Protein AF-A0A9K3PV62-F1 (afdb_monomer)

Secondary structure (DSSP, 8-state):
-PPP-------EEEEEEEETTTTEEEEEEEETT-BHHHHHHHTT-----SS-BTTB----TT-TTEEEETT-SSSSEETTTPBP---TTSPPEEEEES-HHHHHHHHHHHHHHHTTT-TTHHHHHTTS----SS--TTTHHHHHHH--TT-B--SSSEEE-GGG--S--HHHHIIIIIT----EE-PPPPTT--S-S----PPPPEEGGG--GGGTT-----HHHHH-SSSSEEE---HHHHHHHHH-TT-EEEEEE-GGGGGTGGGGGTPPTT---HHHHHHHHHHHT-SEEEEHHHHHHHHHHHHHHHHHHHHHHHHH--HHHHHHSPSSEEP---HHHHHHHHHH-GGGGGGB-SBPPHHHHHHHHIIIIIHHHHHHHTT-B-S--SSS--B-GGGEEEEEEES-SHHHHHTT-GGGB-TTS-BSS-EEEEHHHHHHHHHHTTS--TT-HHHHHTSPP--PPTTS----HHHHHTTSTTHHHHHHHHHHHHHHHTS--S----GGG-SS-SEEEEEEEESSS--EEEEEEEEESHHHHHHHHTTGGGGTT-SEEEEESSTTSGGG-TTSPP---TTHHHHHHHHHHHHHTT-S--SGGG-HHHHHHIIIII-STT-HHHHHHHB----PPP-PPP--PPPPTTS-----SS-TTEEEEEEE-SSSHHHHHHHHHHHHHHHHHHHHT-SSPPEEEEEEGGGS-TT-HHHHHHH-SEEEEEEE-BTTTBPPHHHHHHHHHHHTSPTTTTTTTT-EEEEEEEE-TTSS-TTTTTHHHHHHHHHHHHTT-EESSPPEEEETTSTTHHHHHHHHHHHHHHHHHHTTSS------TTSPPPPSEEEEEE------SSPPPPTT-EEEEEEEEEE-S-TT-SS-EEEEEEE-TTT-----TT-EEEEE----HHHHHHHHHHH-TTS-TT-EEEEEESSTTS--SS-SSEEHHHHHHHTB-SSSPPPHHHHHHHHHHB-SHHHHHHHHHHH-TT-TTSPTTHHHHHHTT--HHHHHHHHTTTB---HHHHHHHSPBPPPEEEEB-S-TTT-TTEEEEEEE--EEE-TT--EEE-HHHHHHHTPPTT-EEEEEEE--S----SSTTS-EEEEEEGGGGHHHHHHHHHHHHHHHTTPPPPPEEEEEEES-TTTS-TTHHHHHHHHHHTS-SEEEEEESSTTTTTTTT----HHHHHHH-HHHHHHHTT-B-TTSS-B-SS---EEEEEE--SSHHHHHHHHHHHHHHSTTTT---HHHHHHHHHIIIIIS--EEEEE-

Radius of gyration: 38.28 Å; Cα contacts (8 Å, |Δi|>4): 2466; chains: 1; bounding box: 103×99×110 Å

Sequence (1272 aa):
MPGDNETAVDTLVPVVFVNDSDGATTSVEVPDGTKITEAATKAGVYIPTLCHHPRLPPIGKCGLCVISVENGPTPHQLACSTACRLNDDGTPMTIHVNGTVLNSLSNAALRRNMETSTRNLVQKYKQNNQFSPCGSLEIEDLGNWMGNEMVDTSSNCILYDPSLCVGCSRCVRACDQIQGMKVLETPLPPSNIPALGISSLPPCMMTRASRPLKETECIGCGQCTVFCPTGAIREVDHTPRVMRALLDPEKVVVLQTAPSVRVTIAEMFGGKPGDCSDGQLVGAARVCGFQFVFDTNLAADLTIMEEANELLKRMDIAANGTEQEKAESPLPMFTSCCPGWINLVEQSYPELIPHLSTCRSPMSMLSSVIRHHWWPQQAKILGRHGQSNKTGDAADQSKLIVVAVMPCTAKKDEIAREQFRMKNGTQETDAVLTVREFARVMELRGVASRNDYESFRRIPKLVYDNPFGESTGAAVIFGVTGGVMEAALRTAADVLSGKNLSNVKYESVRGLFGIKESTIKLGASDEISLKVAVCHQMRNVREFLTQIEERKEYHFIEVMTCPGGCIGGGGLPQSRDGNILAQRIESVYSLDERMVQRKSHENASVKQLYTDLLSKPLSHTSHRLLHTHYTARPRLPPIILQPSPGESLKLVEDSANTIYVIFGTQSGTAAQAAKEIKTELQQFIGRSRMCPEPTVSLVAGDALPPNSLLKIATSSLASIFVTCTFGEGEFPEQLQKFWESLQDLKSGILKEESFRFAVFGLGSSMYAAADQFNRAAKLLDEKLSDMGADRLIKVGLGDDQSPELYRGELDSWMEALLPKLFSGNGKAGGISLLDPPEPIFRLSMAPGKHRSNFHPLPHNYHFVKLESIESIVSLGYSRPAAIFTFDLKNTGLKYDVGDHLALLPRNPATVVDRVLHLYFPQITGDCLLSVESVDPLGDCPFPAALTARELLTQYLDLCGRPSRSFLRQLFLFATSREARDELRCLFEKDNPNSSDGAFEKYTDTHTFADVLCDFGATCLPPFEYLLSMVPAICPRLYSIASSPLHREDKLDLLVVLNEWKDSKSNNRVGLTTQFLFNAKPEIKVAVQIRRGILQLPDSPESPILMFGLGTGVAPFRGFLQHRQALLRSGVKLGPAALYVGFRHENQDFYLKDEYETWMKEGVLTAVHAAFSHDNILQRGGKLYFISDMIEEKPRDIAEALQLKSDKGSEVIKKPRVHVYYCGPAMGIPETIQNAMKAAISHEEGGGIAEDDAMDFMDRLIRREDRFHTECF

Structure (mmCIF, N/CA/C/O backbone):
data_AF-A0A9K3PV62-F1
#
_entry.id   AF-A0A9K3PV62-F1
#
loop_
_atom_site.group_PDB
_atom_site.id
_atom_site.type_symbol
_atom_site.label_atom_id
_atom_site.label_alt_id
_atom_site.label_comp_id
_atom_site.label_asym_id
_atom_site.label_entity_id
_atom_site.label_seq_id
_atom_site.pdbx_PDB_ins_code
_atom_site.Cartn_x
_atom_site.Cartn_y
_atom_site.Cartn_z
_atom_site.occupancy
_atom_site.B_iso_or_equiv
_atom_site.auth_seq_id
_atom_site.auth_comp_id
_atom_site.auth_asym_id
_atom_site.auth_atom_id
_atom_site.pdbx_PDB_model_num
ATOM 1 N N . MET A 1 1 ? 29.863 -18.566 1.000 1.00 29.64 1 MET A N 1
ATOM 2 C CA . MET A 1 1 ? 30.264 -19.567 2.012 1.00 29.64 1 MET A CA 1
ATOM 3 C C . MET A 1 1 ? 31.629 -19.158 2.542 1.00 29.64 1 MET A C 1
ATOM 5 O O . MET A 1 1 ? 32.346 -18.528 1.768 1.00 29.64 1 MET A O 1
ATOM 9 N N . PRO A 1 2 ? 31.974 -19.439 3.807 1.00 28.52 2 PRO A N 1
ATOM 10 C CA . PRO A 1 2 ? 33.341 -19.263 4.291 1.00 28.52 2 PRO A CA 1
ATOM 11 C C . PRO A 1 2 ? 34.262 -20.231 3.536 1.00 28.52 2 PRO A C 1
ATOM 13 O O . PRO A 1 2 ? 33.850 -21.357 3.265 1.00 28.52 2 PRO A O 1
ATOM 16 N N . GLY A 1 3 ? 35.436 -19.745 3.132 1.00 28.88 3 GLY A N 1
ATOM 17 C CA . GLY A 1 3 ? 36.451 -20.492 2.389 1.00 28.88 3 GLY A CA 1
ATOM 18 C C . GLY A 1 3 ? 37.249 -21.468 3.256 1.00 28.88 3 GLY A C 1
ATOM 19 O O . GLY A 1 3 ? 37.232 -21.391 4.482 1.00 28.88 3 GLY A O 1
ATOM 20 N N . ASP A 1 4 ? 37.913 -22.380 2.557 1.00 35.25 4 ASP A N 1
ATOM 21 C CA . ASP A 1 4 ? 38.458 -23.653 3.019 1.00 35.25 4 ASP A CA 1
ATOM 22 C C . ASP A 1 4 ? 39.662 -23.601 3.986 1.00 35.25 4 ASP A C 1
ATOM 24 O O . ASP A 1 4 ? 40.570 -22.783 3.849 1.00 35.25 4 ASP A O 1
ATOM 28 N N . ASN A 1 5 ? 39.698 -24.645 4.828 1.00 31.02 5 ASN A N 1
ATOM 29 C CA . ASN A 1 5 ? 40.858 -25.385 5.347 1.00 31.02 5 ASN A CA 1
ATOM 30 C C . ASN A 1 5 ? 41.737 -24.770 6.451 1.00 31.02 5 ASN A C 1
ATOM 32 O O . ASN A 1 5 ? 42.905 -24.452 6.239 1.00 31.02 5 ASN A O 1
ATOM 36 N N . GLU A 1 6 ? 41.257 -24.889 7.691 1.00 30.31 6 GLU A N 1
ATOM 37 C CA . GLU A 1 6 ? 41.977 -25.746 8.642 1.00 30.31 6 GLU A CA 1
ATOM 38 C C . GLU A 1 6 ? 41.279 -27.108 8.656 1.00 30.31 6 GLU A C 1
ATOM 40 O O . GLU A 1 6 ? 40.056 -27.190 8.756 1.00 30.31 6 GLU A O 1
ATOM 45 N N . THR A 1 7 ? 42.049 -28.181 8.498 1.00 36.78 7 THR A N 1
ATOM 46 C CA . THR A 1 7 ? 41.596 -29.571 8.584 1.00 36.78 7 THR A CA 1
ATOM 47 C C . THR A 1 7 ? 41.080 -29.868 9.993 1.00 36.78 7 THR A C 1
ATOM 49 O O . THR A 1 7 ? 41.800 -30.428 10.822 1.00 36.78 7 THR A O 1
ATOM 52 N N . ALA A 1 8 ? 39.835 -29.494 10.277 1.00 38.59 8 ALA A N 1
ATOM 53 C CA . ALA A 1 8 ? 39.071 -30.122 11.334 1.00 38.59 8 ALA A CA 1
ATOM 54 C C . ALA A 1 8 ? 38.817 -31.558 10.873 1.00 38.59 8 ALA A C 1
ATOM 56 O O . ALA A 1 8 ? 38.210 -31.800 9.831 1.00 38.59 8 ALA A O 1
ATOM 57 N N . VAL A 1 9 ? 39.353 -32.526 11.607 1.00 43.25 9 VAL A N 1
ATOM 58 C CA . VAL A 1 9 ? 38.901 -33.908 11.484 1.00 43.25 9 VAL A CA 1
ATOM 59 C C . VAL A 1 9 ? 37.427 -33.878 11.881 1.00 43.25 9 VAL A C 1
ATOM 61 O O . VAL A 1 9 ? 37.130 -33.796 13.073 1.00 43.25 9 VAL A O 1
ATOM 64 N N . ASP A 1 10 ? 36.521 -33.848 10.897 1.00 56.91 10 ASP A N 1
ATOM 65 C CA . ASP A 1 10 ? 35.076 -33.917 11.125 1.00 56.91 10 ASP A CA 1
ATOM 66 C C . ASP A 1 10 ? 34.808 -35.199 11.908 1.00 56.91 10 ASP A C 1
ATOM 68 O O . ASP A 1 10 ? 34.810 -36.309 11.372 1.00 56.91 10 ASP A O 1
ATOM 72 N N . THR A 1 11 ? 34.663 -35.049 13.221 1.00 79.38 11 THR A N 1
ATOM 73 C CA . THR A 1 11 ? 34.409 -36.171 14.110 1.00 79.38 11 THR A CA 1
ATOM 74 C C . THR A 1 11 ? 33.001 -36.641 13.783 1.00 79.38 11 THR A C 1
ATOM 76 O O . THR A 1 11 ? 32.029 -35.926 14.020 1.00 79.38 11 THR A O 1
ATOM 79 N N . LEU A 1 12 ? 32.895 -37.802 13.137 1.00 88.50 12 LEU A N 1
ATOM 80 C CA . LEU A 1 12 ? 31.606 -38.386 12.796 1.00 88.50 12 LEU A CA 1
ATOM 81 C C . LEU A 1 12 ? 30.941 -38.878 14.077 1.00 88.50 12 LEU A C 1
ATOM 83 O O . LEU A 1 12 ? 31.526 -39.649 14.838 1.00 88.50 12 LEU A O 1
ATOM 87 N N . VAL A 1 13 ? 29.710 -38.434 14.299 1.00 89.75 13 VAL A N 1
ATOM 88 C CA . VAL A 1 13 ? 28.886 -38.864 15.422 1.00 89.75 13 VAL A CA 1
ATOM 89 C C . VAL A 1 13 ? 27.786 -39.800 14.913 1.00 89.75 13 VAL A C 1
ATOM 91 O O . VAL A 1 13 ? 27.079 -39.462 13.953 1.00 89.75 13 VAL A O 1
ATOM 94 N N . PRO A 1 14 ? 27.627 -40.993 15.512 1.00 90.88 14 PRO A N 1
ATOM 95 C CA . PRO A 1 14 ? 26.497 -41.861 15.227 1.00 90.88 14 PRO A CA 1
ATOM 96 C C . PRO A 1 14 ? 25.218 -41.275 15.834 1.00 90.88 14 PRO A C 1
ATOM 98 O O . PRO A 1 14 ? 25.191 -40.831 16.983 1.00 90.88 14 PRO A O 1
ATOM 101 N N . VAL A 1 15 ? 24.142 -41.301 15.055 1.00 91.81 15 VAL A N 1
ATOM 102 C CA . VAL A 1 15 ? 22.806 -40.851 15.457 1.00 91.81 15 VAL A CA 1
ATOM 103 C C . VAL A 1 15 ? 21.817 -41.964 15.160 1.00 91.81 15 VAL A C 1
ATOM 105 O O . VAL A 1 15 ? 21.848 -42.551 14.077 1.00 91.81 15 VAL A O 1
ATOM 108 N N . VAL A 1 16 ? 20.939 -42.256 16.113 1.00 93.25 16 VAL A N 1
ATOM 109 C CA . VAL A 1 16 ? 19.957 -43.338 16.025 1.00 93.25 16 VAL A CA 1
ATOM 110 C C . VAL A 1 16 ? 18.558 -42.737 15.963 1.00 93.25 16 VAL A C 1
ATOM 112 O O . VAL A 1 16 ? 18.164 -41.989 16.848 1.00 93.25 16 VAL A O 1
ATOM 115 N N . PHE A 1 17 ? 17.791 -43.066 14.928 1.00 91.56 17 PHE A N 1
ATOM 116 C CA . PHE A 1 17 ? 16.384 -42.701 14.792 1.00 91.56 17 PHE A CA 1
ATOM 117 C C . PHE A 1 17 ? 15.499 -43.898 15.125 1.00 91.56 17 PHE A C 1
ATOM 119 O O . PHE A 1 17 ? 15.669 -44.958 14.526 1.00 91.56 17 PHE A O 1
ATOM 126 N N . VAL A 1 18 ? 14.538 -43.717 16.027 1.00 90.75 18 VAL A N 1
ATOM 127 C CA . VAL A 1 18 ? 13.522 -44.715 16.386 1.00 90.75 18 VAL A CA 1
ATOM 128 C C . VAL A 1 18 ? 12.161 -44.223 15.904 1.00 90.75 18 VAL A C 1
ATOM 130 O O . VAL A 1 18 ? 11.718 -43.130 16.261 1.00 90.75 18 VAL A O 1
ATOM 133 N N . ASN A 1 19 ? 11.493 -45.014 15.070 1.00 85.31 19 ASN A N 1
ATOM 134 C CA . ASN A 1 19 ? 10.118 -44.763 14.664 1.00 85.31 19 ASN A CA 1
ATOM 135 C C . ASN A 1 19 ? 9.164 -45.400 15.681 1.00 85.31 19 ASN A C 1
ATOM 137 O O . ASN A 1 19 ? 8.993 -46.613 15.711 1.00 85.31 19 ASN A O 1
ATOM 141 N N . ASP A 1 20 ? 8.503 -44.585 16.500 1.00 82.69 20 ASP A N 1
ATOM 142 C CA . ASP A 1 20 ? 7.642 -45.078 17.585 1.00 82.69 20 ASP A CA 1
ATOM 143 C C . ASP A 1 20 ? 6.378 -45.803 17.084 1.00 82.69 20 ASP A C 1
ATOM 145 O O . ASP A 1 20 ? 5.703 -46.480 17.858 1.00 82.69 20 ASP A O 1
ATOM 149 N N . SER A 1 21 ? 6.018 -45.641 15.805 1.00 75.31 21 SER A N 1
ATOM 150 C CA . SER A 1 21 ? 4.808 -46.252 15.237 1.00 75.31 21 SER A CA 1
ATOM 151 C C . SER A 1 21 ? 4.966 -47.739 14.899 1.00 75.31 21 SER A C 1
ATOM 153 O O . SER A 1 21 ? 3.987 -48.481 14.972 1.00 75.31 21 SER A O 1
ATOM 155 N N . ASP A 1 22 ? 6.178 -48.176 14.556 1.00 80.81 22 ASP A N 1
ATOM 156 C CA . ASP A 1 22 ? 6.503 -49.553 14.159 1.00 80.81 22 ASP A CA 1
ATOM 157 C C . ASP A 1 22 ? 7.726 -50.134 14.898 1.00 80.81 22 ASP A C 1
ATOM 159 O O . ASP A 1 22 ? 8.034 -51.315 14.742 1.00 80.81 22 ASP A O 1
ATOM 163 N N . GLY A 1 23 ? 8.403 -49.332 15.727 1.00 80.38 23 GLY A N 1
ATOM 164 C CA . GLY A 1 23 ? 9.610 -49.706 16.462 1.00 80.38 23 GLY A CA 1
ATOM 165 C C . GLY A 1 23 ? 10.865 -49.811 15.592 1.00 80.38 23 GLY A C 1
ATOM 166 O O . GLY A 1 23 ? 11.879 -50.322 16.066 1.00 80.38 23 GLY A O 1
ATOM 167 N N . ALA A 1 24 ? 10.821 -49.374 14.328 1.00 85.44 24 ALA A N 1
ATOM 168 C CA . ALA A 1 24 ? 11.959 -49.474 13.425 1.00 85.44 24 ALA A CA 1
ATOM 169 C C . ALA A 1 24 ? 13.074 -48.499 13.825 1.00 85.44 24 ALA A C 1
ATOM 171 O O . ALA A 1 24 ? 12.837 -47.304 14.020 1.00 85.44 24 ALA A O 1
ATOM 172 N N . THR A 1 25 ? 14.308 -49.003 13.878 1.00 89.31 25 THR A N 1
ATOM 173 C CA . THR A 1 25 ? 15.492 -48.216 14.233 1.00 89.31 25 THR A CA 1
ATOM 174 C C . THR A 1 25 ? 16.418 -48.069 13.033 1.00 89.31 25 THR A C 1
ATOM 176 O O . THR A 1 25 ? 16.765 -49.057 12.390 1.00 89.31 25 THR A O 1
ATOM 179 N N . THR A 1 26 ? 16.845 -46.842 12.739 1.00 91.38 26 THR A N 1
ATOM 180 C CA . THR A 1 26 ? 17.807 -46.534 11.669 1.00 91.38 26 THR A CA 1
ATOM 181 C C . THR A 1 26 ? 18.951 -45.703 12.229 1.00 91.38 26 THR A C 1
ATOM 183 O O . THR A 1 26 ? 18.707 -44.675 12.853 1.00 91.38 26 THR A O 1
ATOM 186 N N . SER A 1 27 ? 20.198 -46.115 12.007 1.00 91.19 27 SER A N 1
ATOM 187 C CA . SER A 1 27 ? 21.379 -45.347 12.410 1.00 91.19 27 SER A CA 1
ATOM 188 C C . SER A 1 27 ? 22.061 -44.687 11.215 1.00 91.19 27 SER A C 1
ATOM 190 O O . SER A 1 27 ? 22.052 -45.208 10.099 1.00 91.19 27 SER A O 1
ATOM 192 N N . VAL A 1 28 ? 22.658 -43.520 11.447 1.00 93.62 28 VAL A N 1
ATOM 193 C CA . VAL A 1 28 ? 23.434 -42.787 10.445 1.00 93.62 28 VAL A CA 1
ATOM 194 C C . VAL A 1 28 ? 24.616 -42.087 11.104 1.00 93.62 28 VAL A C 1
ATOM 196 O O . VAL A 1 28 ? 24.498 -41.567 12.211 1.00 93.62 28 VAL A O 1
ATOM 199 N N . GLU A 1 29 ? 25.750 -42.046 10.412 1.00 93.12 29 GLU A N 1
ATOM 200 C CA . GLU A 1 29 ? 26.904 -41.243 10.818 1.00 93.12 29 GLU A CA 1
ATOM 201 C C . GLU A 1 29 ? 26.902 -39.905 10.080 1.00 93.12 29 GLU A C 1
ATOM 203 O O . GLU A 1 29 ? 26.761 -39.840 8.848 1.00 93.12 29 GLU A O 1
ATOM 208 N N . VAL A 1 30 ? 27.050 -38.824 10.839 1.00 90.50 30 VAL A N 1
ATOM 209 C CA . VAL A 1 30 ? 27.092 -37.446 10.336 1.00 90.50 30 VAL A CA 1
ATOM 210 C C . VAL A 1 30 ? 28.198 -36.662 11.041 1.00 90.50 30 VAL A C 1
ATOM 212 O O . VAL A 1 30 ? 28.539 -37.015 12.167 1.00 90.50 30 VAL A O 1
ATOM 215 N N . PRO A 1 31 ? 28.765 -35.611 10.424 1.00 91.44 31 PRO A N 1
ATOM 216 C CA . PRO A 1 31 ? 29.686 -34.715 11.122 1.00 91.44 31 PRO A CA 1
ATOM 217 C C . PRO A 1 31 ? 29.065 -34.147 12.405 1.00 91.44 31 PRO A C 1
ATOM 219 O O . PRO A 1 31 ? 27.869 -33.824 12.420 1.00 91.44 31 PRO A O 1
ATOM 222 N N . ASP A 1 32 ? 29.860 -34.016 13.467 1.00 88.69 32 ASP A N 1
ATOM 223 C CA . ASP A 1 32 ? 29.432 -33.354 14.702 1.00 88.69 32 ASP A CA 1
ATOM 224 C C . ASP A 1 32 ? 28.853 -31.959 14.408 1.00 88.69 32 ASP A C 1
ATOM 226 O O . ASP A 1 32 ? 29.343 -31.216 13.557 1.00 88.69 32 ASP A O 1
ATOM 230 N N . GLY A 1 33 ? 27.746 -31.615 15.061 1.00 86.50 33 GLY A N 1
ATOM 231 C CA . GLY A 1 33 ? 27.035 -30.360 14.820 1.00 86.50 33 GLY A CA 1
ATOM 232 C C . GLY A 1 33 ? 26.004 -30.380 13.677 1.00 86.50 33 GLY A C 1
ATOM 233 O O . GLY A 1 33 ? 25.222 -29.426 13.563 1.00 86.50 33 GLY A O 1
ATOM 234 N N . THR A 1 34 ? 25.936 -31.448 12.865 1.00 88.88 34 THR A N 1
ATOM 235 C CA . THR A 1 34 ? 24.938 -31.601 11.779 1.00 88.88 34 THR A CA 1
ATOM 236 C C . THR A 1 34 ? 23.513 -31.443 12.314 1.00 88.88 34 THR A C 1
ATOM 238 O O . THR A 1 34 ? 23.194 -31.921 13.398 1.00 88.88 34 THR A O 1
ATOM 241 N N . LYS A 1 35 ? 22.604 -30.781 11.587 1.00 89.88 35 LYS A N 1
ATOM 242 C CA . LYS A 1 35 ? 21.214 -30.632 12.060 1.00 89.88 35 LYS A CA 1
ATOM 243 C C . LYS A 1 35 ? 20.452 -31.950 11.983 1.00 89.88 35 LYS A C 1
ATOM 245 O O . LYS A 1 35 ? 20.557 -32.676 10.997 1.00 89.88 35 LYS A O 1
ATOM 250 N N . ILE A 1 36 ? 19.588 -32.215 12.967 1.00 91.19 36 ILE A N 1
ATOM 251 C CA . ILE A 1 36 ? 18.812 -33.467 13.006 1.00 91.19 36 ILE A CA 1
ATOM 252 C C . ILE A 1 36 ? 17.961 -33.651 11.741 1.00 91.19 36 ILE A C 1
ATOM 254 O O . ILE A 1 36 ? 17.833 -34.764 11.246 1.00 91.19 36 ILE A O 1
ATOM 258 N N . THR A 1 37 ? 17.418 -32.577 11.161 1.00 87.38 37 THR A N 1
ATOM 259 C CA . THR A 1 37 ? 16.683 -32.655 9.883 1.00 87.38 37 THR A CA 1
ATOM 260 C C . THR A 1 37 ? 17.531 -33.168 8.714 1.00 87.38 37 THR A C 1
ATOM 262 O O . THR A 1 37 ? 17.008 -33.846 7.829 1.00 87.38 37 THR A O 1
ATOM 265 N N . GLU A 1 38 ? 18.826 -32.858 8.692 1.00 86.69 38 GLU A N 1
ATOM 266 C CA . GLU A 1 38 ? 19.761 -33.309 7.654 1.00 86.69 38 GLU A CA 1
ATOM 267 C C . GLU A 1 38 ? 20.173 -34.764 7.894 1.00 86.69 38 GLU A C 1
ATOM 269 O O . GLU A 1 38 ? 20.113 -35.577 6.971 1.00 86.69 38 GLU A O 1
ATOM 274 N N . ALA A 1 39 ? 20.474 -35.117 9.149 1.00 89.81 39 ALA A N 1
ATOM 275 C CA . ALA A 1 39 ? 20.736 -36.498 9.550 1.00 89.81 39 ALA A CA 1
ATOM 276 C C . ALA A 1 39 ? 19.540 -37.417 9.244 1.00 89.81 39 ALA A C 1
ATOM 278 O O . ALA A 1 39 ? 19.718 -38.482 8.658 1.00 89.81 39 ALA A O 1
ATOM 279 N N . ALA A 1 40 ? 18.316 -36.969 9.538 1.00 86.69 40 ALA A N 1
ATOM 280 C CA . ALA A 1 40 ? 17.090 -37.702 9.231 1.00 86.69 40 ALA A CA 1
ATOM 281 C C . ALA A 1 40 ? 16.927 -37.925 7.721 1.00 86.69 40 ALA A C 1
ATOM 283 O O . ALA A 1 40 ? 16.647 -39.039 7.290 1.00 86.69 40 ALA A O 1
ATOM 284 N N . THR A 1 41 ? 17.191 -36.899 6.903 1.00 83.88 41 THR A N 1
ATOM 285 C CA . THR A 1 41 ? 17.140 -37.018 5.435 1.00 83.88 41 THR A CA 1
ATOM 286 C C . THR A 1 41 ? 18.145 -38.056 4.926 1.00 83.88 41 THR A C 1
ATOM 288 O O . THR A 1 41 ? 17.789 -38.894 4.100 1.00 83.88 41 THR A O 1
ATOM 291 N N . LYS A 1 42 ? 19.378 -38.048 5.452 1.00 86.81 42 LYS A N 1
ATOM 292 C CA . LYS A 1 42 ? 20.417 -39.036 5.114 1.00 86.81 42 LYS A CA 1
ATOM 293 C C . LYS A 1 42 ? 20.040 -40.455 5.561 1.00 86.81 42 LYS A C 1
ATOM 295 O O . LYS A 1 42 ? 20.364 -41.410 4.864 1.00 86.81 42 LYS A O 1
ATOM 300 N N . ALA A 1 43 ? 19.326 -40.583 6.679 1.00 86.31 43 ALA A N 1
ATOM 301 C CA . ALA A 1 43 ? 18.799 -41.844 7.198 1.00 86.31 43 ALA A CA 1
ATOM 302 C C . ALA A 1 43 ? 17.513 -42.326 6.491 1.00 86.31 43 ALA A C 1
ATOM 304 O O . ALA A 1 43 ? 17.009 -43.395 6.817 1.00 86.31 43 ALA A O 1
ATOM 305 N N . GLY A 1 44 ? 16.939 -41.557 5.556 1.00 82.38 44 GLY A N 1
ATOM 306 C CA . GLY A 1 44 ? 15.640 -41.881 4.950 1.00 82.38 44 GLY A CA 1
ATOM 307 C C . GLY A 1 44 ? 14.445 -41.703 5.900 1.00 82.38 44 GLY A C 1
ATOM 308 O O . GLY A 1 44 ? 13.356 -42.206 5.630 1.00 82.38 44 GLY A O 1
ATOM 309 N N . VAL A 1 45 ? 14.631 -40.974 7.003 1.00 84.56 45 VAL A N 1
ATOM 310 C CA . VAL A 1 45 ? 13.614 -40.688 8.018 1.00 84.56 45 VAL A CA 1
ATOM 311 C C . VAL A 1 45 ? 12.919 -39.366 7.701 1.00 84.56 45 VAL A C 1
ATOM 313 O O . VAL A 1 45 ? 13.549 -38.314 7.567 1.00 84.56 45 VAL A O 1
ATOM 316 N N . TYR A 1 46 ? 11.591 -39.399 7.603 1.00 80.12 46 TYR A N 1
ATOM 317 C CA . TYR A 1 46 ? 10.795 -38.210 7.314 1.00 80.12 46 TYR A CA 1
ATOM 318 C C . TYR A 1 46 ? 10.477 -37.413 8.584 1.00 80.12 46 TYR A C 1
ATOM 320 O O . TYR A 1 46 ? 9.856 -37.928 9.511 1.00 80.12 46 TYR A O 1
ATOM 328 N N . ILE A 1 47 ? 10.837 -36.125 8.590 1.00 82.00 47 ILE A N 1
ATOM 329 C CA . ILE A 1 47 ? 10.434 -35.160 9.620 1.00 82.00 47 ILE A CA 1
ATOM 330 C C . ILE A 1 47 ? 9.756 -33.962 8.933 1.00 82.00 47 ILE A C 1
ATOM 332 O O . ILE A 1 47 ? 10.381 -33.299 8.094 1.00 82.00 47 ILE A O 1
ATOM 336 N N . PRO A 1 48 ? 8.498 -33.625 9.275 1.00 77.44 48 PRO A N 1
ATOM 337 C CA . PRO A 1 48 ? 7.792 -32.520 8.638 1.00 77.44 48 PRO A CA 1
ATOM 338 C C . PRO A 1 48 ? 8.400 -31.165 9.027 1.00 77.44 48 PRO A C 1
ATOM 340 O O . PRO A 1 48 ? 8.708 -30.899 10.188 1.00 77.44 48 PRO A O 1
ATOM 343 N N . THR A 1 49 ? 8.543 -30.256 8.057 1.00 78.19 49 THR A N 1
ATOM 344 C CA . THR A 1 49 ? 9.079 -28.904 8.293 1.00 78.19 49 THR A CA 1
ATOM 345 C C . THR A 1 49 ? 8.283 -27.828 7.549 1.00 78.19 49 THR A C 1
ATOM 347 O O . THR A 1 49 ? 7.953 -27.988 6.376 1.00 78.19 49 THR A O 1
ATOM 350 N N . LEU A 1 50 ? 8.027 -26.684 8.206 1.00 78.75 50 LEU A N 1
ATOM 351 C CA . LEU A 1 50 ? 7.370 -25.518 7.591 1.00 78.75 50 LEU A CA 1
ATOM 352 C C . LEU A 1 50 ? 8.217 -24.241 7.644 1.00 78.75 50 LEU A C 1
ATOM 354 O O . LEU A 1 50 ? 8.543 -23.713 6.599 1.00 78.75 50 LEU A O 1
ATOM 358 N N . CYS A 1 51 ? 8.637 -23.699 8.787 1.00 79.62 51 CYS A N 1
ATOM 359 C CA . CYS A 1 51 ? 9.466 -22.471 8.780 1.00 79.62 51 CYS A CA 1
ATOM 360 C C . CYS A 1 51 ? 10.942 -22.724 8.410 1.00 79.62 51 CYS A C 1
ATOM 362 O O . CYS A 1 51 ? 11.689 -21.784 8.125 1.00 79.62 51 CYS A O 1
ATOM 364 N N . HIS A 1 52 ? 11.369 -23.988 8.431 1.00 85.81 52 HIS A N 1
ATOM 365 C CA . HIS A 1 52 ? 12.709 -24.401 8.034 1.00 85.81 52 HIS A CA 1
ATOM 366 C C . HIS A 1 52 ? 12.806 -24.574 6.512 1.00 85.81 52 HIS A C 1
ATOM 368 O O . HIS A 1 52 ? 11.894 -25.094 5.860 1.00 85.81 52 HIS A O 1
ATOM 374 N N . HIS A 1 53 ? 13.929 -24.114 5.973 1.00 87.94 53 HIS A N 1
ATOM 375 C CA . HIS A 1 53 ? 14.334 -24.253 4.585 1.00 87.94 53 HIS A CA 1
ATOM 376 C C . HIS A 1 53 ? 15.858 -24.451 4.581 1.00 87.94 53 HIS A C 1
ATOM 378 O O . HIS A 1 53 ? 16.519 -23.655 5.244 1.00 87.94 53 HIS A O 1
ATOM 384 N N . PRO A 1 54 ? 16.432 -25.418 3.840 1.00 85.12 54 PRO A N 1
ATOM 385 C CA . PRO A 1 54 ? 17.870 -25.724 3.923 1.00 85.12 54 PRO A CA 1
ATOM 386 C C . PRO A 1 54 ? 18.783 -24.532 3.611 1.00 85.12 54 PRO A C 1
ATOM 388 O O . PRO A 1 54 ? 19.809 -24.325 4.239 1.00 85.12 54 PRO A O 1
ATOM 391 N N . ARG A 1 55 ? 18.353 -23.669 2.685 1.00 86.62 55 ARG A N 1
ATOM 392 C CA . ARG A 1 55 ? 19.064 -22.430 2.318 1.00 86.62 55 ARG A CA 1
ATOM 393 C C . ARG A 1 55 ? 18.836 -21.228 3.260 1.00 86.62 55 ARG A C 1
ATOM 395 O O . ARG A 1 55 ? 19.181 -20.113 2.883 1.00 86.62 55 ARG A O 1
ATOM 402 N N . LEU A 1 56 ? 18.209 -21.402 4.430 1.00 88.25 56 LEU A N 1
ATOM 403 C CA . LEU A 1 56 ? 18.005 -20.325 5.410 1.00 88.25 56 LEU A CA 1
ATOM 404 C C . LEU A 1 56 ? 18.273 -20.802 6.862 1.00 88.25 56 LEU A C 1
ATOM 406 O O . LEU A 1 56 ? 17.769 -21.856 7.251 1.00 88.25 56 LEU A O 1
ATOM 410 N N . PRO A 1 57 ? 18.910 -19.984 7.725 1.00 85.06 57 PRO A N 1
ATOM 411 C CA . PRO A 1 57 ? 19.221 -20.326 9.123 1.00 85.06 57 PRO A CA 1
ATOM 412 C C . PRO A 1 57 ? 18.003 -20.757 9.961 1.00 85.06 57 PRO A C 1
ATOM 414 O O . PRO A 1 57 ? 17.061 -19.977 10.074 1.00 85.06 57 PRO A O 1
ATOM 417 N N . PRO A 1 58 ? 17.959 -21.953 10.564 1.00 83.44 58 PRO A N 1
ATOM 418 C CA . PRO A 1 58 ? 16.762 -22.459 11.240 1.00 83.44 58 PRO A CA 1
ATOM 419 C C . PRO A 1 58 ? 16.330 -21.599 12.440 1.00 83.44 58 PRO A C 1
ATOM 421 O O . PRO A 1 58 ? 17.164 -21.105 13.186 1.00 83.44 58 PRO A O 1
ATOM 424 N N . ILE A 1 59 ? 15.012 -21.465 12.647 1.00 82.00 59 ILE A N 1
ATOM 425 C CA . ILE A 1 59 ? 14.430 -20.670 13.752 1.00 82.00 59 ILE A CA 1
ATOM 426 C C . ILE A 1 59 ? 13.409 -21.431 14.611 1.00 82.00 59 ILE A C 1
ATOM 428 O O . ILE A 1 59 ? 12.905 -20.880 15.578 1.00 82.00 59 ILE A O 1
ATOM 432 N N . GLY A 1 60 ? 12.995 -22.642 14.223 1.00 79.94 60 GLY A N 1
ATOM 433 C CA . GLY A 1 60 ? 12.021 -23.443 14.986 1.00 79.94 60 GLY A CA 1
ATOM 434 C C . GLY A 1 60 ? 10.588 -22.887 15.124 1.00 79.94 60 GLY A C 1
ATOM 435 O O . GLY A 1 60 ? 9.705 -23.618 15.556 1.00 79.94 60 GLY A O 1
ATOM 436 N N . LYS A 1 61 ? 10.311 -21.647 14.694 1.00 79.50 61 LYS A N 1
ATOM 437 C CA . LYS A 1 61 ? 9.062 -20.896 14.945 1.00 79.50 61 LYS A CA 1
ATOM 438 C C . LYS A 1 61 ? 7.747 -21.658 14.706 1.00 79.50 61 LYS A C 1
ATOM 440 O O . LYS A 1 61 ? 6.786 -21.437 15.429 1.00 79.50 61 LYS A O 1
ATOM 445 N N . CYS A 1 62 ? 7.671 -22.524 13.692 1.00 73.50 62 CYS A N 1
ATOM 446 C CA . CYS A 1 62 ? 6.414 -23.200 13.343 1.00 73.50 62 CYS A CA 1
ATOM 447 C C . CYS A 1 62 ? 6.038 -24.378 14.253 1.00 73.50 62 CYS A C 1
ATOM 449 O O . CYS A 1 62 ? 4.877 -24.766 14.241 1.00 73.50 62 CYS A O 1
ATOM 451 N N . GLY A 1 63 ? 6.992 -24.977 14.976 1.00 78.44 63 GLY A N 1
ATOM 452 C CA . GLY A 1 63 ? 6.755 -26.143 15.839 1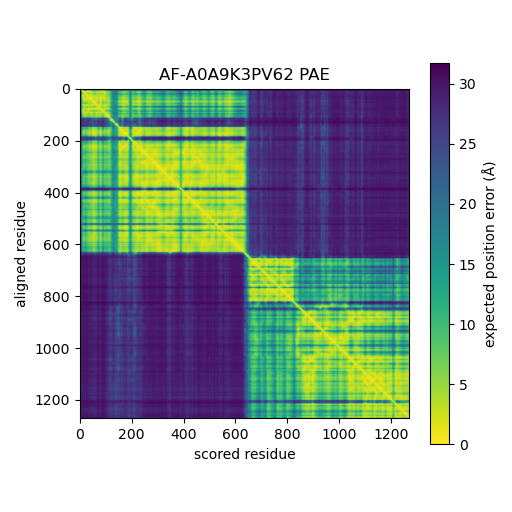.00 78.44 63 GLY A CA 1
ATOM 453 C C . GLY A 1 63 ? 6.489 -27.490 15.141 1.00 78.44 63 GLY A C 1
ATOM 454 O O . GLY A 1 63 ? 6.354 -28.489 15.834 1.00 78.44 63 GLY A O 1
ATOM 455 N N . LEU A 1 64 ? 6.430 -27.564 13.801 1.00 79.62 64 LEU A N 1
ATOM 456 C CA . LEU A 1 64 ? 6.083 -28.815 13.093 1.00 79.62 64 LEU A CA 1
ATOM 457 C C . LEU A 1 64 ? 7.114 -29.938 13.268 1.00 79.62 64 LEU A C 1
ATOM 459 O O . LEU A 1 64 ? 6.735 -31.103 13.341 1.00 79.62 64 LEU A O 1
ATOM 463 N N . CYS A 1 65 ? 8.402 -29.595 13.312 1.00 81.38 65 CYS A N 1
ATOM 464 C CA . CYS A 1 65 ? 9.506 -30.557 13.341 1.00 81.38 65 CYS A CA 1
ATOM 465 C C . CYS A 1 65 ? 9.836 -31.025 14.766 1.00 81.38 65 CYS A C 1
ATOM 467 O O . CYS A 1 65 ? 11.009 -31.121 15.134 1.00 81.38 65 CYS A O 1
ATOM 469 N N . VAL A 1 66 ? 8.808 -31.211 15.590 1.00 86.88 66 VAL A N 1
ATOM 470 C CA . VAL A 1 66 ? 8.958 -31.678 16.965 1.00 86.88 66 VAL A CA 1
ATOM 471 C C . VAL A 1 66 ? 9.419 -33.135 16.978 1.00 86.88 66 VAL A C 1
ATOM 473 O O . VAL A 1 66 ? 8.907 -33.967 16.233 1.00 86.88 66 VAL A O 1
ATOM 476 N N . ILE A 1 67 ? 10.402 -33.420 17.818 1.00 90.06 67 ILE A N 1
ATOM 477 C CA . ILE A 1 67 ? 11.018 -34.733 18.023 1.00 90.06 67 ILE A CA 1
ATOM 478 C C . ILE A 1 67 ? 11.221 -34.955 19.519 1.00 90.06 67 ILE A C 1
ATOM 480 O O . ILE A 1 67 ? 11.222 -33.990 20.290 1.00 90.06 67 ILE A O 1
ATOM 484 N N . SER A 1 68 ? 11.429 -36.200 19.933 1.00 90.44 68 SER A N 1
ATOM 485 C CA . SER A 1 68 ? 11.950 -36.492 21.270 1.00 90.44 68 SER A CA 1
ATOM 486 C C . SER A 1 68 ? 13.382 -36.997 21.156 1.00 90.44 68 SER A C 1
ATOM 488 O O . SER A 1 68 ? 13.727 -37.679 20.197 1.00 90.44 68 SER A O 1
ATOM 490 N N . VAL A 1 69 ? 14.227 -36.598 22.096 1.00 89.00 69 VAL A N 1
ATOM 491 C CA . VAL A 1 69 ? 15.629 -37.013 22.169 1.00 89.00 69 VAL A CA 1
ATOM 492 C C . VAL A 1 69 ? 15.805 -37.660 23.533 1.00 89.00 69 VAL A C 1
ATOM 494 O O . VAL A 1 69 ? 15.528 -37.002 24.541 1.00 89.00 69 VAL A O 1
ATOM 497 N N . GLU A 1 70 ? 16.241 -38.918 23.573 1.00 86.94 70 GLU A N 1
ATOM 498 C CA . GLU A 1 70 ? 16.515 -39.601 24.841 1.00 86.94 70 GLU A CA 1
ATOM 499 C C . GLU A 1 70 ? 17.567 -38.826 25.637 1.00 86.94 70 GLU A C 1
ATOM 501 O O . GLU A 1 70 ? 18.558 -38.358 25.078 1.00 86.94 70 GLU A O 1
ATOM 506 N N . ASN A 1 71 ? 17.330 -38.647 26.940 1.00 78.19 71 ASN A N 1
ATOM 507 C CA . ASN A 1 71 ? 18.196 -37.873 27.840 1.00 78.19 71 ASN A CA 1
ATOM 508 C C . ASN A 1 71 ? 18.473 -36.425 27.379 1.00 78.19 71 ASN A C 1
ATOM 510 O O . ASN A 1 71 ? 19.407 -35.777 27.848 1.00 78.19 71 ASN A O 1
ATOM 514 N N . GLY A 1 72 ? 17.651 -35.886 26.473 1.00 72.31 72 GLY A N 1
ATOM 515 C CA . GLY A 1 72 ? 17.748 -34.500 26.043 1.00 72.31 72 GLY A CA 1
ATOM 516 C C . GLY A 1 72 ? 17.375 -33.513 27.161 1.00 72.31 72 GLY A C 1
ATOM 517 O O . GLY A 1 72 ? 16.608 -33.851 28.061 1.00 72.31 72 GLY A O 1
ATOM 518 N N . PRO A 1 73 ? 17.829 -32.246 27.081 1.00 70.44 73 PRO A N 1
ATOM 519 C CA . PRO A 1 73 ? 17.538 -31.216 28.087 1.00 70.44 73 PRO A CA 1
ATOM 520 C C . PRO A 1 73 ? 16.039 -30.937 28.274 1.00 70.44 73 PRO A C 1
ATOM 522 O O . PRO A 1 73 ? 15.631 -30.369 29.282 1.00 70.44 73 PRO A O 1
ATOM 525 N N . THR A 1 74 ? 15.212 -31.311 27.296 1.00 78.19 74 THR A N 1
ATOM 526 C CA . THR A 1 74 ? 13.751 -31.272 27.387 1.00 78.19 74 THR A CA 1
ATOM 527 C C . THR A 1 74 ? 13.146 -32.505 26.705 1.00 78.19 74 THR A C 1
ATOM 529 O O . THR A 1 74 ? 13.751 -33.020 25.758 1.00 78.19 74 THR A O 1
ATOM 532 N N . PRO A 1 75 ? 11.939 -32.951 27.118 1.00 73.56 75 PRO A N 1
ATOM 533 C CA . PRO A 1 75 ? 11.273 -34.123 26.533 1.00 73.56 75 PRO A CA 1
ATOM 534 C C . PRO A 1 75 ? 10.976 -33.989 25.033 1.00 73.56 75 PRO A C 1
ATOM 536 O O . PRO A 1 75 ? 10.882 -34.988 24.316 1.00 73.56 75 PRO A O 1
ATOM 539 N N . HIS A 1 76 ? 10.813 -32.753 24.552 1.00 84.94 76 HIS A N 1
ATOM 540 C CA . HIS A 1 76 ? 10.486 -32.434 23.168 1.00 84.94 76 HIS A CA 1
ATOM 541 C C . HIS A 1 76 ? 11.379 -31.308 22.658 1.00 84.94 76 HIS A C 1
ATOM 543 O O . HIS A 1 76 ? 11.451 -30.239 23.260 1.00 84.94 76 HIS A O 1
ATOM 549 N N . GLN A 1 77 ? 12.017 -31.533 21.516 1.00 88.69 77 GLN A N 1
ATOM 550 C CA . GLN A 1 77 ? 12.906 -30.581 20.859 1.00 88.69 77 GLN A CA 1
ATOM 551 C C . GLN A 1 77 ? 12.482 -30.355 19.409 1.00 88.69 77 GLN A C 1
ATOM 553 O O . GLN A 1 77 ? 11.618 -31.049 18.878 1.00 88.69 77 GLN A O 1
ATOM 558 N N . LEU A 1 78 ? 13.090 -29.368 18.752 1.00 89.81 78 LEU A N 1
ATOM 559 C CA . LEU A 1 78 ? 12.816 -29.044 17.356 1.00 89.81 78 LEU A CA 1
ATOM 560 C C . LEU A 1 78 ? 13.985 -29.491 16.480 1.00 89.81 78 LEU A C 1
ATOM 562 O O . LEU A 1 78 ? 15.066 -28.902 16.521 1.00 89.81 78 LEU A O 1
ATOM 566 N N . ALA A 1 79 ? 13.735 -30.482 15.624 1.00 88.69 79 ALA A N 1
ATOM 567 C CA . ALA A 1 79 ? 14.748 -31.109 14.778 1.00 88.69 79 ALA A CA 1
ATOM 568 C C . ALA A 1 79 ? 15.545 -30.108 13.929 1.00 88.69 79 ALA A C 1
ATOM 570 O O . ALA A 1 79 ? 16.732 -30.298 13.693 1.00 88.69 79 ALA A O 1
ATOM 571 N N . CYS A 1 80 ? 14.910 -29.027 13.464 1.00 85.81 80 CYS A N 1
ATOM 572 C CA . CYS A 1 80 ? 15.587 -28.064 12.599 1.00 85.81 80 CYS A CA 1
ATOM 573 C C . CYS A 1 80 ? 16.608 -27.183 13.334 1.00 85.81 80 CYS A C 1
ATOM 575 O O . CYS A 1 80 ? 17.486 -26.624 12.687 1.00 85.81 80 CYS A O 1
ATOM 577 N N . SER A 1 81 ? 16.481 -27.002 14.653 1.00 88.19 81 SER A N 1
ATOM 578 C CA . SER A 1 81 ? 17.390 -26.164 15.453 1.00 88.19 81 SER A CA 1
ATOM 579 C C . SER A 1 81 ? 18.401 -26.986 16.250 1.00 88.19 81 SER A C 1
ATOM 581 O O . SER A 1 81 ? 19.499 -26.491 16.510 1.00 88.19 81 SER A O 1
ATOM 583 N N . THR A 1 82 ? 18.070 -28.233 16.583 1.00 89.06 82 THR A N 1
ATOM 584 C CA . THR A 1 82 ? 18.939 -29.137 17.340 1.00 89.06 82 THR A CA 1
ATOM 585 C C . THR A 1 82 ? 20.028 -29.745 16.449 1.00 89.06 82 THR A C 1
ATOM 587 O O . THR A 1 82 ? 19.773 -30.158 15.316 1.00 89.06 82 THR A O 1
ATOM 590 N N . ALA A 1 83 ? 21.254 -29.760 16.968 1.00 90.50 83 ALA A N 1
ATOM 591 C CA . ALA A 1 83 ? 22.414 -30.377 16.338 1.00 90.50 83 ALA A CA 1
ATOM 592 C C . ALA A 1 83 ? 22.653 -31.790 16.893 1.00 90.50 83 ALA A C 1
ATOM 594 O O . ALA A 1 83 ? 22.426 -32.037 18.078 1.00 90.50 83 ALA A O 1
ATOM 595 N N . CYS A 1 84 ? 23.109 -32.685 16.027 1.00 90.12 84 CYS A N 1
ATOM 596 C CA . CYS A 1 84 ? 23.604 -34.013 16.345 1.00 90.12 84 CYS A CA 1
ATOM 597 C C . CYS A 1 84 ? 24.950 -33.897 17.058 1.00 90.12 84 CYS A C 1
ATOM 599 O O . CYS A 1 84 ? 25.803 -33.125 16.628 1.00 90.12 84 CYS A O 1
ATOM 601 N N . ARG A 1 85 ? 25.107 -34.657 18.139 1.00 89.50 85 ARG A N 1
ATOM 602 C CA . ARG A 1 85 ? 26.315 -34.754 18.966 1.00 89.50 85 ARG A CA 1
ATOM 603 C C . ARG A 1 85 ? 26.270 -36.058 19.759 1.00 89.50 85 ARG A C 1
ATOM 605 O O . ARG A 1 85 ? 25.201 -36.661 19.850 1.00 89.50 85 ARG A O 1
ATOM 612 N N . LEU A 1 86 ? 27.386 -36.472 20.349 1.00 85.38 86 LEU A N 1
ATOM 613 C CA . LEU A 1 86 ? 27.373 -37.535 21.359 1.00 85.38 86 LEU A CA 1
ATOM 614 C C . LEU A 1 86 ? 26.696 -37.043 22.646 1.00 85.38 86 LEU A C 1
ATOM 616 O O . LEU A 1 86 ? 26.733 -35.850 22.962 1.00 85.38 86 LEU A O 1
ATOM 620 N N . ASN A 1 87 ? 26.076 -37.965 23.378 1.00 81.31 87 ASN A N 1
ATOM 621 C CA . ASN A 1 87 ? 25.596 -37.703 24.731 1.00 81.31 87 ASN A CA 1
ATOM 622 C C . ASN A 1 87 ? 26.785 -37.489 25.687 1.00 81.31 87 ASN A C 1
ATOM 624 O O . ASN A 1 87 ? 27.914 -37.879 25.384 1.00 81.31 87 ASN A O 1
ATOM 628 N N . ASP A 1 88 ? 26.530 -36.911 26.864 1.00 81.12 88 ASP A N 1
ATOM 629 C CA . ASP A 1 88 ? 27.571 -36.630 27.869 1.00 81.12 88 ASP A CA 1
ATOM 630 C C . ASP A 1 88 ? 28.309 -37.902 28.349 1.00 81.12 88 ASP A C 1
ATOM 632 O O . ASP A 1 88 ? 29.439 -37.828 28.826 1.00 81.12 88 ASP A O 1
ATOM 636 N N . ASP A 1 89 ? 27.689 -39.077 28.197 1.00 79.06 89 ASP A N 1
ATOM 637 C CA . ASP A 1 89 ? 28.249 -40.399 28.505 1.00 79.06 89 ASP A CA 1
ATOM 638 C C . ASP A 1 89 ? 28.982 -41.065 27.316 1.00 79.06 89 ASP A C 1
ATOM 640 O O . ASP A 1 89 ? 29.428 -42.208 27.420 1.00 79.06 89 ASP A O 1
ATOM 644 N N . GLY A 1 90 ? 29.118 -40.361 26.186 1.00 78.25 90 GLY A N 1
ATOM 645 C CA . GLY A 1 90 ? 29.770 -40.844 24.966 1.00 78.25 90 GLY A CA 1
ATOM 646 C C . GLY A 1 90 ? 28.901 -41.748 24.086 1.00 78.25 90 GLY A C 1
ATOM 647 O O . GLY A 1 90 ? 29.397 -42.271 23.086 1.00 78.25 90 GLY A O 1
ATOM 648 N N . THR A 1 91 ? 27.622 -41.946 24.420 1.00 84.44 91 THR A N 1
ATOM 649 C CA . THR A 1 91 ? 26.701 -42.765 23.617 1.00 84.44 91 THR A CA 1
ATOM 650 C C . THR A 1 91 ? 26.101 -41.993 22.427 1.00 84.44 91 THR A C 1
ATOM 652 O O . THR A 1 91 ? 26.048 -40.757 22.448 1.00 84.44 91 THR A O 1
ATOM 655 N N . PRO A 1 92 ? 25.648 -42.696 21.364 1.00 85.25 92 PRO A N 1
ATOM 656 C CA . PRO A 1 92 ? 24.927 -42.082 20.250 1.00 85.25 92 PRO A CA 1
ATOM 657 C C . PRO A 1 92 ? 23.650 -41.376 20.715 1.00 85.25 92 PRO A C 1
ATOM 659 O O . PRO A 1 92 ? 22.924 -41.877 21.572 1.00 85.25 92 PRO A O 1
ATOM 662 N N . MET A 1 93 ? 23.322 -40.248 20.091 1.00 90.12 93 MET A N 1
ATOM 663 C CA . MET A 1 93 ? 22.044 -39.573 20.322 1.00 90.12 93 MET A CA 1
ATOM 664 C C . MET A 1 93 ? 20.895 -40.409 19.740 1.00 90.12 93 MET A C 1
ATOM 666 O O . MET A 1 93 ? 20.866 -40.652 18.529 1.00 90.12 93 MET A O 1
ATOM 670 N N . THR A 1 94 ? 19.933 -40.805 20.578 1.00 91.12 94 THR A N 1
ATOM 671 C CA . THR A 1 94 ? 18.704 -41.492 20.151 1.00 91.12 94 THR A CA 1
ATOM 672 C C . THR A 1 94 ? 17.562 -40.493 19.981 1.00 91.12 94 THR A C 1
ATOM 674 O O . THR A 1 94 ? 17.254 -39.712 20.885 1.00 91.12 94 THR A O 1
ATOM 677 N N . ILE A 1 95 ? 16.921 -40.510 18.816 1.00 91.88 95 ILE A N 1
ATOM 678 C CA . ILE A 1 95 ? 15.889 -39.561 18.406 1.00 91.88 95 ILE A CA 1
ATOM 679 C C . ILE A 1 95 ? 14.623 -40.325 18.036 1.00 91.88 95 ILE A C 1
ATOM 681 O O . ILE A 1 95 ? 14.605 -41.091 17.076 1.00 91.88 95 ILE A O 1
ATOM 685 N N . HIS A 1 96 ? 13.539 -40.055 18.749 1.00 90.25 96 HIS A N 1
ATOM 686 C CA . HIS A 1 96 ? 12.232 -40.639 18.484 1.00 90.25 96 HIS A CA 1
ATOM 687 C C . HIS A 1 96 ? 11.411 -39.755 17.546 1.00 90.25 96 HIS A C 1
ATOM 689 O O . HIS A 1 96 ? 11.313 -38.531 17.724 1.00 90.25 96 HIS A O 1
ATOM 695 N N . VAL A 1 97 ? 10.797 -40.395 16.553 1.00 84.44 97 VAL A N 1
ATOM 696 C CA . VAL A 1 97 ? 9.931 -39.778 15.543 1.00 84.44 97 VAL A CA 1
ATOM 697 C C . VAL A 1 97 ? 8.596 -40.523 15.446 1.00 84.44 97 VAL A C 1
ATOM 699 O O . VAL A 1 97 ? 8.484 -41.683 15.829 1.00 84.44 97 VAL A O 1
ATOM 702 N N . ASN A 1 98 ? 7.568 -39.854 14.913 1.00 74.44 98 ASN A N 1
ATOM 703 C CA . ASN A 1 98 ? 6.236 -40.418 14.634 1.00 74.44 98 ASN A CA 1
ATOM 704 C C . ASN A 1 98 ? 5.456 -41.001 15.835 1.00 74.44 98 ASN A C 1
ATOM 706 O O . ASN A 1 98 ? 4.445 -41.674 15.626 1.00 74.44 98 ASN A O 1
ATOM 710 N N . GLY A 1 99 ? 5.843 -40.710 17.081 1.00 73.69 99 GLY A N 1
ATOM 711 C CA . GLY A 1 99 ? 5.066 -41.085 18.268 1.00 73.69 99 GLY A CA 1
ATOM 712 C C . GLY A 1 99 ? 3.721 -40.359 18.370 1.00 73.69 99 GLY A C 1
ATOM 713 O O . GLY A 1 99 ? 3.564 -39.233 17.897 1.00 73.69 99 GLY A O 1
ATOM 714 N N . THR A 1 100 ? 2.731 -40.968 19.031 1.00 69.50 100 THR A N 1
ATOM 715 C CA . THR A 1 100 ? 1.360 -40.424 19.157 1.00 69.50 100 THR A CA 1
ATOM 716 C C . THR A 1 100 ? 1.333 -38.998 19.718 1.00 69.50 100 THR A C 1
ATOM 718 O O . THR A 1 100 ? 0.590 -38.142 19.228 1.00 69.50 100 THR A O 1
ATOM 721 N N . VAL A 1 101 ? 2.180 -38.712 20.713 1.00 71.31 101 VAL A N 1
ATOM 722 C CA . VAL A 1 101 ? 2.329 -37.373 21.309 1.00 71.31 101 VAL A CA 1
ATOM 723 C C . VAL A 1 101 ? 2.983 -36.402 20.322 1.00 71.31 101 VAL A C 1
ATOM 725 O O . VAL A 1 101 ? 2.474 -35.300 20.125 1.00 71.31 101 VAL A O 1
ATOM 728 N N . LEU A 1 102 ? 4.052 -36.820 19.638 1.00 70.44 102 LEU A N 1
ATOM 729 C CA . LEU A 1 102 ? 4.758 -36.002 18.643 1.00 70.44 102 LEU A CA 1
ATOM 730 C C . LEU A 1 102 ? 3.850 -35.647 17.458 1.00 70.44 102 LEU A C 1
ATOM 732 O O . LEU A 1 102 ? 3.772 -34.485 17.062 1.00 70.44 102 LEU A O 1
ATOM 736 N N . ASN A 1 103 ? 3.084 -36.616 16.957 1.00 72.06 103 ASN A N 1
ATOM 737 C CA . ASN A 1 103 ? 2.096 -36.407 15.900 1.00 72.06 103 ASN A CA 1
ATOM 738 C C . ASN A 1 103 ? 0.983 -35.460 16.355 1.00 72.06 103 ASN A C 1
ATOM 740 O O . ASN A 1 103 ? 0.557 -34.596 15.591 1.00 72.06 103 ASN A O 1
ATOM 744 N N . SER A 1 104 ? 0.526 -35.577 17.604 1.00 64.94 104 SER A N 1
ATOM 745 C CA . SER A 1 104 ? -0.480 -34.671 18.172 1.00 64.94 104 SER A CA 1
ATOM 746 C C . SER A 1 104 ? 0.041 -33.234 18.268 1.00 64.94 104 SER A C 1
ATOM 748 O O . SER A 1 104 ? -0.656 -32.304 17.862 1.00 64.94 104 SER A O 1
ATOM 750 N N . LEU A 1 105 ? 1.285 -33.047 18.720 1.00 64.94 105 LEU A N 1
ATOM 751 C CA . LEU A 1 105 ? 1.947 -31.741 18.797 1.00 64.94 105 LEU A CA 1
ATOM 752 C C . LEU A 1 105 ? 2.191 -31.136 17.407 1.00 64.94 105 LEU A C 1
ATOM 754 O O . LEU A 1 105 ? 1.885 -29.962 17.187 1.00 64.94 105 LEU A O 1
ATOM 758 N N . SER A 1 106 ? 2.665 -31.935 16.446 1.00 60.84 106 SER A N 1
ATOM 759 C CA . SER A 1 106 ? 2.869 -31.502 15.059 1.00 60.84 106 SER A CA 1
ATOM 760 C C . SER A 1 106 ? 1.542 -31.128 14.382 1.00 60.84 106 SER A C 1
ATOM 762 O O . SER A 1 106 ? 1.443 -30.085 13.737 1.00 60.84 106 SER A O 1
ATOM 764 N N . ASN A 1 107 ? 0.475 -31.902 14.610 1.00 64.88 107 ASN A N 1
ATOM 765 C CA . ASN A 1 107 ? -0.870 -31.598 14.115 1.00 64.88 107 ASN A CA 1
ATOM 766 C C . ASN A 1 107 ? -1.469 -30.342 14.759 1.00 64.88 107 ASN A C 1
ATOM 768 O O . ASN A 1 107 ? -2.126 -29.558 14.073 1.00 64.88 107 ASN A O 1
ATOM 772 N N . ALA A 1 108 ? -1.254 -30.128 16.058 1.00 62.75 108 ALA A N 1
ATOM 773 C CA . ALA A 1 108 ? -1.677 -28.907 16.740 1.00 62.75 108 ALA A CA 1
ATOM 774 C C . ALA A 1 108 ? -0.941 -27.680 16.181 1.00 62.75 108 ALA A C 1
ATOM 776 O O . ALA A 1 108 ? -1.565 -26.658 15.890 1.00 62.75 108 ALA A O 1
ATOM 777 N N . ALA A 1 109 ? 0.369 -27.803 15.950 1.00 59.16 109 ALA A N 1
ATOM 778 C CA . ALA A 1 109 ? 1.169 -26.779 15.293 1.00 59.16 109 ALA A CA 1
ATOM 779 C C . ALA A 1 109 ? 0.674 -26.507 13.862 1.00 59.16 109 ALA A C 1
ATOM 781 O O . ALA A 1 109 ? 0.495 -25.353 13.479 1.00 59.16 109 ALA A O 1
ATOM 782 N N . LEU A 1 110 ? 0.386 -27.546 13.076 1.00 63.16 110 LEU A N 1
ATOM 783 C CA . LEU A 1 110 ? -0.159 -27.414 11.725 1.00 63.16 110 LEU A CA 1
ATOM 784 C C . LEU A 1 110 ? -1.511 -26.688 11.723 1.00 63.16 110 LEU A C 1
ATOM 786 O O . LEU A 1 110 ? -1.681 -25.736 10.966 1.00 63.16 110 LEU A O 1
ATOM 790 N N . ARG A 1 111 ? -2.442 -27.082 12.603 1.00 63.59 111 ARG A N 1
ATOM 791 C CA . ARG A 1 111 ? -3.758 -26.434 12.749 1.00 63.59 111 ARG A CA 1
ATOM 792 C C . ARG A 1 111 ? -3.614 -24.957 13.094 1.00 63.59 111 ARG A C 1
ATOM 794 O O . ARG A 1 111 ? -4.201 -24.135 12.403 1.00 63.59 111 ARG A O 1
ATOM 801 N N . ARG A 1 112 ? -2.762 -24.616 14.066 1.00 63.34 112 ARG A N 1
ATOM 802 C CA . ARG A 1 112 ? -2.476 -23.223 14.442 1.00 63.34 112 ARG A CA 1
ATOM 803 C C . ARG A 1 112 ? -1.950 -22.399 13.263 1.00 63.34 112 ARG A C 1
ATOM 805 O O . ARG A 1 112 ? -2.367 -21.264 13.080 1.00 63.34 112 ARG A O 1
ATOM 812 N N . ASN A 1 113 ? -1.050 -22.965 12.457 1.00 58.47 113 ASN A N 1
ATOM 813 C CA . ASN A 1 113 ? -0.494 -22.279 11.285 1.00 58.47 113 ASN A CA 1
ATOM 814 C C . ASN A 1 113 ? -1.489 -22.196 10.104 1.00 58.47 113 ASN A C 1
ATOM 816 O O . ASN A 1 113 ? -1.292 -21.379 9.210 1.00 58.47 113 ASN A O 1
ATOM 820 N N . MET A 1 114 ? -2.535 -23.033 10.077 1.00 57.28 114 MET A N 1
ATOM 821 C CA . MET A 1 114 ? -3.558 -23.070 9.020 1.00 57.28 114 MET A CA 1
ATOM 822 C C . MET A 1 114 ? -4.856 -22.328 9.380 1.00 57.28 114 MET A C 1
ATOM 824 O O . MET A 1 114 ? -5.604 -21.953 8.474 1.00 57.28 114 MET A O 1
ATOM 828 N N . GLU A 1 115 ? -5.155 -22.093 10.660 1.00 53.59 115 GLU A N 1
ATOM 829 C CA . GLU A 1 115 ? -6.374 -21.388 11.091 1.00 53.59 115 GLU A CA 1
ATOM 830 C C . GLU A 1 115 ? -6.446 -19.934 10.592 1.00 53.59 115 GLU A C 1
ATOM 832 O O . GLU A 1 115 ? -7.548 -19.416 10.430 1.00 53.59 115 GLU A O 1
ATOM 837 N N . THR A 1 116 ? -5.309 -19.319 10.246 1.00 47.38 116 THR A N 1
ATOM 838 C CA . THR A 1 116 ? -5.208 -17.952 9.699 1.00 47.38 116 THR A CA 1
ATOM 839 C C . THR A 1 116 ? -5.630 -17.836 8.224 1.00 47.38 116 THR A C 1
ATOM 841 O O . THR A 1 116 ? -6.130 -16.792 7.823 1.00 47.38 116 THR A O 1
ATOM 844 N N . SER A 1 117 ? -5.488 -18.898 7.418 1.00 49.06 117 SER A N 1
ATOM 845 C CA . SER A 1 117 ? -5.646 -18.830 5.947 1.00 49.06 117 SER A CA 1
ATOM 846 C C . SER A 1 117 ? -6.739 -19.743 5.373 1.00 49.06 117 SER A C 1
ATOM 848 O O . SER A 1 117 ? -7.013 -19.705 4.176 1.00 49.06 117 SER A O 1
ATOM 850 N N . THR A 1 118 ? -7.356 -20.618 6.186 1.00 46.00 118 THR A N 1
ATOM 851 C CA . THR A 1 118 ? -7.899 -21.867 5.614 1.00 46.00 118 THR A CA 1
ATOM 852 C C . THR A 1 118 ? -9.191 -22.430 6.208 1.00 46.00 118 THR A C 1
ATOM 854 O O . THR A 1 118 ? -9.533 -23.564 5.873 1.00 46.00 118 THR A O 1
ATOM 857 N N . ARG A 1 119 ? -9.977 -21.692 7.013 1.00 40.38 119 ARG A N 1
ATOM 858 C CA . ARG A 1 119 ? -11.308 -22.214 7.417 1.00 40.38 119 ARG A CA 1
ATOM 859 C C . ARG A 1 119 ? -12.259 -22.405 6.225 1.00 40.38 119 ARG A C 1
ATOM 861 O O . ARG A 1 119 ? -12.972 -23.399 6.200 1.00 40.38 119 ARG A O 1
ATOM 868 N N . ASN A 1 120 ? -12.164 -21.575 5.182 1.00 38.84 120 ASN A N 1
ATOM 869 C CA . ASN A 1 120 ? -12.955 -21.757 3.954 1.00 38.84 120 ASN A CA 1
ATOM 870 C C . ASN A 1 120 ? -12.293 -22.683 2.909 1.00 38.84 120 ASN A C 1
ATOM 872 O O . ASN A 1 120 ? -12.997 -23.369 2.170 1.00 38.84 120 ASN A O 1
ATOM 876 N N . LEU A 1 121 ? -10.956 -22.756 2.858 1.00 42.03 121 LEU A N 1
ATOM 877 C CA . LEU A 1 121 ? -10.220 -23.539 1.850 1.00 42.03 121 LEU A CA 1
ATOM 878 C C . LEU A 1 121 ? -10.069 -25.029 2.229 1.00 42.03 121 LEU A C 1
ATOM 880 O O . LEU A 1 121 ? -10.352 -25.899 1.411 1.00 42.03 121 LEU A O 1
ATOM 884 N N . VAL A 1 122 ? -9.711 -25.373 3.475 1.00 39.84 122 VAL A N 1
ATOM 885 C CA . VAL A 1 122 ? -9.479 -26.781 3.883 1.00 39.84 122 VAL A CA 1
ATOM 886 C C . VAL A 1 122 ? -10.785 -27.573 4.005 1.00 39.84 122 VAL A C 1
ATOM 888 O O . VAL A 1 122 ? -10.797 -28.782 3.773 1.00 39.84 122 VAL A O 1
ATOM 891 N N . GLN A 1 123 ? -11.902 -26.915 4.324 1.00 35.81 123 GLN A N 1
ATOM 892 C CA . GLN A 1 123 ? -13.198 -27.583 4.475 1.00 35.81 123 GLN A CA 1
ATOM 893 C C . GLN A 1 123 ? -13.820 -27.984 3.124 1.00 35.81 123 GLN A C 1
ATOM 895 O O . GLN A 1 123 ? -14.516 -28.994 3.064 1.00 35.81 123 GLN A O 1
ATOM 900 N N . LYS A 1 124 ? -13.495 -27.270 2.033 1.00 36.66 124 LYS A N 1
ATOM 901 C CA . LYS A 1 124 ? -13.875 -27.632 0.653 1.00 36.66 124 LYS A CA 1
ATOM 902 C C . LYS A 1 124 ? -12.949 -28.694 0.038 1.00 36.66 124 LYS A C 1
ATOM 904 O O . LYS A 1 124 ? -13.422 -29.567 -0.678 1.00 36.66 124 LYS A O 1
ATOM 909 N N . TYR A 1 125 ? -11.653 -28.674 0.365 1.00 38.66 125 TYR A N 1
ATOM 910 C CA . TYR A 1 125 ? -10.662 -29.607 -0.199 1.00 38.66 125 TYR A CA 1
ATOM 911 C C . TYR A 1 125 ? -10.639 -30.999 0.450 1.00 38.66 125 TYR A C 1
ATOM 913 O O . TYR A 1 125 ? -10.217 -31.960 -0.184 1.00 38.66 125 TYR A O 1
ATOM 921 N N . LYS A 1 126 ? -11.159 -31.163 1.674 1.00 35.34 126 LYS A N 1
ATOM 922 C CA . LYS A 1 126 ? -11.296 -32.488 2.313 1.00 35.34 126 LYS A CA 1
ATOM 923 C C . LYS A 1 126 ? -12.249 -33.454 1.591 1.00 35.34 126 LYS A C 1
ATOM 925 O O . LYS A 1 126 ? -12.288 -34.622 1.961 1.00 35.34 126 LYS A O 1
ATOM 930 N N . GLN A 1 127 ? -13.000 -32.997 0.587 1.00 33.72 127 GLN A N 1
ATOM 931 C CA . GLN A 1 127 ? -13.841 -33.867 -0.242 1.00 33.72 127 GLN A CA 1
ATOM 932 C C . GLN A 1 127 ? -13.079 -34.548 -1.393 1.00 33.72 127 GLN A C 1
ATOM 934 O O . GLN A 1 127 ? -13.545 -35.580 -1.863 1.00 33.72 127 GLN A O 1
ATOM 939 N N . ASN A 1 128 ? -11.889 -34.065 -1.784 1.00 31.16 128 ASN A N 1
ATOM 940 C CA . ASN A 1 128 ? -11.096 -34.650 -2.871 1.00 31.16 128 ASN A CA 1
ATOM 941 C C . ASN A 1 128 ? -9.722 -35.111 -2.354 1.00 31.16 128 ASN A C 1
ATOM 943 O O . ASN A 1 128 ? -8.789 -34.329 -2.188 1.00 31.16 128 ASN A O 1
ATOM 947 N N . ASN A 1 129 ? -9.615 -36.410 -2.067 1.00 29.98 129 ASN A N 1
ATOM 948 C CA . ASN A 1 129 ? -8.395 -37.081 -1.617 1.00 29.98 129 ASN A CA 1
ATOM 949 C C . ASN A 1 129 ? -7.270 -36.995 -2.665 1.00 29.98 129 ASN A C 1
ATOM 951 O O . ASN A 1 129 ? -7.288 -37.779 -3.609 1.00 29.98 129 ASN A O 1
ATOM 955 N N . GLN A 1 130 ? -6.266 -36.135 -2.458 1.00 30.47 130 GLN A N 1
ATOM 956 C CA . GLN A 1 130 ? -4.840 -36.421 -2.708 1.00 30.47 130 GLN A CA 1
ATOM 957 C C . GLN A 1 130 ? -3.966 -35.231 -2.284 1.00 30.47 130 GLN A C 1
ATOM 959 O O . GLN A 1 130 ? -4.131 -34.103 -2.733 1.00 30.47 130 GLN A O 1
ATOM 964 N N . PHE A 1 131 ? -3.028 -35.496 -1.379 1.00 26.12 131 PHE A N 1
ATOM 965 C CA . PHE A 1 131 ? -2.030 -34.539 -0.910 1.00 26.12 131 PHE A CA 1
ATOM 966 C C . PHE A 1 131 ? -0.866 -34.486 -1.911 1.00 26.12 131 PHE A C 1
ATOM 968 O O . PHE A 1 131 ? -0.344 -35.536 -2.278 1.00 26.12 131 PHE A O 1
ATOM 975 N N . SER A 1 132 ? -0.381 -33.293 -2.267 1.00 26.53 132 SER A N 1
ATOM 976 C CA . SER A 1 132 ? 1.011 -33.125 -2.705 1.00 26.53 132 SER A CA 1
ATOM 977 C C . SER A 1 132 ? 1.579 -31.782 -2.217 1.00 26.53 132 SER A C 1
ATOM 979 O O . SER A 1 132 ? 0.994 -30.732 -2.492 1.00 26.53 132 SER A O 1
ATOM 981 N N . PRO A 1 133 ? 2.692 -31.770 -1.457 1.00 34.47 133 PRO A N 1
ATOM 982 C CA . PRO A 1 133 ? 3.278 -30.565 -0.882 1.00 34.47 133 PRO A CA 1
ATOM 983 C C . PRO A 1 133 ? 4.297 -29.931 -1.841 1.00 34.47 133 PRO A C 1
ATOM 985 O O . PRO A 1 133 ? 5.488 -29.934 -1.559 1.00 34.47 133 PRO A O 1
ATOM 988 N N . CYS A 1 134 ? 3.850 -29.389 -2.974 1.00 31.75 134 CYS A N 1
ATOM 989 C CA . CYS A 1 134 ? 4.592 -28.395 -3.764 1.00 31.75 134 CYS A CA 1
ATOM 990 C C . CYS A 1 134 ? 3.709 -27.887 -4.913 1.00 31.75 134 CYS A C 1
ATOM 992 O O . CYS A 1 134 ? 3.530 -28.583 -5.907 1.00 31.75 134 CYS A O 1
ATOM 994 N N . GLY A 1 135 ? 3.196 -26.661 -4.774 1.00 45.25 135 GLY A N 1
ATOM 995 C CA . GLY A 1 135 ? 2.610 -25.869 -5.856 1.00 45.25 135 GLY A CA 1
ATOM 996 C C . GLY A 1 135 ? 1.308 -26.398 -6.454 1.00 45.25 135 GLY A C 1
ATOM 997 O O . GLY A 1 135 ? 1.331 -27.137 -7.431 1.00 45.25 135 GLY A O 1
ATOM 998 N N . SER A 1 136 ? 0.171 -25.920 -5.957 1.00 32.31 136 SER A N 1
ATOM 999 C CA . SER A 1 136 ? -1.106 -26.068 -6.653 1.00 32.31 136 SER A CA 1
ATOM 1000 C C . SER A 1 136 ? -1.481 -24.765 -7.360 1.00 32.31 136 SER A C 1
ATOM 1002 O O . SER A 1 136 ? -1.624 -23.713 -6.740 1.00 32.31 136 SER A O 1
ATOM 1004 N N . LEU A 1 137 ? -1.657 -24.864 -8.681 1.00 34.19 137 LEU A N 1
ATOM 1005 C CA . LEU A 1 137 ? -2.290 -23.855 -9.536 1.00 34.19 137 LEU A CA 1
ATOM 1006 C C . LEU A 1 137 ? -3.762 -23.586 -9.171 1.00 34.19 137 LEU A C 1
ATOM 1008 O O . LEU A 1 137 ? -4.363 -22.660 -9.692 1.00 34.19 137 LEU A O 1
ATOM 1012 N N . GLU A 1 138 ? -4.351 -24.344 -8.251 1.00 34.50 138 GLU A N 1
ATOM 1013 C CA . GLU A 1 138 ? -5.786 -24.278 -7.955 1.00 34.50 138 GLU A CA 1
ATOM 1014 C C . GLU A 1 138 ? -6.142 -23.303 -6.810 1.00 34.50 138 GLU A C 1
ATOM 1016 O O . GLU A 1 138 ? -7.307 -23.187 -6.429 1.00 34.50 138 GLU A O 1
ATOM 1021 N N . ILE A 1 139 ? -5.161 -22.572 -6.260 1.00 40.00 139 ILE A N 1
ATOM 1022 C CA . ILE A 1 139 ? -5.395 -21.471 -5.300 1.00 40.00 139 ILE A CA 1
ATOM 1023 C C . ILE A 1 139 ? -5.507 -20.112 -6.019 1.00 40.00 139 ILE A C 1
ATOM 1025 O O . ILE A 1 139 ? -6.246 -19.241 -5.561 1.00 40.00 139 ILE A O 1
ATOM 1029 N N . GLU A 1 140 ? -4.855 -19.931 -7.173 1.00 37.09 140 GLU A N 1
ATOM 1030 C CA . GLU A 1 140 ? -4.944 -18.681 -7.951 1.00 37.09 140 GLU A CA 1
ATOM 1031 C C . GLU A 1 140 ? -6.312 -18.497 -8.623 1.00 37.09 140 GLU A C 1
ATOM 1033 O O . GLU A 1 140 ? -6.837 -17.383 -8.620 1.00 37.09 140 GLU A O 1
ATOM 1038 N N . ASP A 1 141 ? -6.948 -19.575 -9.094 1.00 33.84 141 ASP A N 1
ATOM 1039 C CA . ASP A 1 141 ? -8.288 -19.499 -9.701 1.00 33.84 141 ASP A CA 1
ATOM 1040 C C . ASP A 1 141 ? -9.405 -19.249 -8.668 1.00 33.84 141 ASP A C 1
ATOM 1042 O O . ASP A 1 141 ? -10.411 -18.607 -8.977 1.00 33.84 141 ASP A O 1
ATOM 1046 N N . LEU A 1 142 ? -9.211 -19.662 -7.410 1.00 34.44 142 LEU A N 1
ATOM 1047 C CA . LEU A 1 142 ? -10.116 -19.352 -6.292 1.00 34.44 142 LEU A CA 1
ATOM 1048 C C . LEU A 1 142 ? -9.897 -17.933 -5.738 1.00 34.44 142 LEU A C 1
ATOM 1050 O O . LEU A 1 142 ? -10.868 -17.264 -5.382 1.00 34.44 142 LEU A O 1
ATOM 1054 N N . GLY A 1 143 ? -8.650 -17.446 -5.724 1.00 39.03 143 GLY A N 1
ATOM 1055 C CA . GLY A 1 143 ? -8.316 -16.064 -5.356 1.00 39.03 143 GLY A CA 1
ATOM 1056 C C . GLY A 1 143 ? -8.915 -15.032 -6.319 1.00 39.03 143 GLY A C 1
ATOM 1057 O O . GLY A 1 143 ? -9.431 -14.006 -5.878 1.00 39.03 143 GLY A O 1
ATOM 1058 N N . ASN A 1 144 ? -8.959 -15.350 -7.618 1.00 35.41 144 ASN A N 1
ATOM 1059 C CA . ASN A 1 144 ? -9.583 -14.505 -8.643 1.00 35.41 144 ASN A CA 1
ATOM 1060 C C . ASN A 1 144 ? -11.121 -14.433 -8.544 1.00 35.41 144 ASN A C 1
ATOM 1062 O O . ASN A 1 144 ? -11.720 -13.496 -9.070 1.00 35.41 144 ASN A O 1
ATOM 1066 N N . TRP A 1 145 ? -11.771 -15.382 -7.860 1.00 30.52 145 TRP A N 1
ATOM 1067 C CA . TRP A 1 145 ? -13.228 -15.395 -7.647 1.00 30.52 145 TRP A CA 1
ATOM 1068 C C . TRP A 1 145 ? -13.673 -14.754 -6.323 1.00 30.52 145 TRP A C 1
ATOM 1070 O O . TRP A 1 145 ? -14.857 -14.462 -6.164 1.00 30.52 145 TRP A O 1
ATOM 1080 N N . MET A 1 146 ? -12.755 -14.536 -5.374 1.00 30.78 146 MET A N 1
ATOM 1081 C CA . MET A 1 146 ? -13.088 -14.132 -3.999 1.00 30.78 146 MET A CA 1
ATOM 1082 C C . MET A 1 146 ? -12.649 -12.719 -3.590 1.00 30.78 146 MET A C 1
ATOM 1084 O O . MET A 1 146 ? -12.906 -12.357 -2.449 1.00 30.78 146 MET A O 1
ATOM 1088 N N . GLY A 1 147 ? -12.053 -11.927 -4.491 1.00 33.41 147 GLY A N 1
ATOM 1089 C CA . GLY A 1 147 ? -11.876 -10.470 -4.358 1.00 33.41 147 GLY A CA 1
ATOM 1090 C C . GLY A 1 147 ? -11.630 -9.959 -2.932 1.00 33.41 147 GLY A C 1
ATOM 1091 O O . GLY A 1 147 ? -12.532 -9.398 -2.320 1.00 33.41 147 GLY A O 1
ATOM 1092 N N . ASN A 1 148 ? -10.420 -10.158 -2.405 1.00 34.84 148 ASN A N 1
ATOM 1093 C CA . ASN A 1 148 ? -10.002 -9.596 -1.119 1.00 34.84 148 ASN A CA 1
ATOM 1094 C C . ASN A 1 148 ? -9.295 -8.246 -1.343 1.00 34.84 148 ASN A C 1
ATOM 1096 O O . ASN A 1 148 ? -8.278 -8.193 -2.030 1.00 34.84 148 ASN A O 1
ATOM 1100 N N . GLU A 1 149 ? -9.782 -7.176 -0.712 1.00 44.94 149 GLU A N 1
ATOM 1101 C CA . GLU A 1 149 ? -9.247 -5.797 -0.775 1.00 44.94 149 GLU A CA 1
ATOM 1102 C C . GLU A 1 149 ? -7.908 -5.594 -0.016 1.00 44.94 149 GLU A C 1
ATOM 1104 O O . GLU A 1 149 ? -7.490 -4.468 0.224 1.00 44.94 149 GLU A O 1
ATOM 1109 N N . MET A 1 150 ? -7.208 -6.671 0.368 1.00 54.34 150 MET A N 1
ATOM 1110 C CA . MET A 1 150 ? -5.954 -6.627 1.149 1.00 54.34 150 MET A CA 1
ATOM 1111 C C . MET A 1 150 ? -4.698 -7.061 0.367 1.00 54.34 150 MET A C 1
ATOM 1113 O O . MET A 1 150 ? -3.633 -7.209 0.965 1.00 54.34 150 MET A O 1
ATOM 1117 N N . VAL A 1 151 ? -4.797 -7.318 -0.943 1.00 67.38 151 VAL A N 1
ATOM 1118 C CA . VAL A 1 151 ? -3.644 -7.739 -1.761 1.00 67.38 151 VAL A CA 1
ATOM 1119 C C . VAL A 1 151 ? -2.829 -6.516 -2.189 1.00 67.38 151 VAL A C 1
ATOM 1121 O O . VAL A 1 151 ? -3.339 -5.642 -2.884 1.00 67.38 151 VAL A O 1
ATOM 1124 N N . ASP A 1 152 ? -1.547 -6.470 -1.831 1.00 77.25 152 ASP A N 1
ATOM 1125 C CA . ASP A 1 152 ? -0.623 -5.449 -2.328 1.00 77.25 152 ASP A CA 1
ATOM 1126 C C . ASP A 1 152 ? -0.222 -5.772 -3.774 1.00 77.25 152 ASP A C 1
ATOM 1128 O O . ASP A 1 152 ? 0.553 -6.699 -4.034 1.00 77.25 152 ASP A O 1
ATOM 1132 N N . THR A 1 153 ? -0.761 -4.991 -4.711 1.00 81.62 153 THR A N 1
ATOM 1133 C CA . THR A 1 153 ? -0.460 -5.041 -6.149 1.00 81.62 153 THR A CA 1
ATOM 1134 C C . THR A 1 153 ? 0.321 -3.815 -6.631 1.00 81.62 153 THR A C 1
ATOM 1136 O O . THR A 1 153 ? 0.323 -3.517 -7.823 1.00 81.62 153 THR A O 1
ATOM 1139 N N . SER A 1 154 ? 0.952 -3.063 -5.725 1.00 83.19 154 SER A N 1
ATOM 1140 C CA . SER A 1 154 ? 1.618 -1.796 -6.064 1.00 83.19 154 SER A CA 1
ATOM 1141 C C . SER A 1 154 ? 2.866 -1.972 -6.936 1.00 83.19 154 SER A C 1
ATOM 1143 O O . SER A 1 154 ? 3.190 -1.099 -7.740 1.00 83.19 154 SER A O 1
ATOM 1145 N N . SER A 1 155 ? 3.589 -3.085 -6.782 1.00 88.69 155 SER A N 1
ATOM 1146 C CA . SER A 1 155 ? 4.812 -3.378 -7.535 1.00 88.69 155 SER A CA 1
ATOM 1147 C C . SER A 1 155 ? 4.509 -4.057 -8.871 1.00 88.69 155 SER A C 1
ATOM 1149 O O . SER A 1 155 ? 3.710 -4.983 -8.938 1.00 88.69 155 SER A O 1
ATOM 1151 N N . ASN A 1 156 ? 5.254 -3.692 -9.921 1.00 90.69 156 ASN A N 1
ATOM 1152 C CA . ASN A 1 156 ? 5.212 -4.373 -11.223 1.00 90.69 156 ASN A CA 1
ATOM 1153 C C . ASN A 1 156 ? 5.800 -5.801 -11.192 1.00 90.69 156 ASN A C 1
ATOM 1155 O O . ASN A 1 156 ? 5.661 -6.554 -12.153 1.00 90.69 156 ASN A O 1
ATOM 1159 N N . CYS A 1 157 ? 6.527 -6.168 -10.130 1.00 93.69 157 CYS A N 1
ATOM 1160 C CA . CYS A 1 157 ? 7.313 -7.406 -10.080 1.00 93.69 157 CYS A CA 1
ATOM 1161 C C . CYS A 1 157 ? 6.655 -8.510 -9.256 1.00 93.69 157 CYS A C 1
ATOM 1163 O O . CYS A 1 157 ? 6.697 -9.682 -9.632 1.00 93.69 157 CYS A O 1
ATOM 1165 N N . ILE A 1 158 ? 6.160 -8.140 -8.076 1.00 92.38 158 ILE A N 1
ATOM 1166 C CA . ILE A 1 158 ? 5.782 -9.044 -6.990 1.00 92.38 158 ILE A CA 1
ATOM 1167 C C . ILE A 1 158 ? 4.487 -8.515 -6.384 1.00 92.38 158 ILE A C 1
ATOM 1169 O O . ILE A 1 158 ? 4.370 -7.316 -6.161 1.00 92.38 158 ILE A O 1
ATOM 1173 N N . LEU A 1 159 ? 3.560 -9.409 -6.069 1.00 88.44 159 LEU A N 1
ATOM 1174 C CA . LEU A 1 159 ? 2.349 -9.105 -5.318 1.00 88.44 159 LEU A CA 1
ATOM 1175 C C . LEU A 1 159 ? 2.364 -9.847 -3.976 1.00 88.44 159 LEU A C 1
ATOM 1177 O O . LEU A 1 159 ? 2.948 -10.934 -3.865 1.00 88.44 159 LEU A O 1
ATOM 1181 N N . TYR A 1 160 ? 1.710 -9.277 -2.966 1.00 86.56 160 TYR A N 1
ATOM 1182 C CA . TYR A 1 160 ? 1.544 -9.911 -1.660 1.00 86.56 160 TYR A CA 1
ATOM 1183 C C . TYR A 1 160 ? 0.070 -10.045 -1.278 1.00 86.56 160 TYR A C 1
ATOM 1185 O O . TYR A 1 160 ? -0.647 -9.064 -1.145 1.00 86.56 160 TYR A O 1
ATOM 1193 N N . ASP A 1 161 ? -0.357 -11.283 -1.067 1.00 78.88 161 ASP A N 1
ATOM 1194 C CA . ASP A 1 161 ? -1.675 -11.679 -0.604 1.00 78.88 161 ASP A CA 1
ATOM 1195 C C . ASP A 1 161 ? -1.582 -12.187 0.849 1.00 78.88 161 ASP A C 1
ATOM 1197 O O . ASP A 1 161 ? -1.149 -13.327 1.090 1.00 78.88 161 ASP A O 1
ATOM 1201 N N . PRO A 1 162 ? -1.968 -11.363 1.839 1.00 72.62 162 PRO A N 1
ATOM 1202 C CA . PRO A 1 162 ? -1.881 -11.733 3.247 1.00 72.62 162 PRO A CA 1
ATOM 1203 C C . PRO A 1 162 ? -2.818 -12.888 3.611 1.00 72.62 162 PRO A C 1
ATOM 1205 O O . PRO A 1 162 ? -2.532 -13.611 4.565 1.00 72.62 162 PRO A O 1
ATOM 1208 N N . SER A 1 163 ? -3.883 -13.136 2.837 1.00 65.69 163 SER A N 1
ATOM 1209 C CA . SER A 1 163 ? -4.835 -14.217 3.127 1.00 65.69 163 SER A CA 1
ATOM 1210 C C . SER A 1 163 ? -4.207 -15.610 3.003 1.00 65.69 163 SER A C 1
ATOM 1212 O O . SER A 1 163 ? -4.610 -16.542 3.697 1.00 65.69 163 SER A O 1
ATOM 1214 N N . LEU A 1 164 ? -3.154 -15.744 2.193 1.00 71.62 164 LEU A N 1
ATOM 1215 C CA . LEU A 1 164 ? -2.406 -16.990 2.005 1.00 71.62 164 LEU A CA 1
ATOM 1216 C C . LEU A 1 164 ? -1.190 -17.104 2.945 1.00 71.62 164 LEU A C 1
ATOM 1218 O O . LEU A 1 164 ? -0.425 -18.073 2.871 1.00 71.62 164 LEU A O 1
ATOM 1222 N N . CYS A 1 165 ? -0.937 -16.099 3.787 1.00 76.75 165 CYS A N 1
ATOM 1223 C CA . CYS A 1 165 ? 0.270 -16.010 4.600 1.00 76.75 165 CYS A CA 1
ATOM 1224 C C . CYS A 1 165 ? 0.162 -16.843 5.885 1.00 76.75 165 CYS A C 1
ATOM 1226 O O . CYS A 1 165 ? -0.601 -16.532 6.789 1.00 76.75 165 CYS A O 1
ATOM 1228 N N . VAL A 1 166 ? 1.020 -17.859 6.017 1.00 73.12 166 VAL A N 1
ATOM 1229 C CA . VAL A 1 166 ? 1.068 -18.752 7.198 1.00 73.12 166 VAL A CA 1
ATOM 1230 C C . VAL A 1 166 ? 2.067 -18.301 8.277 1.00 73.12 166 VAL A C 1
ATOM 1232 O O . VAL A 1 166 ? 2.553 -19.112 9.061 1.00 73.12 166 VAL A O 1
ATOM 1235 N N . GLY A 1 167 ? 2.504 -17.035 8.261 1.00 75.31 167 GLY A N 1
ATOM 1236 C CA . GLY A 1 167 ? 3.401 -16.475 9.290 1.00 75.31 167 GLY A CA 1
ATOM 1237 C C . GLY A 1 167 ? 4.787 -17.144 9.424 1.00 75.31 167 GLY A C 1
ATOM 1238 O O . GLY A 1 167 ? 5.485 -16.942 10.422 1.00 75.31 167 GLY A O 1
ATOM 1239 N N . CYS A 1 168 ? 5.220 -17.936 8.429 1.00 79.94 168 CYS A N 1
ATOM 1240 C CA . CYS A 1 168 ? 6.438 -18.762 8.508 1.00 79.94 168 CYS A CA 1
ATOM 1241 C C . CYS A 1 168 ? 7.764 -17.980 8.441 1.00 79.94 168 CYS A C 1
ATOM 1243 O O . CYS A 1 168 ? 8.828 -18.553 8.688 1.00 79.94 168 CYS A O 1
ATOM 1245 N N . SER A 1 169 ? 7.708 -16.698 8.061 1.00 87.62 169 SER A N 1
ATOM 1246 C CA . SER A 1 169 ? 8.846 -15.768 7.977 1.00 87.62 169 SER A CA 1
ATOM 1247 C C . SER A 1 169 ? 9.970 -16.161 7.004 1.00 87.62 169 SER A C 1
ATOM 1249 O O . SER A 1 169 ? 11.038 -15.551 7.034 1.00 87.62 169 SER A O 1
ATOM 1251 N N . ARG A 1 170 ? 9.766 -17.142 6.109 1.00 88.94 170 ARG A N 1
ATOM 1252 C CA . ARG A 1 170 ? 10.776 -17.514 5.099 1.00 88.94 170 ARG A CA 1
ATOM 1253 C C . ARG A 1 170 ? 11.067 -16.371 4.120 1.00 88.94 170 ARG A C 1
ATOM 1255 O O . ARG A 1 170 ? 12.227 -16.105 3.835 1.00 88.94 170 ARG A O 1
ATOM 1262 N N . CYS A 1 171 ? 10.032 -15.683 3.634 1.00 92.50 171 CYS A N 1
ATOM 1263 C CA . CYS A 1 171 ? 10.169 -14.539 2.725 1.00 92.50 171 CYS A CA 1
ATOM 1264 C C . CYS A 1 171 ? 10.908 -13.361 3.380 1.00 92.50 171 CYS A C 1
ATOM 1266 O O . CYS A 1 171 ? 11.822 -12.812 2.770 1.00 92.50 171 CYS A O 1
ATOM 1268 N N . VAL A 1 172 ? 10.565 -13.043 4.633 1.00 92.38 172 VAL A N 1
ATOM 1269 C CA . VAL A 1 172 ? 11.235 -12.033 5.471 1.00 92.38 172 VAL A CA 1
ATOM 1270 C C . VAL A 1 172 ? 12.723 -12.345 5.600 1.00 92.38 172 VAL A C 1
ATOM 1272 O O . VAL A 1 172 ? 13.569 -11.533 5.236 1.00 92.38 172 VAL A O 1
ATOM 1275 N N . ARG A 1 173 ? 13.053 -13.575 6.008 1.00 92.81 173 ARG A N 1
ATOM 1276 C CA . ARG A 1 173 ? 14.444 -14.022 6.148 1.00 92.81 173 ARG A CA 1
ATOM 1277 C C . ARG A 1 173 ? 15.186 -14.072 4.819 1.00 92.81 173 ARG A C 1
ATOM 1279 O O . ARG A 1 173 ? 16.358 -13.742 4.786 1.00 92.81 173 ARG A O 1
ATOM 1286 N N . ALA A 1 174 ? 14.544 -14.429 3.712 1.00 93.75 174 ALA A N 1
ATOM 1287 C CA . ALA A 1 174 ? 15.186 -14.342 2.403 1.00 93.75 174 ALA A CA 1
ATOM 1288 C C . ALA A 1 174 ? 15.500 -12.881 2.019 1.00 93.75 174 ALA A C 1
ATOM 1290 O O . ALA A 1 174 ? 16.589 -12.592 1.525 1.00 93.75 174 ALA A O 1
ATOM 1291 N N . CYS A 1 175 ? 14.580 -11.949 2.280 1.00 95.06 175 CYS A N 1
ATOM 1292 C CA . CYS A 1 175 ? 14.769 -10.524 2.003 1.00 95.06 175 CYS A CA 1
ATOM 1293 C C . CYS A 1 175 ? 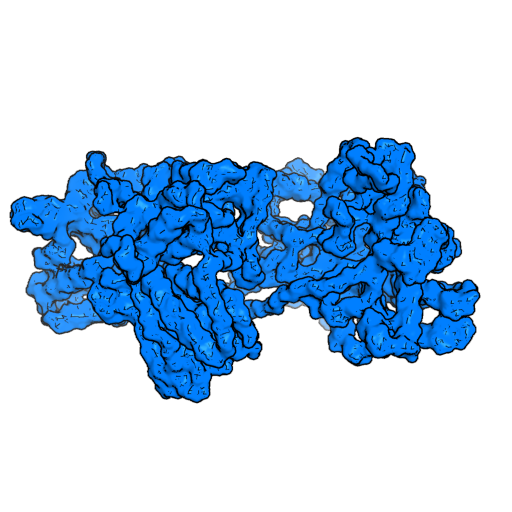15.880 -9.895 2.866 1.00 95.06 175 CYS A C 1
ATOM 1295 O O . CYS A 1 175 ? 16.697 -9.125 2.365 1.00 95.06 175 CYS A O 1
ATOM 1297 N N . ASP A 1 176 ? 15.951 -10.256 4.144 1.00 92.75 176 ASP A N 1
ATOM 1298 C CA . ASP A 1 176 ? 16.970 -9.761 5.072 1.00 92.75 176 ASP A CA 1
ATOM 1299 C C . ASP A 1 176 ? 18.283 -10.561 4.987 1.00 92.75 176 ASP A C 1
ATOM 1301 O O . ASP A 1 176 ? 19.333 -10.042 4.613 1.00 92.75 176 ASP A O 1
ATOM 1305 N N . GLN A 1 177 ? 18.244 -11.860 5.273 1.00 89.50 177 GLN A N 1
ATOM 1306 C CA . GLN A 1 177 ? 19.432 -12.699 5.469 1.00 89.50 177 GLN A CA 1
ATOM 1307 C C . GLN A 1 177 ? 20.149 -13.043 4.159 1.00 89.50 177 GLN A C 1
ATOM 1309 O O . GLN A 1 177 ? 21.374 -13.066 4.132 1.00 89.50 177 GLN A O 1
ATOM 1314 N N . ILE A 1 178 ? 19.419 -13.264 3.058 1.00 89.44 178 ILE A N 1
ATOM 1315 C CA . ILE A 1 178 ? 20.043 -13.515 1.747 1.00 89.44 178 ILE A CA 1
ATOM 1316 C C . ILE A 1 178 ? 20.290 -12.193 1.021 1.00 89.44 178 ILE A C 1
ATOM 1318 O O . ILE A 1 178 ? 21.399 -11.941 0.560 1.00 89.44 178 ILE A O 1
ATOM 1322 N N . GLN A 1 179 ? 19.269 -11.349 0.891 1.00 94.06 179 GLN A N 1
ATOM 1323 C CA . GLN A 1 179 ? 19.357 -10.158 0.042 1.00 94.06 179 GLN A CA 1
ATOM 1324 C C . GLN A 1 179 ? 19.860 -8.904 0.769 1.00 94.06 179 GLN A C 1
ATOM 1326 O O . GLN A 1 179 ? 20.350 -8.005 0.104 1.00 94.06 179 GLN A O 1
ATOM 1331 N N . GLY A 1 180 ? 19.790 -8.822 2.099 1.00 90.88 180 GLY A N 1
ATOM 1332 C CA . GLY A 1 180 ? 20.240 -7.634 2.837 1.00 90.88 180 GLY A CA 1
ATOM 1333 C C . GLY A 1 180 ? 19.372 -6.393 2.615 1.00 90.88 180 GLY A C 1
ATOM 1334 O O . GLY A 1 180 ? 19.838 -5.288 2.866 1.00 90.88 180 GLY A O 1
ATOM 1335 N N . MET A 1 181 ? 18.136 -6.559 2.132 1.00 89.62 181 MET A N 1
ATOM 1336 C CA . MET A 1 181 ? 17.255 -5.442 1.769 1.00 89.62 181 MET A CA 1
ATOM 1337 C C . MET A 1 181 ? 16.325 -5.014 2.902 1.00 89.62 181 MET A C 1
ATOM 1339 O O . MET A 1 181 ? 15.932 -3.859 2.951 1.00 89.62 181 MET A O 1
ATOM 1343 N N . LYS A 1 182 ? 15.959 -5.935 3.809 1.00 89.12 182 LYS A N 1
ATOM 1344 C CA . LYS A 1 182 ? 15.099 -5.651 4.980 1.00 89.12 182 LYS A CA 1
ATOM 1345 C C . LYS A 1 182 ? 13.779 -4.935 4.637 1.00 89.12 182 LYS A C 1
ATOM 1347 O O . LYS A 1 182 ? 13.263 -4.152 5.419 1.00 89.12 182 LYS A O 1
ATOM 1352 N N . VAL A 1 183 ? 13.218 -5.228 3.464 1.00 89.62 183 VAL A N 1
ATOM 1353 C CA . VAL A 1 183 ? 11.955 -4.641 2.979 1.00 89.62 183 VAL A CA 1
ATOM 1354 C C . VAL A 1 183 ? 10.724 -5.327 3.584 1.00 89.62 183 VAL A C 1
ATOM 1356 O O . VAL A 1 183 ? 9.644 -4.748 3.615 1.00 89.62 183 VAL A O 1
ATOM 1359 N N . LEU A 1 184 ? 10.872 -6.567 4.050 1.00 89.62 184 LEU A N 1
ATOM 1360 C CA . LEU A 1 184 ? 9.800 -7.367 4.642 1.00 89.62 184 LEU A CA 1
ATOM 1361 C C . LEU A 1 184 ? 10.104 -7.607 6.121 1.00 89.62 184 LEU A C 1
ATOM 1363 O O . LEU A 1 184 ? 11.252 -7.888 6.464 1.00 89.62 184 LEU A O 1
ATOM 1367 N N . GLU A 1 185 ? 9.081 -7.576 6.971 1.00 82.25 185 GLU A N 1
ATOM 1368 C CA . GLU A 1 185 ? 9.192 -7.679 8.428 1.00 82.25 185 GLU A CA 1
ATOM 1369 C C . GLU A 1 185 ? 8.104 -8.597 9.017 1.00 82.25 185 GLU A C 1
ATOM 1371 O O . GLU A 1 185 ? 7.134 -8.984 8.356 1.00 82.25 185 GLU A O 1
ATOM 1376 N N . THR A 1 186 ? 8.285 -8.997 10.277 1.00 72.56 186 THR A N 1
ATOM 1377 C CA . THR A 1 186 ? 7.240 -9.650 11.079 1.00 72.56 186 THR A CA 1
ATOM 1378 C C . THR A 1 186 ? 6.764 -8.699 12.173 1.00 72.56 186 THR A C 1
ATOM 1380 O O . THR A 1 186 ? 7.627 -8.210 12.901 1.00 72.56 186 THR A O 1
ATOM 1383 N N . PRO A 1 187 ? 5.446 -8.499 12.352 1.00 61.19 187 PRO A N 1
ATOM 1384 C CA . PRO A 1 187 ? 4.894 -7.717 13.452 1.00 61.19 187 PRO A CA 1
ATOM 1385 C C . PRO A 1 187 ? 5.444 -8.176 14.803 1.00 61.19 187 PRO A C 1
ATOM 1387 O O . PRO A 1 187 ? 5.459 -9.380 15.093 1.00 61.19 187 PRO A O 1
ATOM 1390 N N . LEU A 1 188 ? 5.879 -7.223 15.628 1.00 44.25 188 LEU A N 1
ATOM 1391 C CA . LEU A 1 188 ? 6.164 -7.477 17.036 1.00 44.25 188 LEU A CA 1
ATOM 1392 C C . LEU A 1 188 ? 4.833 -7.648 17.788 1.00 44.25 188 LEU A C 1
ATOM 1394 O O . LEU A 1 188 ? 3.888 -6.902 17.521 1.00 44.25 188 LEU A O 1
ATOM 1398 N N . PRO A 1 189 ? 4.725 -8.600 18.731 1.00 40.00 189 PRO A N 1
ATOM 1399 C CA . PRO A 1 189 ? 3.635 -8.575 19.695 1.00 40.00 189 PRO A CA 1
ATOM 1400 C C . PRO A 1 189 ? 3.727 -7.273 20.510 1.00 40.00 189 PRO A C 1
ATOM 1402 O O . PRO A 1 189 ? 4.841 -6.872 20.859 1.00 40.00 189 PRO A O 1
ATOM 1405 N N . PRO A 1 190 ? 2.605 -6.612 20.844 1.00 36.59 190 PRO A N 1
ATOM 1406 C CA . PRO A 1 190 ? 2.632 -5.463 21.741 1.00 36.59 190 PRO A CA 1
ATOM 1407 C C . PRO A 1 190 ? 3.271 -5.857 23.082 1.00 36.59 190 PRO A C 1
ATOM 1409 O O . PRO A 1 190 ? 2.965 -6.903 23.655 1.00 36.59 190 PRO A O 1
ATOM 1412 N N . SER A 1 191 ? 4.168 -5.008 23.579 1.00 31.20 191 SER A N 1
ATOM 1413 C CA . SER A 1 191 ? 5.087 -5.244 24.704 1.00 31.20 191 SER A CA 1
ATOM 1414 C C . SER A 1 191 ? 4.435 -5.388 26.092 1.00 31.20 191 SER A C 1
ATOM 1416 O O . SER A 1 191 ? 5.150 -5.534 27.078 1.00 31.20 191 SER A O 1
ATOM 1418 N N . ASN A 1 192 ? 3.101 -5.426 26.181 1.00 31.25 192 ASN A N 1
ATOM 1419 C CA . ASN A 1 192 ? 2.340 -5.541 27.435 1.00 31.25 192 ASN A CA 1
ATOM 1420 C C . ASN A 1 192 ? 1.629 -6.895 27.627 1.00 31.25 192 ASN A C 1
ATOM 1422 O O . ASN A 1 192 ? 0.725 -6.999 28.452 1.00 31.25 192 ASN A O 1
ATOM 1426 N N . ILE A 1 193 ? 2.017 -7.947 26.898 1.00 30.55 193 ILE A N 1
ATOM 1427 C CA . ILE A 1 193 ? 1.472 -9.299 27.106 1.00 30.55 193 ILE A CA 1
ATOM 1428 C C . ILE A 1 193 ? 2.538 -10.154 27.811 1.00 30.55 193 ILE A C 1
ATOM 1430 O O . ILE A 1 193 ? 3.543 -10.500 27.184 1.00 30.55 193 ILE A O 1
ATOM 1434 N N . PRO A 1 194 ? 2.359 -10.513 29.100 1.00 26.19 194 PRO A N 1
ATOM 1435 C CA . PRO A 1 194 ? 3.234 -11.461 29.780 1.00 26.19 194 PRO A CA 1
ATOM 1436 C C . PRO A 1 194 ? 3.272 -12.789 29.022 1.00 26.19 194 PRO A C 1
ATOM 1438 O O . PRO A 1 194 ? 2.290 -13.181 28.394 1.00 26.19 194 PRO A O 1
ATOM 1441 N N . ALA A 1 195 ? 4.401 -13.491 29.112 1.00 28.92 195 ALA A N 1
ATOM 1442 C CA . ALA A 1 195 ? 4.705 -14.763 28.458 1.00 28.92 195 ALA A CA 1
ATOM 1443 C C . ALA A 1 195 ? 3.821 -15.952 28.916 1.00 28.92 195 ALA A C 1
ATOM 1445 O O . ALA A 1 195 ? 4.318 -16.982 29.362 1.00 28.92 195 ALA A O 1
ATOM 1446 N N . LEU A 1 196 ? 2.501 -15.830 28.766 1.00 27.25 196 LEU A N 1
ATOM 1447 C CA . LEU A 1 196 ? 1.490 -16.867 28.949 1.00 27.25 196 LEU A CA 1
ATOM 1448 C C . LEU A 1 196 ? 0.570 -16.907 27.716 1.00 27.25 196 LEU A C 1
ATOM 1450 O O . LEU A 1 196 ? -0.578 -16.485 27.722 1.00 27.25 196 LEU A O 1
ATOM 1454 N N . GLY A 1 197 ? 1.114 -17.437 26.621 1.00 35.25 197 GLY A N 1
ATOM 1455 C CA . GLY A 1 197 ? 0.483 -18.532 25.876 1.00 35.25 197 GLY A CA 1
ATOM 1456 C C . GLY A 1 197 ? -0.871 -18.371 25.170 1.00 35.25 197 GLY A C 1
ATOM 1457 O O . GLY A 1 197 ? -1.309 -19.379 24.622 1.00 35.25 197 GLY A O 1
ATOM 1458 N N . ILE A 1 198 ? -1.542 -17.211 25.122 1.00 29.39 198 ILE A N 1
ATOM 1459 C CA . ILE A 1 198 ? -2.830 -17.080 24.400 1.00 29.39 198 ILE A CA 1
ATOM 1460 C C . ILE A 1 198 ? -2.960 -15.718 23.686 1.00 29.39 198 ILE A C 1
ATOM 1462 O O . ILE A 1 198 ? -3.749 -14.860 24.057 1.00 29.39 198 ILE A O 1
ATOM 1466 N N . SER A 1 199 ? -2.197 -15.534 22.607 1.00 28.47 199 SER A N 1
ATOM 1467 C CA . SER A 1 199 ? -2.583 -14.671 21.480 1.00 28.47 199 SER A CA 1
ATOM 1468 C C . SER A 1 199 ? -2.567 -15.561 20.239 1.00 28.47 199 SER A C 1
ATOM 1470 O O . SER A 1 199 ? -1.536 -16.116 19.858 1.00 28.47 199 SER A O 1
ATOM 1472 N N . SER A 1 200 ? -3.750 -15.839 19.705 1.00 36.59 200 SER A N 1
ATOM 1473 C CA . SER A 1 200 ? -4.058 -17.000 18.865 1.00 36.59 200 SER A CA 1
ATOM 1474 C C . SER A 1 200 ? -3.735 -16.835 17.374 1.00 36.59 200 SER A C 1
ATOM 1476 O O . SER A 1 200 ? -4.302 -17.561 16.561 1.00 36.59 200 SER A O 1
ATOM 1478 N N . LEU A 1 201 ? -2.821 -15.942 16.975 1.00 39.56 201 LEU A N 1
ATOM 1479 C CA . LEU A 1 201 ? -2.470 -15.762 15.558 1.00 39.56 201 LEU A CA 1
ATOM 1480 C C . LEU A 1 201 ? -0.957 -15.547 15.360 1.00 39.56 201 LEU A C 1
ATOM 1482 O O . LEU A 1 201 ? -0.396 -14.621 15.949 1.00 39.56 201 LEU A O 1
ATOM 1486 N N . PRO A 1 202 ? -0.258 -16.353 14.530 1.00 46.59 202 PRO A N 1
ATOM 1487 C CA . PRO A 1 202 ? 1.089 -16.003 14.100 1.00 46.59 202 PRO A CA 1
ATOM 1488 C C . PRO A 1 202 ? 1.010 -14.741 13.222 1.00 46.59 202 PRO A C 1
ATOM 1490 O O . PRO A 1 202 ? 0.246 -14.721 12.255 1.00 46.59 202 PRO A O 1
ATOM 1493 N N . PRO A 1 203 ? 1.781 -13.686 13.527 1.00 59.00 203 PRO A N 1
ATOM 1494 C CA . PRO A 1 203 ? 1.678 -12.428 12.804 1.00 59.00 203 PRO A CA 1
ATOM 1495 C C . PRO A 1 203 ? 2.048 -12.628 11.325 1.00 59.00 203 PRO A C 1
ATOM 1497 O O . PRO A 1 203 ? 3.113 -13.179 11.010 1.00 59.00 203 PRO A O 1
ATOM 1500 N N . CYS A 1 204 ? 1.148 -12.220 10.421 1.00 69.25 204 CYS A N 1
ATOM 1501 C CA . CYS A 1 204 ? 1.391 -12.224 8.978 1.00 69.25 204 CYS A CA 1
ATOM 1502 C C . CYS A 1 204 ? 2.603 -11.346 8.646 1.00 69.25 204 CYS A C 1
ATOM 1504 O O . CYS A 1 204 ? 2.924 -10.414 9.376 1.00 69.25 204 CYS A O 1
ATOM 1506 N N . MET A 1 205 ? 3.295 -11.647 7.546 1.00 79.50 205 MET A N 1
ATOM 1507 C CA . MET A 1 205 ? 4.353 -10.765 7.045 1.00 79.50 205 MET A CA 1
ATOM 1508 C C . MET A 1 205 ? 3.773 -9.373 6.751 1.00 79.50 205 MET A C 1
ATOM 1510 O O . MET A 1 205 ? 2.645 -9.264 6.270 1.00 79.50 205 MET A O 1
ATOM 1514 N N . MET A 1 206 ? 4.545 -8.330 7.036 1.00 76.69 206 MET A N 1
ATOM 1515 C CA . MET A 1 206 ? 4.249 -6.966 6.608 1.00 76.69 206 MET A CA 1
ATOM 1516 C C . MET A 1 206 ? 5.416 -6.436 5.785 1.00 76.69 206 MET A C 1
ATOM 1518 O O . MET A 1 206 ? 6.567 -6.844 5.963 1.00 76.69 206 MET A O 1
ATOM 1522 N N . THR A 1 207 ? 5.129 -5.523 4.873 1.00 76.19 207 THR A N 1
ATOM 1523 C CA . THR A 1 207 ? 6.150 -4.656 4.295 1.00 76.19 207 THR A CA 1
ATOM 1524 C C . THR A 1 207 ? 6.660 -3.694 5.365 1.00 76.19 207 THR A C 1
ATOM 1526 O O . THR A 1 207 ? 5.964 -3.376 6.333 1.00 76.19 207 THR A O 1
ATOM 1529 N N . ARG A 1 208 ? 7.905 -3.246 5.224 1.00 70.88 208 ARG A N 1
ATOM 1530 C CA . ARG A 1 208 ? 8.524 -2.303 6.154 1.00 70.88 208 ARG A CA 1
ATOM 1531 C C . ARG A 1 208 ? 7.669 -1.040 6.272 1.00 70.88 208 ARG A C 1
ATOM 1533 O O . ARG A 1 208 ? 7.273 -0.461 5.261 1.00 70.88 208 ARG A O 1
ATOM 1540 N N . ALA A 1 209 ? 7.385 -0.638 7.512 1.00 61.44 209 ALA A N 1
ATOM 1541 C CA . ALA A 1 209 ? 6.474 0.464 7.839 1.00 61.44 209 ALA A CA 1
ATOM 1542 C C . ALA A 1 209 ? 5.047 0.322 7.257 1.00 61.44 209 ALA A C 1
ATOM 1544 O O . ALA A 1 209 ? 4.341 1.314 7.121 1.00 61.44 209 ALA A O 1
ATOM 1545 N N . SER A 1 210 ? 4.615 -0.900 6.920 1.00 66.00 210 SER A N 1
ATOM 1546 C CA . SER A 1 210 ? 3.300 -1.203 6.329 1.00 66.00 210 SER A CA 1
ATOM 1547 C C . SER A 1 210 ? 3.003 -0.474 5.012 1.00 66.00 210 SER A C 1
ATOM 1549 O O . SER A 1 210 ? 1.841 -0.323 4.643 1.00 66.00 210 SER A O 1
ATOM 1551 N N . ARG A 1 211 ? 4.040 -0.020 4.296 1.00 70.44 211 ARG A N 1
ATOM 1552 C CA . ARG A 1 211 ? 3.896 0.668 3.005 1.00 70.44 211 ARG A CA 1
ATOM 1553 C C . ARG A 1 211 ? 3.719 -0.325 1.856 1.00 70.44 211 ARG A C 1
ATOM 1555 O O . ARG A 1 211 ? 4.319 -1.398 1.911 1.00 70.44 211 ARG A O 1
ATOM 1562 N N . PRO A 1 212 ? 2.988 0.005 0.785 1.00 78.06 212 PRO A N 1
ATOM 1563 C CA . PRO A 1 212 ? 2.982 -0.814 -0.424 1.00 78.06 212 PRO A CA 1
ATOM 1564 C C . PRO A 1 212 ? 4.407 -1.086 -0.941 1.00 78.06 212 PRO A C 1
ATOM 1566 O O . PRO A 1 212 ? 5.281 -0.224 -0.854 1.00 78.06 212 PRO A O 1
ATOM 1569 N N . LEU A 1 213 ? 4.671 -2.269 -1.506 1.00 83.50 213 LEU A N 1
ATOM 1570 C CA . LEU A 1 213 ? 5.997 -2.689 -1.987 1.00 83.50 213 LEU A CA 1
ATOM 1571 C C . LEU A 1 213 ? 6.678 -1.667 -2.913 1.00 83.50 213 LEU A C 1
ATOM 1573 O O . LEU A 1 213 ? 7.902 -1.529 -2.852 1.00 83.50 213 LEU A O 1
ATOM 1577 N N . LYS A 1 214 ? 5.919 -0.953 -3.755 1.00 82.31 214 LYS A N 1
ATOM 1578 C CA . LYS A 1 214 ? 6.441 0.106 -4.644 1.00 82.31 214 LYS A CA 1
ATOM 1579 C C . LYS A 1 214 ? 7.035 1.303 -3.887 1.00 82.31 214 LYS A C 1
ATOM 1581 O O . LYS A 1 214 ? 7.912 1.973 -4.420 1.00 82.31 214 LYS A O 1
ATOM 1586 N N . GLU A 1 215 ? 6.588 1.545 -2.660 1.00 77.56 215 GLU A N 1
ATOM 1587 C CA . GLU A 1 215 ? 7.009 2.649 -1.784 1.00 77.56 215 GLU A CA 1
ATOM 1588 C C . GLU A 1 215 ? 8.104 2.234 -0.786 1.00 77.56 215 GLU A C 1
ATOM 1590 O O . GLU A 1 215 ? 8.375 2.918 0.205 1.00 77.56 215 GLU A O 1
ATOM 1595 N N . THR A 1 216 ? 8.750 1.097 -1.039 1.00 84.25 216 THR A N 1
ATOM 1596 C CA . THR A 1 216 ? 9.881 0.586 -0.256 1.00 84.25 216 THR A CA 1
ATOM 1597 C C . THR A 1 216 ? 11.149 0.531 -1.112 1.00 84.25 216 THR A C 1
ATOM 1599 O O . THR A 1 216 ? 11.091 0.680 -2.330 1.00 84.25 216 THR A O 1
ATOM 1602 N N . GLU A 1 217 ? 12.300 0.210 -0.511 1.00 88.00 217 GLU A N 1
ATOM 1603 C CA . GLU A 1 217 ? 13.558 -0.077 -1.234 1.00 88.00 217 GLU A CA 1
ATOM 1604 C C . GLU A 1 217 ? 13.513 -1.405 -2.032 1.00 88.00 217 GLU A C 1
ATOM 1606 O O . GLU A 1 217 ? 14.541 -2.017 -2.320 1.00 88.00 217 GLU A O 1
ATOM 1611 N N . CYS A 1 218 ? 12.331 -1.944 -2.350 1.00 92.31 218 CYS A N 1
ATOM 1612 C CA . CYS A 1 218 ? 12.223 -3.205 -3.070 1.00 92.31 218 CYS A CA 1
ATOM 1613 C C . CYS A 1 218 ? 12.791 -3.080 -4.487 1.00 92.31 218 CYS A C 1
ATOM 1615 O O . CYS A 1 218 ? 12.210 -2.451 -5.367 1.00 92.31 218 CYS A O 1
ATOM 1617 N N . ILE A 1 219 ? 13.872 -3.811 -4.751 1.00 94.44 219 ILE A N 1
ATOM 1618 C CA . ILE A 1 219 ? 14.471 -3.912 -6.089 1.00 94.44 219 ILE A CA 1
ATOM 1619 C C . ILE A 1 219 ? 13.753 -4.911 -7.015 1.00 94.44 219 ILE A C 1
ATOM 1621 O O . ILE A 1 219 ? 14.197 -5.151 -8.138 1.00 94.44 219 ILE A O 1
ATOM 1625 N N . GLY A 1 220 ? 12.686 -5.564 -6.541 1.00 94.75 220 GLY A N 1
ATOM 1626 C CA . GLY A 1 220 ? 11.891 -6.510 -7.331 1.00 94.75 220 GLY A CA 1
ATOM 1627 C C . GLY A 1 220 ? 12.578 -7.846 -7.655 1.00 94.75 220 GLY A C 1
ATOM 1628 O O . GLY A 1 220 ? 12.108 -8.561 -8.537 1.00 94.75 220 GLY A O 1
ATOM 1629 N N . CYS A 1 221 ? 13.668 -8.225 -6.968 1.00 95.88 221 CYS A N 1
ATOM 1630 C CA . CYS A 1 221 ? 14.473 -9.419 -7.303 1.00 95.88 221 CYS A CA 1
ATOM 1631 C C . CYS A 1 221 ? 13.746 -10.766 -7.142 1.00 95.88 221 CYS A C 1
ATOM 1633 O O . CYS A 1 221 ? 14.212 -11.783 -7.656 1.00 95.88 221 CYS A O 1
ATOM 1635 N N . GLY A 1 222 ? 12.631 -10.790 -6.407 1.00 95.44 222 GLY A N 1
ATOM 1636 C CA . GLY A 1 222 ? 11.744 -11.950 -6.300 1.00 95.44 222 GLY A CA 1
ATOM 1637 C C . GLY A 1 222 ? 12.258 -13.094 -5.434 1.00 95.44 222 GLY A C 1
ATOM 1638 O O . GLY A 1 222 ? 11.601 -14.129 -5.385 1.00 95.44 222 GLY A O 1
ATOM 1639 N N . GLN A 1 223 ? 13.377 -12.946 -4.714 1.00 95.81 223 GLN A N 1
ATOM 1640 C CA . GLN A 1 223 ? 13.876 -14.018 -3.838 1.00 95.81 223 GLN A CA 1
ATOM 1641 C C . GLN A 1 223 ? 12.820 -14.463 -2.822 1.00 95.81 223 GLN A C 1
ATOM 1643 O O . GLN A 1 223 ? 12.626 -15.654 -2.624 1.00 95.81 223 GLN A O 1
ATOM 1648 N N . CYS A 1 224 ? 12.057 -13.533 -2.245 1.00 94.25 224 CYS A N 1
ATOM 1649 C CA . CYS A 1 224 ? 10.951 -13.851 -1.340 1.00 94.25 224 CYS A CA 1
ATOM 1650 C C . CYS A 1 224 ? 9.915 -14.825 -1.942 1.00 94.25 224 CYS A C 1
ATOM 1652 O O . CYS A 1 224 ? 9.398 -15.665 -1.204 1.00 94.25 224 CYS A O 1
ATOM 1654 N N . THR A 1 225 ? 9.668 -14.770 -3.257 1.00 93.25 225 THR A N 1
ATOM 1655 C CA . THR A 1 225 ? 8.729 -15.659 -3.970 1.00 93.25 225 THR A CA 1
ATOM 1656 C C . THR A 1 225 ? 9.253 -17.094 -4.079 1.00 93.25 225 THR A C 1
ATOM 1658 O O . THR A 1 225 ? 8.479 -18.042 -3.994 1.00 93.25 225 THR A O 1
ATOM 1661 N N . VAL A 1 226 ? 10.576 -17.282 -4.167 1.00 90.81 226 VAL A N 1
ATOM 1662 C CA . VAL A 1 226 ? 11.211 -18.613 -4.238 1.00 90.81 226 VAL A CA 1
ATOM 1663 C C . VAL A 1 226 ? 11.094 -19.359 -2.905 1.00 90.81 226 VAL A C 1
ATOM 1665 O O . VAL A 1 226 ? 10.997 -20.582 -2.876 1.00 90.81 226 VAL A O 1
ATOM 1668 N N . PHE A 1 227 ? 11.073 -18.625 -1.790 1.00 90.25 227 PHE A N 1
ATOM 1669 C CA . PHE A 1 227 ? 11.012 -19.203 -0.446 1.00 90.25 227 PHE A CA 1
ATOM 1670 C C . PHE A 1 227 ? 9.590 -19.309 0.125 1.00 90.25 227 PHE A C 1
ATOM 1672 O O . PHE A 1 227 ? 9.399 -19.985 1.144 1.00 90.25 227 PHE A O 1
ATOM 1679 N N . CYS A 1 228 ? 8.599 -18.646 -0.482 1.00 86.31 228 CYS A N 1
ATOM 1680 C CA . CYS A 1 228 ? 7.217 -18.650 -0.009 1.00 86.31 228 CYS A CA 1
ATOM 1681 C C . CYS A 1 228 ? 6.552 -20.021 -0.241 1.00 86.31 228 CYS A C 1
ATOM 1683 O O . CYS A 1 228 ? 6.398 -20.423 -1.390 1.00 86.31 228 CYS A O 1
ATOM 1685 N N . PRO A 1 229 ? 6.114 -20.738 0.813 1.00 77.81 229 PRO A N 1
ATOM 1686 C CA . PRO A 1 229 ? 5.545 -22.077 0.653 1.00 77.81 229 PRO A CA 1
ATOM 1687 C C . PRO A 1 229 ? 4.092 -22.091 0.156 1.00 77.81 229 PRO A C 1
ATOM 1689 O O . PRO A 1 229 ? 3.620 -23.144 -0.254 1.00 77.81 229 PRO A O 1
ATOM 1692 N N . THR A 1 230 ? 3.377 -20.966 0.235 1.00 74.56 230 THR A N 1
ATOM 1693 C CA . THR A 1 230 ? 1.927 -20.894 -0.027 1.00 74.56 230 THR A CA 1
ATOM 1694 C C . THR A 1 230 ? 1.548 -20.020 -1.217 1.00 74.56 230 THR A C 1
ATOM 1696 O O . THR A 1 230 ? 0.379 -19.967 -1.575 1.00 74.56 230 THR A O 1
ATOM 1699 N N . GLY A 1 231 ? 2.503 -19.301 -1.813 1.00 76.81 231 GLY A N 1
ATOM 1700 C CA . GLY A 1 231 ? 2.204 -18.295 -2.839 1.00 76.81 231 GLY A CA 1
ATOM 1701 C C . GLY A 1 231 ? 1.610 -16.992 -2.287 1.00 76.81 231 GLY A C 1
ATOM 1702 O O . GLY A 1 231 ? 1.117 -16.178 -3.065 1.00 76.81 231 GLY A O 1
ATOM 1703 N N . ALA A 1 232 ? 1.682 -16.766 -0.967 1.00 79.06 232 ALA A N 1
ATOM 1704 C CA . ALA A 1 232 ? 1.307 -15.493 -0.349 1.00 79.06 232 ALA A CA 1
ATOM 1705 C C . ALA A 1 232 ? 2.079 -14.317 -0.941 1.00 79.06 232 ALA A C 1
ATOM 1707 O O . ALA A 1 232 ? 1.493 -13.294 -1.240 1.00 79.06 232 ALA A O 1
ATOM 1708 N N . ILE A 1 233 ? 3.383 -14.469 -1.165 1.00 87.62 233 ILE A N 1
ATOM 1709 C CA . ILE A 1 233 ? 4.160 -13.525 -1.966 1.00 87.62 233 ILE A CA 1
ATOM 1710 C C . ILE A 1 233 ? 4.591 -14.232 -3.248 1.00 87.62 233 ILE A C 1
ATOM 1712 O O . ILE A 1 233 ? 5.257 -15.270 -3.192 1.00 87.62 233 ILE A O 1
ATOM 1716 N N . ARG A 1 234 ? 4.167 -13.697 -4.392 1.00 90.31 234 ARG A N 1
ATOM 1717 C CA . ARG A 1 234 ? 4.340 -14.302 -5.722 1.00 90.31 234 ARG A CA 1
ATOM 1718 C C . ARG A 1 234 ? 4.601 -13.230 -6.775 1.00 90.31 234 ARG A C 1
ATOM 1720 O O . ARG A 1 234 ? 4.460 -12.044 -6.501 1.00 90.31 234 ARG A O 1
ATOM 1727 N N . GLU A 1 235 ? 5.053 -13.626 -7.952 1.00 91.69 235 GLU A N 1
ATOM 1728 C CA . GLU A 1 235 ? 5.227 -12.715 -9.083 1.00 91.69 235 GLU A CA 1
ATOM 1729 C C . GLU A 1 235 ? 3.892 -12.131 -9.570 1.00 91.69 235 GLU A C 1
ATOM 1731 O O . GLU A 1 235 ? 2.843 -12.758 -9.433 1.00 91.69 235 GLU A O 1
ATOM 1736 N N . VAL A 1 236 ? 3.938 -10.939 -10.170 1.00 91.44 236 VAL A N 1
ATOM 1737 C CA . VAL A 1 236 ? 2.795 -10.388 -10.918 1.00 91.44 236 VAL A CA 1
ATOM 1738 C C . VAL A 1 236 ? 2.545 -11.238 -12.158 1.00 91.44 236 VAL A C 1
ATOM 1740 O O . VAL A 1 236 ? 3.436 -11.364 -12.996 1.00 91.44 236 VAL A O 1
ATOM 1743 N N . ASP A 1 237 ? 1.345 -11.799 -12.291 1.00 87.81 237 ASP A N 1
ATOM 1744 C CA . ASP A 1 237 ? 1.030 -12.758 -13.350 1.00 87.81 237 ASP A CA 1
ATOM 1745 C C . ASP A 1 237 ? 0.714 -12.071 -14.696 1.00 87.81 237 ASP A C 1
ATOM 1747 O O . ASP A 1 237 ? -0.271 -11.349 -14.854 1.00 87.81 237 ASP A O 1
ATOM 1751 N N . HIS A 1 238 ? 1.560 -12.310 -15.696 1.00 94.38 238 HIS A N 1
ATOM 1752 C CA . HIS A 1 238 ? 1.387 -11.905 -17.089 1.00 94.38 238 HIS A CA 1
ATOM 1753 C C . HIS A 1 238 ? 0.792 -13.022 -17.960 1.00 94.38 238 HIS A C 1
ATOM 1755 O O . HIS A 1 238 ? 0.491 -12.774 -19.133 1.00 94.38 238 HIS A O 1
ATOM 1761 N N . THR A 1 239 ? 0.561 -14.220 -17.415 1.00 91.31 239 THR A N 1
ATOM 1762 C CA . THR A 1 239 ? -0.083 -15.338 -18.121 1.00 91.31 239 THR A CA 1
ATOM 1763 C C . THR A 1 239 ? -1.412 -14.926 -18.757 1.00 91.31 239 THR A C 1
ATOM 1765 O O . THR A 1 239 ? -1.571 -15.156 -19.958 1.00 91.31 239 THR A O 1
ATOM 1768 N N . PRO A 1 240 ? -2.343 -14.228 -18.066 1.00 86.19 240 PRO A N 1
ATOM 1769 C CA . PRO A 1 240 ? -3.614 -13.830 -18.678 1.00 86.19 240 PRO A CA 1
ATOM 1770 C C . PRO A 1 240 ? -3.434 -12.896 -19.882 1.00 86.19 240 PRO A C 1
ATOM 1772 O O . PRO A 1 240 ? -4.156 -13.004 -20.876 1.00 86.19 240 PRO A O 1
ATOM 1775 N N . ARG A 1 241 ? -2.445 -11.991 -19.820 1.00 89.69 241 ARG A N 1
ATOM 1776 C CA . ARG A 1 241 ? -2.111 -11.071 -20.918 1.00 89.69 241 ARG A CA 1
ATOM 1777 C C . ARG A 1 241 ? -1.607 -11.836 -22.139 1.00 89.69 241 ARG A C 1
ATOM 1779 O O . ARG A 1 241 ? -2.045 -11.554 -23.252 1.00 89.69 241 ARG A O 1
ATOM 1786 N N . VAL A 1 242 ? -0.722 -12.808 -21.930 1.00 95.12 242 VAL A N 1
ATOM 1787 C CA . VAL A 1 242 ? -0.158 -13.632 -23.007 1.00 95.12 242 VAL A CA 1
ATOM 1788 C C . VAL A 1 242 ? -1.207 -14.568 -23.598 1.00 95.12 242 VAL A C 1
ATOM 1790 O O . VAL A 1 242 ? -1.335 -14.640 -24.816 1.00 95.12 242 VAL A O 1
ATOM 1793 N N . MET A 1 243 ? -2.020 -15.219 -22.765 1.00 91.12 243 MET A N 1
ATOM 1794 C CA . MET A 1 243 ? -3.094 -16.101 -23.228 1.00 91.12 243 MET A CA 1
ATOM 1795 C C . MET A 1 243 ? -4.105 -15.353 -24.100 1.00 91.12 243 MET A C 1
ATOM 1797 O O . MET A 1 243 ? -4.506 -15.863 -25.143 1.00 91.12 243 MET A O 1
ATOM 1801 N N . ARG A 1 244 ? -4.465 -14.114 -23.737 1.00 93.12 244 ARG A N 1
ATOM 1802 C CA . ARG A 1 244 ? -5.330 -13.271 -24.574 1.00 93.12 244 ARG A CA 1
ATOM 1803 C C . ARG A 1 244 ? -4.700 -12.965 -25.933 1.00 93.12 244 ARG A C 1
ATOM 1805 O O . ARG A 1 244 ? -5.399 -13.024 -26.935 1.00 93.12 244 ARG A O 1
ATOM 1812 N N . ALA A 1 245 ? -3.401 -12.667 -25.970 1.00 94.25 245 ALA A N 1
ATOM 1813 C CA . ALA A 1 245 ? -2.687 -12.412 -27.219 1.00 94.25 245 ALA A CA 1
ATOM 1814 C C . ALA A 1 245 ? -2.605 -13.662 -28.110 1.00 94.25 245 ALA A C 1
ATOM 1816 O O . ALA A 1 245 ? -2.786 -13.555 -29.316 1.00 94.25 245 ALA A O 1
ATOM 1817 N N . LEU A 1 246 ? -2.376 -14.842 -27.524 1.00 94.44 246 LEU A N 1
ATOM 1818 C CA . LEU A 1 246 ? -2.316 -16.116 -28.252 1.00 94.44 246 LEU A CA 1
ATOM 1819 C C . LEU A 1 246 ? -3.668 -16.537 -28.849 1.00 94.44 246 LEU A C 1
ATOM 1821 O O . LEU A 1 246 ? -3.700 -17.278 -29.828 1.00 94.44 246 LEU A O 1
ATOM 1825 N N . LEU A 1 247 ? -4.778 -16.097 -28.250 1.00 90.88 247 LEU A N 1
ATOM 1826 C CA . LEU A 1 247 ? -6.134 -16.371 -28.733 1.00 90.88 247 LEU A CA 1
ATOM 1827 C C . LEU A 1 247 ? -6.622 -15.359 -29.780 1.00 90.88 247 LEU A C 1
ATOM 1829 O O . LEU A 1 247 ? -7.651 -15.602 -30.409 1.00 90.88 247 LEU A O 1
ATOM 1833 N N . ASP A 1 248 ? -5.920 -14.242 -29.965 1.00 93.12 248 ASP A N 1
ATOM 1834 C CA . ASP A 1 248 ? -6.292 -13.208 -30.925 1.00 93.12 248 ASP A CA 1
ATOM 1835 C C . ASP A 1 248 ? -5.677 -13.514 -32.308 1.00 93.12 248 ASP A C 1
ATOM 1837 O O . ASP A 1 248 ? -4.459 -13.389 -32.480 1.00 93.12 248 ASP A O 1
ATOM 1841 N N . PRO A 1 249 ? -6.486 -13.885 -33.323 1.00 89.69 249 PRO A N 1
ATOM 1842 C CA . PRO A 1 249 ? -5.976 -14.229 -34.652 1.00 89.69 249 PRO A CA 1
ATOM 1843 C C . PRO A 1 249 ? -5.310 -13.041 -35.368 1.00 89.69 249 PRO A C 1
ATOM 1845 O O . PRO A 1 249 ? -4.486 -13.232 -36.269 1.00 89.69 249 PRO A O 1
ATOM 1848 N N . GLU A 1 250 ? -5.620 -11.808 -34.956 1.00 89.56 250 GLU A N 1
ATOM 1849 C CA . GLU A 1 250 ? -5.055 -10.583 -35.520 1.00 89.56 250 GLU A CA 1
ATOM 1850 C C . GLU A 1 250 ? -3.665 -10.254 -34.967 1.00 89.56 250 GLU A C 1
ATOM 1852 O O . GLU A 1 250 ? -2.991 -9.361 -35.492 1.00 89.56 250 GLU A O 1
ATOM 1857 N N . LYS A 1 251 ? -3.195 -10.960 -33.932 1.00 92.81 251 LYS A N 1
ATOM 1858 C CA . LYS A 1 251 ? -1.859 -10.756 -33.356 1.00 92.81 251 LYS A CA 1
ATOM 1859 C C . LYS A 1 251 ? -0.851 -11.756 -33.908 1.00 92.81 251 LYS A C 1
ATOM 1861 O O . LYS A 1 251 ? -1.203 -12.843 -34.354 1.00 92.81 251 LYS A O 1
ATOM 1866 N N . VAL A 1 252 ? 0.407 -11.340 -33.977 1.00 95.25 252 VAL A N 1
ATOM 1867 C CA . VAL A 1 252 ? 1.565 -12.223 -34.133 1.00 95.25 252 VAL A CA 1
ATOM 1868 C C . VAL A 1 252 ? 2.283 -12.194 -32.800 1.00 95.25 252 VAL A C 1
ATOM 1870 O O . VAL A 1 252 ? 2.739 -11.134 -32.376 1.00 95.25 252 VAL A O 1
ATOM 1873 N N . VAL A 1 253 ? 2.355 -13.336 -32.131 1.00 97.44 253 VAL A N 1
ATOM 1874 C CA . VAL A 1 253 ? 2.963 -13.466 -30.813 1.00 97.44 253 VAL A CA 1
ATOM 1875 C C . VAL A 1 253 ? 4.317 -14.149 -30.957 1.00 97.44 253 VAL A C 1
ATOM 1877 O O . VAL A 1 253 ? 4.421 -15.306 -31.373 1.00 97.44 253 VAL A O 1
ATOM 1880 N N . VAL A 1 254 ? 5.359 -13.403 -30.612 1.00 98.06 254 VAL A N 1
ATOM 1881 C CA . VAL A 1 254 ? 6.751 -13.845 -30.618 1.00 98.06 254 VAL A CA 1
ATOM 1882 C C . VAL A 1 254 ? 7.176 -14.143 -29.188 1.00 98.06 254 VAL A C 1
ATOM 1884 O O . VAL A 1 254 ? 6.901 -13.350 -28.289 1.00 98.06 254 VAL A O 1
ATOM 1887 N N . LEU A 1 255 ? 7.861 -15.264 -28.979 1.00 98.44 255 LEU A N 1
ATOM 1888 C CA . LEU A 1 255 ? 8.491 -15.614 -27.712 1.00 98.44 255 LEU A CA 1
ATOM 1889 C C . LEU A 1 255 ? 10.009 -15.459 -27.822 1.00 98.44 255 LEU A C 1
ATOM 1891 O O . LEU A 1 255 ? 10.591 -15.901 -28.804 1.00 98.44 255 LEU A O 1
ATOM 1895 N N . GLN A 1 256 ? 10.655 -14.899 -26.806 1.00 98.00 256 GLN A N 1
ATOM 1896 C CA . GLN A 1 256 ? 12.101 -15.013 -26.598 1.00 98.00 256 GLN A CA 1
ATOM 1897 C C . GLN A 1 256 ? 12.402 -15.650 -25.239 1.00 98.00 256 GLN A C 1
ATOM 1899 O O . GLN A 1 256 ? 11.632 -15.465 -24.293 1.00 98.00 256 GLN A O 1
ATOM 1904 N N . THR A 1 257 ? 13.499 -16.397 -25.112 1.00 96.94 257 THR A N 1
ATOM 1905 C CA . THR A 1 257 ? 13.820 -17.138 -23.879 1.00 96.94 257 THR A CA 1
ATOM 1906 C C . THR A 1 257 ? 15.233 -16.857 -23.378 1.00 96.94 257 THR A C 1
ATOM 1908 O O . THR A 1 257 ? 16.197 -16.968 -24.130 1.00 96.94 257 THR A O 1
ATOM 1911 N N . ALA A 1 258 ? 15.364 -16.543 -22.087 1.00 97.00 258 ALA A N 1
ATOM 1912 C CA . ALA A 1 258 ? 16.650 -16.261 -21.449 1.00 97.00 258 ALA A CA 1
ATOM 1913 C C . ALA A 1 258 ? 17.566 -17.495 -21.286 1.00 97.00 258 ALA A C 1
ATOM 1915 O O . ALA A 1 258 ? 17.062 -18.615 -21.147 1.00 97.00 258 ALA A O 1
ATOM 1916 N N . PRO A 1 259 ? 18.897 -17.291 -21.153 1.00 94.19 259 PRO A N 1
ATOM 1917 C CA . PRO A 1 259 ? 19.875 -18.377 -21.056 1.00 94.19 259 PRO A CA 1
ATOM 1918 C C . PRO A 1 259 ? 19.538 -19.421 -19.985 1.00 94.19 259 PRO A C 1
ATOM 1920 O O . PRO A 1 259 ? 19.532 -20.614 -20.265 1.00 94.19 259 PRO A O 1
ATOM 1923 N N . SER A 1 260 ? 19.183 -18.994 -18.768 1.00 95.00 260 SER A N 1
ATOM 1924 C CA . SER A 1 260 ? 18.927 -19.904 -17.639 1.00 95.00 260 SER A CA 1
ATOM 1925 C C . SER A 1 260 ? 17.636 -20.724 -17.761 1.00 95.00 260 SER A C 1
ATOM 1927 O O . SER A 1 260 ? 17.475 -21.707 -17.039 1.00 95.00 260 SER A O 1
ATOM 1929 N N . VAL A 1 261 ? 16.693 -20.341 -18.631 1.00 96.69 261 VAL A N 1
ATOM 1930 C CA . VAL A 1 261 ? 15.385 -21.017 -18.748 1.00 96.69 261 VAL A CA 1
ATOM 1931 C C . VAL A 1 261 ? 15.571 -22.460 -19.217 1.00 96.69 261 VAL A C 1
ATOM 1933 O O . VAL A 1 261 ? 14.947 -23.375 -18.679 1.00 96.69 261 VAL A O 1
ATOM 1936 N N . ARG A 1 262 ? 16.498 -22.681 -20.155 1.00 93.94 262 ARG A N 1
ATOM 1937 C CA . ARG A 1 262 ? 16.736 -23.987 -20.785 1.00 93.94 262 ARG A CA 1
ATOM 1938 C C . ARG A 1 262 ? 17.221 -25.078 -19.836 1.00 93.94 262 ARG A C 1
ATOM 1940 O O . ARG A 1 262 ? 17.018 -26.246 -20.129 1.00 93.94 262 ARG A O 1
ATOM 1947 N N . VAL A 1 263 ? 17.838 -24.704 -18.717 1.00 95.31 263 VAL A N 1
ATOM 1948 C CA . VAL A 1 263 ? 18.369 -25.635 -17.703 1.00 95.31 263 VAL A CA 1
ATOM 1949 C C . VAL A 1 263 ? 17.525 -25.667 -16.424 1.00 95.31 263 VAL A C 1
ATOM 1951 O O . VAL A 1 263 ? 17.917 -26.291 -15.443 1.00 95.31 263 VAL A O 1
ATOM 1954 N N . THR A 1 264 ? 16.386 -24.963 -16.402 1.00 95.81 264 THR A N 1
ATOM 1955 C CA . THR A 1 264 ? 15.527 -24.857 -15.208 1.00 95.81 264 THR A CA 1
ATOM 1956 C C . THR A 1 264 ? 14.067 -25.210 -15.463 1.00 95.81 264 THR A C 1
ATOM 1958 O O . THR A 1 264 ? 13.396 -25.672 -14.546 1.00 95.81 264 THR A O 1
ATOM 1961 N N . ILE A 1 265 ? 13.550 -25.048 -16.686 1.00 95.12 265 ILE A N 1
ATOM 1962 C CA . ILE A 1 265 ? 12.132 -25.305 -16.987 1.00 95.12 265 ILE A CA 1
ATOM 1963 C C . ILE A 1 265 ? 11.710 -26.756 -16.707 1.00 95.12 265 ILE A C 1
ATOM 1965 O O . ILE A 1 265 ? 10.611 -26.980 -16.206 1.00 95.12 265 ILE A O 1
ATOM 1969 N N . ALA A 1 266 ? 12.589 -27.735 -16.955 1.00 94.44 266 ALA A N 1
ATOM 1970 C CA . ALA A 1 266 ? 12.299 -29.152 -16.737 1.00 94.44 266 ALA A CA 1
ATOM 1971 C C . ALA A 1 266 ? 11.958 -29.477 -15.276 1.00 94.44 266 ALA A C 1
ATOM 1973 O O . ALA A 1 266 ? 11.159 -30.376 -15.021 1.00 94.44 266 ALA A O 1
ATOM 1974 N N . GLU A 1 267 ? 12.505 -28.722 -14.318 1.00 93.25 267 GLU A N 1
ATOM 1975 C CA . GLU A 1 267 ? 12.247 -28.924 -12.889 1.00 93.25 267 GLU A CA 1
ATOM 1976 C C . GLU A 1 267 ? 10.763 -28.725 -12.538 1.00 93.25 267 GLU A C 1
ATOM 1978 O O . GLU A 1 267 ? 10.247 -29.406 -11.655 1.00 93.25 267 GLU A O 1
ATOM 1983 N N . MET A 1 268 ? 10.042 -27.853 -13.260 1.00 91.06 268 MET A N 1
ATOM 1984 C CA . MET A 1 268 ? 8.590 -27.666 -13.075 1.00 91.06 268 MET A CA 1
ATOM 1985 C C . MET A 1 268 ? 7.792 -28.939 -13.384 1.00 91.06 268 MET A C 1
ATOM 1987 O O . MET A 1 268 ? 6.697 -29.144 -12.859 1.00 91.06 268 MET A O 1
ATOM 1991 N N . PHE A 1 269 ? 8.360 -29.803 -14.221 1.00 91.19 269 PHE A N 1
ATOM 1992 C CA . PHE A 1 269 ? 7.754 -31.036 -14.695 1.00 91.19 269 PHE A CA 1
ATOM 1993 C C . PHE A 1 269 ? 8.406 -32.270 -14.060 1.00 91.19 269 PHE A C 1
ATOM 1995 O O . PHE A 1 269 ? 8.187 -33.371 -14.531 1.00 91.19 269 PHE A O 1
ATOM 2002 N N . GLY A 1 270 ? 9.194 -32.126 -12.988 1.00 87.19 270 GLY A N 1
ATOM 2003 C CA . GLY A 1 270 ? 9.842 -33.257 -12.309 1.00 87.19 270 GLY A CA 1
ATOM 2004 C C . GLY A 1 270 ? 11.149 -33.740 -12.953 1.00 87.19 270 GLY A C 1
ATOM 2005 O O . GLY A 1 270 ? 11.644 -34.809 -12.597 1.00 87.19 270 GLY A O 1
ATOM 2006 N N . GLY A 1 271 ? 11.714 -32.973 -13.891 1.00 90.81 271 GLY A N 1
ATOM 2007 C CA . GLY A 1 271 ? 13.075 -33.178 -14.392 1.00 90.81 271 GLY A CA 1
ATOM 2008 C C . GLY A 1 271 ? 14.139 -32.832 -13.347 1.00 90.81 271 GLY A C 1
ATOM 2009 O O . GLY A 1 271 ? 13.850 -32.202 -12.324 1.00 90.81 271 GLY A O 1
ATOM 2010 N N . LYS A 1 272 ? 15.387 -33.242 -13.594 1.00 91.56 272 LYS A N 1
ATOM 2011 C CA . LYS A 1 272 ? 16.490 -32.943 -12.674 1.00 91.56 272 LYS A CA 1
ATOM 2012 C C . LYS A 1 272 ? 16.948 -31.491 -12.844 1.00 91.56 272 LYS A C 1
ATOM 2014 O O . LYS A 1 272 ? 16.912 -30.965 -13.959 1.00 91.56 272 LYS A O 1
ATOM 2019 N N . PRO A 1 273 ? 17.417 -30.834 -11.773 1.00 90.50 273 PRO A N 1
ATOM 2020 C CA . PRO A 1 273 ? 18.034 -29.523 -11.901 1.00 90.50 273 PRO A CA 1
ATOM 2021 C C . PRO A 1 273 ? 19.209 -29.545 -12.872 1.00 90.50 273 PRO A C 1
ATOM 2023 O O . PRO A 1 273 ? 20.088 -30.397 -12.760 1.00 90.50 273 PRO A O 1
ATOM 2026 N N . GLY A 1 274 ? 19.222 -28.605 -13.817 1.00 90.31 274 GLY A N 1
ATOM 2027 C CA . GLY A 1 274 ? 20.245 -28.556 -14.859 1.00 90.31 274 GLY A CA 1
ATOM 2028 C C . GLY A 1 274 ? 19.903 -29.308 -16.152 1.00 90.31 274 GLY A C 1
ATOM 2029 O O . GLY A 1 274 ? 20.616 -29.136 -17.142 1.00 90.31 274 GLY A O 1
ATOM 2030 N N . ASP A 1 275 ? 18.807 -30.080 -16.199 1.00 93.12 275 ASP A N 1
ATOM 2031 C CA . ASP A 1 275 ? 18.378 -30.788 -17.413 1.00 93.12 275 ASP A CA 1
ATOM 2032 C C . ASP A 1 275 ? 18.178 -29.809 -18.587 1.00 93.12 275 ASP A C 1
ATOM 2034 O O . ASP A 1 275 ? 17.265 -28.977 -18.595 1.00 93.12 275 ASP A O 1
ATOM 2038 N N . CYS A 1 276 ? 19.026 -29.929 -19.614 1.00 91.06 276 CYS A N 1
ATOM 2039 C CA . CYS A 1 276 ? 18.954 -29.077 -20.797 1.00 91.06 276 CYS A CA 1
ATOM 2040 C C . CYS A 1 276 ? 17.733 -29.424 -21.659 1.00 91.06 276 CYS A C 1
ATOM 2042 O O . CYS A 1 276 ? 17.567 -30.555 -22.123 1.00 91.06 276 CYS A O 1
ATOM 2044 N N . SER A 1 277 ? 16.902 -28.413 -21.893 1.00 92.75 277 SER A N 1
ATOM 2045 C CA . SER A 1 277 ? 15.579 -28.539 -22.500 1.00 92.75 277 SER A CA 1
ATOM 2046 C C . SER A 1 277 ? 15.358 -27.576 -23.664 1.00 92.75 277 SER A C 1
ATOM 2048 O O . SER A 1 277 ? 14.215 -27.235 -23.945 1.00 92.75 277 SER A O 1
ATOM 2050 N N . ASP A 1 278 ? 16.421 -27.128 -24.344 1.00 88.38 278 ASP A N 1
ATOM 2051 C CA . ASP A 1 278 ? 16.332 -26.140 -25.434 1.00 88.38 278 ASP A CA 1
ATOM 2052 C C . ASP A 1 278 ? 15.288 -26.520 -26.486 1.00 88.38 278 ASP A C 1
ATOM 2054 O O . ASP A 1 278 ? 14.350 -25.769 -26.748 1.00 88.38 278 ASP A O 1
ATOM 2058 N N . GLY A 1 279 ? 15.405 -27.725 -27.047 1.00 93.19 279 GLY A N 1
ATOM 2059 C CA . GLY A 1 279 ? 14.502 -28.135 -28.113 1.00 93.19 279 GLY A CA 1
ATOM 2060 C C . GLY A 1 279 ? 13.063 -28.324 -27.640 1.00 93.19 279 GLY A C 1
ATOM 2061 O O . GLY A 1 279 ? 12.125 -27.962 -28.352 1.00 93.19 279 GLY A O 1
ATOM 2062 N N . GLN A 1 280 ? 12.875 -28.866 -26.432 1.00 95.19 280 GLN A N 1
ATOM 2063 C CA . GLN A 1 280 ? 11.548 -29.016 -25.835 1.00 95.19 280 GLN A CA 1
ATOM 2064 C C . GLN A 1 280 ? 10.919 -27.664 -25.501 1.00 95.19 280 GLN A C 1
ATOM 2066 O O . GLN A 1 280 ? 9.712 -27.523 -25.645 1.00 95.19 280 GLN A O 1
ATOM 2071 N N . LEU A 1 281 ? 11.707 -26.664 -25.096 1.00 94.44 281 LEU A N 1
ATOM 2072 C CA . LEU A 1 281 ? 11.219 -25.318 -24.799 1.00 94.44 281 LEU A CA 1
ATOM 2073 C C . LEU A 1 281 ? 10.625 -24.668 -26.055 1.00 94.44 281 LEU A C 1
ATOM 2075 O O . LEU A 1 281 ? 9.511 -24.142 -26.012 1.00 94.44 281 LEU A O 1
ATOM 2079 N N . VAL A 1 282 ? 11.325 -24.776 -27.188 1.00 97.12 282 VAL A N 1
ATOM 2080 C CA . VAL A 1 282 ? 10.826 -24.282 -28.478 1.00 97.12 282 VAL A CA 1
ATOM 2081 C C . VAL A 1 282 ? 9.601 -25.072 -28.931 1.00 97.12 282 VAL A C 1
ATOM 2083 O O . VAL A 1 282 ? 8.591 -24.482 -29.316 1.00 97.12 282 VAL A O 1
ATOM 2086 N N . GLY A 1 283 ? 9.654 -26.402 -28.833 1.00 96.62 283 GLY A N 1
ATOM 2087 C CA . GLY A 1 283 ? 8.516 -27.279 -29.104 1.00 96.62 283 GLY A CA 1
ATOM 2088 C C . GLY A 1 283 ? 7.272 -26.893 -28.316 1.00 96.62 283 GLY A C 1
ATOM 2089 O O . GLY A 1 283 ? 6.198 -26.712 -28.887 1.00 96.62 283 GLY A O 1
ATOM 2090 N N . ALA A 1 284 ? 7.436 -26.694 -27.011 1.00 95.69 284 ALA A N 1
ATOM 2091 C CA . ALA A 1 284 ? 6.372 -26.302 -26.104 1.00 95.69 284 ALA A CA 1
ATOM 2092 C C . ALA A 1 284 ? 5.765 -24.962 -26.518 1.00 95.69 284 ALA A C 1
ATOM 2094 O O . ALA A 1 284 ? 4.550 -24.856 -26.649 1.00 95.69 284 ALA A O 1
ATOM 2095 N N . ALA A 1 285 ? 6.600 -23.957 -26.794 1.00 97.00 285 ALA A N 1
ATOM 2096 C CA . ALA A 1 285 ? 6.140 -22.655 -27.259 1.00 97.00 285 ALA A CA 1
ATOM 2097 C C . ALA A 1 285 ? 5.335 -22.764 -28.568 1.00 97.00 285 ALA A C 1
ATOM 2099 O O . ALA A 1 285 ? 4.258 -22.176 -28.690 1.00 97.00 285 ALA A O 1
ATOM 2100 N N . ARG A 1 286 ? 5.793 -23.577 -29.525 1.00 96.06 286 ARG A N 1
ATOM 2101 C CA . ARG A 1 286 ? 5.057 -23.812 -30.774 1.00 96.06 286 ARG A CA 1
ATOM 2102 C C . ARG A 1 286 ? 3.689 -24.441 -30.535 1.00 96.06 286 ARG A C 1
ATOM 2104 O O . ARG A 1 286 ? 2.700 -23.935 -31.059 1.00 96.06 286 ARG A O 1
ATOM 2111 N N . VAL A 1 287 ? 3.607 -25.480 -29.705 1.00 94.44 287 VAL A N 1
ATOM 2112 C CA . VAL A 1 287 ? 2.327 -26.135 -29.376 1.00 94.44 287 VAL A CA 1
ATOM 2113 C C . VAL A 1 287 ? 1.403 -25.199 -28.582 1.00 94.44 287 VAL A C 1
ATOM 2115 O O . VAL A 1 287 ? 0.195 -25.166 -28.819 1.00 94.44 287 VAL A O 1
ATOM 2118 N N . CYS A 1 288 ? 1.956 -24.367 -27.697 1.00 94.69 288 CYS A N 1
ATOM 2119 C CA . CYS A 1 288 ? 1.200 -23.343 -26.974 1.00 94.69 288 CYS A CA 1
ATOM 2120 C C . CYS A 1 288 ? 0.591 -22.277 -27.900 1.00 94.69 288 CYS A C 1
ATOM 2122 O O . CYS A 1 288 ? -0.395 -21.648 -27.516 1.00 94.69 288 CYS A O 1
ATOM 2124 N N . GLY A 1 289 ? 1.117 -22.114 -29.118 1.00 94.38 289 GLY A N 1
ATOM 2125 C CA . GLY A 1 289 ? 0.570 -21.231 -30.149 1.00 94.38 289 GLY A CA 1
ATOM 2126 C C . GLY A 1 289 ? 1.439 -20.020 -30.485 1.00 94.38 289 GLY A C 1
ATOM 2127 O O . GLY A 1 289 ? 0.958 -19.130 -31.176 1.00 94.38 289 GLY A O 1
ATOM 2128 N N . PHE A 1 290 ? 2.693 -19.955 -30.025 1.00 97.56 290 PHE A N 1
ATOM 2129 C CA . PHE A 1 290 ? 3.611 -18.882 -30.419 1.00 97.56 290 PHE A CA 1
ATOM 2130 C C . PHE A 1 290 ? 4.045 -19.045 -31.886 1.00 97.56 290 PHE A C 1
ATOM 2132 O O . PHE A 1 290 ? 4.458 -20.128 -32.320 1.00 97.56 290 PHE A O 1
ATOM 2139 N N . GLN A 1 291 ? 3.959 -17.963 -32.667 1.00 95.12 291 GLN A N 1
ATOM 2140 C CA . GLN A 1 291 ? 4.237 -17.989 -34.109 1.00 95.12 291 GLN A CA 1
ATOM 2141 C C . GLN A 1 291 ? 5.722 -17.875 -34.446 1.00 95.12 291 GLN A C 1
ATOM 2143 O O . GLN A 1 291 ? 6.113 -18.304 -35.531 1.00 95.12 291 GLN A O 1
ATOM 2148 N N . PHE A 1 292 ? 6.537 -17.335 -33.543 1.00 96.75 292 PHE A N 1
ATOM 2149 C CA . PHE A 1 292 ? 7.995 -17.335 -33.653 1.00 96.75 292 PHE A CA 1
ATOM 2150 C C . PHE A 1 292 ? 8.605 -17.447 -32.259 1.00 96.75 292 PHE A C 1
ATOM 2152 O O . PHE A 1 292 ? 8.060 -16.906 -31.296 1.00 96.75 292 PHE A O 1
ATOM 2159 N N . VAL A 1 293 ? 9.716 -18.162 -32.158 1.00 97.94 293 VAL A N 1
ATOM 2160 C CA . VAL A 1 293 ? 10.444 -18.437 -30.926 1.00 97.94 293 VAL A CA 1
ATOM 2161 C C . VAL A 1 293 ? 11.918 -18.138 -31.175 1.00 97.94 293 VAL A C 1
ATOM 2163 O O . VAL A 1 293 ? 12.591 -18.845 -31.921 1.00 97.94 293 VAL A O 1
ATOM 2166 N N . PHE A 1 294 ? 12.417 -17.085 -30.544 1.00 98.00 294 PHE A N 1
ATOM 2167 C CA . PHE A 1 294 ? 13.784 -16.593 -30.668 1.00 98.00 294 PHE A CA 1
ATOM 2168 C C . PHE A 1 294 ? 14.592 -16.848 -29.396 1.00 98.00 294 PHE A C 1
ATOM 2170 O O . PHE A 1 294 ? 14.034 -17.058 -28.316 1.00 98.00 294 PHE A O 1
ATOM 2177 N N . ASP A 1 295 ? 15.916 -16.818 -29.515 1.00 96.62 295 ASP A N 1
ATOM 2178 C CA . ASP A 1 295 ? 16.819 -17.022 -28.389 1.00 96.62 295 ASP A CA 1
ATOM 2179 C C . ASP A 1 295 ? 17.370 -15.673 -27.904 1.00 96.62 295 ASP A C 1
ATOM 2181 O O . ASP A 1 295 ? 18.067 -14.964 -28.634 1.00 96.62 295 ASP A O 1
ATOM 2185 N N . THR A 1 296 ? 17.098 -15.312 -26.643 1.00 97.50 296 THR A N 1
ATOM 2186 C CA . THR A 1 296 ? 17.669 -14.097 -26.035 1.00 97.50 296 THR A CA 1
ATOM 2187 C C . THR A 1 296 ? 19.201 -14.165 -25.988 1.00 97.50 296 THR A C 1
ATOM 2189 O O . THR A 1 296 ? 19.854 -13.123 -25.925 1.00 97.50 296 THR A O 1
ATOM 2192 N N . ASN A 1 297 ? 19.796 -15.360 -26.069 1.00 96.56 297 ASN A N 1
ATOM 2193 C CA . ASN A 1 297 ? 21.243 -15.529 -26.128 1.00 96.56 297 ASN A CA 1
ATOM 2194 C C . ASN A 1 297 ? 21.890 -14.816 -27.327 1.00 96.56 297 ASN A C 1
ATOM 2196 O O . ASN A 1 297 ? 22.992 -14.296 -27.177 1.00 96.56 297 ASN A O 1
ATOM 2200 N N . LEU A 1 298 ? 21.217 -14.697 -28.478 1.00 96.19 298 LEU A N 1
ATOM 2201 C CA . LEU A 1 298 ? 21.750 -13.895 -29.587 1.00 96.19 298 LEU A CA 1
ATOM 2202 C C . LEU A 1 298 ? 21.996 -12.443 -29.145 1.00 96.19 298 LEU A C 1
ATOM 2204 O O . LEU A 1 298 ? 23.024 -11.841 -29.445 1.00 96.19 298 LEU A O 1
ATOM 2208 N N . ALA A 1 299 ? 21.056 -11.871 -28.395 1.00 96.88 299 ALA A N 1
ATOM 2209 C CA . ALA A 1 299 ? 21.206 -10.520 -27.881 1.00 96.88 299 ALA A CA 1
ATOM 2210 C C . ALA A 1 299 ? 22.150 -10.432 -26.676 1.00 96.88 299 ALA A C 1
ATOM 2212 O O . ALA A 1 299 ? 22.661 -9.351 -26.396 1.00 96.88 299 ALA A O 1
ATOM 2213 N N . ALA A 1 300 ? 22.437 -11.542 -25.989 1.00 97.06 300 ALA A N 1
ATOM 2214 C CA . ALA A 1 300 ? 23.545 -11.593 -25.040 1.00 97.06 300 ALA A CA 1
ATOM 2215 C C . ALA A 1 300 ? 24.887 -11.470 -25.774 1.00 97.06 300 ALA A C 1
ATOM 2217 O O . ALA A 1 300 ? 25.734 -10.688 -25.351 1.00 97.06 300 ALA A O 1
ATOM 2218 N N . ASP A 1 301 ? 25.036 -12.120 -26.933 1.00 97.56 301 ASP A N 1
ATOM 2219 C CA . ASP A 1 301 ? 26.200 -11.906 -27.797 1.00 97.56 301 ASP A CA 1
ATOM 2220 C C . ASP A 1 301 ? 26.283 -10.451 -28.304 1.00 97.56 301 ASP A C 1
ATOM 2222 O O . ASP A 1 301 ? 27.364 -9.864 -28.271 1.00 97.56 301 ASP A O 1
ATOM 2226 N N . LEU A 1 302 ? 25.160 -9.825 -28.692 1.00 96.38 302 LEU A N 1
ATOM 2227 C CA . LEU A 1 302 ? 25.123 -8.385 -29.019 1.00 96.38 302 LEU A CA 1
ATOM 2228 C C . LEU A 1 302 ? 25.523 -7.505 -27.829 1.00 96.38 302 LEU A C 1
ATOM 2230 O O . LEU A 1 302 ? 26.268 -6.544 -28.001 1.00 96.38 302 LEU A O 1
ATOM 2234 N N . THR A 1 303 ? 25.059 -7.848 -26.625 1.00 96.81 303 THR A N 1
ATOM 2235 C CA . THR A 1 303 ? 25.412 -7.117 -25.402 1.00 96.81 303 THR A CA 1
ATOM 2236 C C . THR A 1 303 ? 26.918 -7.137 -25.196 1.00 96.81 303 THR A C 1
ATOM 2238 O O . THR A 1 303 ? 27.505 -6.087 -24.993 1.00 96.81 303 THR A O 1
ATOM 2241 N N . ILE A 1 304 ? 27.566 -8.293 -25.349 1.00 97.38 304 ILE A N 1
ATOM 2242 C CA . ILE A 1 304 ? 29.027 -8.400 -25.244 1.00 97.38 304 ILE A CA 1
ATOM 2243 C C . ILE A 1 304 ? 29.754 -7.622 -26.329 1.00 97.38 304 ILE A C 1
ATOM 2245 O O . ILE A 1 304 ? 30.787 -7.018 -26.046 1.00 97.38 304 ILE A O 1
ATOM 2249 N N . MET A 1 305 ? 29.242 -7.627 -27.559 1.00 96.56 305 MET A N 1
ATOM 2250 C CA . MET A 1 305 ? 29.837 -6.847 -28.640 1.00 96.56 305 MET A CA 1
ATOM 2251 C C . MET A 1 305 ? 29.867 -5.356 -28.305 1.00 96.56 305 MET A C 1
ATOM 2253 O O . MET A 1 305 ? 30.904 -4.722 -28.484 1.00 96.56 305 MET A O 1
ATOM 2257 N N . GLU A 1 306 ? 28.774 -4.799 -27.790 1.00 97.56 306 GLU A N 1
ATOM 2258 C CA . GLU A 1 306 ? 28.723 -3.389 -27.402 1.00 97.56 306 GLU A CA 1
ATOM 2259 C C . GLU A 1 306 ? 29.480 -3.124 -26.086 1.00 97.56 306 GLU A C 1
ATOM 2261 O O . GLU A 1 306 ? 30.311 -2.223 -26.036 1.00 97.56 306 GLU A O 1
ATOM 2266 N N . GLU A 1 307 ? 29.274 -3.936 -25.047 1.00 96.62 307 GLU A N 1
ATOM 2267 C CA . GLU A 1 307 ? 29.797 -3.717 -23.689 1.00 96.62 307 GLU A CA 1
ATOM 2268 C C . GLU A 1 307 ? 31.317 -3.925 -23.610 1.00 96.62 307 GLU A C 1
ATOM 2270 O O . GLU A 1 307 ? 32.017 -3.140 -22.970 1.00 96.62 307 GLU A O 1
ATOM 2275 N N . ALA A 1 308 ? 31.872 -4.915 -24.322 1.00 94.94 308 ALA A N 1
ATOM 2276 C CA . ALA A 1 308 ? 33.324 -5.083 -24.403 1.00 94.94 308 ALA A CA 1
ATOM 2277 C C . ALA A 1 308 ? 33.985 -3.902 -25.131 1.00 94.94 308 ALA A C 1
ATOM 2279 O O . ALA A 1 308 ? 35.020 -3.409 -24.688 1.00 94.94 308 ALA A O 1
ATOM 2280 N N . ASN A 1 309 ? 33.385 -3.407 -26.219 1.00 95.50 309 ASN A N 1
ATOM 2281 C CA . ASN A 1 309 ? 33.908 -2.235 -26.927 1.00 95.50 309 ASN A CA 1
ATOM 2282 C C . ASN A 1 309 ? 33.710 -0.943 -26.119 1.00 95.50 309 ASN A C 1
ATOM 2284 O O . ASN A 1 309 ? 34.570 -0.064 -26.163 1.00 95.50 309 ASN A O 1
ATOM 2288 N N . GLU A 1 310 ? 32.624 -0.829 -25.351 1.00 96.38 310 GLU A N 1
ATOM 2289 C CA . GLU A 1 310 ? 32.394 0.278 -24.421 1.00 96.38 310 GLU A CA 1
ATOM 2290 C C . GLU A 1 310 ? 33.484 0.316 -23.347 1.00 96.38 310 GLU A C 1
ATOM 2292 O O . GLU A 1 310 ? 34.073 1.373 -23.133 1.00 96.38 310 GLU A O 1
ATOM 2297 N N . LEU A 1 311 ? 33.827 -0.829 -22.745 1.00 95.25 311 LEU A N 1
ATOM 2298 C CA . LEU A 1 311 ? 34.927 -0.931 -21.784 1.00 95.25 311 LEU A CA 1
ATOM 2299 C C . LEU A 1 311 ? 36.248 -0.436 -22.385 1.00 95.25 311 LEU A C 1
ATOM 2301 O O . LEU A 1 311 ? 36.910 0.417 -21.796 1.00 95.25 311 LEU A O 1
ATOM 2305 N N . LEU A 1 312 ? 36.611 -0.942 -23.568 1.00 92.81 312 LEU A N 1
ATOM 2306 C CA . LEU A 1 312 ? 37.848 -0.549 -24.250 1.00 92.81 312 LEU A CA 1
ATOM 2307 C C . LEU A 1 312 ? 37.873 0.954 -24.559 1.00 92.81 312 LEU A C 1
ATOM 2309 O O . LEU A 1 312 ? 38.896 1.606 -24.355 1.00 92.81 312 LEU A O 1
ATOM 2313 N N . LYS A 1 313 ? 36.739 1.526 -24.979 1.00 94.06 313 LYS A N 1
ATOM 2314 C CA . LYS A 1 313 ? 36.608 2.969 -25.213 1.00 94.06 313 LYS A CA 1
ATOM 2315 C C . LYS A 1 313 ? 36.754 3.778 -23.922 1.00 94.06 313 LYS A C 1
ATOM 2317 O O . LYS A 1 313 ? 37.439 4.794 -23.929 1.00 94.06 313 LYS A O 1
ATOM 2322 N N . ARG A 1 314 ? 36.150 3.344 -22.809 1.00 95.00 314 ARG A N 1
ATOM 2323 C CA . ARG A 1 314 ? 36.293 4.024 -21.507 1.00 95.00 314 ARG A CA 1
ATOM 2324 C C . ARG A 1 314 ? 37.729 3.990 -20.997 1.00 95.00 314 ARG A C 1
ATOM 2326 O O . ARG A 1 314 ? 38.190 4.972 -20.428 1.00 95.00 314 ARG A O 1
ATOM 2333 N N . MET A 1 315 ? 38.451 2.895 -21.228 1.00 91.56 315 MET A N 1
ATOM 2334 C CA . MET A 1 315 ? 39.875 2.808 -20.895 1.00 91.56 315 MET A CA 1
ATOM 2335 C C . MET A 1 315 ? 40.727 3.776 -21.717 1.00 91.56 315 MET A C 1
ATOM 2337 O O . MET A 1 315 ? 41.603 4.433 -21.160 1.00 91.56 315 MET A O 1
ATOM 2341 N N . ASP A 1 316 ? 40.454 3.892 -23.018 1.00 91.00 316 ASP A N 1
ATOM 2342 C CA . ASP A 1 316 ? 41.133 4.866 -23.874 1.00 91.00 316 ASP A CA 1
ATOM 2343 C C . ASP A 1 316 ? 40.828 6.308 -23.437 1.00 91.00 316 ASP A C 1
ATOM 2345 O O . ASP A 1 316 ? 41.745 7.108 -23.279 1.00 91.00 316 ASP A O 1
ATOM 2349 N N . ILE A 1 317 ? 39.567 6.624 -23.114 1.00 93.88 317 ILE A N 1
ATOM 2350 C CA . ILE A 1 317 ? 39.170 7.929 -22.553 1.00 93.88 317 ILE A CA 1
ATOM 2351 C C . ILE A 1 317 ? 39.865 8.197 -21.210 1.00 93.88 317 ILE A C 1
ATOM 2353 O O . ILE A 1 317 ? 40.343 9.306 -20.973 1.00 93.88 317 ILE A O 1
ATOM 2357 N N . ALA A 1 318 ? 39.962 7.200 -20.331 1.00 90.44 318 ALA A N 1
ATOM 2358 C CA . ALA A 1 318 ? 40.643 7.350 -19.048 1.00 90.44 318 ALA A CA 1
ATOM 2359 C C . ALA A 1 318 ? 42.139 7.670 -19.223 1.00 90.44 318 ALA A C 1
ATOM 2361 O O . ALA A 1 318 ? 42.680 8.477 -18.464 1.00 90.44 318 ALA A O 1
ATOM 2362 N N . ALA A 1 319 ? 42.791 7.082 -20.233 1.00 88.50 319 ALA A N 1
ATOM 2363 C CA . ALA A 1 319 ? 44.203 7.306 -20.533 1.00 88.50 319 ALA A CA 1
ATOM 2364 C C . ALA A 1 319 ? 44.467 8.613 -21.308 1.00 88.50 319 ALA A C 1
ATOM 2366 O O . ALA A 1 319 ? 45.408 9.335 -20.983 1.00 88.50 319 ALA A O 1
ATOM 2367 N N . ASN A 1 320 ? 43.642 8.916 -22.315 1.00 92.44 320 ASN A N 1
ATOM 2368 C CA . ASN A 1 320 ? 43.937 9.902 -23.361 1.00 92.44 320 ASN A CA 1
ATOM 2369 C C . ASN A 1 320 ? 42.859 10.992 -23.537 1.00 92.44 320 ASN A C 1
ATOM 2371 O O . ASN A 1 320 ? 43.087 11.956 -24.267 1.00 92.44 320 ASN A O 1
ATOM 2375 N N . GLY A 1 321 ? 41.688 10.845 -22.914 1.00 89.75 321 GLY A N 1
ATOM 2376 C CA . GLY A 1 321 ? 40.534 11.727 -23.101 1.00 89.75 321 GLY A CA 1
ATOM 2377 C C . GLY A 1 321 ? 40.625 13.061 -22.358 1.00 89.75 321 GLY A C 1
ATOM 2378 O O . GLY A 1 321 ? 41.440 13.262 -21.450 1.00 89.75 321 GLY A O 1
ATOM 2379 N N . THR A 1 322 ? 39.746 13.987 -22.730 1.00 92.31 322 THR A N 1
ATOM 2380 C CA . THR A 1 322 ? 39.551 15.258 -22.019 1.00 92.31 322 THR A CA 1
ATOM 2381 C C . THR A 1 322 ? 38.895 15.040 -20.651 1.00 92.31 322 THR A C 1
ATOM 2383 O O . THR A 1 322 ? 38.231 14.032 -20.415 1.00 92.31 322 THR A O 1
ATOM 2386 N N . GLU A 1 323 ? 39.026 16.004 -19.735 1.00 89.56 323 GLU A N 1
ATOM 2387 C CA . GLU A 1 323 ? 38.367 15.930 -18.417 1.00 89.56 323 GLU A CA 1
ATOM 2388 C C . GLU A 1 323 ? 36.837 15.807 -18.521 1.00 89.56 323 GLU A C 1
ATOM 2390 O O . GLU A 1 323 ? 36.215 15.132 -17.704 1.00 89.56 323 GLU A O 1
ATOM 2395 N N . GLN A 1 324 ? 36.231 16.389 -19.561 1.00 89.56 324 GLN A N 1
ATOM 2396 C CA . GLN A 1 324 ? 34.799 16.243 -19.816 1.00 89.56 324 GLN A CA 1
ATOM 2397 C C . GLN A 1 324 ? 34.439 14.808 -20.229 1.00 89.56 324 GLN A C 1
ATOM 2399 O O . GLN A 1 324 ? 33.523 14.219 -19.660 1.00 89.56 324 GLN A O 1
ATOM 2404 N N . GLU A 1 325 ? 35.181 14.213 -21.166 1.00 89.31 325 GLU A N 1
ATOM 2405 C CA . GLU A 1 325 ? 34.937 12.832 -21.604 1.00 89.31 325 GLU A CA 1
ATOM 2406 C C . GLU A 1 325 ? 35.140 11.831 -20.458 1.00 89.31 325 GLU A C 1
ATOM 2408 O O . GLU A 1 325 ? 34.361 10.888 -20.312 1.00 89.31 325 GLU A O 1
ATOM 2413 N N . LYS A 1 326 ? 36.140 12.063 -19.596 1.00 89.12 326 LYS A N 1
ATOM 2414 C CA . LYS A 1 326 ? 36.371 11.250 -18.392 1.00 89.12 326 LYS A CA 1
ATOM 2415 C C . LYS A 1 326 ? 35.206 11.325 -17.403 1.00 89.12 326 LYS A C 1
ATOM 2417 O O . LYS A 1 326 ? 34.873 10.312 -16.795 1.00 89.12 326 LYS A O 1
ATOM 2422 N N . ALA A 1 327 ? 34.583 12.494 -17.248 1.00 86.94 327 ALA A N 1
ATOM 2423 C CA . ALA A 1 327 ? 33.425 12.672 -16.374 1.00 86.94 327 ALA A CA 1
ATOM 2424 C C . ALA A 1 327 ? 32.147 12.022 -16.939 1.00 86.94 327 ALA A C 1
ATOM 2426 O O . ALA A 1 327 ? 31.343 11.485 -16.180 1.00 86.94 327 ALA A O 1
ATOM 2427 N N . GLU A 1 328 ? 31.961 12.042 -18.262 1.00 87.44 328 GLU A N 1
ATOM 2428 C CA . GLU A 1 328 ? 30.796 11.451 -18.937 1.00 87.44 328 GLU A CA 1
ATOM 2429 C C . GLU A 1 328 ? 30.890 9.922 -19.084 1.00 87.44 328 GLU A C 1
ATOM 2431 O O . GLU A 1 328 ? 29.873 9.246 -19.240 1.00 87.44 328 GLU A O 1
ATOM 2436 N N . SER A 1 329 ? 32.099 9.358 -19.061 1.00 89.50 329 SER A N 1
ATOM 2437 C CA . SER A 1 329 ? 32.350 7.924 -19.256 1.00 89.50 329 SER A CA 1
ATOM 2438 C C . SER A 1 329 ? 33.382 7.367 -18.262 1.00 89.50 329 SER A C 1
ATOM 2440 O O . SER A 1 329 ? 34.417 6.838 -18.679 1.00 89.50 329 SER A O 1
ATOM 2442 N N . PRO A 1 330 ? 33.120 7.462 -16.944 1.00 92.56 330 PRO A N 1
ATOM 2443 C CA . PRO A 1 330 ? 34.108 7.138 -15.925 1.00 92.56 330 PRO A CA 1
ATOM 2444 C C . PRO A 1 330 ? 34.331 5.627 -15.758 1.00 92.56 330 PRO A C 1
ATOM 2446 O O . PRO A 1 330 ? 33.477 4.796 -16.098 1.00 92.56 330 PRO A O 1
ATOM 2449 N N . LEU A 1 331 ? 35.488 5.294 -15.174 1.00 92.81 331 LEU A N 1
ATOM 2450 C CA . LEU A 1 331 ? 35.813 3.980 -14.612 1.00 92.81 331 LEU A CA 1
ATOM 2451 C C . LEU A 1 331 ? 35.667 4.007 -13.076 1.00 92.81 331 LEU A C 1
ATOM 2453 O O . LEU A 1 331 ? 35.902 5.059 -12.476 1.00 92.81 331 LEU A O 1
ATOM 2457 N N . PRO A 1 332 ? 35.292 2.888 -12.423 1.00 94.31 332 PRO A N 1
ATOM 2458 C CA . PRO A 1 332 ? 34.971 1.578 -13.008 1.00 94.31 332 PRO A CA 1
ATOM 2459 C C . PRO A 1 332 ? 33.685 1.590 -13.837 1.00 94.31 332 PRO A C 1
ATOM 2461 O O . PRO A 1 332 ? 32.756 2.322 -13.513 1.00 94.31 332 PRO A O 1
ATOM 2464 N N . MET A 1 333 ? 33.612 0.753 -14.874 1.00 96.69 333 MET A N 1
ATOM 2465 C CA . MET A 1 333 ? 32.361 0.469 -15.579 1.00 96.69 333 MET A CA 1
ATOM 2466 C C . MET A 1 333 ? 31.607 -0.664 -14.870 1.00 96.69 333 MET A C 1
ATOM 2468 O O . MET A 1 333 ? 32.188 -1.710 -14.587 1.00 96.69 333 MET A O 1
ATOM 2472 N N . PHE A 1 334 ? 30.314 -0.491 -14.613 1.00 97.19 334 PHE A N 1
ATOM 2473 C CA . PHE A 1 334 ? 29.432 -1.533 -14.088 1.00 97.19 334 PHE A CA 1
ATOM 2474 C C . PHE A 1 334 ? 28.566 -2.126 -15.191 1.00 97.19 334 PHE A C 1
ATOM 2476 O O . PHE A 1 334 ? 28.042 -1.400 -16.033 1.00 97.19 334 PHE A O 1
ATOM 2483 N N . THR A 1 335 ? 28.309 -3.428 -15.127 1.00 97.62 335 THR A N 1
ATOM 2484 C CA . THR A 1 335 ? 27.309 -4.060 -15.999 1.00 97.62 335 THR A CA 1
ATOM 2485 C C . THR A 1 335 ? 25.909 -3.495 -15.766 1.00 97.62 335 THR A C 1
ATOM 2487 O O . THR A 1 335 ? 25.550 -3.180 -14.629 1.00 97.62 335 THR A O 1
ATOM 2490 N N . SER A 1 336 ? 25.076 -3.458 -16.806 1.00 96.81 336 SER A N 1
ATOM 2491 C CA . SER A 1 336 ? 23.717 -2.885 -16.753 1.00 96.81 336 SER A CA 1
ATOM 2492 C C . SER A 1 336 ? 22.581 -3.891 -17.019 1.00 96.81 336 SER A C 1
ATOM 2494 O O . SER A 1 336 ? 21.399 -3.549 -16.966 1.00 96.81 336 SER A O 1
ATOM 2496 N N . CYS A 1 337 ? 22.901 -5.160 -17.284 1.00 95.75 337 CYS A N 1
ATOM 2497 C CA . CYS A 1 337 ? 21.935 -6.161 -17.754 1.00 95.75 337 CYS A CA 1
ATOM 2498 C C . CYS A 1 337 ? 20.976 -6.710 -16.669 1.00 95.75 337 CYS A C 1
ATOM 2500 O O . CYS A 1 337 ? 19.929 -7.293 -16.996 1.00 95.75 337 CYS A O 1
ATOM 2502 N N . CYS A 1 338 ? 21.311 -6.520 -15.385 1.00 97.62 338 CYS A N 1
ATOM 2503 C CA . CYS A 1 338 ? 20.532 -6.960 -14.228 1.00 97.62 338 CYS A CA 1
ATOM 2504 C C . CYS A 1 338 ? 19.559 -5.857 -13.750 1.00 97.62 338 CYS A C 1
ATOM 2506 O O . CYS A 1 338 ? 19.986 -4.898 -13.108 1.00 97.62 338 CYS A O 1
ATOM 2508 N N . PRO A 1 339 ? 18.233 -5.992 -13.947 1.00 96.81 339 PRO A N 1
ATOM 2509 C CA . PRO A 1 339 ? 17.289 -4.918 -13.619 1.00 96.81 339 PRO A CA 1
ATOM 2510 C C . PRO A 1 339 ? 17.166 -4.643 -12.118 1.00 96.81 339 PRO A C 1
ATOM 2512 O O . PRO A 1 339 ? 16.928 -3.510 -11.724 1.00 96.81 339 PRO A O 1
ATOM 2515 N N . GLY A 1 340 ? 17.384 -5.645 -11.257 1.00 96.25 340 GLY A N 1
ATOM 2516 C CA . GLY A 1 340 ? 17.423 -5.410 -9.811 1.00 96.25 340 GLY A CA 1
ATOM 2517 C C . GLY A 1 340 ? 18.615 -4.545 -9.380 1.00 96.25 340 GLY A C 1
ATOM 2518 O O . GLY A 1 340 ? 18.524 -3.852 -8.374 1.00 96.25 340 GLY A O 1
ATOM 2519 N N . TRP A 1 341 ? 19.723 -4.588 -10.130 1.00 97.25 341 TRP A N 1
ATOM 2520 C CA . TRP A 1 341 ? 20.883 -3.725 -9.901 1.00 97.25 341 TRP A CA 1
ATOM 2521 C C . TRP A 1 341 ? 20.581 -2.301 -10.368 1.00 97.25 341 TRP A C 1
ATOM 2523 O O . TRP A 1 341 ? 20.751 -1.368 -9.592 1.00 97.25 341 TRP A O 1
ATOM 2533 N N . ILE A 1 342 ? 20.009 -2.148 -11.567 1.00 96.94 342 ILE A N 1
ATOM 2534 C CA . ILE A 1 342 ? 19.557 -0.840 -12.060 1.00 96.94 342 ILE A CA 1
ATOM 2535 C C . ILE A 1 342 ? 18.548 -0.198 -11.098 1.00 96.94 342 ILE A C 1
ATOM 2537 O O . ILE A 1 342 ? 18.677 0.980 -10.783 1.00 96.94 342 ILE A O 1
ATOM 2541 N N . ASN A 1 343 ? 17.585 -0.966 -10.576 1.00 94.88 343 ASN A N 1
ATOM 2542 C CA . ASN A 1 343 ? 16.620 -0.468 -9.592 1.00 94.88 343 ASN A CA 1
ATOM 2543 C C . ASN A 1 343 ? 17.317 0.076 -8.335 1.00 94.88 343 ASN A C 1
ATOM 2545 O O . ASN A 1 343 ? 16.939 1.140 -7.860 1.00 94.88 343 ASN A O 1
ATOM 2549 N N . LEU A 1 344 ? 18.349 -0.610 -7.826 1.00 94.12 344 LEU A N 1
ATOM 2550 C CA . LEU A 1 344 ? 19.122 -0.127 -6.678 1.00 94.12 344 LEU A CA 1
ATOM 2551 C C . LEU A 1 344 ? 19.878 1.169 -7.005 1.00 94.12 344 LEU A C 1
ATOM 2553 O O . LEU A 1 344 ? 19.869 2.093 -6.199 1.00 94.12 344 LEU A O 1
ATOM 2557 N N . VAL A 1 345 ? 20.527 1.247 -8.169 1.00 94.62 345 VAL A N 1
ATOM 2558 C CA . VAL A 1 345 ? 21.285 2.440 -8.583 1.00 94.62 345 VAL A CA 1
ATOM 2559 C C . VAL A 1 345 ? 20.364 3.645 -8.726 1.00 94.62 345 VAL A C 1
ATOM 2561 O O . VAL A 1 345 ? 20.622 4.684 -8.132 1.00 94.62 345 VAL A O 1
ATOM 2564 N N . GLU A 1 346 ? 19.247 3.503 -9.436 1.00 92.19 346 GLU A N 1
ATOM 2565 C CA . GLU A 1 346 ? 18.304 4.607 -9.632 1.00 92.19 346 GLU A CA 1
ATOM 2566 C C . GLU A 1 346 ? 17.654 5.084 -8.327 1.00 92.19 346 GLU A C 1
ATOM 2568 O O . GLU A 1 346 ? 17.325 6.264 -8.224 1.00 92.19 346 GLU A O 1
ATOM 2573 N N . GLN A 1 347 ? 17.440 4.186 -7.358 1.00 88.19 347 GLN A N 1
ATOM 2574 C CA . GLN A 1 347 ? 16.789 4.503 -6.082 1.00 88.19 347 GLN A CA 1
ATOM 2575 C C . GLN A 1 347 ? 17.772 5.014 -5.021 1.00 88.19 347 GLN A C 1
ATOM 2577 O O . GLN A 1 347 ? 17.457 5.948 -4.287 1.00 88.19 347 GLN A O 1
ATOM 2582 N N . SER A 1 348 ? 18.947 4.393 -4.902 1.00 87.62 348 SER A N 1
ATOM 2583 C CA . SER A 1 348 ? 19.830 4.553 -3.740 1.00 87.62 348 SER A CA 1
ATOM 2584 C C . SER A 1 348 ? 21.196 5.143 -4.087 1.00 87.62 348 SER A C 1
ATOM 2586 O O . SER A 1 348 ? 21.691 5.953 -3.303 1.00 87.62 348 SER A O 1
ATOM 2588 N N . TYR A 1 349 ? 21.753 4.821 -5.258 1.00 91.00 349 TYR A N 1
ATOM 2589 C CA . TYR A 1 349 ? 23.112 5.213 -5.669 1.00 91.00 349 TYR A CA 1
ATOM 2590 C C . TYR A 1 349 ? 23.136 5.945 -7.027 1.00 91.00 349 TYR A C 1
ATOM 2592 O O . TYR A 1 349 ? 23.830 5.504 -7.948 1.00 91.00 349 TYR A O 1
ATOM 2600 N N . PRO A 1 350 ? 22.353 7.027 -7.220 1.00 91.56 350 PRO A N 1
ATOM 2601 C CA . PRO A 1 350 ? 22.240 7.703 -8.514 1.00 91.56 350 PRO A CA 1
ATOM 2602 C C . PRO A 1 350 ? 23.576 8.256 -9.033 1.00 91.56 350 PRO A C 1
ATOM 2604 O O . PRO A 1 350 ? 23.750 8.413 -10.238 1.00 91.56 350 PRO A O 1
ATOM 2607 N N . GLU A 1 351 ? 24.545 8.499 -8.153 1.00 90.06 351 GLU A N 1
ATOM 2608 C CA . GLU A 1 351 ? 25.917 8.869 -8.499 1.00 90.06 351 GLU A CA 1
ATOM 2609 C C . GLU A 1 351 ? 26.664 7.794 -9.306 1.00 90.06 351 GLU A C 1
ATOM 2611 O O . GLU A 1 351 ? 27.605 8.115 -10.025 1.00 90.06 351 GLU A O 1
ATOM 2616 N N . LEU A 1 352 ? 26.231 6.529 -9.248 1.00 92.62 352 LEU A N 1
ATOM 2617 C CA . LEU A 1 352 ? 26.808 5.434 -10.034 1.00 92.62 352 LEU A CA 1
ATOM 2618 C C . LEU A 1 352 ? 26.198 5.317 -11.438 1.00 92.62 352 LEU A C 1
ATOM 2620 O O . LEU A 1 352 ? 26.675 4.512 -12.235 1.00 92.62 352 LEU A O 1
ATOM 2624 N N . ILE A 1 353 ? 25.176 6.113 -11.781 1.00 95.00 353 ILE A N 1
ATOM 2625 C CA . ILE A 1 353 ? 24.539 6.082 -13.109 1.00 95.00 353 ILE A CA 1
ATOM 2626 C C . ILE A 1 353 ? 25.554 6.286 -14.251 1.00 95.00 353 ILE A C 1
ATOM 2628 O O . ILE A 1 353 ? 25.522 5.484 -15.185 1.00 95.00 353 ILE A O 1
ATOM 2632 N N . PRO A 1 354 ? 26.481 7.269 -14.205 1.00 94.19 354 PRO A N 1
ATOM 2633 C CA . PRO A 1 354 ? 27.495 7.437 -15.254 1.00 94.19 354 PRO A CA 1
ATOM 2634 C C . PRO A 1 354 ? 28.440 6.231 -15.390 1.00 94.19 354 PRO A C 1
ATOM 2636 O O . PRO A 1 354 ? 28.972 5.949 -16.465 1.00 94.19 354 PRO A O 1
ATOM 2639 N N . HIS A 1 355 ? 28.632 5.478 -14.307 1.00 95.06 355 HIS A N 1
ATOM 2640 C CA . HIS A 1 355 ? 29.474 4.287 -14.295 1.00 95.06 355 HIS A CA 1
ATOM 2641 C C . HIS A 1 355 ? 28.781 3.052 -14.895 1.00 95.06 355 HIS A C 1
ATOM 2643 O O . HIS A 1 355 ? 29.457 2.081 -15.220 1.00 95.06 355 HIS A O 1
ATOM 2649 N N . LEU A 1 356 ? 27.457 3.054 -15.077 1.00 96.81 356 LEU A N 1
ATOM 2650 C CA . LEU A 1 356 ? 26.755 1.950 -15.734 1.00 96.81 356 LEU A CA 1
ATOM 2651 C C . LEU A 1 356 ? 27.127 1.872 -17.217 1.00 96.81 356 LEU A C 1
ATOM 2653 O O . LEU A 1 356 ? 27.202 2.896 -17.899 1.00 96.81 356 LEU A O 1
ATOM 2657 N N . SER A 1 357 ? 27.288 0.654 -17.737 1.00 97.38 357 SER A N 1
ATOM 2658 C CA . SER A 1 357 ? 27.289 0.413 -19.176 1.00 97.38 357 SER A CA 1
ATOM 2659 C C . SER A 1 357 ? 26.004 0.976 -19.780 1.00 97.38 357 SER A C 1
ATOM 2661 O O . SER A 1 357 ? 24.899 0.794 -19.257 1.00 97.38 357 SER A O 1
ATOM 2663 N N . THR A 1 358 ? 26.157 1.668 -20.902 1.00 96.56 358 THR A N 1
ATOM 2664 C CA . THR A 1 358 ? 25.032 2.222 -21.656 1.00 96.56 358 THR A CA 1
ATOM 2665 C C . THR A 1 358 ? 24.280 1.141 -22.427 1.00 96.56 358 THR A C 1
ATOM 2667 O O . THR A 1 358 ? 23.185 1.398 -22.920 1.00 96.56 358 THR A O 1
ATOM 2670 N N . CYS A 1 359 ? 24.818 -0.075 -22.523 1.00 97.12 359 CYS A N 1
ATOM 2671 C CA . CYS A 1 359 ? 24.154 -1.203 -23.160 1.00 97.12 359 CYS A CA 1
ATOM 2672 C C . CYS A 1 359 ? 22.808 -1.508 -22.481 1.00 97.12 359 CYS A C 1
ATOM 2674 O O . CYS A 1 359 ? 22.670 -1.468 -21.256 1.00 97.12 359 CYS A O 1
ATOM 2676 N N . ARG A 1 360 ? 21.783 -1.825 -23.276 1.00 96.44 360 ARG A N 1
ATOM 2677 C CA . ARG A 1 360 ? 20.521 -2.390 -22.779 1.00 96.44 360 ARG A CA 1
ATOM 2678 C C . ARG A 1 360 ? 20.741 -3.836 -22.339 1.00 96.44 360 ARG A C 1
ATOM 2680 O O . ARG A 1 360 ? 21.718 -4.477 -22.705 1.00 96.44 360 ARG A O 1
ATOM 2687 N N . SER A 1 361 ? 19.797 -4.399 -21.589 1.00 97.00 361 SER A N 1
ATOM 2688 C CA . SER A 1 361 ? 19.853 -5.835 -21.306 1.00 97.00 361 SER A CA 1
ATOM 2689 C C . SER A 1 361 ? 19.587 -6.672 -22.570 1.00 97.00 361 SER A C 1
ATOM 2691 O O . SER A 1 361 ? 18.873 -6.200 -23.461 1.00 97.00 361 SER A O 1
ATOM 2693 N N . PRO A 1 362 ? 20.042 -7.940 -22.623 1.00 97.62 362 PRO A N 1
ATOM 2694 C CA . PRO A 1 362 ? 19.782 -8.832 -23.756 1.00 97.62 362 PRO A CA 1
ATOM 2695 C C . PRO A 1 362 ? 18.299 -8.929 -24.154 1.00 97.62 362 PRO A C 1
ATOM 2697 O O . PRO A 1 362 ? 17.968 -8.916 -25.336 1.00 97.62 362 PRO A O 1
ATOM 2700 N N . MET A 1 363 ? 17.386 -8.961 -23.174 1.00 98.00 363 MET A N 1
ATOM 2701 C CA . MET A 1 363 ? 15.937 -8.998 -23.428 1.00 98.00 363 MET A CA 1
ATOM 2702 C C . MET A 1 363 ? 15.474 -7.767 -24.215 1.00 98.00 363 MET A C 1
ATOM 2704 O O . MET A 1 363 ? 14.768 -7.890 -25.217 1.00 98.00 363 MET A O 1
ATOM 2708 N N . SER A 1 364 ? 15.876 -6.588 -23.743 1.00 96.75 364 SER A N 1
ATOM 2709 C CA . SER A 1 364 ? 15.458 -5.302 -24.298 1.00 96.75 364 SER A CA 1
ATOM 2710 C C . SER A 1 364 ? 16.139 -5.031 -25.644 1.00 96.75 364 SER A C 1
ATOM 2712 O O . SER A 1 364 ? 15.485 -4.560 -26.570 1.00 96.75 364 SER A O 1
ATOM 2714 N N . MET A 1 365 ? 17.412 -5.419 -25.804 1.00 96.75 365 MET A N 1
ATOM 2715 C CA . MET A 1 365 ? 18.107 -5.390 -27.097 1.00 96.75 365 MET A CA 1
ATOM 2716 C C . MET A 1 365 ? 17.385 -6.245 -28.143 1.00 96.75 365 MET A C 1
ATOM 2718 O O . MET A 1 365 ? 17.109 -5.759 -29.241 1.00 96.75 365 MET A O 1
ATOM 2722 N N . LEU A 1 366 ? 17.036 -7.495 -27.809 1.00 97.50 366 LEU A N 1
ATOM 2723 C CA . LEU A 1 366 ? 16.360 -8.373 -28.763 1.00 97.50 366 LEU A CA 1
ATOM 2724 C C . LEU A 1 366 ? 14.990 -7.815 -29.159 1.00 97.50 366 LEU A C 1
ATOM 2726 O O . LEU A 1 366 ? 14.668 -7.764 -30.343 1.00 97.50 366 LEU A O 1
ATOM 2730 N N . SER A 1 367 ? 14.206 -7.336 -28.192 1.00 97.06 367 SER A N 1
ATOM 2731 C CA . SER A 1 367 ? 12.905 -6.714 -28.461 1.00 97.06 367 SER A CA 1
ATOM 2732 C C . SER A 1 367 ? 13.016 -5.489 -29.373 1.00 97.06 367 SER A C 1
ATOM 2734 O O . SER A 1 367 ? 12.240 -5.360 -30.322 1.00 97.06 367 SER A O 1
ATOM 2736 N N . SER A 1 368 ? 14.012 -4.627 -29.147 1.00 95.00 368 SER A N 1
ATOM 2737 C CA . SER A 1 368 ? 14.303 -3.475 -30.008 1.00 95.00 368 SER A CA 1
ATOM 2738 C C . SER A 1 368 ? 14.606 -3.911 -31.449 1.00 95.00 368 SER A C 1
ATOM 2740 O O . SER A 1 368 ? 13.964 -3.441 -32.394 1.00 95.00 368 SER A O 1
ATOM 2742 N N . VAL A 1 369 ? 15.501 -4.887 -31.642 1.00 94.75 369 VAL A N 1
ATOM 2743 C CA . VAL A 1 369 ? 15.849 -5.405 -32.979 1.00 94.75 369 VAL A CA 1
ATOM 2744 C C . VAL A 1 369 ? 14.646 -6.077 -33.656 1.00 94.75 369 VAL A C 1
ATOM 2746 O O . VAL A 1 369 ? 14.390 -5.830 -34.840 1.00 94.75 369 VAL A O 1
ATOM 2749 N N . ILE A 1 370 ? 13.847 -6.856 -32.916 1.00 95.25 370 ILE A N 1
ATOM 2750 C CA . ILE A 1 370 ? 12.617 -7.476 -33.429 1.00 95.25 370 ILE A CA 1
ATOM 2751 C C . ILE A 1 370 ? 11.673 -6.402 -33.978 1.00 95.25 370 ILE A C 1
ATOM 2753 O O . ILE A 1 370 ? 11.197 -6.525 -35.105 1.00 95.25 370 ILE A O 1
ATOM 2757 N N . ARG A 1 371 ? 11.409 -5.333 -33.222 1.00 92.31 371 ARG A N 1
ATOM 2758 C CA . ARG A 1 371 ? 10.426 -4.312 -33.617 1.00 92.31 371 ARG A CA 1
ATOM 2759 C C . ARG A 1 371 ? 10.899 -3.372 -34.709 1.00 92.31 371 ARG A C 1
ATOM 2761 O O . ARG A 1 371 ? 10.093 -2.958 -35.546 1.00 92.31 371 ARG A O 1
ATOM 2768 N N . HIS A 1 372 ? 12.174 -2.997 -34.673 1.00 88.75 372 HIS A N 1
ATOM 2769 C CA . HIS A 1 372 ? 12.720 -1.971 -35.555 1.00 88.75 372 HIS A CA 1
ATOM 2770 C C . HIS A 1 372 ? 13.295 -2.525 -36.856 1.00 88.75 372 HIS A C 1
ATOM 2772 O O . HIS A 1 372 ? 13.369 -1.777 -37.829 1.00 88.75 372 HIS A O 1
ATOM 2778 N N . HIS A 1 373 ? 13.680 -3.803 -36.895 1.00 89.56 373 HIS A N 1
ATOM 2779 C CA . HIS A 1 373 ? 14.316 -4.396 -38.069 1.00 89.56 373 HIS A CA 1
ATOM 2780 C C . HIS A 1 373 ? 13.545 -5.585 -38.643 1.00 89.56 373 HIS A C 1
ATOM 2782 O O . HIS A 1 373 ? 13.245 -5.589 -39.836 1.00 89.56 373 HIS A O 1
ATOM 2788 N N . TRP A 1 374 ? 13.181 -6.567 -37.816 1.00 93.12 374 TRP A N 1
ATOM 2789 C CA . TRP A 1 374 ? 12.555 -7.802 -38.305 1.00 93.12 374 TRP A CA 1
ATOM 2790 C C . TRP A 1 374 ? 11.059 -7.649 -38.601 1.00 93.12 374 TRP A C 1
ATOM 2792 O O . TRP A 1 374 ? 10.591 -8.032 -39.673 1.00 93.12 374 TRP A O 1
ATOM 2802 N N . TRP A 1 375 ? 10.296 -7.034 -37.695 1.00 92.50 375 TRP A N 1
ATOM 2803 C CA . TRP A 1 375 ? 8.846 -6.887 -37.834 1.00 92.50 375 TRP A CA 1
ATOM 2804 C C . TRP A 1 375 ? 8.413 -6.114 -39.083 1.00 92.50 375 TRP A C 1
ATOM 2806 O O . TRP A 1 375 ? 7.480 -6.570 -39.743 1.00 92.50 375 TRP A O 1
ATOM 2816 N N . PRO A 1 376 ? 9.074 -5.007 -39.481 1.00 89.06 376 PRO A N 1
ATOM 2817 C CA . PRO A 1 376 ? 8.737 -4.318 -40.722 1.00 89.06 376 PRO A CA 1
ATOM 2818 C C . PRO A 1 376 ? 8.792 -5.224 -41.957 1.00 89.06 376 PRO A C 1
ATOM 2820 O O . PRO A 1 376 ? 7.929 -5.132 -42.830 1.00 89.06 376 PRO A O 1
ATOM 2823 N N . GLN A 1 377 ? 9.767 -6.135 -42.001 1.00 88.00 377 GLN A N 1
ATOM 2824 C CA . GLN A 1 377 ? 9.925 -7.102 -43.086 1.00 88.00 377 GLN A CA 1
ATOM 2825 C C . GLN A 1 377 ? 8.856 -8.198 -42.994 1.00 88.00 377 GLN A C 1
ATOM 2827 O O . GLN A 1 377 ? 8.193 -8.516 -43.982 1.00 88.00 377 GLN A O 1
ATOM 2832 N N . GLN A 1 378 ? 8.625 -8.728 -41.792 1.00 89.94 378 GLN A N 1
ATOM 2833 C CA . GLN A 1 378 ? 7.684 -9.823 -41.585 1.00 89.94 378 GLN A CA 1
ATOM 2834 C C . GLN A 1 378 ? 6.223 -9.402 -41.789 1.00 89.94 378 GLN A C 1
ATOM 2836 O O . GLN A 1 378 ? 5.446 -10.130 -42.406 1.00 89.94 378 GLN A O 1
ATOM 2841 N N . ALA A 1 379 ? 5.838 -8.209 -41.333 1.00 86.81 379 ALA A N 1
ATOM 2842 C CA . ALA A 1 379 ? 4.494 -7.670 -41.521 1.00 86.81 379 ALA A CA 1
ATOM 2843 C C . ALA A 1 379 ? 4.127 -7.541 -43.007 1.00 86.81 379 ALA A C 1
ATOM 2845 O O . ALA A 1 379 ? 2.965 -7.739 -43.366 1.00 86.81 379 ALA A O 1
ATOM 2846 N N . LYS A 1 380 ? 5.121 -7.285 -43.871 1.00 83.19 380 LYS A N 1
ATOM 2847 C CA . LYS A 1 380 ? 4.950 -7.242 -45.328 1.00 83.19 380 LYS A CA 1
ATOM 2848 C C . LYS A 1 380 ? 4.623 -8.590 -45.929 1.00 83.19 380 LYS A C 1
ATOM 2850 O O . LYS A 1 380 ? 3.693 -8.702 -46.721 1.00 83.19 380 LYS A O 1
ATOM 2855 N N . ILE A 1 381 ? 5.342 -9.617 -45.498 1.00 85.38 381 ILE A N 1
ATOM 2856 C CA . ILE A 1 381 ? 5.111 -10.998 -45.928 1.00 85.38 381 ILE A CA 1
ATOM 2857 C C . ILE A 1 381 ? 3.729 -11.480 -45.464 1.00 85.38 381 ILE A C 1
ATOM 2859 O O . ILE A 1 381 ? 3.035 -12.178 -46.196 1.00 85.38 381 ILE A O 1
ATOM 2863 N N . LEU A 1 382 ? 3.307 -11.073 -44.264 1.00 83.38 382 LEU A N 1
ATOM 2864 C CA . LEU A 1 382 ? 2.044 -11.491 -43.650 1.00 83.38 382 LEU A CA 1
ATOM 2865 C C . LEU A 1 382 ? 0.829 -10.631 -44.045 1.00 83.38 382 LEU A C 1
ATOM 2867 O O . LEU A 1 382 ? -0.269 -10.888 -43.555 1.00 83.38 382 LEU A O 1
ATOM 2871 N N . GLY A 1 383 ? 1.000 -9.603 -44.886 1.00 76.94 383 GLY A N 1
ATOM 2872 C CA . GLY A 1 383 ? -0.090 -8.713 -45.306 1.00 76.94 383 GLY A CA 1
ATOM 2873 C C . GLY A 1 383 ? -0.670 -7.832 -44.187 1.00 76.94 383 GLY A C 1
ATOM 2874 O O . GLY A 1 383 ? -1.828 -7.432 -44.264 1.00 76.94 383 GLY A O 1
ATOM 2875 N N . ARG A 1 384 ? 0.109 -7.524 -43.140 1.00 71.19 384 ARG A N 1
ATOM 2876 C CA . ARG A 1 384 ? -0.318 -6.774 -41.938 1.00 71.19 384 ARG A CA 1
ATOM 2877 C C . ARG A 1 384 ? 0.206 -5.327 -41.923 1.00 71.19 384 ARG A C 1
ATOM 2879 O O . ARG A 1 384 ? 0.844 -4.895 -40.963 1.00 71.19 384 ARG A O 1
ATOM 2886 N N . HIS A 1 385 ? -0.042 -4.573 -42.995 1.00 65.12 385 HIS A N 1
ATOM 2887 C CA . HIS A 1 385 ? 0.343 -3.156 -43.109 1.00 65.12 385 HIS A CA 1
ATOM 2888 C C . HIS A 1 385 ? -0.770 -2.197 -42.657 1.00 65.12 385 HIS A C 1
ATOM 2890 O O . HIS A 1 385 ? -1.948 -2.455 -42.892 1.00 65.12 385 HIS A O 1
ATOM 2896 N N . GLY A 1 386 ? -0.398 -1.075 -42.031 1.00 57.75 386 GLY A N 1
ATOM 2897 C CA . GLY A 1 386 ? -1.346 -0.048 -41.588 1.00 57.75 386 GLY A CA 1
ATOM 2898 C C . GLY A 1 386 ? -1.906 0.798 -42.741 1.00 57.75 386 GLY A C 1
ATOM 2899 O O . GLY A 1 386 ? -1.195 1.121 -43.693 1.00 57.75 386 GLY A O 1
ATOM 2900 N N . GLN A 1 387 ? -3.177 1.203 -42.644 1.00 50.09 387 GLN A N 1
ATOM 2901 C CA . GLN A 1 387 ? -3.805 2.163 -43.559 1.00 50.09 387 GLN A CA 1
ATOM 2902 C C . GLN A 1 387 ? -3.484 3.613 -43.144 1.00 50.09 387 GLN A C 1
ATOM 2904 O O . GLN A 1 387 ? -4.349 4.287 -42.603 1.00 50.09 387 GLN A O 1
ATOM 2909 N N . SER A 1 388 ? -2.269 4.122 -43.388 1.00 44.53 388 SER A N 1
ATOM 2910 C CA . SER A 1 388 ? -2.054 5.572 -43.591 1.00 44.53 388 SER A CA 1
ATOM 2911 C C . SER A 1 388 ? -0.622 5.940 -44.012 1.00 44.53 388 SER A C 1
ATOM 2913 O O . SER A 1 388 ? 0.331 5.695 -43.280 1.00 44.53 388 SER A O 1
ATOM 2915 N N . ASN A 1 389 ? -0.565 6.710 -45.102 1.00 39.34 389 ASN A N 1
ATOM 2916 C CA . ASN A 1 389 ? 0.348 7.816 -45.414 1.00 39.34 389 ASN A CA 1
ATOM 2917 C C . ASN A 1 389 ? 1.666 7.615 -46.184 1.00 39.34 389 ASN A C 1
ATOM 2919 O O . ASN A 1 389 ? 2.440 6.682 -46.029 1.00 39.34 389 ASN A O 1
ATOM 2923 N N . LYS A 1 390 ? 1.863 8.629 -47.038 1.00 37.59 390 LYS A N 1
ATOM 2924 C CA . LYS A 1 390 ? 2.811 8.884 -48.132 1.00 37.59 390 LYS A CA 1
ATOM 2925 C C . LYS A 1 390 ? 4.299 8.976 -47.735 1.00 37.59 390 LYS A C 1
ATOM 2927 O O . LYS A 1 390 ? 5.071 9.637 -48.422 1.00 37.59 390 LYS A O 1
ATOM 2932 N N . THR A 1 391 ? 4.718 8.318 -46.662 1.00 38.75 391 THR A N 1
ATOM 2933 C CA . THR A 1 391 ? 6.126 8.171 -46.265 1.00 38.75 391 THR A CA 1
ATOM 2934 C C . THR A 1 391 ? 6.379 6.677 -46.101 1.00 38.75 391 THR A C 1
ATOM 2936 O O . THR A 1 391 ? 5.873 6.093 -45.151 1.00 38.75 391 THR A O 1
ATOM 2939 N N . GLY A 1 392 ? 7.048 6.050 -47.070 1.00 43.38 392 GLY A N 1
ATOM 2940 C CA . GLY A 1 392 ? 7.152 4.591 -47.201 1.00 43.38 392 GLY A CA 1
ATOM 2941 C C . GLY A 1 392 ? 7.377 3.814 -45.893 1.00 43.38 392 GLY A C 1
ATOM 2942 O O . GLY A 1 392 ? 8.262 4.146 -45.111 1.00 43.38 392 GLY A O 1
ATOM 2943 N N . ASP A 1 393 ? 6.564 2.766 -45.733 1.00 48.09 393 ASP A N 1
ATOM 2944 C CA . ASP A 1 393 ? 6.701 1.587 -44.869 1.00 48.09 393 ASP A CA 1
ATOM 2945 C C . ASP A 1 393 ? 6.928 1.798 -43.355 1.00 48.09 393 ASP A C 1
ATOM 2947 O O . ASP A 1 393 ? 8.038 1.665 -42.843 1.00 48.09 393 ASP A O 1
ATOM 2951 N N . ALA A 1 394 ? 5.839 1.949 -42.589 1.00 59.16 394 ALA A N 1
ATOM 2952 C CA . ALA A 1 394 ? 5.821 1.604 -41.162 1.00 59.16 394 ALA A CA 1
ATOM 2953 C C . ALA A 1 394 ? 4.802 0.478 -40.910 1.00 59.16 394 ALA A C 1
ATOM 2955 O O . ALA A 1 394 ? 3.594 0.668 -41.055 1.00 59.16 394 ALA A O 1
ATOM 2956 N N . ALA A 1 395 ? 5.286 -0.722 -40.572 1.00 71.31 395 ALA A N 1
ATOM 2957 C CA . ALA A 1 395 ? 4.438 -1.846 -40.172 1.00 71.31 395 ALA A CA 1
ATOM 2958 C C . ALA A 1 395 ? 3.577 -1.501 -38.948 1.00 71.31 395 ALA A C 1
ATOM 2960 O O . ALA A 1 395 ? 4.028 -0.778 -38.056 1.00 71.31 395 ALA A O 1
ATOM 2961 N N . ASP A 1 396 ? 2.358 -2.047 -38.883 1.00 81.44 396 ASP A N 1
ATOM 2962 C CA . ASP A 1 396 ? 1.469 -1.842 -37.739 1.00 81.44 396 ASP A CA 1
ATOM 2963 C C . ASP A 1 396 ? 2.043 -2.556 -36.506 1.00 81.44 396 ASP A C 1
ATOM 2965 O O . ASP A 1 396 ? 1.967 -3.777 -36.356 1.00 81.44 396 ASP A O 1
ATOM 2969 N N . GLN A 1 397 ? 2.664 -1.778 -35.620 1.00 85.94 397 GLN A N 1
ATOM 2970 C CA . GLN A 1 397 ? 3.289 -2.273 -34.393 1.00 85.94 397 GLN A CA 1
ATOM 2971 C C . GLN A 1 397 ? 2.263 -2.844 -33.406 1.00 85.94 397 GLN A C 1
ATOM 2973 O O . GLN A 1 397 ? 2.628 -3.660 -32.566 1.00 85.94 397 GLN A O 1
ATOM 2978 N N . SER A 1 398 ? 0.978 -2.481 -33.519 1.00 86.75 398 SER A N 1
ATOM 2979 C CA . SER A 1 398 ? -0.070 -3.009 -32.638 1.00 86.75 398 SER A CA 1
ATOM 2980 C C . SER A 1 398 ? -0.369 -4.489 -32.896 1.00 86.75 398 SER A C 1
ATOM 2982 O O . SER A 1 398 ? -0.940 -5.164 -32.036 1.00 86.75 398 SER A O 1
ATOM 2984 N N . LYS A 1 399 ? -0.003 -5.008 -34.075 1.00 90.38 399 LYS A N 1
ATOM 2985 C CA . LYS A 1 399 ? -0.227 -6.401 -34.485 1.00 90.38 399 LYS A CA 1
ATOM 2986 C C . LYS A 1 399 ? 0.846 -7.355 -33.956 1.00 90.38 399 LYS A C 1
ATOM 2988 O O . LYS A 1 399 ? 0.603 -8.558 -33.950 1.00 90.38 399 LYS A O 1
ATOM 2993 N N . LEU A 1 400 ? 1.991 -6.851 -33.500 1.00 94.19 400 LEU A N 1
ATOM 2994 C CA . LEU A 1 400 ? 3.067 -7.654 -32.924 1.00 94.19 400 LEU A CA 1
ATOM 2995 C C . LEU A 1 400 ? 3.011 -7.626 -31.399 1.00 94.19 400 LEU A C 1
ATOM 2997 O O . LEU A 1 400 ? 3.033 -6.550 -30.803 1.00 94.19 400 LEU A O 1
ATOM 3001 N N . ILE A 1 401 ? 3.039 -8.811 -30.792 1.00 96.94 401 ILE A N 1
ATOM 3002 C CA . ILE A 1 401 ? 3.199 -8.999 -29.354 1.00 96.94 401 ILE A CA 1
ATOM 3003 C C . ILE A 1 401 ? 4.528 -9.709 -29.085 1.00 96.94 401 ILE A C 1
ATOM 3005 O O . ILE A 1 401 ? 4.719 -10.845 -29.515 1.00 96.94 401 ILE A O 1
ATOM 3009 N N . VAL A 1 402 ? 5.441 -9.057 -28.365 1.00 98.12 402 VAL A N 1
ATOM 3010 C CA . VAL A 1 402 ? 6.746 -9.617 -27.979 1.00 98.12 402 VAL A CA 1
ATOM 3011 C C . VAL A 1 402 ? 6.698 -10.072 -26.523 1.00 98.12 402 VAL A C 1
ATOM 3013 O O . VAL A 1 402 ? 6.544 -9.262 -25.607 1.00 98.12 402 VAL A O 1
ATOM 3016 N N . VAL A 1 403 ? 6.837 -11.378 -26.306 1.00 98.56 403 VAL A N 1
ATOM 3017 C CA . VAL A 1 403 ? 6.812 -12.029 -24.993 1.00 98.56 403 VAL A CA 1
ATOM 3018 C C . VAL A 1 403 ? 8.198 -12.567 -24.657 1.00 98.56 403 VAL A C 1
ATOM 3020 O O . VAL A 1 403 ? 8.859 -13.164 -25.500 1.00 98.56 403 VAL A O 1
ATOM 3023 N N . ALA A 1 404 ? 8.635 -12.396 -23.415 1.00 98.50 404 ALA A N 1
ATOM 3024 C CA . ALA A 1 404 ? 9.931 -12.856 -22.938 1.00 98.50 404 ALA A CA 1
ATOM 3025 C C . ALA A 1 404 ? 9.790 -13.821 -21.753 1.00 98.50 404 ALA A C 1
ATOM 3027 O O . ALA A 1 404 ? 9.176 -13.471 -20.748 1.00 98.50 404 ALA A O 1
ATOM 3028 N N . VAL A 1 405 ? 10.387 -15.014 -21.833 1.00 98.50 405 VAL A N 1
ATOM 3029 C CA . VAL A 1 405 ? 10.503 -15.942 -20.697 1.00 98.50 405 VAL A CA 1
ATOM 3030 C C . VAL A 1 405 ? 11.809 -15.675 -19.965 1.00 98.50 405 VAL A C 1
ATOM 3032 O O . VAL A 1 405 ? 12.894 -15.846 -20.525 1.00 98.50 405 VAL A O 1
ATOM 3035 N N . MET A 1 406 ? 11.711 -15.258 -18.706 1.00 98.19 406 MET A N 1
ATOM 3036 C CA . MET A 1 406 ? 12.838 -14.779 -17.911 1.00 98.19 406 MET A CA 1
ATOM 3037 C C . MET A 1 406 ? 12.904 -15.496 -16.555 1.00 98.19 406 MET A C 1
ATOM 3039 O O . MET A 1 406 ? 11.883 -15.677 -15.898 1.00 98.19 406 MET A O 1
ATOM 3043 N N . PRO A 1 407 ? 14.095 -15.823 -16.026 1.00 97.19 407 PRO A N 1
ATOM 3044 C CA . PRO A 1 407 ? 14.246 -16.380 -14.677 1.00 97.19 407 PRO A CA 1
ATOM 3045 C C . PRO A 1 407 ? 14.067 -15.320 -13.567 1.00 97.19 407 PRO A C 1
ATOM 3047 O O . PRO A 1 407 ? 14.486 -15.515 -12.427 1.00 97.19 407 PRO A O 1
ATOM 3050 N N . CYS A 1 408 ? 13.486 -14.159 -13.879 1.00 97.75 408 CYS A N 1
ATOM 3051 C CA . CYS A 1 408 ? 13.571 -12.950 -13.069 1.00 97.75 408 CYS A CA 1
ATOM 3052 C C . CYS A 1 408 ? 12.238 -12.198 -13.038 1.00 97.75 408 CYS A C 1
ATOM 3054 O O . CYS A 1 408 ? 11.644 -11.933 -14.079 1.00 97.75 408 CYS A O 1
ATOM 3056 N N . THR A 1 409 ? 11.814 -11.788 -11.843 1.00 97.62 409 THR A N 1
ATOM 3057 C CA . THR A 1 409 ? 10.634 -10.936 -11.635 1.00 97.62 409 THR A CA 1
ATOM 3058 C C . THR A 1 409 ? 10.921 -9.465 -11.930 1.00 97.62 409 THR A C 1
ATOM 3060 O O . THR A 1 409 ? 10.072 -8.790 -12.496 1.00 97.62 409 THR A O 1
ATOM 3063 N N . ALA A 1 410 ? 12.134 -8.972 -11.643 1.00 97.56 410 ALA A N 1
ATOM 3064 C CA . ALA A 1 410 ? 12.528 -7.579 -11.897 1.00 97.56 410 ALA A CA 1
ATOM 3065 C C . ALA A 1 410 ? 12.533 -7.203 -13.391 1.00 97.56 410 ALA A C 1
ATOM 3067 O O . ALA A 1 410 ? 12.423 -6.029 -13.730 1.00 97.56 410 ALA A O 1
ATOM 3068 N N . LYS A 1 411 ? 12.586 -8.192 -14.297 1.00 98.00 411 LYS A N 1
ATOM 3069 C CA . LYS A 1 411 ? 12.391 -7.977 -15.741 1.00 98.00 411 LYS A CA 1
ATOM 3070 C C . LYS A 1 411 ? 10.995 -7.417 -16.060 1.00 98.00 411 LYS A C 1
ATOM 3072 O O . LYS A 1 411 ? 10.850 -6.730 -17.062 1.00 98.00 411 LYS A O 1
ATOM 3077 N N . LYS A 1 412 ? 9.988 -7.648 -15.206 1.00 97.44 412 LYS A N 1
ATOM 3078 C CA . LYS A 1 412 ? 8.651 -7.048 -15.347 1.00 97.44 412 LYS A CA 1
ATOM 3079 C C . LYS A 1 412 ? 8.661 -5.537 -15.077 1.00 97.44 412 LYS A C 1
ATOM 3081 O O . LYS A 1 412 ? 7.988 -4.811 -15.796 1.00 97.44 412 LYS A O 1
ATOM 3086 N N . ASP A 1 413 ? 9.457 -5.052 -14.116 1.00 94.88 413 ASP A N 1
ATOM 3087 C CA . ASP A 1 413 ? 9.666 -3.600 -13.947 1.00 94.88 413 ASP A CA 1
ATOM 3088 C C . ASP A 1 413 ? 10.535 -3.022 -15.062 1.00 94.88 413 ASP A C 1
ATOM 3090 O O . ASP A 1 413 ? 10.304 -1.896 -15.484 1.00 94.88 413 ASP A O 1
ATOM 3094 N N . GLU A 1 414 ? 11.496 -3.796 -15.590 1.00 96.50 414 GLU A N 1
ATOM 3095 C CA . GLU A 1 414 ? 12.306 -3.344 -16.724 1.00 96.50 414 GLU A CA 1
ATOM 3096 C C . GLU A 1 414 ? 11.427 -2.935 -17.905 1.00 96.50 414 GLU A C 1
ATOM 3098 O O . GLU A 1 414 ? 11.555 -1.817 -18.383 1.00 96.50 414 GLU A O 1
ATOM 3103 N N . ILE A 1 415 ? 10.473 -3.773 -18.317 1.00 95.62 415 ILE A N 1
ATOM 3104 C CA . ILE A 1 415 ? 9.594 -3.462 -19.456 1.00 95.62 415 ILE A CA 1
ATOM 3105 C C . ILE A 1 415 ? 8.585 -2.335 -19.181 1.00 95.62 415 ILE A C 1
ATOM 3107 O O . ILE A 1 415 ? 7.905 -1.896 -20.102 1.00 95.62 415 ILE A O 1
ATOM 3111 N N . ALA A 1 416 ? 8.444 -1.893 -17.929 1.00 92.38 416 ALA A N 1
ATOM 3112 C CA . ALA A 1 416 ? 7.561 -0.791 -17.552 1.00 92.38 416 ALA A CA 1
ATOM 3113 C C . ALA A 1 416 ? 8.258 0.580 -17.623 1.00 92.38 416 ALA A C 1
ATOM 3115 O O . ALA A 1 416 ? 7.603 1.610 -17.462 1.00 92.38 416 ALA A O 1
ATOM 3116 N N . ARG A 1 417 ? 9.578 0.607 -17.849 1.00 90.62 417 ARG A N 1
ATOM 3117 C CA . ARG A 1 417 ? 10.385 1.831 -17.889 1.00 90.62 417 ARG A CA 1
ATOM 3118 C C . ARG A 1 417 ? 10.067 2.680 -19.114 1.00 90.62 417 ARG A C 1
ATOM 3120 O O . ARG A 1 417 ? 9.960 2.172 -20.227 1.00 90.62 417 ARG A O 1
ATOM 3127 N N . GLU A 1 418 ? 10.014 3.993 -18.915 1.00 88.00 418 GLU A N 1
ATOM 3128 C CA . GLU A 1 418 ? 9.671 4.938 -19.980 1.00 88.00 418 GLU A CA 1
ATOM 3129 C C . GLU A 1 418 ? 10.697 4.933 -21.122 1.00 88.00 418 GLU A C 1
ATOM 3131 O O . 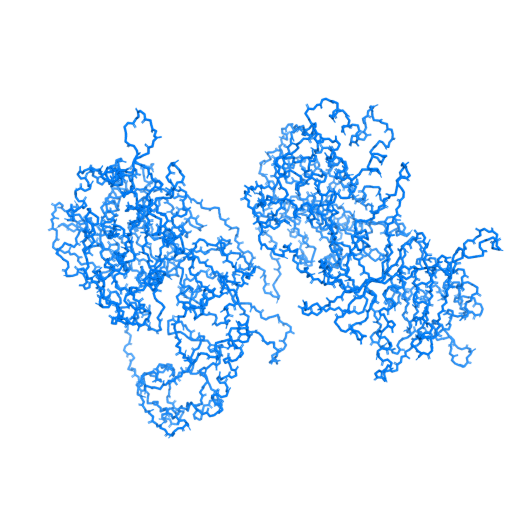GLU A 1 418 ? 10.316 5.013 -22.285 1.00 88.00 418 GLU A O 1
ATOM 3136 N N . GLN A 1 419 ? 11.985 4.723 -20.824 1.00 87.94 419 GLN A N 1
ATOM 3137 C CA . GLN A 1 419 ? 13.039 4.611 -21.843 1.00 87.94 419 GLN A CA 1
ATOM 3138 C C . GLN A 1 419 ? 12.874 3.433 -22.823 1.00 87.94 419 GLN A C 1
ATOM 3140 O O . GLN A 1 419 ? 13.521 3.429 -23.869 1.00 87.94 419 GLN A O 1
ATOM 3145 N N . PHE A 1 420 ? 12.027 2.444 -22.513 1.00 91.25 420 PHE A N 1
ATOM 3146 C CA . PHE A 1 420 ? 11.721 1.317 -23.406 1.00 91.25 420 PHE A CA 1
ATOM 3147 C C . PHE A 1 420 ? 10.329 1.426 -24.045 1.00 91.25 420 PHE A C 1
ATOM 3149 O O . PHE A 1 420 ? 9.868 0.493 -24.713 1.00 91.25 420 PHE A O 1
ATOM 3156 N N . ARG A 1 421 ? 9.672 2.582 -23.884 1.00 89.00 421 ARG A N 1
ATOM 3157 C CA . ARG A 1 421 ? 8.432 2.909 -24.577 1.00 89.00 421 ARG A CA 1
ATOM 3158 C C . ARG A 1 421 ? 8.746 3.429 -25.979 1.00 89.00 421 ARG A C 1
ATOM 3160 O O . ARG A 1 421 ? 9.539 4.345 -26.182 1.00 89.00 421 ARG A O 1
ATOM 3167 N N . MET A 1 422 ? 8.082 2.859 -26.975 1.00 84.38 422 MET A N 1
ATOM 3168 C CA . MET A 1 422 ? 8.143 3.334 -28.351 1.00 84.38 422 MET A CA 1
ATOM 3169 C C . MET A 1 422 ? 7.361 4.645 -28.525 1.00 84.38 422 MET A C 1
ATOM 3171 O O . MET A 1 422 ? 6.437 4.951 -27.774 1.00 84.38 422 MET A O 1
ATOM 3175 N N . LYS A 1 423 ? 7.654 5.390 -29.599 1.00 79.06 423 LYS A N 1
ATOM 3176 C CA . LYS A 1 423 ? 7.000 6.680 -29.916 1.00 79.06 423 LYS A CA 1
ATOM 3177 C C . LYS A 1 423 ? 5.472 6.618 -30.053 1.00 79.06 423 LYS A C 1
ATOM 3179 O O . LYS A 1 423 ? 4.804 7.623 -29.861 1.00 79.06 423 LYS A O 1
ATOM 3184 N N . ASN A 1 424 ? 4.921 5.464 -30.420 1.00 73.31 424 ASN A N 1
ATOM 3185 C CA . ASN A 1 424 ? 3.478 5.221 -30.534 1.00 73.31 424 ASN A CA 1
ATOM 3186 C C . ASN A 1 424 ? 2.821 4.836 -29.189 1.00 73.31 424 ASN A C 1
ATOM 3188 O O . ASN A 1 424 ? 1.651 4.464 -29.171 1.00 73.31 424 ASN A O 1
ATOM 3192 N N . GLY A 1 425 ? 3.570 4.863 -28.083 1.00 78.00 425 GLY A N 1
ATOM 3193 C CA . GLY A 1 425 ? 3.093 4.542 -26.741 1.00 78.00 425 GLY A CA 1
ATOM 3194 C C . GLY A 1 425 ? 3.162 3.060 -26.352 1.00 78.00 425 GLY A C 1
ATOM 3195 O O . GLY A 1 425 ? 2.931 2.753 -25.182 1.00 78.00 425 GLY A O 1
ATOM 3196 N N . THR A 1 426 ? 3.489 2.143 -27.275 1.00 80.44 426 THR A N 1
ATOM 3197 C CA . THR A 1 426 ? 3.629 0.705 -26.967 1.00 80.44 426 THR A CA 1
ATOM 3198 C C . THR A 1 426 ? 4.985 0.391 -26.340 1.00 80.44 426 THR A C 1
ATOM 3200 O O . THR A 1 426 ? 5.978 1.035 -26.666 1.00 80.44 426 THR A O 1
ATOM 3203 N N . GLN A 1 427 ? 5.055 -0.624 -25.478 1.00 89.88 427 GLN A N 1
ATOM 3204 C CA . GLN A 1 427 ? 6.328 -1.080 -24.908 1.00 89.88 427 GLN A CA 1
ATOM 3205 C C . GLN A 1 427 ? 7.117 -1.929 -25.911 1.00 89.88 427 GLN A C 1
ATOM 3207 O O . GLN A 1 427 ? 6.535 -2.726 -26.648 1.00 89.88 427 GLN A O 1
ATOM 3212 N N . GLU A 1 428 ? 8.448 -1.813 -25.922 1.00 91.25 428 GLU A N 1
ATOM 3213 C CA . GLU A 1 428 ? 9.300 -2.656 -26.775 1.00 91.25 428 GLU A CA 1
ATOM 3214 C C . GLU A 1 428 ? 9.136 -4.150 -26.456 1.00 91.25 428 GLU A C 1
ATOM 3216 O O . GLU A 1 428 ? 9.086 -4.976 -27.362 1.00 91.25 428 GLU A O 1
ATOM 3221 N N . THR A 1 429 ? 8.962 -4.507 -25.186 1.00 96.94 429 THR A N 1
ATOM 3222 C CA . THR A 1 429 ? 8.565 -5.860 -24.774 1.00 96.94 429 THR A CA 1
ATOM 3223 C C . THR A 1 429 ? 7.172 -5.789 -24.169 1.00 96.94 429 THR A C 1
ATOM 3225 O O . THR A 1 429 ? 6.953 -5.039 -23.223 1.00 96.94 429 THR A O 1
ATOM 3228 N N . ASP A 1 430 ? 6.219 -6.563 -24.686 1.00 96.31 430 ASP A N 1
ATOM 3229 C CA . ASP A 1 430 ? 4.841 -6.501 -24.197 1.00 96.31 430 ASP A CA 1
ATOM 3230 C C . ASP A 1 430 ? 4.672 -7.237 -22.876 1.00 96.31 430 ASP A C 1
ATOM 3232 O O . ASP A 1 430 ? 4.012 -6.738 -21.973 1.00 96.31 430 ASP A O 1
ATOM 3236 N N . ALA A 1 431 ? 5.230 -8.435 -22.742 1.00 97.62 431 ALA A N 1
ATOM 3237 C CA . ALA A 1 431 ? 5.024 -9.242 -21.548 1.00 97.62 431 ALA A CA 1
ATOM 3238 C C . ALA A 1 431 ? 6.274 -10.030 -21.178 1.00 97.62 431 ALA A C 1
ATOM 3240 O O . ALA A 1 431 ? 6.963 -10.576 -22.033 1.00 97.62 431 ALA A O 1
ATOM 3241 N N . VAL A 1 432 ? 6.522 -10.138 -19.878 1.00 98.44 432 VAL A N 1
ATOM 3242 C CA . VAL A 1 432 ? 7.523 -11.050 -19.314 1.00 98.44 432 VAL A CA 1
ATOM 3243 C C . VAL A 1 432 ? 6.819 -12.157 -18.539 1.00 98.44 432 VAL A C 1
ATOM 3245 O O . VAL A 1 432 ? 6.080 -11.842 -17.608 1.00 98.44 432 VAL A O 1
ATOM 3248 N N . LEU A 1 433 ? 7.068 -13.414 -18.897 1.00 98.31 433 LEU A N 1
ATOM 3249 C CA . LEU A 1 433 ? 6.687 -14.602 -18.133 1.00 98.31 433 LEU A CA 1
ATOM 3250 C C . LEU A 1 433 ? 7.900 -15.099 -17.339 1.00 98.31 433 LEU A C 1
ATOM 3252 O O . LEU A 1 433 ? 9.005 -15.185 -17.873 1.00 98.31 433 LEU A O 1
ATOM 3256 N N . THR A 1 434 ? 7.717 -15.460 -16.075 1.00 98.06 434 THR A N 1
ATOM 3257 C CA . THR A 1 434 ? 8.695 -16.253 -15.331 1.00 98.06 434 THR A CA 1
ATOM 3258 C C . THR A 1 434 ? 8.748 -17.689 -15.866 1.00 98.06 434 THR A C 1
ATOM 3260 O O . THR A 1 434 ? 7.899 -18.115 -16.651 1.00 98.06 434 THR A O 1
ATOM 3263 N N . VAL A 1 435 ? 9.725 -18.485 -15.416 1.00 96.44 435 VAL A N 1
ATOM 3264 C CA . VAL A 1 435 ? 9.769 -19.929 -15.726 1.00 96.44 435 VAL A CA 1
ATOM 3265 C C . VAL A 1 435 ? 8.525 -20.638 -15.183 1.00 96.44 435 VAL A C 1
ATOM 3267 O O . VAL A 1 435 ? 7.988 -21.533 -15.833 1.00 96.44 435 VAL A O 1
ATOM 3270 N N . ARG A 1 436 ? 8.025 -20.197 -14.021 1.00 94.38 436 ARG A N 1
ATOM 3271 C CA . ARG A 1 436 ? 6.796 -20.722 -13.412 1.00 94.38 436 ARG A CA 1
ATOM 3272 C C . ARG A 1 436 ? 5.553 -20.348 -14.223 1.00 94.38 436 ARG A C 1
ATOM 3274 O O . ARG A 1 436 ? 4.717 -21.211 -14.466 1.00 94.38 436 ARG A O 1
ATOM 3281 N N . GLU A 1 437 ? 5.453 -19.103 -14.687 1.00 95.75 437 GLU A N 1
ATOM 3282 C CA . GLU A 1 437 ? 4.345 -18.649 -15.541 1.00 95.75 437 GLU A CA 1
ATOM 3283 C C . GLU A 1 437 ? 4.359 -19.330 -16.917 1.00 95.75 437 GLU A C 1
ATOM 3285 O O . GLU A 1 437 ? 3.312 -19.715 -17.429 1.00 95.75 437 GLU A O 1
ATOM 3290 N N . PHE A 1 438 ? 5.532 -19.549 -17.520 1.00 97.06 438 PHE A N 1
ATOM 3291 C CA . PHE A 1 438 ? 5.600 -20.277 -18.788 1.00 97.06 438 PHE A CA 1
ATOM 3292 C C . PHE A 1 438 ? 5.201 -21.750 -18.628 1.00 97.06 438 PHE A C 1
ATOM 3294 O O . PHE A 1 438 ? 4.452 -22.268 -19.455 1.00 97.06 438 PHE A O 1
ATOM 3301 N N . ALA A 1 439 ? 5.609 -22.408 -17.537 1.00 93.19 439 ALA A N 1
ATOM 3302 C CA . ALA A 1 439 ? 5.127 -23.753 -17.223 1.00 93.19 439 ALA A CA 1
ATOM 3303 C C . ALA A 1 439 ? 3.596 -23.790 -17.066 1.00 93.19 439 ALA A C 1
ATOM 3305 O O . ALA A 1 439 ? 2.944 -24.687 -17.593 1.00 93.19 439 ALA A O 1
ATOM 3306 N N . ARG A 1 440 ? 3.006 -22.761 -16.449 1.00 91.56 440 ARG A N 1
ATOM 3307 C CA . ARG A 1 440 ? 1.549 -22.599 -16.365 1.00 91.56 440 ARG A CA 1
ATOM 3308 C C . ARG A 1 440 ? 0.882 -22.410 -17.725 1.00 91.56 440 ARG A C 1
ATOM 3310 O O . ARG A 1 440 ? -0.171 -22.992 -17.962 1.00 91.56 440 ARG A O 1
ATOM 3317 N N . VAL A 1 441 ? 1.478 -21.642 -18.639 1.00 91.25 441 VAL A N 1
ATOM 3318 C CA . VAL A 1 441 ? 0.988 -21.556 -20.029 1.00 91.25 441 VAL A CA 1
ATOM 3319 C C . VAL A 1 441 ? 0.965 -22.947 -20.672 1.00 91.25 441 VAL A C 1
ATOM 3321 O O . VAL A 1 441 ? -0.022 -23.296 -21.315 1.00 91.25 441 VAL A O 1
ATOM 3324 N N . MET A 1 442 ? 2.009 -23.759 -20.475 1.00 92.94 442 MET A N 1
ATOM 3325 C CA . MET A 1 442 ? 2.062 -25.133 -20.994 1.00 92.94 442 MET A CA 1
ATOM 3326 C C . MET A 1 442 ? 0.949 -26.012 -20.414 1.00 92.94 442 MET A C 1
ATOM 3328 O O . MET A 1 442 ? 0.301 -26.742 -21.162 1.00 92.94 442 MET A O 1
ATOM 3332 N N . GLU A 1 443 ? 0.683 -25.904 -19.114 1.00 88.25 443 GLU A N 1
ATOM 3333 C CA . GLU A 1 443 ? -0.393 -26.635 -18.433 1.00 88.25 443 GLU A CA 1
ATOM 3334 C C . GLU A 1 443 ? -1.779 -26.225 -18.940 1.00 88.25 443 GLU A C 1
ATOM 3336 O O . GLU A 1 443 ? -2.567 -27.082 -19.338 1.00 88.25 443 GLU A O 1
ATOM 3341 N N . LEU A 1 444 ? -2.059 -24.920 -19.019 1.00 85.25 444 LEU A N 1
ATOM 3342 C CA . LEU A 1 444 ? -3.334 -24.383 -19.516 1.00 85.25 444 LEU A CA 1
ATOM 3343 C C . LEU A 1 444 ? -3.613 -24.765 -20.976 1.00 85.25 444 LEU A C 1
ATOM 3345 O O . LEU A 1 444 ? -4.766 -24.811 -21.405 1.00 85.25 444 LEU A O 1
ATOM 3349 N N . ARG A 1 445 ? -2.560 -25.024 -21.756 1.00 87.19 445 ARG A N 1
ATOM 3350 C CA . ARG A 1 445 ? -2.643 -25.477 -23.150 1.00 87.19 445 ARG A CA 1
ATOM 3351 C C . ARG A 1 445 ? -2.609 -27.003 -23.287 1.00 87.19 445 ARG A C 1
ATOM 3353 O O . ARG A 1 445 ? -2.654 -27.494 -24.411 1.00 87.19 445 ARG A O 1
ATOM 3360 N N . GLY A 1 446 ? -2.539 -27.742 -22.177 1.00 86.81 446 GLY A N 1
ATOM 3361 C CA . GLY A 1 446 ? -2.491 -29.205 -22.165 1.00 86.81 446 GLY A CA 1
ATOM 3362 C C . GLY A 1 446 ? -1.214 -29.793 -22.775 1.00 86.81 446 GLY A C 1
ATOM 3363 O O . GLY A 1 446 ? -1.240 -30.917 -23.267 1.00 86.81 446 GLY A O 1
ATOM 3364 N N . VAL A 1 447 ? -0.112 -29.034 -22.791 1.00 90.19 447 VAL A N 1
ATOM 3365 C CA . VAL A 1 447 ? 1.169 -29.438 -23.402 1.00 90.19 447 VAL A CA 1
ATOM 3366 C C . VAL A 1 447 ? 1.980 -30.335 -22.471 1.00 90.19 447 VAL A C 1
ATOM 3368 O O . VAL A 1 447 ? 2.556 -31.324 -22.916 1.00 90.19 447 VAL A O 1
ATOM 3371 N N . ALA A 1 448 ? 2.034 -29.988 -21.188 1.00 87.69 448 ALA A N 1
ATOM 3372 C CA . ALA A 1 448 ? 2.671 -30.779 -20.142 1.00 87.69 448 ALA A CA 1
ATOM 3373 C C . ALA A 1 448 ? 2.000 -30.492 -18.800 1.00 87.69 448 ALA A C 1
ATOM 3375 O O . ALA A 1 448 ? 1.471 -29.399 -18.595 1.00 87.69 448 ALA A O 1
ATOM 3376 N N . SER A 1 449 ? 2.037 -31.460 -17.889 1.00 82.81 449 SER A N 1
ATOM 3377 C CA . SER A 1 449 ? 1.455 -31.340 -16.550 1.00 82.81 449 SER A CA 1
ATOM 3378 C C . SER A 1 449 ? 2.543 -31.279 -15.485 1.00 82.81 449 SER A C 1
ATOM 3380 O O . SER A 1 449 ? 3.563 -31.963 -15.587 1.00 82.81 449 SER A O 1
ATOM 3382 N N . ARG A 1 450 ? 2.327 -30.471 -14.440 1.00 77.69 450 ARG A N 1
ATOM 3383 C CA . ARG A 1 450 ? 3.266 -30.329 -13.322 1.00 77.69 450 ARG A CA 1
ATOM 3384 C C . ARG A 1 450 ? 3.697 -31.673 -12.756 1.00 77.69 450 ARG A C 1
ATOM 3386 O O . ARG A 1 450 ? 2.863 -32.542 -12.516 1.00 77.69 450 ARG A O 1
ATOM 3393 N N . ASN A 1 451 ? 4.988 -31.804 -12.466 1.00 74.12 451 ASN A N 1
ATOM 3394 C CA . ASN A 1 451 ? 5.593 -33.030 -11.933 1.00 74.12 451 ASN A CA 1
ATOM 3395 C C . ASN A 1 451 ? 5.391 -34.299 -12.798 1.00 74.12 451 ASN A C 1
ATOM 3397 O O . ASN A 1 451 ? 5.679 -35.395 -12.320 1.00 74.12 451 ASN A O 1
ATOM 3401 N N . ASP A 1 452 ? 4.945 -34.178 -14.054 1.00 84.25 452 ASP A N 1
ATOM 3402 C CA . ASP A 1 452 ? 4.908 -35.277 -15.023 1.00 84.25 452 ASP A CA 1
ATOM 3403 C C . ASP A 1 452 ? 6.010 -35.100 -16.075 1.00 84.25 452 ASP A C 1
ATOM 3405 O O . ASP A 1 452 ? 5.819 -34.502 -17.143 1.00 84.25 452 ASP A O 1
ATOM 3409 N N . TYR A 1 453 ? 7.180 -35.667 -15.781 1.00 88.62 453 TYR A N 1
ATOM 3410 C CA . TYR A 1 453 ? 8.353 -35.501 -16.637 1.00 88.62 453 TYR A CA 1
ATOM 3411 C C . TYR A 1 453 ? 8.211 -36.250 -17.965 1.00 88.62 453 TYR A C 1
ATOM 3413 O O . TYR A 1 453 ? 8.863 -35.895 -18.947 1.00 88.62 453 TYR A O 1
ATOM 3421 N N . GLU A 1 454 ? 7.362 -37.281 -18.021 1.00 89.94 454 GLU A N 1
ATOM 3422 C CA . GLU A 1 454 ? 7.086 -38.002 -19.263 1.00 89.94 454 GLU A CA 1
ATOM 3423 C C . GLU A 1 454 ? 6.289 -37.132 -20.235 1.00 89.94 454 GLU A C 1
ATOM 3425 O O . GLU A 1 454 ? 6.615 -37.105 -21.423 1.00 89.94 454 GLU A O 1
ATOM 3430 N N . SER A 1 455 ? 5.301 -36.371 -19.747 1.00 88.69 455 SER A N 1
ATOM 3431 C CA . SER A 1 455 ? 4.572 -35.411 -20.589 1.00 88.69 455 SER A CA 1
ATOM 3432 C C . SER A 1 455 ? 5.515 -34.381 -21.220 1.00 88.69 455 SER A C 1
ATOM 3434 O O . SER A 1 455 ? 5.488 -34.177 -22.433 1.00 88.69 455 SER A O 1
ATOM 3436 N N . PHE A 1 456 ? 6.440 -33.826 -20.428 1.00 91.25 456 PHE A N 1
ATOM 3437 C CA . PHE A 1 456 ? 7.424 -32.854 -20.900 1.00 91.25 456 PHE A CA 1
AT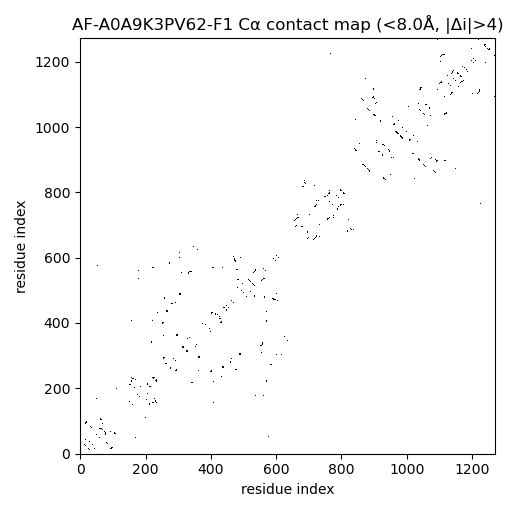OM 3438 C C . PHE A 1 456 ? 8.425 -33.461 -21.895 1.00 91.25 456 PHE A C 1
ATOM 3440 O O . PHE A 1 456 ? 8.770 -32.840 -22.900 1.00 91.25 456 PHE A O 1
ATOM 3447 N N . ARG A 1 457 ? 8.871 -34.703 -21.667 1.00 92.12 457 ARG A N 1
ATOM 3448 C CA . ARG A 1 457 ? 9.801 -35.397 -22.575 1.00 92.12 457 ARG A CA 1
ATOM 3449 C C . ARG A 1 457 ? 9.202 -35.729 -23.939 1.00 92.12 457 ARG A C 1
ATOM 3451 O O . ARG A 1 457 ? 9.959 -35.839 -24.901 1.00 92.12 457 ARG A O 1
ATOM 3458 N N . ARG A 1 458 ? 7.880 -35.885 -24.034 1.00 92.00 458 ARG A N 1
ATOM 3459 C CA . ARG A 1 458 ? 7.176 -36.169 -25.298 1.00 92.00 458 ARG A CA 1
ATOM 3460 C C . ARG A 1 458 ? 7.020 -34.948 -26.197 1.00 92.00 458 ARG A C 1
ATOM 3462 O O . ARG A 1 458 ? 6.662 -35.111 -27.363 1.00 92.00 458 ARG A O 1
ATOM 3469 N N . ILE A 1 459 ? 7.287 -33.748 -25.685 1.00 94.38 459 ILE A N 1
ATOM 3470 C CA . ILE A 1 459 ? 7.228 -32.522 -26.477 1.00 94.38 459 ILE A CA 1
ATOM 3471 C C . ILE A 1 459 ? 8.245 -32.623 -27.627 1.00 94.38 459 ILE A C 1
ATOM 3473 O O . ILE A 1 459 ? 9.426 -32.892 -27.375 1.00 94.38 459 ILE A O 1
ATOM 3477 N N . PRO A 1 460 ? 7.826 -32.400 -28.888 1.00 92.38 460 PRO A N 1
ATOM 3478 C CA . PRO A 1 460 ? 8.733 -32.423 -30.027 1.00 92.38 460 PRO A CA 1
ATOM 3479 C C . PRO A 1 460 ? 9.879 -31.431 -29.838 1.00 92.38 460 PRO A C 1
ATOM 3481 O O . PRO A 1 460 ? 9.651 -30.262 -29.544 1.00 92.38 460 PRO A O 1
ATOM 3484 N N . LYS A 1 461 ? 11.119 -31.881 -30.032 1.00 96.44 461 LYS A N 1
ATOM 3485 C CA . LYS A 1 461 ? 12.280 -30.989 -29.987 1.00 96.44 461 LYS A CA 1
ATOM 3486 C C . LYS A 1 461 ? 12.351 -30.187 -31.281 1.00 96.44 461 LYS A C 1
ATOM 3488 O O . LYS A 1 461 ? 12.517 -30.773 -32.347 1.00 96.44 461 LYS A O 1
ATOM 3493 N N . LEU A 1 462 ? 12.240 -28.869 -31.177 1.00 96.25 462 LEU A N 1
ATOM 3494 C CA . LEU A 1 462 ? 12.374 -27.939 -32.299 1.00 96.25 462 LEU A CA 1
ATOM 3495 C C . LEU A 1 462 ? 13.610 -27.051 -32.118 1.00 96.25 462 LEU A C 1
ATOM 3497 O O . LEU A 1 462 ? 14.259 -27.090 -31.080 1.00 96.25 462 LEU A O 1
ATOM 3501 N N . VAL A 1 463 ? 13.953 -26.271 -33.136 1.00 95.31 463 VAL A N 1
ATOM 3502 C CA . VAL A 1 463 ? 15.049 -25.291 -33.078 1.00 95.31 463 VAL A CA 1
ATOM 3503 C C . VAL A 1 463 ? 14.477 -23.881 -33.092 1.00 95.31 463 VAL A C 1
ATOM 3505 O O . VAL A 1 463 ? 13.405 -23.669 -33.659 1.00 95.31 463 VAL A O 1
ATOM 3508 N N . TYR A 1 464 ? 15.176 -22.935 -32.466 1.00 96.62 464 TYR A N 1
ATOM 3509 C CA . TYR A 1 464 ? 14.798 -21.523 -32.506 1.00 96.62 464 TYR A CA 1
ATOM 3510 C C . TYR A 1 464 ? 14.732 -21.003 -33.947 1.00 96.62 464 TYR A C 1
ATOM 3512 O O . TYR A 1 464 ? 15.448 -21.471 -34.835 1.00 96.62 464 TYR A O 1
ATOM 3520 N N . ASP A 1 465 ? 13.867 -20.020 -34.170 1.00 95.50 465 ASP A N 1
ATOM 3521 C CA . ASP A 1 465 ? 13.643 -19.432 -35.482 1.00 95.50 465 ASP A CA 1
ATOM 3522 C C . ASP A 1 465 ? 14.775 -18.476 -35.883 1.00 95.50 465 ASP A C 1
ATOM 3524 O O . ASP A 1 465 ? 15.274 -17.678 -35.090 1.00 95.50 465 ASP A O 1
ATOM 3528 N N . ASN A 1 466 ? 15.144 -18.507 -37.162 1.00 90.81 466 ASN A N 1
ATOM 3529 C CA . ASN A 1 466 ? 16.104 -17.569 -37.738 1.00 90.81 466 ASN A CA 1
ATOM 3530 C C . ASN A 1 466 ? 15.434 -16.217 -38.069 1.00 90.81 466 ASN A C 1
ATOM 3532 O O . ASN A 1 466 ? 14.243 -16.189 -38.390 1.00 90.81 466 ASN A O 1
ATOM 3536 N N . PRO A 1 467 ? 16.171 -15.089 -38.024 1.00 89.50 467 PRO A N 1
ATOM 3537 C CA . PRO A 1 467 ? 17.623 -14.984 -37.830 1.00 89.50 467 PRO A CA 1
ATOM 3538 C C . PRO A 1 467 ? 18.074 -14.903 -36.360 1.00 89.50 467 PRO A C 1
ATOM 3540 O O . PRO A 1 467 ? 19.255 -14.709 -36.103 1.00 89.50 467 PRO A O 1
ATOM 3543 N N . PHE A 1 468 ? 17.169 -15.027 -35.384 1.00 95.00 468 PHE A N 1
ATOM 3544 C CA . PHE A 1 468 ? 17.489 -14.770 -33.975 1.00 95.00 468 PHE A CA 1
ATOM 3545 C C . PHE A 1 468 ? 17.602 -16.030 -33.104 1.00 95.00 468 PHE A C 1
ATOM 3547 O O . PHE A 1 468 ? 17.343 -15.977 -31.902 1.00 95.00 468 PHE A O 1
ATOM 3554 N N . GLY A 1 469 ? 17.941 -17.171 -33.705 1.00 89.88 469 GLY A N 1
ATOM 3555 C CA . GLY A 1 469 ? 18.030 -18.462 -33.017 1.00 89.88 469 GLY A CA 1
ATOM 3556 C C . GLY A 1 469 ? 19.451 -18.947 -32.723 1.00 89.88 469 GLY A C 1
ATOM 3557 O O . GLY A 1 469 ? 19.623 -19.855 -31.914 1.00 89.88 469 GLY A O 1
ATOM 3558 N N . GLU A 1 470 ? 20.469 -18.372 -33.367 1.00 90.12 470 GLU A N 1
ATOM 3559 C CA . GLU A 1 470 ? 21.872 -18.774 -33.202 1.00 90.12 470 GLU A CA 1
ATOM 3560 C C . GLU A 1 470 ? 22.512 -18.099 -31.979 1.00 90.12 470 GLU A C 1
ATOM 3562 O O . GLU A 1 470 ? 22.326 -16.906 -31.740 1.00 90.12 470 GLU A O 1
ATOM 3567 N N . SER A 1 471 ? 23.305 -18.841 -31.207 1.00 90.06 471 SER A N 1
ATOM 3568 C CA . SER A 1 471 ? 24.024 -18.304 -30.050 1.00 90.06 471 SER A CA 1
ATOM 3569 C C . SER A 1 471 ? 25.347 -19.013 -29.794 1.00 90.06 471 SER A C 1
ATOM 3571 O O . SER A 1 471 ? 25.593 -20.106 -30.307 1.00 90.06 471 SER A O 1
ATOM 3573 N N . THR A 1 472 ? 26.203 -18.381 -28.989 1.00 96.12 472 THR A N 1
ATOM 3574 C CA . THR A 1 472 ? 27.519 -18.918 -28.622 1.00 96.12 472 THR A CA 1
ATOM 3575 C C . THR A 1 472 ? 27.576 -19.381 -27.171 1.00 96.12 472 THR A C 1
ATOM 3577 O O . THR A 1 472 ? 26.743 -19.023 -26.335 1.00 96.12 472 THR A O 1
ATOM 3580 N N . GLY A 1 473 ? 28.631 -20.124 -26.834 1.00 95.44 473 GLY A N 1
ATOM 3581 C CA . GLY A 1 473 ? 28.923 -20.499 -25.454 1.00 95.44 473 GLY A CA 1
ATOM 3582 C C . GLY A 1 473 ? 29.114 -19.294 -24.517 1.00 95.44 473 GLY A C 1
ATOM 3583 O O . GLY A 1 473 ? 28.741 -19.373 -23.348 1.00 95.44 473 GLY A O 1
ATOM 3584 N N . ALA A 1 474 ? 29.587 -18.149 -25.033 1.00 95.88 474 ALA A N 1
ATOM 3585 C CA . ALA A 1 474 ? 29.672 -16.900 -24.270 1.00 95.88 474 ALA A CA 1
ATOM 3586 C C . ALA A 1 474 ? 28.281 -16.372 -23.875 1.00 95.88 474 ALA A C 1
ATOM 3588 O O . ALA A 1 474 ? 28.083 -15.947 -22.739 1.00 95.88 474 ALA A O 1
ATOM 3589 N N . ALA A 1 475 ? 27.288 -16.472 -24.760 1.00 95.94 475 ALA A N 1
ATOM 3590 C CA . ALA A 1 475 ? 25.914 -16.110 -24.428 1.00 95.94 475 ALA A CA 1
ATOM 3591 C C . ALA A 1 475 ? 25.246 -17.090 -23.453 1.00 95.94 475 ALA A C 1
ATOM 3593 O O . ALA A 1 475 ? 24.438 -16.678 -22.623 1.00 95.94 475 ALA A O 1
ATOM 3594 N N . VAL A 1 476 ? 25.576 -18.383 -23.508 1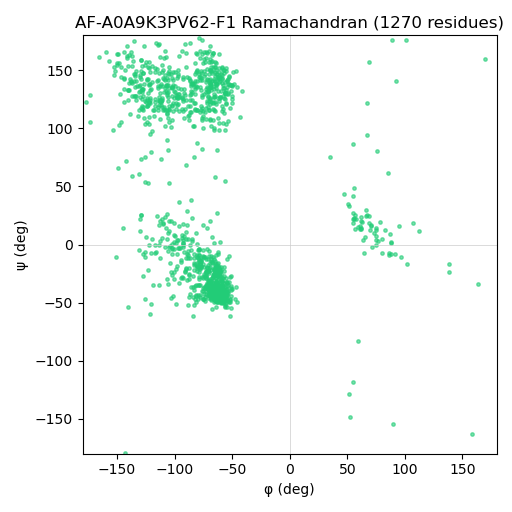.00 94.38 476 VAL A N 1
ATOM 3595 C CA . VAL A 1 476 ? 25.007 -19.381 -22.585 1.00 94.38 476 VAL A CA 1
ATOM 3596 C C . VAL A 1 476 ? 25.417 -19.099 -21.135 1.00 94.38 476 VAL A C 1
ATOM 3598 O O . VAL A 1 476 ? 24.575 -19.158 -20.232 1.00 94.38 476 VAL A O 1
ATOM 3601 N N . ILE A 1 477 ? 26.680 -18.726 -20.902 1.00 96.56 477 ILE A N 1
ATOM 3602 C CA . ILE A 1 477 ? 27.188 -18.457 -19.549 1.00 96.56 477 ILE A CA 1
ATOM 3603 C C . ILE A 1 477 ? 26.645 -17.165 -18.922 1.00 96.56 477 ILE A C 1
ATOM 3605 O O . ILE A 1 477 ? 26.719 -17.039 -17.705 1.00 96.56 477 ILE A O 1
ATOM 3609 N N . PHE A 1 478 ? 25.982 -16.264 -19.663 1.00 94.19 478 PHE A N 1
ATOM 3610 C CA . PHE A 1 478 ? 25.300 -15.085 -19.078 1.00 94.19 478 PHE A CA 1
ATOM 3611 C C . PHE A 1 478 ? 24.358 -15.433 -17.921 1.00 94.19 478 PHE A C 1
ATOM 3613 O O . PHE A 1 478 ? 24.076 -14.605 -17.055 1.00 94.19 478 PHE A O 1
ATOM 3620 N N . GLY A 1 479 ? 23.822 -16.657 -17.923 1.00 91.06 479 GLY A N 1
ATOM 3621 C CA . GLY A 1 479 ? 22.912 -17.134 -16.894 1.00 91.06 479 GLY A CA 1
ATOM 3622 C C . GLY A 1 479 ? 23.532 -17.265 -15.498 1.00 91.06 479 GLY A C 1
ATOM 3623 O O . GLY A 1 479 ? 22.773 -17.381 -14.531 1.00 91.06 479 GLY A O 1
ATOM 3624 N N . VAL A 1 480 ? 24.863 -17.256 -15.367 1.00 96.25 480 VAL A N 1
ATOM 3625 C CA . VAL A 1 480 ? 25.580 -17.493 -14.105 1.00 96.25 480 VAL A CA 1
ATOM 3626 C C . VAL A 1 480 ? 26.437 -16.294 -13.693 1.00 96.25 480 VAL A C 1
ATOM 3628 O O . VAL A 1 480 ? 26.879 -15.510 -14.524 1.00 96.25 480 VAL A O 1
ATOM 3631 N N . THR A 1 481 ? 26.678 -16.152 -12.389 1.00 94.94 481 THR A N 1
ATOM 3632 C CA . THR A 1 481 ? 27.593 -15.138 -11.837 1.00 94.94 481 THR A CA 1
ATOM 3633 C C . THR A 1 481 ? 29.001 -15.281 -12.417 1.00 94.94 481 THR A C 1
ATOM 3635 O O . THR A 1 481 ? 29.593 -16.362 -12.364 1.00 94.94 481 THR A O 1
ATOM 3638 N N . GLY A 1 482 ? 29.546 -14.182 -12.931 1.00 95.38 482 GLY A N 1
ATOM 3639 C CA . GLY A 1 482 ? 30.837 -14.119 -13.614 1.00 95.38 482 GLY A CA 1
ATOM 3640 C C . GLY A 1 482 ? 30.770 -14.440 -15.101 1.00 95.38 482 GLY A C 1
ATOM 3641 O O . GLY A 1 482 ? 31.774 -14.299 -15.794 1.00 95.38 482 GLY A O 1
ATOM 3642 N N . GLY A 1 483 ? 29.615 -14.876 -15.605 1.00 96.06 483 GLY A N 1
ATOM 3643 C CA . GLY A 1 483 ? 29.463 -15.246 -17.003 1.00 96.06 483 GLY A CA 1
ATOM 3644 C C . GLY A 1 483 ? 29.465 -14.051 -17.950 1.00 96.06 483 GLY A C 1
ATOM 3645 O O . GLY A 1 483 ? 30.009 -14.158 -19.045 1.00 96.06 483 GLY A O 1
ATOM 3646 N N . VAL A 1 484 ? 28.915 -12.905 -17.529 1.00 96.38 484 VAL A N 1
ATOM 3647 C CA . VAL A 1 484 ? 28.952 -11.663 -18.325 1.00 96.38 484 VAL A CA 1
ATOM 3648 C C . VAL A 1 484 ? 30.385 -11.145 -18.402 1.00 96.38 484 VAL A C 1
ATOM 3650 O O . VAL A 1 484 ? 30.878 -10.856 -19.489 1.00 96.38 484 VAL A O 1
ATOM 3653 N N . MET A 1 485 ? 31.079 -11.116 -17.262 1.00 96.31 485 MET A N 1
ATOM 3654 C CA . MET A 1 485 ? 32.494 -10.779 -17.157 1.00 96.31 485 MET A CA 1
ATOM 3655 C C . MET A 1 485 ? 33.342 -11.683 -18.054 1.00 96.31 485 MET A C 1
ATOM 3657 O O . MET A 1 485 ? 34.085 -11.191 -18.897 1.00 96.31 485 MET A O 1
ATOM 3661 N N . GLU A 1 486 ? 33.209 -13.004 -17.928 1.00 96.50 486 GLU A N 1
ATOM 3662 C CA . GLU A 1 486 ? 33.959 -13.960 -18.744 1.00 96.50 486 GLU A CA 1
ATOM 3663 C C . GLU A 1 486 ? 33.687 -13.775 -20.245 1.00 96.50 486 GLU A C 1
ATOM 3665 O O . GLU A 1 486 ? 34.624 -13.743 -21.043 1.00 96.50 486 GLU A O 1
ATOM 3670 N N . ALA A 1 487 ? 32.427 -13.602 -20.641 1.00 96.50 487 ALA A N 1
ATOM 3671 C CA . ALA A 1 487 ? 32.052 -13.380 -22.033 1.00 96.50 487 ALA A CA 1
ATOM 3672 C C . ALA A 1 487 ? 32.621 -12.062 -22.599 1.00 96.50 487 ALA A C 1
ATOM 3674 O O . ALA A 1 487 ? 33.123 -12.041 -23.729 1.00 96.50 487 ALA A O 1
ATOM 3675 N N . ALA A 1 488 ? 32.621 -10.988 -21.803 1.00 94.94 488 ALA A N 1
ATOM 3676 C CA . ALA A 1 488 ? 33.226 -9.708 -22.166 1.00 94.94 488 ALA A CA 1
ATOM 3677 C C . ALA A 1 488 ? 34.744 -9.830 -22.335 1.00 94.94 488 ALA A C 1
ATOM 3679 O O . ALA A 1 488 ? 35.287 -9.367 -23.338 1.00 94.94 488 ALA A O 1
ATOM 3680 N N . LEU A 1 489 ? 35.421 -10.524 -21.414 1.00 93.19 489 LEU A N 1
ATOM 3681 C CA . LEU A 1 489 ? 36.867 -10.757 -21.469 1.00 93.19 489 LEU A CA 1
ATOM 3682 C C . LEU A 1 489 ? 37.270 -11.565 -22.706 1.00 93.19 489 LEU A C 1
ATOM 3684 O O . LEU A 1 489 ? 38.225 -11.185 -23.381 1.00 93.19 489 LEU A O 1
ATOM 3688 N N . ARG A 1 490 ? 36.512 -12.618 -23.058 1.00 93.75 490 ARG A N 1
ATOM 3689 C CA . ARG A 1 490 ? 36.735 -13.409 -24.286 1.00 93.75 490 ARG A CA 1
ATOM 3690 C C . ARG A 1 490 ? 36.756 -12.530 -25.541 1.00 93.75 490 ARG A C 1
ATOM 3692 O O . ARG A 1 490 ? 37.572 -12.754 -26.429 1.00 93.75 490 ARG A O 1
ATOM 3699 N N . THR A 1 491 ? 35.861 -11.545 -25.630 1.00 93.19 491 THR A N 1
ATOM 3700 C CA . THR A 1 491 ? 35.792 -10.640 -26.789 1.00 93.19 491 THR A CA 1
ATOM 3701 C C . THR A 1 491 ? 36.829 -9.523 -26.706 1.00 93.19 491 THR A C 1
ATOM 3703 O O . THR A 1 491 ? 37.523 -9.276 -27.688 1.00 93.19 491 THR A O 1
ATOM 3706 N N . ALA A 1 492 ? 36.998 -8.888 -25.544 1.00 91.00 492 ALA A N 1
ATOM 3707 C CA . ALA A 1 492 ? 37.976 -7.819 -25.351 1.00 91.00 492 ALA A CA 1
ATOM 3708 C C . ALA A 1 492 ? 39.416 -8.290 -25.624 1.00 91.00 492 ALA A C 1
ATOM 3710 O O . ALA A 1 492 ? 40.184 -7.564 -26.250 1.00 91.00 492 ALA A O 1
ATOM 3711 N N . ALA A 1 493 ? 39.774 -9.513 -25.215 1.00 88.12 493 ALA A N 1
ATOM 3712 C CA . ALA A 1 493 ? 41.102 -10.085 -25.444 1.00 88.12 493 ALA A CA 1
ATOM 3713 C C . ALA A 1 493 ? 41.437 -10.236 -26.940 1.00 88.12 493 ALA A C 1
ATOM 3715 O O . ALA A 1 493 ? 42.543 -9.903 -27.378 1.00 88.12 493 ALA A O 1
ATOM 3716 N N . ASP A 1 494 ? 40.477 -10.708 -27.735 1.00 89.62 494 ASP A N 1
ATOM 3717 C CA . ASP A 1 494 ? 40.634 -10.878 -29.180 1.00 89.62 494 ASP A CA 1
ATOM 3718 C C . ASP A 1 494 ? 40.664 -9.526 -29.905 1.00 89.62 494 ASP A C 1
ATOM 3720 O O . ASP A 1 494 ? 41.529 -9.303 -30.752 1.00 89.62 494 ASP A O 1
ATOM 3724 N N . VAL A 1 495 ? 39.779 -8.594 -29.528 1.00 87.88 495 VAL A N 1
ATOM 3725 C CA . VAL A 1 495 ? 39.745 -7.235 -30.097 1.00 87.88 495 VAL A CA 1
ATOM 3726 C C . VAL A 1 495 ? 41.063 -6.500 -29.840 1.00 87.88 495 VAL A C 1
ATOM 3728 O O . VAL A 1 495 ? 41.616 -5.908 -30.764 1.00 87.88 495 VAL A O 1
ATOM 3731 N N . LEU A 1 49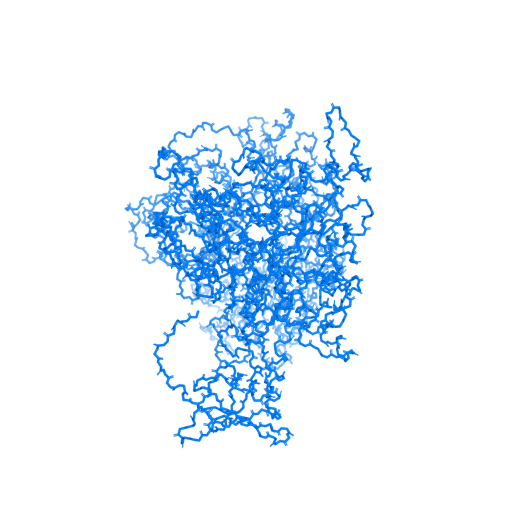6 ? 41.604 -6.586 -28.621 1.00 84.44 496 LEU A N 1
ATOM 3732 C CA . LEU A 1 496 ? 42.891 -5.980 -28.266 1.00 84.44 496 LEU A CA 1
ATOM 3733 C C . LEU A 1 496 ? 44.077 -6.642 -28.974 1.00 84.44 496 LEU A C 1
ATOM 3735 O O . LEU A 1 496 ? 45.005 -5.958 -29.397 1.00 84.44 496 LEU A O 1
ATOM 3739 N N . SER A 1 497 ? 44.076 -7.972 -29.091 1.00 80.69 497 SER A N 1
ATOM 3740 C CA . SER A 1 497 ? 45.200 -8.699 -29.696 1.00 80.69 497 SER A CA 1
ATOM 3741 C C . SER A 1 497 ? 45.194 -8.691 -31.227 1.00 80.69 497 SER A C 1
ATOM 3743 O O . SER A 1 497 ? 46.217 -9.019 -31.834 1.00 80.69 497 SER A O 1
ATOM 3745 N N . GLY A 1 498 ? 44.052 -8.388 -31.855 1.00 81.25 498 GLY A N 1
ATOM 3746 C CA . GLY A 1 498 ? 43.840 -8.554 -33.294 1.00 81.25 498 GLY A CA 1
ATOM 3747 C C . GLY A 1 498 ? 43.960 -10.010 -33.768 1.00 81.25 498 GLY A C 1
ATOM 3748 O O . GLY A 1 498 ? 44.116 -10.258 -34.964 1.00 81.25 498 GLY A O 1
ATOM 3749 N N . LYS A 1 499 ? 43.942 -10.979 -32.842 1.00 82.50 499 LYS A N 1
ATOM 3750 C CA . LYS A 1 499 ? 44.119 -12.417 -33.084 1.00 82.50 499 LYS A CA 1
ATOM 3751 C C . LYS A 1 499 ? 42.975 -13.192 -32.433 1.00 82.50 499 LYS A C 1
ATOM 3753 O O . LYS A 1 499 ? 42.426 -12.767 -31.427 1.00 82.50 499 LYS A O 1
ATOM 3758 N N . ASN A 1 500 ? 42.664 -14.366 -32.978 1.00 85.06 500 ASN A N 1
ATOM 3759 C CA . ASN A 1 500 ? 41.728 -15.296 -32.347 1.00 85.06 500 ASN A CA 1
ATOM 3760 C C . ASN A 1 500 ? 42.475 -16.129 -31.287 1.00 85.06 500 ASN A C 1
ATOM 3762 O O . ASN A 1 500 ? 43.240 -17.030 -31.639 1.00 85.06 500 ASN A O 1
ATOM 3766 N N . LEU A 1 501 ? 42.319 -15.795 -29.999 1.00 85.62 501 LEU A N 1
ATOM 3767 C CA . LEU A 1 501 ? 43.043 -16.451 -28.901 1.00 85.62 501 LEU A CA 1
ATOM 3768 C C . LEU A 1 501 ? 42.392 -17.784 -28.497 1.00 85.62 501 LEU A C 1
ATOM 3770 O O . LEU A 1 501 ? 41.184 -17.870 -28.322 1.00 85.62 501 LEU A O 1
ATOM 3774 N N . SER A 1 502 ? 43.171 -18.842 -28.269 1.00 82.94 502 SER A N 1
ATOM 3775 C CA . SER A 1 502 ? 42.605 -20.151 -27.895 1.00 82.94 502 SER A CA 1
ATOM 3776 C C . SER A 1 502 ? 42.057 -20.208 -26.463 1.00 82.94 502 SER A C 1
ATOM 3778 O O . SER A 1 502 ? 41.209 -21.052 -26.165 1.00 82.94 502 SER A O 1
ATOM 3780 N N . ASN A 1 503 ? 42.527 -19.332 -25.568 1.00 81.19 503 ASN A N 1
ATOM 3781 C CA . ASN A 1 503 ? 42.045 -19.296 -24.194 1.00 81.19 503 ASN A CA 1
ATOM 3782 C C . ASN A 1 503 ? 40.671 -18.623 -24.114 1.00 81.19 503 ASN A C 1
ATOM 3784 O O . ASN A 1 503 ? 40.521 -17.446 -24.428 1.00 81.19 503 ASN A O 1
ATOM 3788 N N . VAL A 1 504 ? 39.684 -19.375 -23.638 1.00 84.50 504 VAL A N 1
ATOM 3789 C CA . VAL A 1 504 ? 38.314 -18.896 -23.411 1.00 84.50 504 VAL A CA 1
ATOM 3790 C C . VAL A 1 504 ? 37.865 -19.076 -21.963 1.00 84.50 504 VAL A C 1
ATOM 3792 O O . VAL A 1 504 ? 36.733 -18.734 -21.642 1.00 84.50 504 VAL A O 1
ATOM 3795 N N . LYS A 1 505 ? 38.715 -19.624 -21.083 1.00 89.50 505 LYS A N 1
ATOM 3796 C CA . LYS A 1 505 ? 38.359 -19.927 -19.692 1.00 89.50 505 LYS A CA 1
ATOM 3797 C C . LYS A 1 505 ? 38.991 -18.909 -18.748 1.00 89.50 505 LYS A C 1
ATOM 3799 O O . LYS A 1 505 ? 40.211 -18.860 -18.608 1.00 89.50 505 LYS A O 1
ATOM 3804 N N . TYR A 1 506 ? 38.149 -18.153 -18.053 1.00 91.44 506 TYR A N 1
ATOM 3805 C CA . TYR A 1 506 ? 38.567 -17.207 -17.016 1.00 91.44 506 TYR A CA 1
ATOM 3806 C C . TYR A 1 506 ? 38.090 -17.699 -15.642 1.00 91.44 506 TYR A C 1
ATOM 3808 O O . TYR A 1 506 ? 37.144 -17.177 -15.065 1.00 91.44 506 TYR A O 1
ATOM 3816 N N . GLU A 1 507 ? 38.736 -18.743 -15.112 1.00 90.25 507 GLU A N 1
ATOM 3817 C CA . GLU A 1 507 ? 38.314 -19.415 -13.865 1.00 90.25 507 GLU A CA 1
ATOM 3818 C C . GLU A 1 507 ? 38.260 -18.471 -12.648 1.00 90.25 507 GLU A C 1
ATOM 3820 O O . GLU A 1 507 ? 37.430 -18.659 -11.762 1.00 90.25 507 GLU A O 1
ATOM 3825 N N . SER A 1 508 ? 39.079 -17.411 -12.624 1.00 90.75 508 SER A N 1
ATOM 3826 C CA . SER A 1 508 ? 39.134 -16.451 -11.510 1.00 90.75 508 SER A CA 1
ATOM 3827 C C . SER A 1 508 ? 37.846 -15.649 -11.298 1.00 90.75 508 SER A C 1
ATOM 3829 O O . SER A 1 508 ? 37.644 -15.101 -10.216 1.00 90.75 508 SER A O 1
ATOM 3831 N N . VAL A 1 509 ? 36.961 -15.589 -12.299 1.00 93.12 509 VAL A N 1
ATOM 3832 C CA . VAL A 1 509 ? 35.665 -14.901 -12.196 1.00 93.12 509 VAL A CA 1
ATOM 3833 C C . VAL A 1 509 ? 34.494 -15.868 -11.990 1.00 93.12 509 VAL A C 1
ATOM 3835 O O . VAL A 1 509 ? 33.363 -15.431 -11.760 1.00 93.12 509 VAL A O 1
ATOM 3838 N N . ARG A 1 510 ? 34.741 -17.185 -11.995 1.00 93.75 510 ARG A N 1
ATOM 3839 C CA . ARG A 1 510 ? 33.719 -18.227 -11.813 1.00 93.75 510 ARG A CA 1
ATOM 3840 C C . ARG A 1 510 ? 33.458 -18.548 -10.340 1.00 93.75 510 ARG A C 1
ATOM 3842 O O . ARG A 1 510 ? 34.120 -18.061 -9.432 1.00 93.75 510 ARG A O 1
ATOM 3849 N N . GLY A 1 511 ? 32.448 -19.381 -10.100 1.00 88.50 511 GLY A N 1
ATOM 3850 C CA . GLY A 1 511 ? 32.134 -19.910 -8.774 1.00 88.50 511 GLY A CA 1
ATOM 3851 C C . GLY A 1 511 ? 31.178 -19.046 -7.948 1.00 88.50 511 GLY A C 1
ATOM 3852 O O . GLY A 1 511 ? 30.736 -17.970 -8.361 1.00 88.50 511 GLY A O 1
ATOM 3853 N N . LEU A 1 512 ? 30.832 -19.571 -6.770 1.00 89.62 512 LEU A N 1
ATOM 3854 C CA . LEU A 1 512 ? 29.764 -19.071 -5.894 1.00 89.62 512 LEU A CA 1
ATOM 3855 C C . LEU A 1 512 ? 30.248 -18.149 -4.765 1.00 89.62 512 LEU A C 1
ATOM 3857 O O . LEU A 1 512 ? 29.437 -17.727 -3.937 1.00 89.62 512 LEU A O 1
ATOM 3861 N N . PHE A 1 513 ? 31.538 -17.812 -4.718 1.00 89.12 513 PHE A N 1
ATOM 3862 C CA . PHE A 1 513 ? 32.048 -16.837 -3.757 1.00 89.12 513 PHE A CA 1
ATOM 3863 C C . PHE A 1 513 ? 31.425 -15.453 -4.022 1.00 89.12 513 PHE A C 1
ATOM 3865 O O . PHE A 1 513 ? 31.193 -15.093 -5.176 1.00 89.12 513 PHE A O 1
ATOM 3872 N N . GLY A 1 514 ? 31.035 -14.735 -2.964 1.00 87.69 514 GLY A N 1
ATOM 3873 C CA . GLY A 1 514 ? 30.106 -13.596 -3.049 1.00 87.69 514 GLY A CA 1
ATOM 3874 C C . GLY A 1 514 ? 30.646 -12.389 -3.820 1.00 87.69 514 GLY A C 1
ATOM 3875 O O . GLY A 1 514 ? 29.929 -11.807 -4.636 1.00 87.69 514 GLY A O 1
ATOM 3876 N N . ILE A 1 515 ? 31.915 -12.062 -3.576 1.00 93.81 515 ILE A N 1
ATOM 3877 C CA . ILE A 1 515 ? 32.674 -10.990 -4.224 1.00 93.81 515 ILE A CA 1
ATOM 3878 C C . ILE A 1 515 ? 33.962 -11.614 -4.745 1.00 93.81 515 ILE A C 1
ATOM 3880 O O . ILE A 1 515 ? 34.766 -12.101 -3.958 1.00 93.81 515 ILE A O 1
ATOM 3884 N N . LYS A 1 516 ? 34.154 -11.625 -6.060 1.00 93.75 516 LYS A N 1
ATOM 3885 C CA . LYS A 1 516 ? 35.356 -12.167 -6.702 1.00 93.75 516 LYS A CA 1
ATOM 3886 C C . LYS A 1 516 ? 36.141 -11.011 -7.290 1.00 93.75 516 LYS A C 1
ATOM 3888 O O . LYS A 1 516 ? 35.588 -10.258 -8.084 1.00 93.75 516 LYS A O 1
ATOM 3893 N N . GLU A 1 517 ? 37.402 -10.875 -6.912 1.00 92.69 517 GLU A N 1
ATOM 3894 C CA . GLU A 1 517 ? 38.292 -9.814 -7.386 1.00 92.69 517 GLU A CA 1
ATOM 3895 C C . GLU A 1 517 ? 39.487 -10.462 -8.077 1.00 92.69 517 GLU A C 1
ATOM 3897 O O . GLU A 1 517 ? 40.052 -11.441 -7.588 1.00 92.69 517 GLU A O 1
ATOM 3902 N N . SER A 1 518 ? 39.855 -9.954 -9.250 1.00 92.50 518 SER A N 1
ATOM 3903 C CA . SER A 1 518 ? 40.962 -10.513 -10.016 1.00 92.50 518 SER A CA 1
ATOM 3904 C C . SER A 1 518 ? 41.621 -9.448 -10.878 1.00 92.50 518 SER A C 1
ATOM 3906 O O . SER A 1 518 ? 40.970 -8.520 -11.354 1.00 92.50 518 SER A O 1
ATOM 3908 N N . THR A 1 519 ? 42.920 -9.612 -11.105 1.00 91.88 519 THR A N 1
ATOM 3909 C CA . THR A 1 519 ? 43.661 -8.837 -12.095 1.00 91.88 519 THR A CA 1
ATOM 3910 C C . THR A 1 519 ? 43.949 -9.740 -13.282 1.00 91.88 519 THR A C 1
ATOM 3912 O O . THR A 1 519 ? 44.654 -10.741 -13.153 1.00 91.88 519 THR A O 1
ATOM 3915 N N . ILE A 1 520 ? 43.386 -9.395 -14.433 1.00 88.06 520 ILE A N 1
ATOM 3916 C CA . ILE A 1 520 ? 43.420 -10.197 -15.650 1.00 88.06 520 ILE A CA 1
ATOM 3917 C C . ILE A 1 520 ? 44.300 -9.494 -16.669 1.00 88.06 520 ILE A C 1
ATOM 3919 O O . ILE A 1 520 ? 44.074 -8.333 -17.003 1.00 88.06 520 ILE A O 1
ATOM 3923 N N . LYS A 1 521 ? 45.295 -10.209 -17.185 1.00 84.12 521 LYS A N 1
ATOM 3924 C CA . LYS A 1 521 ? 46.114 -9.727 -18.295 1.00 84.12 521 LYS A CA 1
ATOM 3925 C C . LYS A 1 521 ? 45.433 -10.087 -19.610 1.00 84.12 521 LYS A C 1
ATOM 3927 O O . LYS A 1 521 ? 45.005 -11.228 -19.788 1.00 84.12 521 LYS A O 1
ATOM 3932 N N . LEU A 1 522 ? 45.273 -9.102 -20.489 1.00 76.00 522 LEU A N 1
ATOM 3933 C CA . LEU A 1 522 ? 44.646 -9.263 -21.799 1.00 76.00 522 LEU A CA 1
ATOM 3934 C C . LEU A 1 522 ? 45.655 -9.046 -22.933 1.00 76.00 522 LEU A C 1
ATOM 3936 O O . LEU A 1 522 ? 46.537 -8.193 -22.843 1.00 76.00 522 LEU A O 1
ATOM 3940 N N . GLY A 1 523 ? 45.453 -9.768 -24.039 1.00 64.38 523 GLY A N 1
ATOM 3941 C CA . GLY A 1 523 ? 46.231 -9.640 -25.273 1.00 64.38 523 GLY A CA 1
ATOM 3942 C C . GLY A 1 523 ? 47.297 -10.726 -25.458 1.00 64.38 523 GLY A C 1
ATOM 3943 O O . GLY A 1 523 ? 47.491 -11.582 -24.605 1.00 64.38 523 GLY A O 1
ATOM 3944 N N . ALA A 1 524 ? 47.992 -10.710 -26.601 1.00 56.62 524 ALA A N 1
ATOM 3945 C CA . ALA A 1 524 ? 49.057 -11.679 -26.902 1.00 56.62 524 ALA A CA 1
ATOM 3946 C C . ALA A 1 524 ? 50.408 -11.345 -26.229 1.00 56.62 524 ALA A C 1
ATOM 3948 O O . ALA A 1 524 ? 51.291 -12.199 -26.204 1.00 56.62 524 ALA A O 1
ATOM 3949 N N . SER A 1 525 ? 50.574 -10.111 -25.735 1.00 56.28 525 SER A N 1
ATOM 3950 C CA . SER A 1 525 ? 51.772 -9.598 -25.050 1.00 56.28 525 SER A CA 1
ATOM 3951 C C . SER A 1 525 ? 51.606 -9.464 -23.528 1.00 56.28 525 SER A C 1
ATOM 3953 O O . SER A 1 525 ? 52.563 -9.083 -22.862 1.00 56.28 525 SER A O 1
ATOM 3955 N N . ASP A 1 526 ? 50.424 -9.769 -22.966 1.00 63.69 526 ASP A N 1
ATOM 3956 C CA . ASP A 1 526 ? 50.091 -9.584 -21.540 1.00 63.69 526 ASP A CA 1
ATOM 3957 C C . ASP A 1 526 ? 50.298 -8.142 -21.003 1.00 63.69 526 ASP A C 1
ATOM 3959 O O . ASP A 1 526 ? 50.444 -7.933 -19.796 1.00 63.69 526 ASP A O 1
ATOM 3963 N N . GLU A 1 527 ? 50.310 -7.133 -21.884 1.00 65.50 527 GLU A N 1
ATOM 3964 C CA . GLU A 1 527 ? 50.652 -5.740 -21.541 1.00 65.50 527 GLU A CA 1
ATOM 3965 C C . GLU A 1 527 ? 49.512 -4.967 -20.854 1.00 65.50 527 GLU A C 1
ATOM 3967 O O . GLU A 1 527 ? 49.781 -4.060 -20.066 1.00 65.50 527 GLU A O 1
ATOM 3972 N N . ILE A 1 528 ? 48.244 -5.318 -21.106 1.00 76.25 528 ILE A N 1
ATOM 3973 C CA . ILE A 1 528 ? 47.081 -4.620 -20.533 1.00 76.25 528 ILE A CA 1
ATOM 3974 C C . ILE A 1 528 ? 46.558 -5.399 -19.326 1.00 76.25 528 ILE A C 1
ATOM 3976 O O . ILE A 1 528 ? 46.072 -6.523 -19.454 1.00 76.25 528 ILE A O 1
ATOM 3980 N N . SER A 1 529 ? 46.629 -4.778 -18.149 1.00 85.44 529 SER A N 1
ATOM 3981 C CA . SER A 1 529 ? 46.196 -5.357 -16.876 1.00 85.44 529 SER A CA 1
ATOM 3982 C C . SER A 1 529 ? 44.839 -4.794 -16.446 1.00 85.44 529 SER A C 1
ATOM 3984 O O . SER A 1 529 ? 44.753 -3.657 -15.990 1.00 85.44 529 SER A O 1
ATOM 3986 N N . LEU A 1 530 ? 43.784 -5.605 -16.536 1.00 89.31 530 LEU A N 1
ATOM 3987 C CA . LEU A 1 530 ? 42.440 -5.262 -16.077 1.00 89.31 530 LEU A CA 1
ATOM 3988 C C . LEU A 1 530 ? 42.201 -5.725 -14.646 1.00 89.31 530 LEU A C 1
ATOM 3990 O O . LEU A 1 530 ? 42.104 -6.918 -14.370 1.00 89.31 530 LEU A O 1
ATOM 3994 N N . LYS A 1 531 ? 42.006 -4.773 -13.740 1.00 93.00 531 LYS A N 1
ATOM 3995 C CA . LYS A 1 531 ? 41.451 -5.045 -12.412 1.00 93.00 531 LYS A CA 1
ATOM 3996 C C . LYS A 1 531 ? 39.927 -5.151 -12.517 1.00 93.00 531 LYS A C 1
ATOM 3998 O O . LYS A 1 531 ? 39.276 -4.166 -12.869 1.00 93.00 531 LYS A O 1
ATOM 4003 N N . VAL A 1 532 ? 39.369 -6.327 -12.241 1.00 95.06 532 VAL A N 1
ATOM 4004 C CA . VAL A 1 532 ? 37.935 -6.622 -12.383 1.00 95.06 532 VAL A CA 1
ATOM 4005 C C . VAL A 1 532 ? 37.330 -7.171 -11.097 1.00 95.06 532 VAL A C 1
ATOM 4007 O O . VAL A 1 532 ? 38.024 -7.790 -10.287 1.00 95.06 532 VAL A O 1
ATOM 4010 N N . ALA A 1 533 ? 36.022 -6.974 -10.933 1.00 95.31 533 ALA A N 1
ATOM 4011 C CA . ALA A 1 533 ? 35.257 -7.573 -9.848 1.00 95.31 533 ALA A CA 1
ATOM 4012 C C . ALA A 1 533 ? 33.946 -8.198 -10.345 1.00 95.31 533 ALA A C 1
ATOM 4014 O O . ALA A 1 533 ? 33.335 -7.734 -11.305 1.00 95.31 533 ALA A O 1
ATOM 4015 N N . VAL A 1 534 ? 33.500 -9.256 -9.674 1.00 96.94 534 VAL A N 1
ATOM 4016 C CA . VAL A 1 534 ? 32.198 -9.889 -9.896 1.00 96.94 534 VAL A CA 1
ATOM 4017 C C . VAL A 1 534 ? 31.487 -10.023 -8.561 1.00 96.94 534 VAL A C 1
ATOM 4019 O O . VAL A 1 534 ? 31.933 -10.751 -7.671 1.00 96.94 534 VAL A O 1
ATOM 4022 N N . CYS A 1 535 ? 30.347 -9.355 -8.450 1.00 95.38 535 CYS A N 1
ATOM 4023 C CA . CYS A 1 535 ? 29.542 -9.285 -7.244 1.00 95.38 535 CYS A CA 1
ATOM 4024 C C . CYS A 1 535 ? 28.184 -9.924 -7.519 1.00 95.38 535 CYS A C 1
ATOM 4026 O O . CYS A 1 535 ? 27.446 -9.491 -8.406 1.00 95.38 535 CYS A O 1
ATOM 4028 N N . HIS A 1 536 ? 27.818 -10.945 -6.745 1.00 95.88 536 HIS A N 1
ATOM 4029 C CA . HIS A 1 536 ? 26.474 -11.517 -6.818 1.00 95.88 536 HIS A CA 1
ATOM 4030 C C . HIS A 1 536 ? 25.825 -11.634 -5.449 1.00 95.88 536 HIS A C 1
ATOM 4032 O O . HIS A 1 536 ? 26.531 -11.689 -4.447 1.00 95.88 536 HIS A O 1
ATOM 4038 N N . GLN A 1 537 ? 24.489 -11.715 -5.426 1.00 95.38 537 GLN A N 1
ATOM 4039 C CA . GLN A 1 537 ? 23.645 -11.635 -4.227 1.00 95.38 537 GLN A CA 1
ATOM 4040 C C . GLN A 1 537 ? 23.676 -10.238 -3.583 1.00 95.38 537 GLN A C 1
ATOM 4042 O O . GLN A 1 537 ? 24.713 -9.750 -3.148 1.00 95.38 537 GLN A O 1
ATOM 4047 N N . MET A 1 538 ? 22.502 -9.610 -3.459 1.00 95.31 538 MET A N 1
ATOM 4048 C CA . MET A 1 538 ? 22.381 -8.199 -3.071 1.00 95.31 538 MET A CA 1
ATOM 4049 C C . MET A 1 538 ? 23.073 -7.822 -1.748 1.00 95.31 538 MET A C 1
ATOM 4051 O O . MET A 1 538 ? 23.638 -6.739 -1.649 1.00 95.31 538 MET A O 1
ATOM 4055 N N . ARG A 1 539 ? 23.136 -8.725 -0.761 1.00 94.12 539 ARG A N 1
ATOM 4056 C CA . ARG A 1 539 ? 23.895 -8.484 0.476 1.00 94.12 539 ARG A CA 1
ATOM 4057 C C . ARG A 1 539 ? 25.370 -8.176 0.193 1.00 94.12 539 ARG A C 1
ATOM 4059 O O . ARG A 1 539 ? 25.882 -7.188 0.703 1.00 94.12 539 ARG A O 1
ATOM 4066 N N . ASN A 1 540 ? 26.008 -8.986 -0.650 1.00 95.06 540 ASN A N 1
ATOM 4067 C CA . ASN A 1 540 ? 27.410 -8.812 -1.025 1.00 95.06 540 ASN A CA 1
ATOM 4068 C C . ASN A 1 540 ? 27.591 -7.575 -1.913 1.00 95.06 540 ASN A C 1
ATOM 4070 O O . ASN A 1 540 ? 28.604 -6.900 -1.822 1.00 95.06 540 ASN A O 1
ATOM 4074 N N . VAL A 1 541 ? 26.600 -7.254 -2.755 1.00 94.12 541 VAL A N 1
ATOM 4075 C CA . VAL A 1 541 ? 26.612 -6.020 -3.559 1.00 94.12 541 VAL A CA 1
ATOM 4076 C C . VAL A 1 541 ? 26.601 -4.791 -2.649 1.00 94.12 541 VAL A C 1
ATOM 4078 O O . VAL A 1 541 ? 27.442 -3.916 -2.811 1.00 94.12 541 VAL A O 1
ATOM 4081 N N . ARG A 1 542 ? 25.706 -4.732 -1.652 1.00 91.00 542 ARG A N 1
ATOM 4082 C CA . ARG A 1 542 ? 25.673 -3.625 -0.681 1.00 91.00 542 ARG A CA 1
ATOM 4083 C C . ARG A 1 542 ? 26.974 -3.531 0.111 1.00 91.00 542 ARG A C 1
ATOM 4085 O O . ARG A 1 542 ? 27.479 -2.430 0.278 1.00 91.00 542 ARG A O 1
ATOM 4092 N N . GLU A 1 543 ? 27.520 -4.663 0.554 1.00 90.81 543 GLU A N 1
ATOM 4093 C CA . GLU A 1 543 ? 28.820 -4.720 1.232 1.00 90.81 543 GLU A CA 1
ATOM 4094 C C . GLU A 1 543 ? 29.941 -4.168 0.341 1.00 90.81 543 GLU A C 1
ATOM 4096 O O . GLU A 1 543 ? 30.663 -3.269 0.761 1.00 90.81 543 GLU A O 1
ATOM 4101 N N . PHE A 1 544 ? 30.016 -4.608 -0.917 1.00 90.56 544 PHE A N 1
ATOM 4102 C CA . PHE A 1 544 ? 30.990 -4.120 -1.894 1.00 90.56 544 PHE A CA 1
ATOM 4103 C C . PHE A 1 544 ? 30.908 -2.598 -2.098 1.00 90.56 544 PHE A C 1
ATOM 4105 O O . PHE A 1 544 ? 31.936 -1.930 -2.196 1.00 90.56 544 PHE A O 1
ATOM 4112 N N . LEU A 1 545 ? 29.695 -2.035 -2.121 1.00 89.81 545 LEU A N 1
ATOM 4113 C CA . LEU A 1 545 ? 29.476 -0.598 -2.307 1.00 89.81 545 LEU A CA 1
ATOM 4114 C C . LEU A 1 545 ? 29.885 0.257 -1.100 1.00 89.81 545 LEU A C 1
ATOM 4116 O O . LEU A 1 545 ? 30.186 1.432 -1.289 1.00 89.81 545 LEU A O 1
ATOM 4120 N N . THR A 1 546 ? 29.946 -0.295 0.118 1.00 84.75 546 THR A N 1
ATOM 4121 C CA . THR A 1 546 ? 30.367 0.480 1.307 1.00 84.75 546 THR A CA 1
ATOM 4122 C C . THR A 1 546 ? 31.792 1.031 1.202 1.00 84.75 546 THR A C 1
ATOM 4124 O O . THR A 1 546 ? 32.105 2.026 1.843 1.00 84.75 546 THR A O 1
ATOM 4127 N N . GLN A 1 547 ? 32.634 0.416 0.369 1.00 78.94 547 GLN A N 1
ATOM 4128 C CA . GLN A 1 547 ? 34.030 0.797 0.139 1.00 78.94 547 GLN A CA 1
ATOM 4129 C C . GLN A 1 547 ? 34.254 1.275 -1.303 1.00 78.94 547 GLN A C 1
ATOM 4131 O O . GLN A 1 547 ? 35.356 1.156 -1.834 1.00 78.94 547 GLN A O 1
ATOM 4136 N N . ILE A 1 548 ? 33.215 1.765 -1.994 1.00 76.31 548 ILE A N 1
ATOM 4137 C CA . ILE A 1 548 ? 33.335 2.062 -3.428 1.00 76.31 548 ILE A CA 1
ATOM 4138 C C . ILE A 1 548 ? 34.350 3.178 -3.725 1.00 76.31 548 ILE A C 1
ATOM 4140 O O . ILE A 1 548 ? 35.036 3.131 -4.746 1.00 76.31 548 ILE A O 1
ATOM 4144 N N . GLU A 1 549 ? 34.512 4.138 -2.811 1.00 71.75 549 GLU A N 1
ATOM 4145 C CA . GLU A 1 549 ? 35.481 5.232 -2.957 1.00 71.75 549 GLU A CA 1
ATOM 4146 C C . GLU A 1 549 ? 36.940 4.754 -2.936 1.00 71.75 549 GLU A C 1
ATOM 4148 O O . GLU A 1 549 ? 37.783 5.335 -3.619 1.00 71.75 549 GLU A O 1
ATOM 4153 N N . GLU A 1 550 ? 37.225 3.664 -2.219 1.00 68.69 550 GLU A N 1
ATOM 4154 C CA . GLU A 1 550 ? 38.538 3.004 -2.148 1.00 68.69 550 GLU A CA 1
ATOM 4155 C C . GLU A 1 550 ? 38.768 2.051 -3.336 1.00 68.69 550 GLU A C 1
ATOM 4157 O O . GLU A 1 550 ? 39.864 1.541 -3.556 1.00 68.69 550 GLU A O 1
ATOM 4162 N N . ARG A 1 551 ? 37.726 1.821 -4.143 1.00 71.81 551 ARG A N 1
ATOM 4163 C CA . ARG A 1 551 ? 37.678 0.852 -5.246 1.00 71.81 551 ARG A CA 1
ATOM 4164 C C . ARG A 1 551 ? 37.684 1.535 -6.623 1.00 71.81 551 ARG A C 1
ATOM 4166 O O . ARG A 1 551 ? 37.291 0.938 -7.622 1.00 71.81 551 ARG A O 1
ATOM 4173 N N . LYS A 1 552 ? 38.202 2.766 -6.710 1.00 72.31 552 LYS A N 1
ATOM 4174 C CA . LYS A 1 552 ? 38.365 3.518 -7.976 1.00 72.31 552 LYS A CA 1
ATOM 4175 C C . LYS A 1 552 ? 39.358 2.882 -8.959 1.00 72.31 552 LYS A C 1
ATOM 4177 O O . LYS A 1 552 ? 39.372 3.237 -10.128 1.00 72.31 552 LYS A O 1
ATOM 4182 N N . GLU A 1 553 ? 40.170 1.933 -8.498 1.00 83.81 553 GLU A N 1
ATOM 4183 C CA . GLU A 1 553 ? 41.164 1.223 -9.314 1.00 83.81 553 GLU A CA 1
ATOM 4184 C C . GLU A 1 553 ? 40.571 0.111 -10.201 1.00 83.81 553 GLU A C 1
ATOM 4186 O O . GLU A 1 553 ? 41.287 -0.484 -11.010 1.00 83.81 553 GLU A O 1
ATOM 4191 N N . TYR A 1 554 ? 39.292 -0.238 -10.023 1.00 92.94 554 TYR A N 1
ATOM 4192 C CA . TYR A 1 554 ? 38.629 -1.228 -10.870 1.00 92.94 554 TYR A CA 1
ATOM 4193 C C . TYR A 1 554 ? 38.322 -0.652 -12.256 1.00 92.94 554 TYR A C 1
ATOM 4195 O O . TYR A 1 554 ? 37.996 0.520 -12.413 1.00 92.94 554 TYR A O 1
ATOM 4203 N N . HIS A 1 555 ? 38.375 -1.514 -13.268 1.00 94.56 555 HIS A N 1
ATOM 4204 C CA . HIS A 1 555 ? 38.045 -1.163 -14.648 1.00 94.56 555 HIS A CA 1
ATOM 4205 C C . HIS A 1 555 ? 36.641 -1.647 -15.004 1.00 94.56 555 HIS A C 1
ATOM 4207 O O . HIS A 1 555 ? 35.857 -0.904 -15.587 1.00 94.56 555 HIS A O 1
ATOM 4213 N N . PHE A 1 556 ? 36.303 -2.881 -14.625 1.00 95.81 556 PHE A N 1
ATOM 4214 C CA . PHE A 1 556 ? 35.023 -3.490 -14.968 1.00 95.81 556 PHE A CA 1
ATOM 4215 C C . PHE A 1 556 ? 34.463 -4.312 -13.809 1.00 95.81 556 PHE A C 1
ATOM 4217 O O . PHE A 1 556 ? 35.183 -5.099 -13.189 1.00 95.81 556 PHE A O 1
ATOM 4224 N N . ILE A 1 557 ? 33.181 -4.115 -13.508 1.00 96.81 557 ILE A N 1
ATOM 4225 C CA . ILE A 1 557 ? 32.496 -4.730 -12.374 1.00 96.81 557 ILE A CA 1
ATOM 4226 C C . ILE A 1 557 ? 31.174 -5.349 -12.842 1.00 96.81 557 ILE A C 1
ATOM 4228 O O . ILE A 1 557 ? 30.251 -4.647 -13.256 1.00 96.81 557 ILE A O 1
ATOM 4232 N N . GLU A 1 558 ? 31.056 -6.672 -12.733 1.00 97.88 558 GLU A N 1
ATOM 4233 C CA . GLU A 1 558 ? 29.787 -7.378 -12.942 1.00 97.88 558 GLU A CA 1
ATOM 4234 C C . GLU A 1 558 ? 28.956 -7.374 -11.657 1.00 97.88 558 GLU A C 1
ATOM 4236 O O . GLU A 1 558 ? 29.453 -7.743 -10.591 1.00 97.88 558 GLU A O 1
ATOM 4241 N N . VAL A 1 559 ? 27.671 -7.015 -11.759 1.00 97.69 559 VAL A N 1
ATOM 4242 C CA . VAL A 1 559 ? 26.743 -6.992 -10.619 1.00 97.69 559 VAL A CA 1
ATOM 4243 C C . VAL A 1 559 ? 25.464 -7.772 -10.915 1.00 97.69 559 VAL A C 1
ATOM 4245 O O . VAL A 1 559 ? 24.661 -7.410 -11.774 1.00 97.69 559 VAL A O 1
ATOM 4248 N N . MET A 1 560 ? 25.219 -8.810 -10.114 1.00 96.31 560 MET A N 1
ATOM 4249 C CA . MET A 1 560 ? 24.014 -9.641 -10.167 1.00 96.31 560 MET A CA 1
ATOM 4250 C C . MET A 1 560 ? 23.311 -9.672 -8.807 1.00 96.31 560 MET A C 1
ATOM 4252 O O . MET A 1 560 ? 23.880 -10.047 -7.791 1.00 96.31 560 MET A O 1
ATOM 4256 N N . THR A 1 561 ? 22.023 -9.345 -8.733 1.00 95.88 561 THR A N 1
ATOM 4257 C CA . THR A 1 561 ? 21.352 -9.247 -7.417 1.00 95.88 561 THR A CA 1
ATOM 4258 C C . THR A 1 561 ? 20.964 -10.598 -6.813 1.00 95.88 561 THR A C 1
ATOM 4260 O O . THR A 1 561 ? 20.758 -10.710 -5.602 1.00 95.88 561 THR A O 1
ATOM 4263 N N . CYS A 1 562 ? 20.881 -11.650 -7.628 1.00 96.31 562 CYS A N 1
ATOM 4264 C CA . CYS A 1 562 ? 20.458 -12.983 -7.199 1.00 96.31 562 CYS A CA 1
ATOM 4265 C C . CYS A 1 562 ? 21.658 -13.907 -6.910 1.00 96.31 562 CYS A C 1
ATOM 4267 O O . CYS A 1 562 ? 22.679 -13.797 -7.592 1.00 96.31 562 CYS A O 1
ATOM 4269 N N . PRO A 1 563 ? 21.553 -14.832 -5.933 1.00 94.25 563 PRO A N 1
ATOM 4270 C CA . PRO A 1 563 ? 22.622 -15.787 -5.642 1.00 94.25 563 PRO A CA 1
ATOM 4271 C C . PRO A 1 563 ? 22.923 -16.681 -6.847 1.00 94.25 563 PRO A C 1
ATOM 4273 O O . PRO A 1 563 ? 22.022 -17.311 -7.392 1.00 94.25 563 PRO A O 1
ATOM 4276 N N . GLY A 1 564 ? 24.186 -16.752 -7.255 1.00 93.50 564 GLY A N 1
ATOM 4277 C CA . GLY A 1 564 ? 24.628 -17.510 -8.424 1.00 93.50 564 GLY A CA 1
ATOM 4278 C C . GLY A 1 564 ? 24.334 -16.838 -9.771 1.00 93.50 564 GLY A C 1
ATOM 4279 O O . GLY A 1 564 ? 24.645 -17.426 -10.802 1.00 93.50 564 GLY A O 1
ATOM 4280 N N . GLY A 1 565 ? 23.767 -15.627 -9.795 1.00 94.88 565 GLY A N 1
ATOM 4281 C CA . GLY A 1 565 ? 23.322 -14.952 -11.020 1.00 94.88 565 GLY A CA 1
ATOM 4282 C C . GLY A 1 565 ? 21.867 -15.269 -11.383 1.00 94.88 565 GLY A C 1
ATOM 4283 O O . GLY A 1 565 ? 21.050 -15.602 -10.518 1.00 94.88 565 GLY A O 1
ATOM 4284 N N . CYS A 1 566 ? 21.522 -15.170 -12.670 1.00 96.38 566 CYS A N 1
ATOM 4285 C CA . CYS A 1 566 ? 20.159 -15.422 -13.159 1.00 96.38 566 CYS A CA 1
ATOM 4286 C C . CYS A 1 566 ? 19.660 -16.846 -12.851 1.00 96.38 566 CYS A C 1
ATOM 4288 O O . CYS A 1 566 ? 18.460 -17.047 -12.685 1.00 96.38 566 CYS A O 1
ATOM 4290 N N . ILE A 1 567 ? 20.568 -17.810 -12.686 1.00 95.44 567 ILE A N 1
ATOM 4291 C CA . ILE A 1 567 ? 20.293 -19.210 -12.329 1.00 95.44 567 ILE A CA 1
ATOM 4292 C C . ILE A 1 567 ? 19.734 -19.421 -10.909 1.00 95.44 567 ILE A C 1
ATOM 4294 O O . ILE A 1 567 ? 19.203 -20.489 -10.582 1.00 95.44 567 ILE A O 1
ATOM 4298 N N . GLY A 1 568 ? 19.839 -18.398 -10.061 1.00 94.75 568 GLY A N 1
ATOM 4299 C CA . GLY A 1 568 ? 19.170 -18.315 -8.767 1.00 94.75 568 GLY A CA 1
ATOM 4300 C C . GLY A 1 568 ? 18.112 -17.220 -8.721 1.00 94.75 568 GLY A C 1
ATOM 4301 O O . GLY A 1 568 ? 17.778 -16.760 -7.633 1.00 94.75 568 GLY A O 1
ATOM 4302 N N . GLY A 1 569 ? 17.618 -16.772 -9.878 1.00 95.94 569 GLY A N 1
ATOM 4303 C CA . GLY A 1 569 ? 16.661 -15.681 -10.012 1.00 95.94 569 GLY A CA 1
ATOM 4304 C C . GLY A 1 569 ? 15.293 -15.946 -9.377 1.00 95.94 569 GLY A C 1
ATOM 4305 O O . GLY A 1 569 ? 14.856 -17.085 -9.202 1.00 95.94 569 GLY A O 1
ATOM 4306 N N . GLY A 1 570 ? 14.595 -14.859 -9.035 1.00 95.38 570 GLY A N 1
ATOM 4307 C CA . GLY A 1 570 ? 13.307 -14.907 -8.345 1.00 95.38 570 GLY A CA 1
ATOM 4308 C C . GLY A 1 570 ? 12.169 -15.561 -9.129 1.00 95.38 570 GLY A C 1
ATOM 4309 O O . GLY A 1 570 ? 11.193 -15.965 -8.514 1.00 95.38 570 GLY A O 1
ATOM 4310 N N . GLY A 1 571 ? 12.282 -15.699 -10.455 1.00 95.06 571 GLY A N 1
ATOM 4311 C CA . GLY A 1 571 ? 11.267 -16.302 -11.333 1.00 95.06 571 GLY A CA 1
ATOM 4312 C C . GLY A 1 571 ? 11.434 -17.809 -11.576 1.00 95.06 571 GLY A C 1
ATOM 4313 O O . GLY A 1 571 ? 10.766 -18.365 -12.444 1.00 95.06 571 GLY A O 1
ATOM 4314 N N . LEU A 1 572 ? 12.358 -18.466 -10.871 1.00 94.88 572 LEU A N 1
ATOM 4315 C CA . LEU A 1 572 ? 12.712 -19.873 -11.087 1.00 94.88 572 LEU A CA 1
ATOM 4316 C C . LEU A 1 572 ? 11.887 -20.867 -10.255 1.00 94.88 572 LEU A C 1
ATOM 4318 O O . LEU A 1 572 ? 11.273 -20.480 -9.264 1.00 94.88 572 LEU A O 1
ATOM 4322 N N . PRO A 1 573 ? 11.895 -22.166 -10.590 1.00 90.88 573 PRO A N 1
ATOM 4323 C CA . PRO A 1 573 ? 11.229 -23.189 -9.788 1.00 90.88 573 PRO A CA 1
ATOM 4324 C C . PRO A 1 573 ? 11.653 -23.142 -8.315 1.00 90.88 573 PRO A C 1
ATOM 4326 O O . PRO A 1 573 ? 12.834 -22.959 -7.992 1.00 90.88 573 PRO A O 1
ATOM 4329 N N . GLN A 1 574 ? 10.674 -23.296 -7.422 1.00 88.50 574 GLN A N 1
ATOM 4330 C CA . GLN A 1 574 ? 10.922 -23.424 -5.989 1.00 88.50 574 GLN A CA 1
ATOM 4331 C C . GLN A 1 574 ? 11.554 -24.792 -5.716 1.00 88.50 574 GLN A C 1
ATOM 4333 O O . GLN A 1 574 ? 11.049 -25.807 -6.186 1.00 88.50 574 GLN A O 1
ATOM 4338 N N . SER A 1 575 ? 12.637 -24.828 -4.940 1.00 85.12 575 SER A N 1
ATOM 4339 C CA . SER A 1 575 ? 13.340 -26.072 -4.619 1.00 85.12 575 SER A CA 1
ATOM 4340 C C . SER A 1 575 ? 13.767 -26.103 -3.160 1.00 85.12 575 SER A C 1
ATOM 4342 O O . SER A 1 575 ? 14.184 -25.090 -2.596 1.00 85.12 575 SER A O 1
ATOM 4344 N N . ARG A 1 576 ? 13.675 -27.294 -2.563 1.00 82.06 576 ARG A N 1
ATOM 4345 C CA . ARG A 1 576 ? 14.202 -27.590 -1.226 1.00 82.06 576 ARG A CA 1
ATOM 4346 C C . ARG A 1 576 ? 15.620 -28.157 -1.261 1.00 82.06 576 ARG A C 1
ATOM 4348 O O . ARG A 1 576 ? 16.175 -28.388 -0.194 1.00 82.06 576 ARG A O 1
ATOM 4355 N N . ASP A 1 577 ? 16.201 -28.362 -2.439 1.00 82.81 577 ASP A N 1
ATOM 4356 C CA . ASP A 1 577 ? 17.591 -28.791 -2.562 1.00 82.81 577 ASP A CA 1
ATOM 4357 C C . ASP A 1 577 ? 18.532 -27.629 -2.188 1.00 82.81 577 ASP A C 1
ATOM 4359 O O . ASP A 1 577 ? 18.481 -26.536 -2.765 1.00 82.81 577 ASP A O 1
ATOM 4363 N N . GLY A 1 578 ? 19.384 -27.858 -1.184 1.00 81.38 578 GLY A N 1
ATOM 4364 C CA . GLY A 1 578 ? 20.402 -26.904 -0.744 1.00 81.38 578 GLY A CA 1
ATOM 4365 C C . GLY A 1 578 ? 21.464 -26.616 -1.810 1.00 81.38 578 GLY A C 1
ATOM 4366 O O . GLY A 1 578 ? 21.960 -25.491 -1.876 1.00 81.38 578 GLY A O 1
ATOM 4367 N N . ASN A 1 579 ? 21.732 -27.585 -2.689 1.00 87.06 579 ASN A N 1
ATOM 4368 C CA . ASN A 1 579 ? 22.788 -27.566 -3.705 1.00 87.06 579 ASN A CA 1
ATOM 4369 C C . ASN A 1 579 ? 22.286 -27.206 -5.110 1.00 87.06 579 ASN A C 1
ATOM 4371 O O . ASN A 1 579 ? 23.058 -27.222 -6.070 1.00 87.06 579 ASN A O 1
ATOM 4375 N N . ILE A 1 580 ? 21.016 -26.811 -5.227 1.00 91.12 580 ILE A N 1
ATOM 4376 C CA . ILE A 1 580 ? 20.345 -26.525 -6.501 1.00 91.12 580 ILE A CA 1
ATOM 4377 C C . ILE A 1 580 ? 21.131 -25.577 -7.422 1.00 91.12 580 ILE A C 1
ATOM 4379 O O . ILE A 1 580 ? 21.159 -25.752 -8.637 1.00 91.12 580 ILE A O 1
ATOM 4383 N N . LEU A 1 581 ? 21.794 -24.562 -6.857 1.00 92.94 581 LEU A N 1
ATOM 4384 C CA . LEU A 1 581 ? 22.538 -23.576 -7.644 1.00 92.94 581 LEU A CA 1
ATOM 4385 C C . LEU A 1 581 ? 23.784 -24.183 -8.291 1.00 92.94 581 LEU A C 1
ATOM 4387 O O . LEU A 1 581 ? 24.063 -23.873 -9.444 1.00 92.94 581 LEU A O 1
ATOM 4391 N N . ALA A 1 582 ? 24.510 -25.048 -7.579 1.00 92.88 582 ALA A N 1
ATOM 4392 C CA . ALA A 1 582 ? 25.724 -25.675 -8.094 1.00 92.88 582 ALA A CA 1
ATOM 4393 C C . ALA A 1 582 ? 25.408 -26.585 -9.291 1.00 92.88 582 ALA A C 1
ATOM 4395 O O . ALA A 1 582 ? 26.024 -26.438 -10.342 1.00 92.88 582 ALA A O 1
ATOM 4396 N N . GLN A 1 583 ? 24.372 -27.422 -9.168 1.00 93.81 583 GLN A N 1
ATOM 4397 C CA . GLN A 1 583 ? 23.915 -28.333 -10.229 1.00 93.81 583 GLN A CA 1
ATOM 4398 C C . GLN A 1 583 ? 23.511 -27.578 -11.506 1.00 93.81 583 GLN A C 1
ATOM 4400 O O . GLN A 1 583 ? 23.893 -27.934 -12.625 1.00 93.81 583 GLN A O 1
ATOM 4405 N N . ARG A 1 584 ? 22.759 -26.481 -11.345 1.00 95.50 584 ARG A N 1
ATOM 4406 C CA . ARG A 1 584 ? 22.356 -25.645 -12.478 1.00 95.50 584 ARG A CA 1
ATOM 4407 C C . ARG A 1 584 ? 23.555 -24.931 -13.123 1.00 95.50 584 ARG A C 1
ATOM 4409 O O . ARG A 1 584 ? 23.614 -24.858 -14.347 1.00 95.50 584 ARG A O 1
ATOM 4416 N N . ILE A 1 585 ? 24.507 -24.419 -12.333 1.00 95.25 585 ILE A N 1
ATOM 4417 C CA . ILE A 1 585 ? 25.724 -23.749 -12.835 1.00 95.25 585 ILE A CA 1
ATOM 4418 C C . ILE A 1 585 ? 26.607 -24.717 -13.625 1.00 95.25 585 ILE A C 1
ATOM 4420 O O . ILE A 1 585 ? 27.049 -24.383 -14.723 1.00 95.25 585 ILE A O 1
ATOM 4424 N N . GLU A 1 586 ? 26.836 -25.916 -13.090 1.00 94.44 586 GLU A N 1
ATOM 4425 C CA . GLU A 1 586 ? 27.610 -26.972 -13.750 1.00 94.44 586 GLU A CA 1
ATOM 4426 C C . GLU A 1 586 ? 27.042 -27.292 -15.137 1.00 94.44 586 GLU A C 1
ATOM 4428 O O . GLU A 1 586 ? 27.779 -27.388 -16.122 1.00 94.44 586 GLU A O 1
ATOM 4433 N N . SER A 1 587 ? 25.714 -27.366 -15.237 1.00 94.62 587 SER A N 1
ATOM 4434 C CA . SER A 1 587 ? 25.027 -27.627 -16.500 1.00 94.62 587 SER A CA 1
ATOM 4435 C C . SER A 1 587 ? 25.227 -26.505 -17.522 1.00 94.62 587 SER A C 1
ATOM 4437 O O . SER A 1 587 ? 25.450 -26.792 -18.696 1.00 94.62 587 SER A O 1
ATOM 4439 N N . VAL A 1 588 ? 25.212 -25.236 -17.095 1.00 95.69 588 VAL A N 1
ATOM 4440 C CA . VAL A 1 588 ? 25.465 -24.081 -17.978 1.00 95.69 588 VAL A CA 1
ATOM 4441 C C . VAL A 1 588 ? 26.885 -24.114 -18.550 1.00 95.69 588 VAL A C 1
ATOM 4443 O O . VAL A 1 588 ? 27.050 -23.999 -19.764 1.00 95.69 588 VAL A O 1
ATOM 4446 N N . TYR A 1 589 ? 27.911 -24.332 -17.721 1.00 95.44 589 TYR A N 1
ATOM 4447 C CA . TYR A 1 589 ? 29.291 -24.434 -18.218 1.00 95.44 589 TYR A CA 1
ATOM 4448 C C . TYR A 1 589 ? 29.500 -25.668 -19.101 1.00 95.44 589 TYR A C 1
ATOM 4450 O O . TYR A 1 589 ? 30.155 -25.580 -20.137 1.00 95.44 589 TYR A O 1
ATOM 4458 N N . SER A 1 590 ? 28.861 -26.792 -18.765 1.00 94.38 590 SER A N 1
ATOM 4459 C CA . SER A 1 590 ? 28.877 -27.993 -19.608 1.00 94.38 590 SER A CA 1
ATOM 4460 C C . SER A 1 590 ? 28.240 -27.760 -20.984 1.00 94.38 590 SER A C 1
ATOM 4462 O O . SER A 1 590 ? 28.539 -28.483 -21.934 1.00 94.38 590 SER A O 1
ATOM 4464 N N . LEU A 1 591 ? 27.307 -26.811 -21.115 1.00 93.56 591 LEU A N 1
ATOM 4465 C CA . LEU A 1 591 ? 26.748 -26.418 -22.412 1.00 93.56 591 LEU A CA 1
ATOM 4466 C C . LEU A 1 591 ? 27.736 -25.555 -23.202 1.00 93.56 591 LEU A C 1
ATOM 4468 O O . LEU A 1 591 ? 27.982 -25.868 -24.362 1.00 93.56 591 LEU A O 1
ATOM 4472 N N . ASP A 1 592 ? 28.355 -24.547 -22.579 1.00 95.62 592 ASP A N 1
ATOM 4473 C CA . ASP A 1 592 ? 29.410 -23.727 -23.206 1.00 95.62 592 ASP A CA 1
ATOM 4474 C C . ASP A 1 592 ? 30.559 -24.589 -23.750 1.00 95.62 592 ASP A C 1
ATOM 4476 O O . ASP A 1 592 ? 30.986 -24.406 -24.885 1.00 95.62 592 ASP A O 1
ATOM 4480 N N . GLU A 1 593 ? 31.010 -25.594 -22.997 1.00 94.50 593 GLU A N 1
ATOM 4481 C CA . GLU A 1 593 ? 32.066 -26.514 -23.444 1.00 94.50 593 GLU A CA 1
ATOM 4482 C C . GLU A 1 593 ? 31.681 -27.381 -24.650 1.00 94.50 593 GLU A C 1
ATOM 4484 O O . GLU A 1 593 ? 32.562 -27.832 -25.382 1.00 94.50 593 GLU A O 1
ATOM 4489 N N . ARG A 1 594 ? 30.382 -27.605 -24.875 1.00 92.88 594 ARG A N 1
ATOM 4490 C CA . ARG A 1 594 ? 29.862 -28.394 -26.001 1.00 92.88 594 ARG A CA 1
ATOM 4491 C C . ARG A 1 594 ? 29.583 -27.559 -27.250 1.00 92.88 594 ARG A C 1
ATOM 4493 O O . ARG A 1 594 ? 29.337 -28.138 -28.308 1.00 92.88 594 ARG A O 1
ATOM 4500 N N . MET A 1 595 ? 29.599 -26.230 -27.153 1.00 91.81 595 MET A N 1
ATOM 4501 C CA . MET A 1 595 ? 29.341 -25.355 -28.295 1.00 91.81 595 MET A CA 1
ATOM 4502 C C . MET A 1 595 ? 30.588 -25.164 -29.159 1.00 91.81 595 MET A C 1
ATOM 4504 O O . MET A 1 595 ? 31.700 -25.014 -28.658 1.00 91.81 595 MET A O 1
ATOM 4508 N N . VAL A 1 596 ? 30.381 -25.136 -30.480 1.00 89.62 596 VAL A N 1
ATOM 4509 C CA . VAL A 1 596 ? 31.454 -24.917 -31.465 1.00 89.62 596 VAL A CA 1
ATOM 4510 C C . VAL A 1 596 ? 31.981 -23.486 -31.382 1.00 89.62 596 VAL A C 1
ATOM 4512 O O . VAL A 1 596 ? 33.188 -23.273 -31.346 1.00 89.62 596 VAL A O 1
ATOM 4515 N N . GLN A 1 597 ? 31.076 -22.508 -31.330 1.00 93.38 597 GLN A N 1
ATOM 4516 C CA . GLN A 1 597 ? 31.417 -21.099 -31.159 1.00 93.38 597 GLN A CA 1
ATOM 4517 C C . GLN A 1 597 ? 31.255 -20.715 -29.695 1.00 93.38 597 GLN A C 1
ATOM 4519 O O . GLN A 1 597 ? 30.198 -20.935 -29.098 1.00 93.38 597 GLN A O 1
ATOM 4524 N N . ARG A 1 598 ? 32.300 -20.132 -29.109 1.00 95.44 598 ARG A N 1
ATOM 4525 C CA . ARG A 1 598 ? 32.349 -19.814 -27.670 1.00 95.44 598 ARG A CA 1
ATOM 4526 C C . ARG A 1 598 ? 32.651 -18.349 -27.381 1.00 95.44 598 ARG A C 1
ATOM 4528 O O . ARG A 1 598 ? 32.821 -17.987 -26.217 1.00 95.44 598 ARG A O 1
ATOM 4535 N N . LYS A 1 599 ? 32.708 -17.513 -28.416 1.00 95.62 599 LYS A N 1
ATOM 4536 C CA . LYS A 1 599 ? 32.973 -16.077 -28.329 1.00 95.62 599 LYS A CA 1
ATOM 4537 C C . LYS A 1 599 ? 31.893 -15.317 -29.081 1.00 95.62 599 LYS A C 1
ATOM 4539 O O . LYS A 1 599 ? 31.605 -15.637 -30.230 1.00 95.62 599 LYS A O 1
ATOM 4544 N N . SER A 1 600 ? 31.339 -14.280 -28.466 1.00 95.81 600 SER A N 1
ATOM 4545 C CA . SER A 1 600 ? 30.192 -13.551 -29.015 1.00 95.81 600 SER A CA 1
ATOM 4546 C C . SER A 1 600 ? 30.444 -12.940 -30.392 1.00 95.81 600 SER A C 1
ATOM 4548 O O . SER A 1 600 ? 29.586 -13.013 -31.267 1.00 95.81 600 SER A O 1
ATOM 4550 N N . HIS A 1 601 ? 31.653 -12.427 -30.632 1.00 93.62 601 HIS A N 1
ATOM 4551 C CA . HIS A 1 601 ? 32.048 -11.865 -31.925 1.00 93.62 601 HIS A CA 1
ATOM 4552 C C . HIS A 1 601 ? 32.250 -12.913 -33.032 1.00 93.62 601 HIS A C 1
ATOM 4554 O O . HIS A 1 601 ? 32.528 -12.539 -34.171 1.00 93.62 601 HIS A O 1
ATOM 4560 N N . GLU A 1 602 ? 32.142 -14.214 -32.738 1.00 94.25 602 GLU A N 1
ATOM 4561 C CA . GLU A 1 602 ? 32.195 -15.285 -33.739 1.00 94.25 602 GLU A CA 1
ATOM 4562 C C . GLU A 1 602 ? 30.819 -15.639 -34.310 1.00 94.25 602 GLU A C 1
ATOM 4564 O O . GLU A 1 602 ? 30.773 -16.142 -35.437 1.00 94.25 602 GLU A O 1
ATOM 4569 N N . ASN A 1 603 ? 29.739 -15.306 -33.591 1.00 94.62 603 ASN A N 1
ATOM 4570 C CA . ASN A 1 603 ? 28.352 -15.597 -33.952 1.00 94.62 603 ASN A CA 1
ATOM 4571 C C . ASN A 1 603 ? 28.013 -15.049 -35.349 1.00 94.62 603 ASN A C 1
ATOM 4573 O O . ASN A 1 603 ? 28.130 -13.844 -35.604 1.00 94.62 603 ASN A O 1
ATOM 4577 N N . ALA A 1 604 ? 27.608 -15.930 -36.267 1.00 93.19 604 ALA A N 1
ATOM 4578 C CA . ALA A 1 604 ? 27.366 -15.555 -37.657 1.00 93.19 604 ALA A CA 1
ATOM 4579 C C . ALA A 1 604 ? 26.153 -14.624 -37.794 1.00 93.19 604 ALA A C 1
ATOM 4581 O O . ALA A 1 604 ? 26.243 -13.595 -38.467 1.00 93.19 604 ALA A O 1
ATOM 4582 N N . SER A 1 605 ? 25.063 -14.925 -37.089 1.00 93.19 605 SER A N 1
ATOM 4583 C CA . SER A 1 605 ? 23.853 -14.098 -37.064 1.00 93.19 605 SER A CA 1
ATOM 4584 C C . SER A 1 605 ? 24.104 -12.701 -36.476 1.00 93.19 605 SER A C 1
ATOM 4586 O O . SER A 1 605 ? 23.595 -11.704 -36.989 1.00 93.19 605 SER A O 1
ATOM 4588 N N . VAL A 1 606 ? 24.962 -12.583 -35.456 1.00 94.25 606 VAL A N 1
ATOM 4589 C CA . VAL A 1 606 ? 25.382 -11.273 -34.920 1.00 94.25 606 VAL A CA 1
ATOM 4590 C C . VAL A 1 606 ? 26.195 -10.482 -35.944 1.00 94.25 606 VAL A C 1
ATOM 4592 O O . VAL A 1 606 ? 25.905 -9.309 -36.179 1.00 94.25 606 VAL A O 1
ATOM 4595 N N . LYS A 1 607 ? 27.182 -11.106 -36.602 1.00 94.19 607 LYS A N 1
ATOM 4596 C CA . LYS A 1 607 ? 27.961 -10.451 -37.673 1.00 94.19 607 LYS A CA 1
ATOM 4597 C C . LYS A 1 607 ? 27.066 -9.959 -38.803 1.00 94.19 607 LYS A C 1
ATOM 4599 O O . LYS A 1 607 ? 27.280 -8.864 -39.330 1.00 94.19 607 LYS A O 1
ATOM 4604 N N . GLN A 1 608 ? 26.059 -10.752 -39.155 1.00 93.00 608 GLN A N 1
ATOM 4605 C CA . GLN A 1 608 ? 25.079 -10.370 -40.153 1.00 93.00 608 GLN A CA 1
ATOM 4606 C C . GLN A 1 608 ? 24.270 -9.147 -39.699 1.00 93.00 608 GLN A C 1
ATOM 4608 O O . GLN A 1 608 ? 24.163 -8.194 -40.460 1.00 93.00 608 GLN A O 1
ATOM 4613 N N . LEU A 1 609 ? 23.801 -9.090 -38.447 1.00 93.62 609 LEU A N 1
ATOM 4614 C CA . LEU A 1 609 ? 23.104 -7.905 -37.922 1.00 93.62 609 LEU A CA 1
ATOM 4615 C C . LEU A 1 609 ? 23.966 -6.637 -37.931 1.00 93.62 609 LEU A C 1
ATOM 4617 O O . LEU A 1 609 ? 23.458 -5.550 -38.219 1.00 93.62 609 LEU A O 1
ATOM 4621 N N . TYR A 1 610 ? 25.267 -6.748 -37.654 1.00 94.94 610 TYR A N 1
ATOM 4622 C CA . TYR A 1 610 ? 26.185 -5.619 -37.826 1.00 94.94 610 TYR A CA 1
ATOM 4623 C C . TYR A 1 610 ? 26.326 -5.205 -39.287 1.00 94.94 610 TYR A C 1
ATOM 4625 O O . TYR A 1 610 ? 26.275 -4.017 -39.588 1.00 94.94 610 TYR A O 1
ATOM 4633 N N . THR A 1 611 ? 26.416 -6.162 -40.203 1.00 94.00 611 THR A N 1
ATOM 4634 C CA . THR A 1 611 ? 26.519 -5.874 -41.639 1.00 94.00 611 THR A CA 1
ATOM 4635 C C . THR A 1 611 ? 25.245 -5.214 -42.180 1.00 94.00 611 THR A C 1
ATOM 4637 O O . THR A 1 611 ? 25.326 -4.210 -42.886 1.00 94.00 611 THR A O 1
ATOM 4640 N N . ASP A 1 612 ? 24.077 -5.730 -41.797 1.00 89.00 612 ASP A N 1
ATOM 4641 C CA . ASP A 1 612 ? 22.785 -5.368 -42.385 1.00 89.00 612 ASP A CA 1
ATOM 4642 C C . ASP A 1 612 ? 22.138 -4.140 -41.715 1.00 89.00 612 ASP A C 1
ATOM 4644 O O . ASP A 1 612 ? 21.324 -3.453 -42.336 1.00 89.00 612 ASP A O 1
ATOM 4648 N N . LEU A 1 613 ? 22.468 -3.854 -40.446 1.00 92.31 613 LEU A N 1
ATOM 4649 C CA . LEU A 1 613 ? 21.777 -2.832 -39.648 1.00 92.31 613 LEU A CA 1
ATOM 4650 C C . LEU A 1 613 ? 22.697 -1.984 -38.762 1.00 92.31 613 LEU A C 1
ATOM 4652 O O . LEU A 1 613 ? 22.605 -0.756 -38.780 1.00 92.31 613 LEU A O 1
ATOM 4656 N N . LEU A 1 614 ? 23.522 -2.612 -37.922 1.00 94.25 614 LEU A N 1
ATOM 4657 C CA . LEU A 1 614 ? 24.181 -1.923 -36.800 1.00 94.25 614 LEU A CA 1
ATOM 4658 C C . LEU A 1 614 ? 25.529 -1.284 -37.183 1.00 94.25 614 LEU A C 1
ATOM 4660 O O . LEU A 1 614 ? 26.093 -0.519 -36.402 1.00 94.25 614 LEU A O 1
ATOM 4664 N N . SER A 1 615 ? 26.042 -1.566 -38.381 1.00 93.94 615 SER A N 1
ATOM 4665 C CA . SER A 1 615 ? 27.383 -1.233 -38.875 1.00 93.94 615 SER A CA 1
ATOM 4666 C C . SER A 1 615 ? 28.519 -1.827 -38.038 1.00 93.94 615 SER A C 1
ATOM 4668 O O . SER A 1 615 ? 29.071 -2.867 -38.375 1.00 93.94 615 SER A O 1
ATOM 4670 N N . LYS A 1 616 ? 28.893 -1.165 -36.946 1.00 94.38 616 LYS A N 1
ATOM 4671 C CA . LYS A 1 616 ? 29.978 -1.570 -36.044 1.00 94.38 616 LYS A CA 1
ATOM 4672 C C . LYS A 1 616 ? 29.569 -1.293 -34.594 1.00 94.38 616 LYS A C 1
ATOM 4674 O O . LYS A 1 616 ? 28.684 -0.456 -34.402 1.00 94.38 616 LYS A O 1
ATOM 4679 N N . PRO A 1 617 ? 30.208 -1.929 -33.598 1.00 95.62 617 PRO A N 1
ATOM 4680 C CA . PRO A 1 617 ? 29.985 -1.582 -32.201 1.00 95.62 617 PRO A CA 1
ATOM 4681 C C . PRO A 1 617 ? 30.192 -0.087 -31.949 1.00 95.62 617 PRO A C 1
ATOM 4683 O O . PRO A 1 617 ? 31.068 0.540 -32.556 1.00 95.62 617 PRO A O 1
ATOM 4686 N N . LEU A 1 618 ? 29.366 0.481 -31.074 1.00 94.75 618 LEU A N 1
ATOM 4687 C CA . LEU A 1 618 ? 29.315 1.900 -30.722 1.00 94.75 618 LEU A CA 1
ATOM 4688 C C . LEU A 1 618 ? 29.081 2.845 -31.918 1.00 94.75 618 LEU A C 1
ATOM 4690 O O . LEU A 1 618 ? 29.469 4.017 -31.893 1.00 94.75 618 LEU A O 1
ATOM 4694 N N . SER A 1 619 ? 28.459 2.360 -32.997 1.00 96.12 619 SER A N 1
ATOM 4695 C CA . SER A 1 619 ? 27.986 3.228 -34.075 1.00 96.12 619 SER A CA 1
ATOM 4696 C C . SER A 1 619 ? 26.761 4.028 -33.627 1.00 96.12 619 SER A C 1
ATOM 4698 O O . SER A 1 619 ? 26.087 3.698 -32.654 1.00 96.12 619 SER A O 1
ATOM 4700 N N . HIS A 1 620 ? 26.402 5.068 -34.380 1.00 93.81 620 HIS A N 1
ATOM 4701 C CA . HIS A 1 620 ? 25.175 5.820 -34.109 1.00 93.81 620 HIS A CA 1
ATOM 4702 C C . HIS A 1 620 ? 23.918 4.926 -34.150 1.00 93.81 620 HIS A C 1
ATOM 4704 O O . HIS A 1 620 ? 23.006 5.081 -33.337 1.00 93.81 620 HIS A O 1
ATOM 4710 N N . THR A 1 621 ? 23.857 3.968 -35.083 1.00 92.06 621 THR A N 1
ATOM 4711 C CA . THR A 1 621 ? 22.711 3.053 -35.192 1.00 92.06 621 THR A CA 1
ATOM 4712 C C . THR A 1 621 ? 22.698 2.026 -34.065 1.00 92.06 621 THR A C 1
ATOM 4714 O O . THR A 1 621 ? 21.619 1.769 -33.528 1.00 92.06 621 THR A O 1
ATOM 4717 N N . SER A 1 622 ? 23.859 1.480 -33.674 1.00 95.44 622 SER A N 1
ATOM 4718 C CA . SER A 1 622 ? 23.935 0.552 -32.542 1.00 95.44 622 SER A CA 1
ATOM 4719 C C . SER A 1 622 ? 23.579 1.256 -31.234 1.00 95.44 622 SER A C 1
ATOM 4721 O O . SER A 1 622 ? 22.692 0.777 -30.536 1.00 95.44 622 SER A O 1
ATOM 4723 N N . HIS A 1 623 ? 24.102 2.462 -30.974 1.00 93.62 623 HIS A N 1
ATOM 4724 C CA . HIS A 1 623 ? 23.707 3.280 -29.820 1.00 93.62 623 HIS A CA 1
ATOM 4725 C C . HIS A 1 623 ? 22.196 3.518 -29.761 1.00 93.62 623 HIS A C 1
ATOM 4727 O O . HIS A 1 623 ? 21.564 3.286 -28.733 1.00 93.62 623 HIS A O 1
ATOM 4733 N N . ARG A 1 624 ? 21.581 3.917 -30.879 1.00 92.94 624 ARG A N 1
ATOM 4734 C CA . ARG A 1 624 ? 20.140 4.195 -30.922 1.00 92.94 624 ARG A CA 1
ATOM 4735 C C . ARG A 1 624 ? 19.275 2.973 -30.591 1.00 92.94 624 ARG A C 1
ATOM 4737 O O . ARG A 1 624 ? 18.212 3.140 -29.998 1.00 92.94 624 ARG A O 1
ATOM 4744 N N . LEU A 1 625 ? 19.672 1.779 -31.032 1.00 93.06 625 LEU A N 1
ATOM 4745 C CA . LEU A 1 625 ? 18.855 0.566 -30.904 1.00 93.06 625 LEU A CA 1
ATOM 4746 C C . LEU A 1 625 ? 19.203 -0.277 -29.676 1.00 93.06 625 LEU A C 1
ATOM 4748 O O . LEU A 1 625 ? 18.317 -0.926 -29.120 1.00 93.06 625 LEU A O 1
ATOM 4752 N N . LEU A 1 626 ? 20.471 -0.285 -29.275 1.00 96.81 626 LEU A N 1
ATOM 4753 C CA . LEU A 1 626 ? 21.023 -1.209 -28.288 1.00 96.81 626 LEU A CA 1
ATOM 4754 C C . LEU A 1 626 ? 21.441 -0.517 -26.989 1.00 96.81 626 LEU A C 1
ATOM 4756 O O . LEU A 1 626 ? 21.669 -1.213 -26.009 1.00 96.81 626 LEU A O 1
ATOM 4760 N N . HIS A 1 627 ? 21.495 0.817 -26.930 1.00 96.75 627 HIS A N 1
ATOM 4761 C CA . HIS A 1 627 ? 21.903 1.544 -25.725 1.00 96.75 627 HIS A CA 1
ATOM 4762 C C . HIS A 1 627 ? 20.745 2.332 -25.102 1.00 96.75 627 HIS A C 1
ATOM 4764 O O . HIS A 1 627 ? 19.696 2.561 -25.716 1.00 96.75 627 HIS A O 1
ATOM 4770 N N . THR A 1 628 ? 20.910 2.691 -23.834 1.00 94.94 628 THR A N 1
ATOM 4771 C CA . THR A 1 628 ? 19.982 3.491 -23.039 1.00 94.94 628 THR A CA 1
ATOM 4772 C C . THR A 1 628 ? 20.745 4.303 -21.998 1.00 94.94 628 THR A C 1
ATOM 4774 O O . THR A 1 628 ? 21.888 4.000 -21.661 1.00 94.94 628 THR A O 1
ATOM 4777 N N . HIS A 1 629 ? 20.073 5.308 -21.449 1.00 91.06 629 HIS A N 1
ATOM 4778 C CA . HIS A 1 629 ? 20.517 6.018 -20.258 1.00 91.06 629 HIS A CA 1
ATOM 4779 C C . HIS A 1 629 ? 19.497 5.820 -19.139 1.00 91.06 629 HIS A C 1
ATOM 4781 O O . HIS A 1 629 ? 18.314 5.576 -19.398 1.00 91.06 629 HIS A O 1
ATOM 4787 N N . TYR A 1 630 ? 19.979 5.884 -17.904 1.00 92.50 630 TYR A N 1
ATOM 4788 C CA . TYR A 1 630 ? 19.166 5.766 -16.701 1.00 92.50 630 TYR A CA 1
ATOM 4789 C C . TYR A 1 630 ? 19.112 7.115 -15.997 1.00 92.50 630 TYR A C 1
ATOM 4791 O O . TYR A 1 630 ? 20.008 7.944 -16.146 1.00 92.50 630 TYR A O 1
ATOM 4799 N N . THR A 1 631 ? 18.054 7.335 -15.230 1.00 88.50 631 THR A N 1
ATOM 4800 C CA . THR A 1 631 ? 17.864 8.560 -14.456 1.00 88.50 631 THR A CA 1
ATOM 4801 C C . THR A 1 631 ? 17.513 8.189 -13.031 1.00 88.50 631 THR A C 1
ATOM 4803 O O . THR A 1 631 ? 16.823 7.194 -12.802 1.00 88.50 631 THR A O 1
ATOM 4806 N N . ALA A 1 632 ? 17.959 9.002 -12.076 1.00 87.62 632 ALA A N 1
ATOM 4807 C CA . ALA A 1 632 ? 17.573 8.834 -10.685 1.00 87.62 632 ALA A CA 1
ATOM 4808 C C . ALA A 1 632 ? 16.042 8.790 -10.572 1.00 87.62 632 ALA A C 1
ATOM 4810 O O . ALA A 1 632 ? 15.342 9.645 -11.122 1.00 87.62 632 ALA A O 1
ATOM 4811 N N . ARG A 1 633 ? 15.519 7.787 -9.866 1.00 79.75 633 ARG A N 1
ATOM 4812 C CA . ARG A 1 633 ? 14.122 7.787 -9.430 1.00 79.75 633 ARG A CA 1
ATOM 4813 C C . ARG A 1 633 ? 14.051 8.627 -8.148 1.00 79.75 633 ARG A C 1
ATOM 4815 O O . ARG A 1 633 ? 15.023 8.628 -7.392 1.00 79.75 633 ARG A O 1
ATOM 4822 N N . PRO A 1 634 ? 12.946 9.349 -7.884 1.00 58.75 634 PRO A N 1
ATOM 4823 C CA . PRO A 1 634 ? 12.806 10.116 -6.651 1.00 58.75 634 PRO A CA 1
ATOM 4824 C C . PRO A 1 634 ? 13.132 9.224 -5.450 1.00 58.75 634 PRO A C 1
ATOM 4826 O O . PRO A 1 634 ? 12.522 8.163 -5.289 1.00 58.75 634 PRO A O 1
ATOM 4829 N N . ARG A 1 635 ? 14.126 9.623 -4.642 1.00 43.62 635 ARG A N 1
ATOM 4830 C CA . ARG A 1 635 ? 14.435 8.939 -3.383 1.00 43.62 635 ARG A CA 1
ATOM 4831 C C . ARG A 1 635 ? 13.177 9.003 -2.529 1.00 43.62 635 ARG A C 1
ATOM 4833 O O . ARG A 1 635 ? 12.757 10.088 -2.133 1.00 43.62 635 ARG A O 1
ATOM 4840 N N . LEU A 1 636 ? 12.578 7.846 -2.253 1.00 42.44 636 LEU A N 1
ATOM 4841 C CA . LEU A 1 636 ? 11.612 7.737 -1.168 1.00 42.44 636 LEU A CA 1
ATOM 4842 C C . LEU A 1 636 ? 12.330 8.245 0.092 1.00 42.44 636 LEU A C 1
ATOM 4844 O O . LEU A 1 636 ? 13.467 7.818 0.328 1.00 42.44 636 LEU A O 1
ATOM 4848 N N . PRO A 1 637 ? 11.747 9.175 0.868 1.00 37.66 637 PRO A N 1
ATOM 4849 C CA . PRO A 1 637 ? 12.394 9.660 2.077 1.00 37.66 637 PRO A CA 1
ATOM 4850 C C . PRO A 1 637 ? 12.756 8.455 2.959 1.00 37.66 637 PRO A C 1
ATOM 4852 O O . PRO A 1 637 ? 11.954 7.511 3.043 1.00 37.66 637 PRO A O 1
ATOM 4855 N N . PRO A 1 638 ? 13.959 8.443 3.571 1.00 30.81 638 PRO A N 1
ATOM 4856 C CA . PRO A 1 638 ? 14.403 7.328 4.392 1.00 30.81 638 PRO A CA 1
ATOM 4857 C C . PRO A 1 638 ? 13.321 6.985 5.412 1.00 30.81 638 PRO A C 1
ATOM 4859 O O . PRO A 1 638 ? 12.691 7.864 6.001 1.00 30.81 638 PRO A O 1
ATOM 4862 N N . ILE A 1 639 ? 13.077 5.688 5.587 1.00 31.47 639 ILE A N 1
ATOM 4863 C CA . ILE A 1 639 ? 12.108 5.194 6.561 1.00 31.47 639 ILE A CA 1
ATOM 4864 C C . ILE A 1 639 ? 12.644 5.554 7.946 1.00 31.47 639 ILE A C 1
ATOM 4866 O O . ILE A 1 639 ? 13.498 4.851 8.489 1.00 31.47 639 ILE A O 1
ATOM 4870 N N . ILE A 1 640 ? 12.136 6.650 8.506 1.00 27.88 640 ILE A N 1
ATOM 4871 C CA . ILE A 1 640 ? 12.210 6.929 9.934 1.00 27.88 640 ILE A CA 1
ATOM 4872 C C . ILE A 1 640 ? 11.349 5.845 10.579 1.00 27.88 640 ILE A C 1
ATOM 4874 O O . ILE A 1 640 ? 10.121 5.875 10.509 1.00 27.88 640 ILE A O 1
ATOM 4878 N N . LEU A 1 641 ? 12.008 4.810 11.099 1.00 24.78 641 LEU A N 1
ATOM 4879 C CA . LEU A 1 641 ? 11.356 3.789 11.905 1.00 24.78 641 LEU A CA 1
ATOM 4880 C C . LEU A 1 641 ? 10.606 4.497 13.036 1.00 24.78 641 LEU A C 1
ATOM 4882 O O . LEU A 1 641 ? 11.203 5.304 13.749 1.00 24.78 641 LEU A O 1
ATOM 4886 N N . GLN A 1 642 ? 9.324 4.173 13.228 1.00 23.86 642 GLN A N 1
ATOM 4887 C CA . GLN A 1 642 ? 8.758 4.331 14.562 1.00 23.86 642 GLN A CA 1
ATOM 4888 C C . GLN A 1 642 ? 9.648 3.511 15.503 1.00 23.86 642 GLN A C 1
ATOM 4890 O O . GLN A 1 642 ? 9.892 2.332 15.214 1.00 23.86 642 GLN A O 1
ATOM 4895 N N . PRO A 1 643 ? 10.193 4.108 16.569 1.00 22.11 643 PRO A N 1
ATOM 4896 C CA . PRO A 1 643 ? 11.009 3.353 17.491 1.00 22.11 643 PRO A CA 1
ATOM 4897 C C . PRO A 1 643 ? 10.150 2.282 18.167 1.00 22.11 643 PRO A C 1
ATOM 4899 O O . PRO A 1 643 ? 8.944 2.454 18.364 1.00 22.11 643 PRO A O 1
ATOM 4902 N N . SER A 1 644 ? 10.773 1.166 18.538 1.00 23.81 644 SER A N 1
ATOM 4903 C CA . SER A 1 644 ? 10.174 0.200 19.461 1.00 23.81 644 SER A CA 1
ATOM 4904 C C . SER A 1 644 ? 9.636 0.913 20.714 1.00 23.81 644 SER A C 1
ATOM 4906 O O . SER A 1 644 ? 10.235 1.912 21.122 1.00 23.81 644 SER A O 1
ATOM 4908 N N . PRO A 1 645 ? 8.556 0.417 21.356 1.00 23.91 645 PRO A N 1
ATOM 4909 C CA . PRO A 1 645 ? 8.002 1.028 22.564 1.00 23.91 645 PRO A CA 1
ATOM 4910 C C . PRO A 1 645 ? 9.098 1.146 23.631 1.00 23.91 645 PRO A C 1
ATOM 4912 O O . PRO A 1 645 ? 9.508 0.144 24.214 1.00 23.91 645 PRO A O 1
ATOM 4915 N N . GLY A 1 646 ? 9.619 2.360 23.814 1.00 27.88 646 GLY A N 1
ATOM 4916 C CA . GLY A 1 646 ? 10.773 2.644 24.670 1.00 27.88 646 GLY A CA 1
ATOM 4917 C C . GLY A 1 646 ? 11.790 3.641 24.102 1.00 27.88 646 GLY A C 1
ATOM 4918 O O . GLY A 1 646 ? 12.555 4.199 24.881 1.00 27.88 646 GLY A O 1
ATOM 4919 N N . GLU A 1 647 ? 11.795 3.929 22.798 1.00 25.09 647 GLU A N 1
ATOM 4920 C CA . GLU A 1 647 ? 12.695 4.937 22.213 1.00 25.09 647 GLU A CA 1
ATOM 4921 C C . GLU A 1 647 ? 11.936 6.212 21.803 1.00 25.09 647 GLU A C 1
ATOM 4923 O O . GLU A 1 647 ? 10.874 6.176 21.187 1.00 25.09 647 GLU A O 1
ATOM 4928 N N . SER A 1 648 ? 12.472 7.365 22.198 1.00 26.95 648 SER A N 1
ATOM 4929 C CA . SER A 1 648 ? 11.903 8.695 21.965 1.00 26.95 648 SER A CA 1
ATOM 4930 C C . SER A 1 648 ? 11.972 9.071 20.477 1.00 26.95 648 SER A C 1
ATOM 4932 O O . SER A 1 648 ? 13.005 8.850 19.846 1.00 26.95 648 SER A O 1
ATOM 4934 N N . LEU A 1 649 ? 10.916 9.686 19.924 1.00 33.34 649 LEU A N 1
ATOM 4935 C CA . LEU A 1 649 ? 10.928 10.276 18.577 1.00 33.34 649 LEU A CA 1
ATOM 4936 C C . LEU A 1 649 ? 12.132 11.224 18.428 1.00 33.34 649 LEU A C 1
ATOM 4938 O O . LEU A 1 649 ? 12.238 12.225 19.142 1.00 33.34 649 LEU A O 1
ATOM 4942 N N . LYS A 1 650 ? 13.047 10.907 17.503 1.00 34.53 650 LYS A N 1
ATOM 4943 C CA . LYS A 1 650 ? 14.075 11.854 17.067 1.00 34.53 650 LYS A CA 1
ATOM 4944 C C . LYS A 1 650 ? 13.381 12.956 16.272 1.00 34.53 650 LYS A C 1
ATOM 4946 O O . LYS A 1 650 ? 12.943 12.728 15.148 1.00 34.53 650 LYS A O 1
ATOM 4951 N N . LEU A 1 651 ? 13.278 14.138 16.877 1.00 41.84 651 LEU A N 1
ATOM 4952 C CA . LEU A 1 651 ? 13.110 15.397 16.151 1.00 41.84 651 LEU A CA 1
ATOM 4953 C C . LEU A 1 651 ? 14.119 15.407 14.999 1.00 41.84 651 LEU A C 1
ATOM 4955 O O . LEU A 1 651 ? 15.258 14.991 15.207 1.00 41.84 651 LEU A O 1
ATOM 4959 N N . VAL A 1 652 ? 13.681 15.805 13.806 1.00 41.06 652 VAL A N 1
ATOM 4960 C CA . VAL A 1 652 ? 14.526 15.863 12.607 1.00 41.06 652 VAL A CA 1
ATOM 4961 C C . VAL A 1 652 ? 15.767 16.694 12.941 1.00 41.06 652 VAL A C 1
ATOM 4963 O O . VAL A 1 652 ? 15.672 17.903 13.129 1.00 41.06 652 VAL A O 1
ATOM 4966 N N . GLU A 1 653 ? 16.911 16.029 13.095 1.00 39.84 653 GLU A N 1
ATOM 4967 C CA . GLU A 1 653 ? 18.203 16.695 13.226 1.00 39.84 653 GLU A CA 1
ATOM 4968 C C . GLU A 1 653 ? 18.509 17.331 11.854 1.00 39.84 653 GLU A C 1
ATOM 4970 O O . GLU A 1 653 ? 18.492 16.640 10.835 1.00 39.84 653 GLU A O 1
ATOM 4975 N N . ASP A 1 654 ? 18.723 18.652 11.858 1.00 40.88 654 ASP A N 1
ATOM 4976 C CA . ASP A 1 654 ? 19.243 19.504 10.772 1.00 40.88 654 ASP A CA 1
ATOM 4977 C C . ASP A 1 654 ? 18.296 20.075 9.690 1.00 40.88 654 ASP A C 1
ATOM 4979 O O . ASP A 1 654 ? 18.547 19.918 8.495 1.00 40.88 654 ASP A O 1
ATOM 4983 N N . SER A 1 655 ? 17.305 20.909 10.050 1.00 52.62 655 SER A N 1
ATOM 4984 C CA . SER A 1 655 ? 16.858 21.952 9.098 1.00 52.62 655 SER A CA 1
ATOM 4985 C C . SER A 1 655 ? 16.232 23.196 9.746 1.00 52.62 655 SER A C 1
ATOM 4987 O O . SER A 1 655 ? 15.027 23.244 9.978 1.00 52.62 655 SER A O 1
ATOM 4989 N N . ALA A 1 656 ? 17.013 24.272 9.895 1.00 62.41 656 ALA A N 1
ATOM 4990 C CA . ALA A 1 656 ? 16.564 25.591 10.376 1.00 62.41 656 ALA A CA 1
ATOM 4991 C C . ALA A 1 656 ? 15.472 26.283 9.511 1.00 62.41 656 ALA A C 1
ATOM 4993 O O . ALA A 1 656 ? 15.069 27.405 9.805 1.00 62.41 656 ALA A O 1
ATOM 4994 N N . ASN A 1 657 ? 14.986 25.636 8.441 1.00 77.25 657 ASN A N 1
ATOM 4995 C CA . ASN A 1 657 ? 14.005 26.167 7.484 1.00 77.25 657 ASN A CA 1
ATOM 4996 C C . ASN A 1 657 ? 12.621 25.476 7.557 1.00 77.25 657 ASN A C 1
ATOM 4998 O O . ASN A 1 657 ? 11.869 25.511 6.584 1.00 77.25 657 ASN A O 1
ATOM 5002 N N . THR A 1 658 ? 12.283 24.833 8.682 1.00 84.25 658 THR A N 1
ATOM 5003 C CA . THR A 1 658 ? 11.010 24.101 8.860 1.00 84.25 658 THR A CA 1
ATOM 5004 C C . THR A 1 658 ? 9.997 24.887 9.689 1.00 84.25 658 THR A C 1
ATOM 5006 O O . THR A 1 658 ? 10.327 25.390 10.763 1.00 84.25 658 THR A O 1
ATOM 5009 N N . ILE A 1 659 ? 8.743 24.938 9.235 1.00 88.69 659 ILE A N 1
ATOM 5010 C CA . ILE A 1 659 ? 7.580 25.402 10.000 1.00 88.69 659 ILE A CA 1
ATOM 5011 C C . ILE A 1 659 ? 6.860 24.178 10.569 1.00 88.69 659 ILE A C 1
ATOM 5013 O O . ILE A 1 659 ? 6.386 23.327 9.814 1.00 88.69 659 ILE A O 1
ATOM 5017 N N . TYR A 1 660 ? 6.750 24.089 11.892 1.00 89.56 660 TYR A N 1
ATOM 5018 C CA . TYR A 1 660 ? 5.997 23.018 12.547 1.00 89.56 660 TYR A CA 1
ATOM 5019 C C . TYR A 1 660 ? 4.562 23.463 12.822 1.00 89.56 660 TYR A C 1
ATOM 5021 O O . TYR A 1 660 ? 4.350 24.478 13.473 1.00 89.56 660 TYR A O 1
ATOM 5029 N N . VAL A 1 661 ? 3.575 22.697 12.363 1.00 91.88 661 VAL A N 1
ATOM 5030 C CA . VAL A 1 661 ? 2.166 22.840 12.746 1.00 91.88 661 VAL A CA 1
ATOM 5031 C C . VAL A 1 661 ? 1.853 21.734 13.748 1.00 91.88 661 VAL A C 1
ATOM 5033 O O . VAL A 1 661 ? 1.693 20.574 13.375 1.00 91.88 661 VAL A O 1
ATOM 5036 N N . ILE A 1 662 ? 1.822 22.079 15.030 1.00 92.00 662 ILE A N 1
ATOM 5037 C CA . ILE A 1 662 ? 1.615 21.153 16.144 1.00 92.00 662 ILE A CA 1
ATOM 5038 C C . ILE A 1 662 ? 0.148 21.212 16.547 1.00 92.00 662 ILE A C 1
ATOM 5040 O O . ILE A 1 662 ? -0.350 22.296 16.839 1.00 92.00 662 ILE A O 1
ATOM 5044 N N . PHE A 1 663 ? -0.550 20.078 16.601 1.00 92.00 663 PHE A N 1
ATOM 5045 C CA . PHE A 1 663 ? -1.968 20.069 16.949 1.00 92.00 663 PHE A CA 1
ATOM 5046 C C . PHE A 1 663 ? -2.333 19.116 18.086 1.00 92.00 663 PHE A C 1
ATOM 5048 O O . PHE A 1 663 ? -1.752 18.044 18.237 1.00 92.00 663 PHE A O 1
ATOM 5055 N N . GLY A 1 664 ? -3.345 19.500 18.861 1.00 88.25 664 GLY A N 1
ATOM 5056 C CA . GLY A 1 664 ? -4.019 18.654 19.841 1.00 88.25 664 GLY A CA 1
ATOM 5057 C C . GLY A 1 664 ? -5.512 18.615 19.553 1.00 88.25 664 GLY A C 1
ATOM 5058 O O . GLY A 1 664 ? -6.153 19.665 19.486 1.00 88.25 664 GLY A O 1
ATOM 5059 N N . THR A 1 665 ? -6.086 17.423 19.376 1.00 81.50 665 THR A N 1
ATOM 5060 C CA . THR A 1 665 ? -7.518 17.282 19.093 1.00 81.50 665 THR A CA 1
ATOM 5061 C C . THR A 1 665 ? -8.177 16.180 19.912 1.00 81.50 665 THR A C 1
ATOM 5063 O O . THR A 1 665 ? -7.564 15.151 20.168 1.00 81.50 665 THR A O 1
ATOM 5066 N N . GLN A 1 666 ? -9.447 16.384 20.276 1.00 72.38 666 GLN A N 1
ATOM 5067 C CA . GLN A 1 666 ? -10.286 15.345 20.878 1.00 72.38 666 GLN A CA 1
ATOM 5068 C C . GLN A 1 666 ? -11.217 14.695 19.842 1.00 72.38 666 GLN A C 1
ATOM 5070 O O . GLN A 1 666 ? -11.258 13.477 19.694 1.00 72.38 666 GLN A O 1
ATOM 5075 N N . SER A 1 667 ? -11.953 15.519 19.093 1.00 59.75 667 SER A N 1
ATOM 5076 C CA . SER A 1 667 ? -12.978 15.088 18.130 1.00 59.75 667 SER A CA 1
ATOM 5077 C C . SER A 1 667 ? -12.525 15.141 16.665 1.00 59.75 667 SER A C 1
ATOM 5079 O O . SER A 1 667 ? -13.275 14.739 15.779 1.00 59.75 667 SER A O 1
ATOM 5081 N N . GLY A 1 668 ? -11.307 15.625 16.391 1.00 61.47 668 GLY A N 1
ATOM 5082 C CA . GLY A 1 668 ? -10.754 15.773 15.041 1.00 61.47 668 GLY A CA 1
ATOM 5083 C C . GLY A 1 668 ? -10.785 17.199 14.482 1.00 61.47 668 GLY A C 1
ATOM 5084 O O . GLY A 1 668 ? -10.032 17.488 13.555 1.00 61.47 668 GLY A O 1
ATOM 5085 N N . THR A 1 669 ? -11.575 18.118 15.050 1.00 71.81 669 THR A N 1
ATOM 5086 C CA . THR A 1 669 ? -11.738 19.487 14.515 1.00 71.81 669 THR A CA 1
ATOM 5087 C C . THR A 1 669 ? -10.425 20.275 14.487 1.00 71.81 669 THR A C 1
ATOM 5089 O O . THR A 1 669 ? -10.093 20.904 13.487 1.00 71.81 669 THR A O 1
ATOM 5092 N N . ALA A 1 670 ? -9.624 20.195 15.553 1.00 80.50 670 ALA A N 1
ATOM 5093 C CA . ALA A 1 670 ? -8.330 20.880 15.612 1.00 80.50 670 ALA A CA 1
ATOM 5094 C C . ALA A 1 670 ? -7.297 20.264 14.650 1.00 80.50 670 ALA A C 1
ATOM 5096 O O . ALA A 1 670 ? -6.508 20.989 14.051 1.00 80.50 670 ALA A O 1
ATOM 5097 N N . ALA A 1 671 ? -7.339 18.943 14.436 1.00 71.44 671 ALA A N 1
ATOM 5098 C CA . ALA A 1 671 ? -6.507 18.294 13.421 1.00 71.44 671 ALA A CA 1
ATOM 5099 C C . ALA A 1 671 ? -6.898 18.735 12.004 1.00 71.44 671 ALA A C 1
ATOM 5101 O O . ALA A 1 671 ? -6.031 18.935 11.155 1.00 71.44 671 ALA A O 1
ATOM 5102 N N . GLN A 1 672 ? -8.196 18.919 11.754 1.00 69.50 672 GLN A N 1
ATOM 5103 C CA . GLN A 1 672 ? -8.699 19.438 10.487 1.00 69.50 672 GLN A CA 1
ATOM 5104 C C . GLN A 1 672 ? -8.247 20.888 10.257 1.00 69.50 672 GLN A C 1
ATOM 5106 O O . GLN A 1 672 ? -7.679 21.180 9.207 1.00 69.50 672 GLN A O 1
ATOM 5111 N N . ALA A 1 673 ? -8.393 21.767 11.253 1.00 79.25 673 ALA A N 1
ATOM 5112 C CA . ALA A 1 673 ? -7.883 23.138 11.183 1.00 79.25 673 ALA A CA 1
ATOM 5113 C C . ALA A 1 673 ? -6.360 23.178 10.945 1.00 79.25 673 ALA A C 1
ATOM 5115 O O . ALA A 1 673 ? -5.872 23.964 10.140 1.00 79.25 673 ALA A O 1
ATOM 5116 N N . ALA A 1 674 ? -5.596 22.279 11.572 1.00 83.88 674 ALA A N 1
ATOM 5117 C CA . ALA A 1 674 ? -4.153 22.184 11.364 1.00 83.88 674 ALA A CA 1
ATOM 5118 C C . ALA A 1 674 ? -3.773 21.737 9.937 1.00 83.88 674 ALA A C 1
ATOM 5120 O O . ALA A 1 674 ? -2.804 22.241 9.365 1.00 83.88 674 ALA A O 1
ATOM 5121 N N . LYS A 1 675 ? -4.551 20.832 9.324 1.00 73.56 675 LYS A N 1
ATOM 5122 C CA . LYS A 1 675 ? -4.397 20.457 7.906 1.00 73.56 675 LYS A CA 1
ATOM 5123 C C . LYS A 1 675 ? -4.739 21.615 6.965 1.00 73.56 675 LYS A C 1
ATOM 5125 O O . LYS A 1 675 ? -4.039 21.804 5.969 1.00 73.56 675 LYS A O 1
ATOM 5130 N N . GLU A 1 676 ? -5.772 22.393 7.285 1.00 76.50 676 GLU A N 1
ATOM 5131 C CA . GLU A 1 676 ? -6.149 23.606 6.544 1.00 76.50 676 GLU A CA 1
ATOM 5132 C C . GLU A 1 676 ? -5.009 24.636 6.584 1.00 76.50 676 GLU A C 1
ATOM 5134 O O . GLU A 1 676 ? -4.541 25.064 5.530 1.00 76.50 676 GLU A O 1
ATOM 5139 N N . ILE A 1 677 ? -4.457 24.907 7.773 1.00 84.50 677 ILE A N 1
ATOM 5140 C CA . ILE A 1 677 ? -3.291 25.787 7.960 1.00 84.50 677 ILE A CA 1
ATOM 5141 C C . ILE A 1 677 ? -2.082 25.292 7.158 1.00 84.50 677 ILE A C 1
ATOM 5143 O O . ILE A 1 677 ? -1.452 26.077 6.450 1.00 84.50 677 ILE A O 1
ATOM 5147 N N . LYS A 1 678 ? -1.752 23.991 7.226 1.00 82.75 678 LYS A N 1
ATOM 5148 C CA . LYS A 1 678 ? -0.651 23.412 6.432 1.00 82.75 678 LYS A CA 1
ATOM 5149 C C . LYS A 1 678 ? -0.861 23.669 4.937 1.00 82.75 678 LYS A C 1
ATOM 5151 O O . LYS A 1 678 ? 0.070 24.100 4.258 1.00 82.75 678 LYS A O 1
ATOM 5156 N N . THR A 1 679 ? -2.070 23.410 4.445 1.00 72.62 679 THR A N 1
ATOM 5157 C CA . THR A 1 679 ? -2.417 23.556 3.026 1.00 72.62 679 THR A CA 1
ATOM 5158 C C . THR A 1 679 ? -2.268 25.006 2.573 1.00 72.62 679 THR A C 1
ATOM 5160 O O . THR A 1 679 ? -1.650 25.273 1.544 1.00 72.62 679 THR A O 1
ATOM 5163 N N . GLU A 1 680 ? -2.772 25.956 3.359 1.00 77.12 680 GLU A N 1
ATOM 5164 C CA . GLU A 1 680 ? -2.681 27.382 3.047 1.00 77.12 680 GLU A CA 1
ATOM 5165 C C . GLU A 1 680 ? -1.232 27.895 3.082 1.00 77.12 680 GLU A C 1
ATOM 5167 O O . GLU A 1 680 ? -0.821 28.641 2.191 1.00 77.12 680 GLU A O 1
ATOM 5172 N N . LEU A 1 681 ? -0.413 27.426 4.033 1.00 80.69 681 LEU A N 1
ATOM 5173 C CA . LEU A 1 681 ? 1.022 27.728 4.072 1.00 80.69 681 LEU A CA 1
ATOM 5174 C C . LEU A 1 681 ? 1.751 27.205 2.830 1.00 80.69 681 LEU A C 1
ATOM 5176 O O . LEU A 1 681 ? 2.514 27.948 2.217 1.00 80.69 681 LEU A O 1
ATOM 5180 N N . GLN A 1 682 ? 1.505 25.954 2.431 1.00 74.25 682 GLN A N 1
ATOM 5181 C CA . GLN A 1 682 ? 2.121 25.362 1.237 1.00 74.25 682 GLN A CA 1
ATOM 5182 C C . GLN A 1 682 ? 1.725 26.123 -0.036 1.00 74.25 682 GLN A C 1
ATOM 5184 O O . GLN A 1 682 ? 2.586 26.443 -0.858 1.00 74.25 682 GLN A O 1
ATOM 5189 N N . GLN A 1 683 ? 0.445 26.483 -0.175 1.00 71.75 683 GLN A N 1
ATOM 5190 C CA . GLN A 1 683 ? -0.034 27.295 -1.297 1.00 71.75 683 GLN A CA 1
ATOM 5191 C C . GLN A 1 683 ? 0.623 28.681 -1.321 1.00 71.75 683 GLN A C 1
ATOM 5193 O O . GLN A 1 683 ? 1.026 29.158 -2.385 1.00 71.75 683 GLN A O 1
ATOM 5198 N N . PHE A 1 684 ? 0.763 29.328 -0.161 1.00 74.81 684 PHE A N 1
ATOM 5199 C CA . PHE A 1 684 ? 1.413 30.631 -0.063 1.00 74.81 684 PHE A CA 1
ATOM 5200 C C . PHE A 1 684 ? 2.905 30.561 -0.423 1.00 74.81 684 PHE A C 1
ATOM 5202 O O . PHE A 1 684 ? 3.385 31.399 -1.190 1.00 74.81 684 PHE A O 1
ATOM 5209 N N . ILE A 1 685 ? 3.629 29.553 0.075 1.00 75.25 685 ILE A N 1
ATOM 5210 C CA . ILE A 1 685 ? 5.058 29.336 -0.211 1.00 75.25 685 ILE A CA 1
ATOM 5211 C C . ILE A 1 685 ? 5.278 29.117 -1.714 1.00 75.25 685 ILE A C 1
ATOM 5213 O O . ILE A 1 685 ? 6.111 29.807 -2.309 1.00 75.25 685 ILE A O 1
ATOM 5217 N N . GLY A 1 686 ? 4.473 28.252 -2.345 1.00 66.44 686 GLY A N 1
ATOM 5218 C CA . GLY A 1 686 ? 4.556 27.977 -3.784 1.00 66.44 686 GLY A CA 1
ATOM 5219 C C . GLY A 1 686 ? 4.277 29.207 -4.658 1.00 66.44 686 GLY A C 1
ATOM 5220 O O . GLY A 1 686 ? 4.998 29.466 -5.622 1.00 66.44 686 GLY A O 1
ATOM 5221 N N . ARG A 1 687 ? 3.288 30.038 -4.291 1.00 66.75 687 ARG A N 1
ATOM 5222 C CA . ARG A 1 687 ? 3.003 31.313 -4.988 1.00 66.75 687 ARG A CA 1
ATOM 5223 C C . ARG A 1 687 ? 4.121 32.337 -4.830 1.00 66.75 687 ARG A C 1
ATOM 5225 O O . ARG A 1 687 ? 4.403 33.095 -5.756 1.00 66.75 687 ARG A O 1
ATOM 5232 N N . SER A 1 688 ? 4.746 32.361 -3.658 1.00 64.12 688 SER A N 1
ATOM 5233 C CA . SER A 1 688 ? 5.769 33.344 -3.303 1.00 64.12 688 SER A CA 1
ATOM 5234 C C . SER A 1 688 ? 7.142 33.036 -3.913 1.00 64.12 688 SER A C 1
ATOM 5236 O O . SER A 1 688 ? 8.008 33.910 -3.884 1.00 64.12 688 SER A O 1
ATOM 5238 N N . ARG A 1 689 ? 7.348 31.824 -4.471 1.00 61.81 689 ARG A N 1
ATOM 5239 C CA . ARG A 1 689 ? 8.622 31.341 -5.050 1.00 61.81 689 ARG A CA 1
ATOM 5240 C C . ARG A 1 689 ? 9.824 31.614 -4.135 1.00 61.81 689 ARG A C 1
ATOM 5242 O O . ARG A 1 689 ? 10.857 32.122 -4.575 1.00 61.81 689 ARG A O 1
ATOM 5249 N N . MET A 1 690 ? 9.658 31.359 -2.838 1.00 63.12 690 MET A N 1
ATOM 5250 C CA . MET A 1 690 ? 10.688 31.645 -1.836 1.00 63.12 690 MET A CA 1
ATOM 5251 C C . MET A 1 690 ? 11.885 30.705 -2.014 1.00 63.12 690 MET A C 1
ATOM 5253 O O . MET A 1 690 ? 11.701 29.516 -2.214 1.00 63.12 690 MET A O 1
ATOM 5257 N N . CYS A 1 691 ? 13.120 31.199 -1.898 1.00 53.94 691 CYS A N 1
ATOM 5258 C CA . CYS A 1 691 ? 14.314 30.347 -1.915 1.00 53.94 691 CYS A CA 1
ATOM 5259 C C . CYS A 1 691 ? 15.217 30.639 -0.704 1.00 53.94 691 CYS A C 1
ATOM 5261 O O . CYS A 1 691 ? 15.641 31.789 -0.557 1.00 53.94 691 CYS A O 1
ATOM 5263 N N . PRO A 1 692 ? 15.574 29.624 0.112 1.00 63.53 692 PRO A N 1
ATOM 5264 C CA . PRO A 1 692 ? 15.079 28.240 0.069 1.00 63.53 692 PRO A CA 1
ATOM 5265 C C . PRO A 1 692 ? 13.601 28.139 0.492 1.00 63.53 692 PRO A C 1
ATOM 5267 O O . PRO A 1 692 ? 13.173 28.847 1.402 1.00 63.53 692 PRO A O 1
ATOM 5270 N N . GLU A 1 693 ? 12.826 27.260 -0.151 1.00 69.62 693 GLU A N 1
ATOM 5271 C CA . GLU A 1 693 ? 11.413 27.037 0.196 1.00 69.62 693 GLU A CA 1
ATOM 5272 C C . GLU A 1 693 ? 11.304 26.446 1.611 1.00 69.62 693 GLU A C 1
ATOM 5274 O O . GLU A 1 693 ? 11.917 25.406 1.882 1.00 69.62 693 GLU A O 1
ATOM 5279 N N . PRO A 1 694 ? 10.570 27.092 2.538 1.00 77.25 694 PRO A N 1
ATOM 5280 C CA . PRO A 1 694 ? 10.320 26.521 3.854 1.00 77.25 694 PRO A CA 1
ATOM 5281 C C . PRO A 1 694 ? 9.509 25.230 3.746 1.00 77.25 694 PRO A C 1
ATOM 5283 O O . PRO A 1 694 ? 8.540 25.155 2.992 1.00 77.25 694 PRO A O 1
ATOM 5286 N N . THR A 1 695 ? 9.869 24.218 4.528 1.00 78.38 695 THR A N 1
ATOM 5287 C CA . THR A 1 695 ? 9.079 22.985 4.636 1.00 78.38 695 THR A CA 1
ATOM 5288 C C . THR A 1 695 ? 8.019 23.146 5.723 1.00 78.38 695 THR A C 1
ATOM 5290 O O . THR A 1 695 ? 8.267 23.778 6.749 1.00 78.38 695 THR A O 1
ATOM 5293 N N . VAL A 1 696 ? 6.823 22.584 5.524 1.00 81.69 696 VAL A N 1
ATOM 5294 C CA . VAL A 1 696 ? 5.736 22.628 6.519 1.00 81.69 696 VAL A CA 1
ATOM 5295 C C . VAL A 1 696 ? 5.448 21.216 7.021 1.00 81.69 696 VAL A C 1
ATOM 5297 O O . VAL A 1 696 ? 4.998 20.358 6.259 1.00 81.69 696 VAL A O 1
ATOM 5300 N N . SER A 1 697 ? 5.682 20.983 8.310 1.00 80.69 697 SER A N 1
ATOM 5301 C CA . SER A 1 697 ? 5.545 19.677 8.960 1.00 80.69 697 SER A CA 1
ATOM 5302 C C . SER A 1 697 ? 4.379 19.680 9.940 1.00 80.69 697 SER A C 1
ATOM 5304 O O . SER A 1 697 ? 4.345 20.495 10.855 1.00 80.69 697 SER A O 1
ATOM 5306 N N . LEU A 1 698 ? 3.437 18.751 9.776 1.00 81.06 698 LEU A N 1
ATOM 5307 C CA . LEU A 1 698 ? 2.300 18.572 10.683 1.00 81.06 698 LEU A CA 1
ATOM 5308 C C . LEU A 1 698 ? 2.654 17.545 11.769 1.00 81.06 698 LEU A C 1
ATOM 5310 O O . LEU A 1 698 ? 3.123 16.456 11.445 1.00 81.06 698 LEU A O 1
ATOM 5314 N N . VAL A 1 699 ? 2.424 17.874 13.040 1.00 81.31 699 VAL A N 1
ATOM 5315 C CA . VAL A 1 699 ? 2.825 17.055 14.195 1.00 81.31 699 VAL A CA 1
ATOM 5316 C C . VAL A 1 699 ? 1.672 16.957 15.194 1.00 81.31 699 VAL A C 1
ATOM 5318 O O . VAL A 1 699 ? 1.122 17.973 15.608 1.00 81.31 699 VAL A O 1
ATOM 5321 N N . ALA A 1 700 ? 1.301 15.742 15.600 1.00 80.00 700 ALA A N 1
ATOM 5322 C CA . ALA A 1 700 ? 0.352 15.541 16.695 1.00 80.00 700 ALA A CA 1
ATOM 5323 C C . ALA A 1 700 ? 1.046 15.761 18.050 1.00 80.00 700 ALA A C 1
ATOM 5325 O O . ALA A 1 700 ? 2.212 15.403 18.218 1.00 80.00 700 ALA A O 1
ATOM 5326 N N . GLY A 1 701 ? 0.344 16.346 19.020 1.00 78.56 701 GLY A N 1
ATOM 5327 C CA . GLY A 1 701 ? 0.903 16.685 20.332 1.00 78.56 701 GLY A CA 1
ATOM 5328 C C . GLY A 1 701 ? 1.469 15.493 21.109 1.00 78.56 701 GLY A C 1
ATOM 5329 O O . GLY A 1 701 ? 2.463 15.639 21.814 1.00 78.56 701 GLY A O 1
ATOM 5330 N N . ASP A 1 702 ? 0.898 14.302 20.928 1.00 76.50 702 ASP A N 1
ATOM 5331 C CA . ASP A 1 702 ? 1.294 13.065 21.612 1.00 76.50 702 ASP A CA 1
ATOM 5332 C C . ASP A 1 702 ? 2.554 12.436 21.007 1.00 76.50 702 ASP A C 1
ATOM 5334 O O . ASP A 1 702 ? 3.224 11.623 21.648 1.00 76.50 702 ASP A O 1
ATOM 5338 N N . ALA A 1 703 ? 2.916 12.863 19.797 1.00 71.12 703 ALA A N 1
ATOM 5339 C CA . ALA A 1 703 ? 4.178 12.542 19.154 1.00 71.12 703 ALA A CA 1
ATOM 5340 C C . ALA A 1 703 ? 5.344 13.411 19.667 1.00 71.12 703 ALA A C 1
ATOM 5342 O O . ALA A 1 703 ? 6.487 13.180 19.271 1.00 71.12 703 ALA A O 1
ATOM 5343 N N . LEU A 1 704 ? 5.100 14.398 20.541 1.00 71.06 704 LEU A N 1
ATOM 5344 C CA . LEU A 1 704 ? 6.148 15.236 21.126 1.00 71.06 704 LEU A CA 1
ATOM 5345 C C . LEU A 1 704 ? 6.625 14.671 22.475 1.00 71.06 704 LEU A C 1
ATOM 5347 O O . LEU A 1 704 ? 5.867 14.661 23.445 1.00 71.06 704 LEU A O 1
ATOM 5351 N N . PRO A 1 705 ? 7.900 14.251 22.601 1.00 69.69 705 PRO A N 1
ATOM 5352 C CA . PRO A 1 705 ? 8.473 13.924 23.902 1.00 69.69 705 PRO A CA 1
ATOM 5353 C C . PRO A 1 705 ? 8.386 15.116 24.880 1.00 69.69 705 PRO A C 1
ATOM 5355 O O . PRO A 1 705 ? 8.598 16.250 24.433 1.00 69.69 705 PRO A O 1
ATOM 5358 N N . PRO A 1 706 ? 8.223 14.883 26.201 1.00 58.81 706 PRO A N 1
ATOM 5359 C CA . PRO A 1 706 ? 8.062 15.923 27.230 1.00 58.81 706 PRO A CA 1
ATOM 5360 C C . PRO A 1 706 ? 9.131 17.040 27.291 1.00 58.81 706 PRO A C 1
ATOM 5362 O O . PRO A 1 706 ? 8.930 18.040 27.953 1.00 58.81 706 PRO A O 1
ATOM 5365 N N . ASN A 1 707 ? 10.258 16.968 26.581 1.00 66.12 707 ASN A N 1
ATOM 5366 C CA . ASN A 1 707 ? 11.296 18.018 26.603 1.00 66.12 707 ASN A CA 1
ATOM 5367 C C . ASN A 1 707 ? 11.720 18.485 25.202 1.00 66.12 707 ASN A C 1
ATOM 5369 O O . ASN A 1 707 ? 12.841 18.945 24.986 1.00 66.12 707 ASN A O 1
ATOM 5373 N N . SER A 1 708 ? 10.832 18.336 24.221 1.00 71.88 708 SER A N 1
ATOM 5374 C CA . SER A 1 708 ? 11.144 18.584 22.808 1.00 71.88 708 SER A CA 1
ATOM 5375 C C . SER A 1 708 ? 11.133 20.055 22.414 1.00 71.88 708 SER A C 1
ATOM 5377 O O . SER A 1 708 ? 11.734 20.408 21.403 1.00 71.88 708 SER A O 1
ATOM 5379 N N . LEU A 1 709 ? 10.489 20.919 23.205 1.00 77.81 709 LEU A N 1
ATOM 5380 C CA . LEU A 1 709 ? 10.293 22.323 22.846 1.00 77.81 709 LEU A CA 1
ATOM 5381 C C . LEU A 1 709 ? 11.617 23.070 22.646 1.00 77.81 709 LEU A C 1
ATOM 5383 O O . LEU A 1 709 ? 11.741 23.789 21.666 1.00 77.81 709 LEU A O 1
ATOM 5387 N N . LEU A 1 710 ? 12.621 22.858 23.505 1.00 74.31 710 LEU A N 1
ATOM 5388 C CA . LEU A 1 710 ? 13.935 23.507 23.365 1.00 74.31 710 LEU A CA 1
ATOM 5389 C C . LEU A 1 710 ? 14.652 23.092 22.076 1.00 74.31 710 LEU A C 1
ATOM 5391 O O . LEU A 1 710 ? 15.277 23.912 21.419 1.00 74.31 710 LEU A O 1
ATOM 5395 N N . LYS A 1 711 ? 14.517 21.824 21.679 1.00 74.94 711 LYS A N 1
ATOM 5396 C CA . LYS A 1 711 ? 15.088 21.320 20.426 1.00 74.94 711 LYS A CA 1
ATOM 5397 C C . LYS A 1 711 ? 14.334 21.839 19.201 1.00 74.94 711 LYS A C 1
ATOM 5399 O O . LYS A 1 711 ? 14.956 22.135 18.191 1.00 74.94 711 LYS A O 1
ATOM 5404 N N . ILE A 1 712 ? 13.006 21.954 19.273 1.00 77.19 712 ILE A N 1
ATOM 5405 C CA . ILE A 1 712 ? 12.199 22.575 18.209 1.00 77.19 712 ILE A CA 1
ATOM 5406 C C . ILE A 1 712 ? 12.549 24.061 18.097 1.00 77.19 712 ILE A C 1
ATOM 5408 O O . ILE A 1 712 ? 12.678 24.583 16.992 1.00 77.19 712 ILE A O 1
ATOM 5412 N N . ALA A 1 713 ? 12.759 24.726 19.232 1.00 74.50 713 ALA A N 1
ATOM 5413 C CA . ALA A 1 713 ? 13.108 26.134 19.295 1.00 74.50 713 ALA A CA 1
ATOM 5414 C C . ALA A 1 713 ? 14.431 26.453 18.594 1.00 74.50 713 ALA A C 1
ATOM 5416 O O . ALA A 1 713 ? 14.481 27.406 17.827 1.00 74.50 713 ALA A O 1
ATOM 5417 N N . THR A 1 714 ? 15.451 25.613 18.776 1.00 70.38 714 THR A N 1
ATOM 5418 C CA . THR A 1 714 ? 16.783 25.816 18.183 1.00 70.38 714 THR A CA 1
ATOM 5419 C C . THR A 1 714 ? 16.871 25.437 16.698 1.00 70.38 714 THR A C 1
ATOM 5421 O O . THR A 1 714 ? 17.855 25.765 16.037 1.00 70.38 714 THR A O 1
ATOM 5424 N N . SER A 1 715 ? 15.880 24.718 16.153 1.00 71.62 715 SER A N 1
ATOM 5425 C CA . SER A 1 715 ? 15.964 24.079 14.827 1.00 71.62 715 SER A CA 1
ATOM 5426 C C . SER A 1 715 ? 14.781 24.361 13.893 1.00 71.62 715 SER A C 1
ATOM 5428 O O . SER A 1 715 ? 14.669 23.720 12.849 1.00 71.62 715 SER A O 1
ATOM 5430 N N . SER A 1 716 ? 13.901 25.312 14.223 1.00 79.50 716 SER A N 1
ATOM 5431 C CA . SER A 1 716 ? 12.720 25.642 13.411 1.00 79.50 716 SER A CA 1
ATOM 5432 C C . SER A 1 716 ? 12.671 27.105 12.981 1.00 79.50 716 SER A C 1
ATOM 5434 O O . SER A 1 716 ? 13.171 27.998 13.659 1.00 79.50 716 SER A O 1
ATOM 5436 N N . LEU A 1 717 ? 12.016 27.352 11.846 1.00 81.56 717 LEU A N 1
ATOM 5437 C CA . LEU A 1 717 ? 11.719 28.695 11.360 1.00 81.56 717 LEU A CA 1
ATOM 5438 C C . LEU A 1 717 ? 10.615 29.351 12.206 1.00 81.56 717 LEU A C 1
ATOM 5440 O O . LEU A 1 717 ? 10.695 30.546 12.503 1.00 81.56 717 LEU A O 1
ATOM 5444 N N . ALA A 1 718 ? 9.575 28.583 12.543 1.00 88.81 718 ALA A N 1
ATOM 5445 C CA . ALA A 1 718 ? 8.491 28.946 13.455 1.00 88.81 718 ALA A CA 1
ATOM 5446 C C . ALA A 1 718 ? 7.680 27.700 13.859 1.00 88.81 718 ALA A C 1
ATOM 5448 O O . ALA A 1 718 ? 7.692 26.688 13.152 1.00 88.81 718 ALA A O 1
ATOM 5449 N N . SER A 1 719 ? 6.918 27.794 14.951 1.00 91.75 719 SER A N 1
ATOM 5450 C CA . SER A 1 719 ? 5.928 26.778 15.341 1.00 91.75 719 SER A CA 1
ATOM 5451 C C . SER A 1 719 ? 4.521 27.359 15.485 1.00 91.75 719 SER A C 1
ATOM 5453 O O . SER A 1 719 ? 4.312 28.361 16.164 1.00 91.75 719 SER A O 1
ATOM 5455 N N . ILE A 1 720 ? 3.541 26.713 14.864 1.00 95.19 720 ILE A N 1
ATOM 5456 C CA . ILE A 1 720 ? 2.122 27.055 14.929 1.00 95.19 720 ILE A CA 1
ATOM 5457 C C . ILE A 1 720 ? 1.416 25.977 15.744 1.00 95.19 720 ILE A C 1
ATOM 5459 O O . ILE A 1 720 ? 1.414 24.813 15.353 1.00 95.19 720 ILE A O 1
ATOM 5463 N N . PHE A 1 721 ? 0.811 26.355 16.864 1.00 95.00 721 PHE A N 1
ATOM 5464 C CA . PHE A 1 721 ? 0.072 25.444 17.732 1.00 95.00 721 PHE A CA 1
ATOM 5465 C C . PHE A 1 721 ? -1.429 25.550 17.468 1.00 95.00 721 PHE A C 1
ATOM 5467 O O . PHE A 1 721 ? -1.976 26.649 17.456 1.00 95.00 721 PHE A O 1
ATOM 5474 N N . VAL A 1 722 ? -2.102 24.414 17.294 1.00 95.62 722 VAL A N 1
ATOM 5475 C CA . VAL A 1 722 ? -3.543 24.329 17.025 1.00 95.62 722 VAL A CA 1
ATOM 5476 C C . VAL A 1 722 ? -4.189 23.401 18.047 1.00 95.62 722 VAL A C 1
ATOM 5478 O O . VAL A 1 722 ? -3.981 22.192 18.008 1.00 95.62 722 VAL A O 1
ATOM 5481 N N . THR A 1 723 ? -4.973 23.925 18.984 1.00 94.25 723 THR A N 1
ATOM 5482 C CA . THR A 1 723 ? -5.558 23.094 20.052 1.00 94.25 723 THR A CA 1
ATOM 5483 C C . THR A 1 723 ? -7.034 23.377 20.244 1.00 94.25 723 THR A C 1
ATOM 5485 O O . THR A 1 723 ? -7.462 24.529 20.210 1.00 94.25 723 THR A O 1
ATOM 5488 N N . CYS A 1 724 ? -7.822 22.328 20.482 1.00 88.19 724 CYS A N 1
ATOM 5489 C CA . CYS A 1 724 ? -9.155 22.505 21.048 1.00 88.19 724 CYS A CA 1
ATOM 5490 C C . CYS A 1 724 ? -9.083 22.687 22.568 1.00 88.19 724 CYS A C 1
ATOM 5492 O O . CYS A 1 724 ? -8.068 22.377 23.192 1.00 88.19 724 CYS A O 1
ATOM 5494 N N . THR A 1 725 ? -10.165 23.187 23.152 1.00 83.62 725 THR A N 1
ATOM 5495 C CA . THR A 1 725 ? -10.405 23.138 24.599 1.00 83.62 725 THR A CA 1
ATOM 5496 C C . THR A 1 725 ? -11.406 22.025 24.891 1.00 83.62 725 THR A C 1
ATOM 5498 O O . THR A 1 725 ? -12.381 21.883 24.153 1.00 83.62 725 THR A O 1
ATOM 5501 N N . PHE A 1 726 ? -11.148 21.217 25.917 1.00 71.88 726 PHE A N 1
ATOM 5502 C CA . PHE A 1 726 ? -11.995 20.088 26.297 1.00 71.88 726 PHE A CA 1
ATOM 5503 C C . PHE A 1 726 ? -12.426 20.178 27.767 1.00 71.88 726 PHE A C 1
ATOM 5505 O O . PHE A 1 726 ? -11.781 20.867 28.556 1.00 71.88 726 PHE A O 1
ATOM 5512 N N . GLY A 1 727 ? -13.532 19.513 28.120 1.00 68.50 727 GLY A N 1
ATOM 5513 C CA . GLY A 1 727 ? -14.075 19.514 29.481 1.00 68.50 727 GLY A CA 1
ATOM 5514 C C . GLY A 1 727 ? -14.255 20.928 30.044 1.00 68.50 727 GLY A C 1
ATOM 5515 O O . GLY A 1 727 ? -14.796 21.810 29.381 1.00 68.50 727 GLY A O 1
ATOM 5516 N N . GLU A 1 728 ? -13.724 21.153 31.244 1.00 63.88 728 GLU A N 1
ATOM 5517 C CA . GLU A 1 728 ? -13.811 22.412 32.005 1.00 63.88 728 GLU A CA 1
ATOM 5518 C C . GLU A 1 728 ? -12.661 23.400 31.692 1.00 63.88 728 GLU A C 1
ATOM 5520 O O . GLU A 1 728 ? -12.237 24.216 32.525 1.00 63.88 728 GLU A O 1
ATOM 5525 N N . GLY A 1 729 ? -12.118 23.330 30.473 1.00 70.69 729 GLY A N 1
ATOM 5526 C CA . GLY A 1 729 ? -11.019 24.185 30.024 1.00 70.69 729 GLY A CA 1
ATOM 5527 C C . GLY A 1 729 ? -9.658 23.489 29.910 1.00 70.69 729 GLY A C 1
ATOM 5528 O O . GLY A 1 729 ? -8.626 24.161 29.907 1.00 70.69 729 GLY A O 1
ATOM 5529 N N . GLU A 1 730 ? -9.656 22.162 29.847 1.00 79.75 730 GLU A N 1
ATOM 5530 C CA . GLU A 1 730 ? -8.480 21.301 29.780 1.00 79.75 730 GLU A CA 1
ATOM 5531 C C . GLU A 1 730 ? -7.918 21.192 28.355 1.00 79.75 730 GLU A C 1
ATOM 5533 O O . GLU A 1 730 ? -8.571 21.531 27.357 1.00 79.75 730 GLU A O 1
ATOM 5538 N N . PHE A 1 731 ? -6.680 20.701 28.265 1.00 85.75 731 PHE A N 1
ATOM 5539 C CA . PHE A 1 731 ? -6.069 20.325 26.996 1.00 85.75 731 PHE A CA 1
ATOM 5540 C C . PHE A 1 731 ? -6.627 18.971 26.528 1.00 85.75 731 PHE A C 1
ATOM 5542 O O . PHE A 1 731 ? -6.954 18.118 27.350 1.00 85.75 731 PHE A O 1
ATOM 5549 N N . PRO A 1 732 ? -6.722 18.730 25.210 1.00 83.44 732 PRO A N 1
ATOM 5550 C CA . PRO A 1 732 ? -7.052 17.406 24.698 1.00 83.44 732 PRO A CA 1
ATOM 5551 C C . PRO A 1 732 ? -5.974 16.402 25.115 1.00 83.44 732 PRO A C 1
ATOM 5553 O O . PRO A 1 732 ? -4.800 16.764 25.217 1.00 83.44 732 PRO A O 1
ATOM 5556 N N . GLU A 1 733 ? -6.346 15.128 25.265 1.00 78.00 733 GLU A N 1
ATOM 5557 C CA . GLU A 1 733 ? -5.446 14.064 25.748 1.00 78.00 733 GLU A CA 1
ATOM 5558 C C . GLU A 1 733 ? -4.120 14.018 24.967 1.00 78.00 733 GLU A C 1
ATOM 5560 O O . GLU A 1 733 ? -3.045 13.855 25.546 1.00 78.00 733 GLU A O 1
ATOM 5565 N N . GLN A 1 734 ? -4.185 14.263 23.653 1.00 81.44 734 GLN A N 1
ATOM 5566 C CA . GLN A 1 734 ? -3.015 14.311 22.776 1.00 81.44 734 GLN A CA 1
ATOM 5567 C C . GLN A 1 734 ? -1.993 15.380 23.179 1.00 81.44 734 GLN A C 1
ATOM 5569 O O . GLN A 1 734 ? -0.799 15.170 23.024 1.00 81.44 734 GLN A O 1
ATOM 5574 N N . LEU A 1 735 ? -2.431 16.534 23.684 1.00 86.38 735 LEU A N 1
ATOM 5575 C CA . LEU A 1 735 ? -1.539 17.644 24.035 1.00 86.38 735 LEU A CA 1
ATOM 5576 C C . LEU A 1 735 ? -1.284 17.740 25.545 1.00 86.38 735 LEU A C 1
ATOM 5578 O O . LEU A 1 735 ? -0.399 18.482 25.962 1.00 86.38 735 LEU A O 1
ATOM 5582 N N . GLN A 1 736 ? -2.003 16.960 26.356 1.00 85.31 736 GLN A N 1
ATOM 5583 C CA . GLN A 1 736 ? -1.945 17.000 27.816 1.00 85.31 736 GLN A CA 1
ATOM 5584 C C . GLN A 1 736 ? -0.531 16.740 28.360 1.00 85.31 736 GLN A C 1
ATOM 5586 O O . GLN A 1 736 ? -0.004 17.548 29.120 1.00 85.31 736 GLN A O 1
ATOM 5591 N N . LYS A 1 737 ? 0.137 15.670 27.908 1.00 83.00 737 LYS A N 1
ATOM 5592 C CA . LYS A 1 737 ? 1.508 15.340 28.355 1.00 83.00 737 LYS A CA 1
ATOM 5593 C C . LYS A 1 737 ? 2.538 16.398 27.961 1.00 83.00 737 LYS A C 1
ATOM 5595 O O . LYS A 1 737 ? 3.500 16.628 28.688 1.00 83.00 737 LYS A O 1
ATOM 5600 N N . PHE A 1 738 ? 2.353 17.013 26.793 1.00 85.94 738 PHE A N 1
ATOM 5601 C CA . PHE A 1 738 ? 3.199 18.111 26.339 1.00 85.94 738 PHE A CA 1
ATOM 5602 C C . PHE A 1 738 ? 2.957 19.361 27.190 1.00 85.94 738 PHE A C 1
ATOM 5604 O O . PHE A 1 738 ? 3.907 20.007 27.605 1.00 85.94 738 PHE A O 1
ATOM 5611 N N . TRP A 1 739 ? 1.702 19.680 27.512 1.00 88.38 739 TRP A N 1
ATOM 5612 C CA . TRP A 1 739 ? 1.362 20.799 28.388 1.00 88.38 739 TRP A CA 1
ATOM 5613 C C . TRP A 1 739 ? 1.948 20.646 29.798 1.00 88.38 739 TRP A C 1
ATOM 5615 O O . TRP A 1 739 ? 2.580 21.578 30.295 1.00 88.38 739 TRP A O 1
ATOM 5625 N N . GLU A 1 740 ? 1.785 19.475 30.418 1.00 86.00 740 GLU A N 1
ATOM 5626 C CA . GLU A 1 740 ? 2.336 19.162 31.745 1.00 86.00 740 GLU A CA 1
ATOM 5627 C C . GLU A 1 740 ? 3.843 19.413 31.795 1.00 86.00 740 GLU A C 1
ATOM 5629 O O . GLU A 1 740 ? 4.350 20.029 32.729 1.00 86.00 740 GLU A O 1
ATOM 5634 N N . SER A 1 741 ? 4.556 19.029 30.740 1.00 84.88 741 SER A N 1
ATOM 5635 C CA . SER A 1 741 ? 6.000 19.190 30.691 1.00 84.88 741 SER A CA 1
ATOM 5636 C C . SER A 1 741 ? 6.463 20.635 30.494 1.00 84.88 741 SER A C 1
ATOM 5638 O O . SER A 1 741 ? 7.568 20.992 30.906 1.00 84.88 741 SER A O 1
ATOM 5640 N N . LEU A 1 742 ? 5.622 21.502 29.917 1.00 85.00 742 LEU A N 1
ATOM 5641 C CA . LEU A 1 742 ? 5.903 22.936 29.857 1.00 85.00 742 LEU A CA 1
ATOM 5642 C C . LEU A 1 742 ? 5.824 23.589 31.236 1.00 85.00 742 LEU A C 1
ATOM 5644 O O . LEU A 1 742 ? 6.527 24.574 31.473 1.00 85.00 742 LEU A O 1
ATOM 5648 N N . GLN A 1 743 ? 4.991 23.075 32.147 1.00 84.00 743 GLN A N 1
ATOM 5649 C CA . GLN A 1 743 ? 4.799 23.681 33.469 1.00 84.00 743 GLN A CA 1
ATOM 5650 C C . GLN A 1 743 ? 6.092 23.700 34.291 1.00 84.00 743 GLN A C 1
ATOM 5652 O O . GLN A 1 743 ? 6.364 24.698 34.961 1.00 84.00 743 GLN A O 1
ATOM 5657 N N . ASP A 1 744 ? 6.927 22.671 34.141 1.00 80.56 744 ASP A N 1
ATOM 5658 C CA . ASP A 1 744 ? 8.206 22.526 34.842 1.00 80.56 744 ASP A CA 1
ATOM 5659 C C . ASP A 1 744 ? 9.329 23.434 34.293 1.00 80.56 744 ASP A C 1
ATOM 5661 O O . ASP A 1 744 ? 10.395 23.565 34.905 1.00 80.56 744 ASP A O 1
ATOM 5665 N N . LEU A 1 745 ? 9.119 24.093 33.145 1.00 82.25 745 LEU A N 1
ATOM 5666 C CA . LEU A 1 745 ? 10.125 24.947 32.507 1.00 82.25 745 LEU A CA 1
ATOM 5667 C C . LEU A 1 745 ? 10.115 26.381 33.062 1.00 82.25 745 LEU A C 1
ATOM 5669 O O . LEU A 1 745 ? 9.063 27.008 33.240 1.00 82.25 745 LEU A O 1
ATOM 5673 N N . LYS A 1 746 ? 11.324 26.912 33.303 1.00 83.00 746 LYS A N 1
ATOM 5674 C CA . LYS A 1 746 ? 11.561 28.252 33.869 1.00 83.00 746 LYS A CA 1
ATOM 5675 C C . LYS A 1 746 ? 11.196 29.370 32.883 1.00 83.00 746 LYS A C 1
ATOM 5677 O O . LYS A 1 746 ? 11.424 29.248 31.681 1.00 83.00 746 LYS A O 1
ATOM 5682 N N . SER A 1 747 ? 10.718 30.491 33.426 1.00 84.12 747 SER A N 1
ATOM 5683 C CA . SER A 1 747 ? 10.502 31.740 32.680 1.00 84.12 747 SER A CA 1
ATOM 5684 C C . SER A 1 747 ? 11.797 32.208 31.996 1.00 84.12 747 SER A C 1
ATOM 5686 O O . SER A 1 747 ? 12.890 32.094 32.558 1.00 84.12 747 SER A O 1
ATOM 5688 N N . GLY A 1 748 ? 11.677 32.713 30.767 1.00 79.75 748 GLY A N 1
ATOM 5689 C CA . GLY A 1 748 ? 12.782 33.247 29.964 1.00 79.75 748 GLY A CA 1
ATOM 5690 C C . GLY A 1 748 ? 13.750 32.241 29.321 1.00 79.75 748 GLY A C 1
ATOM 5691 O O . GLY A 1 748 ? 14.707 32.687 28.691 1.00 79.75 748 GLY A O 1
ATOM 5692 N N . ILE A 1 749 ? 13.526 30.926 29.438 1.00 83.44 749 ILE A N 1
ATOM 5693 C CA . ILE A 1 749 ? 14.422 29.885 28.893 1.00 83.44 749 ILE A CA 1
ATOM 5694 C C . ILE A 1 749 ? 14.595 29.922 27.360 1.00 83.44 749 ILE A C 1
ATOM 5696 O O . ILE A 1 749 ? 15.592 29.430 26.851 1.00 83.44 749 ILE A O 1
ATOM 5700 N N . LEU A 1 750 ? 13.656 30.521 26.622 1.00 82.94 750 LEU A N 1
ATOM 5701 C CA . LEU A 1 750 ? 13.659 30.623 25.156 1.00 82.94 750 LEU A CA 1
ATOM 5702 C C . LEU A 1 750 ? 14.166 31.976 24.630 1.00 82.94 750 LEU A C 1
ATOM 5704 O O . LEU A 1 750 ? 14.210 32.169 23.417 1.00 82.94 750 LEU A O 1
ATOM 5708 N N . LYS A 1 751 ? 14.569 32.910 25.508 1.00 79.81 751 LYS A N 1
ATOM 5709 C CA . LYS A 1 751 ? 14.995 34.264 25.095 1.00 79.81 751 LYS A CA 1
ATOM 5710 C C . LYS A 1 751 ? 16.225 34.268 24.188 1.00 79.81 751 LYS A C 1
ATOM 5712 O O . LYS A 1 751 ? 16.333 35.137 23.331 1.00 79.81 751 LYS A O 1
ATOM 5717 N N . GLU A 1 752 ? 17.151 33.335 24.393 1.00 71.38 752 GLU A N 1
ATOM 5718 C CA . GLU A 1 752 ? 18.395 33.252 23.613 1.00 71.38 752 GLU A CA 1
ATOM 5719 C C . GLU A 1 752 ? 18.188 32.573 22.246 1.00 71.38 752 GLU A C 1
ATOM 5721 O O . GLU A 1 752 ? 18.975 32.793 21.330 1.00 71.38 752 GLU A O 1
ATOM 5726 N N . GLU A 1 753 ? 17.088 31.831 22.069 1.00 70.44 753 GLU A N 1
ATOM 5727 C CA . GLU A 1 753 ? 16.836 30.980 20.895 1.00 70.44 753 GLU A CA 1
ATOM 5728 C C . GLU A 1 753 ? 16.060 31.677 19.763 1.00 70.44 753 GLU A C 1
ATOM 5730 O O . GLU A 1 753 ? 15.886 31.109 18.690 1.00 70.44 753 GLU A O 1
ATOM 5735 N N . SER A 1 754 ? 15.564 32.906 19.971 1.00 74.56 754 SER A N 1
ATOM 5736 C CA . SER A 1 754 ? 14.734 33.635 18.986 1.00 74.56 754 SER A CA 1
ATOM 5737 C C . SER A 1 754 ? 13.547 32.814 18.440 1.00 74.56 754 SER A C 1
ATOM 5739 O O . SER A 1 754 ? 13.168 32.934 17.272 1.00 74.56 754 SER A O 1
ATOM 5741 N N . PHE A 1 755 ? 12.952 31.962 19.282 1.00 85.75 755 PHE A N 1
ATOM 5742 C CA . PHE A 1 755 ? 11.896 31.033 18.883 1.00 85.75 755 PHE A CA 1
ATOM 5743 C C . PHE A 1 755 ? 10.589 31.758 18.567 1.00 85.75 755 PHE A C 1
ATOM 5745 O O . PHE A 1 755 ? 9.969 32.332 19.460 1.00 85.75 755 PHE A O 1
ATOM 5752 N N . ARG A 1 756 ? 10.144 31.693 17.309 1.00 91.06 756 ARG A N 1
ATOM 5753 C CA . ARG A 1 756 ? 8.905 32.335 16.850 1.00 91.06 756 ARG A CA 1
ATOM 5754 C C . ARG A 1 756 ? 7.728 31.370 16.900 1.00 91.06 756 ARG A C 1
ATOM 5756 O O . ARG A 1 756 ? 7.826 30.248 16.397 1.00 91.06 756 ARG A O 1
ATOM 5763 N N . PHE A 1 757 ? 6.594 31.818 17.432 1.00 94.00 757 PHE A N 1
ATOM 5764 C CA . PHE A 1 757 ? 5.398 30.985 17.520 1.00 94.00 757 PHE A CA 1
ATOM 5765 C C . PHE A 1 757 ? 4.088 31.732 17.244 1.00 94.00 757 PHE A C 1
ATOM 5767 O O . PHE A 1 757 ? 4.012 32.963 17.290 1.00 94.00 757 PHE A O 1
ATOM 5774 N N . ALA A 1 758 ? 3.044 30.957 16.957 1.00 96.69 758 ALA A N 1
ATOM 5775 C CA . ALA A 1 758 ? 1.663 31.414 16.871 1.00 96.69 758 ALA A CA 1
ATOM 5776 C C . ALA A 1 758 ? 0.721 30.330 17.422 1.00 96.69 758 ALA A C 1
ATOM 5778 O O . ALA A 1 758 ? 1.037 29.143 17.341 1.00 96.69 758 ALA A O 1
ATOM 5779 N N . VAL A 1 759 ? -0.427 30.719 17.981 1.00 97.19 759 VAL A N 1
ATOM 5780 C CA . VAL A 1 759 ? -1.410 29.780 18.549 1.00 97.19 759 VAL A CA 1
ATOM 5781 C C . VAL A 1 759 ? -2.793 30.058 17.970 1.00 97.19 759 VAL A C 1
ATOM 5783 O O . VAL A 1 759 ? -3.230 31.209 17.932 1.00 97.19 759 VAL A O 1
ATOM 5786 N N . PHE A 1 760 ? -3.486 29.004 17.552 1.00 97.12 760 PHE A N 1
ATOM 5787 C CA . PHE A 1 760 ? -4.884 29.038 17.149 1.00 97.12 760 PHE A CA 1
ATOM 5788 C C . PHE A 1 760 ? -5.702 28.079 18.019 1.00 97.12 760 PHE A C 1
ATOM 5790 O O . PHE A 1 760 ? -5.420 26.881 18.106 1.00 97.12 760 PHE A O 1
ATOM 5797 N N .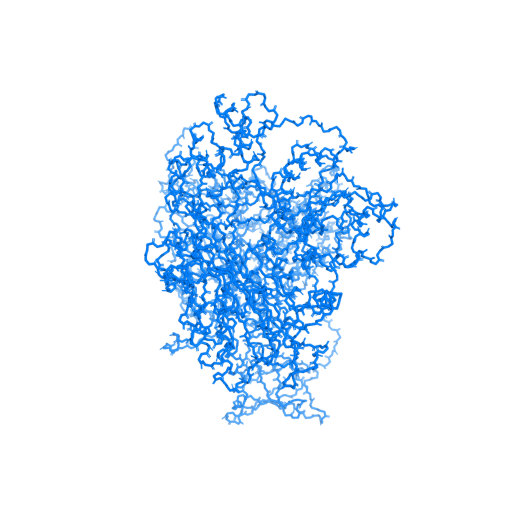 GLY A 1 761 ? -6.707 28.622 18.694 1.00 94.00 761 GLY A N 1
ATOM 5798 C CA . GLY A 1 761 ? -7.612 27.881 19.553 1.00 94.00 761 GLY A CA 1
ATOM 5799 C C . GLY A 1 761 ? -8.917 27.536 18.853 1.00 94.00 761 GLY A C 1
ATOM 5800 O O . GLY A 1 761 ? -9.459 28.341 18.095 1.00 94.00 761 GLY A O 1
ATOM 5801 N N . LEU A 1 762 ? -9.438 26.348 19.151 1.00 90.75 762 LEU A N 1
ATOM 5802 C CA . LEU A 1 762 ? -10.815 25.976 18.863 1.00 90.75 762 LEU A CA 1
ATOM 5803 C C . LEU A 1 762 ? -11.583 25.845 20.181 1.00 90.75 762 LEU A C 1
ATOM 5805 O O . LEU A 1 762 ? -11.264 25.003 21.027 1.00 90.75 762 LEU A O 1
ATOM 5809 N N . GLY A 1 763 ? -12.608 26.670 20.345 1.00 86.31 763 GLY A N 1
ATOM 5810 C CA . GLY A 1 763 ? -13.470 26.686 21.517 1.00 86.31 763 GLY A CA 1
ATOM 5811 C C . GLY A 1 763 ? -14.912 26.971 21.130 1.00 86.31 763 GLY A C 1
ATOM 5812 O O . GLY A 1 763 ? -15.237 27.139 19.959 1.00 86.31 763 GLY A O 1
ATOM 5813 N N . SER A 1 764 ? -15.784 27.026 22.127 1.00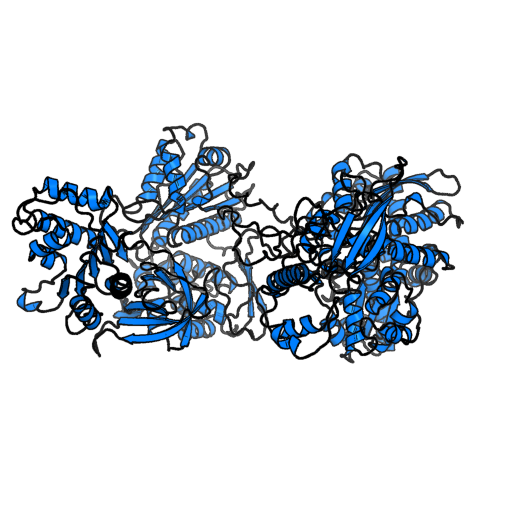 80.69 764 SER A N 1
ATOM 5814 C CA . SER A 1 764 ? -17.190 27.370 21.946 1.00 80.69 764 SER A CA 1
ATOM 5815 C C . SER A 1 764 ? -17.593 28.354 23.033 1.00 80.69 764 SER A C 1
ATOM 5817 O O . SER A 1 764 ? -17.345 28.102 24.214 1.00 80.69 764 SER A O 1
ATOM 5819 N N . SER A 1 765 ? -18.190 29.480 22.647 1.00 78.50 765 SER A N 1
ATOM 5820 C CA . SER A 1 765 ? -18.697 30.481 23.593 1.00 78.50 765 SER A CA 1
ATOM 5821 C C . SER A 1 765 ? -19.931 30.010 24.377 1.00 78.50 765 SER A C 1
ATOM 5823 O O . SER A 1 765 ? -20.353 30.692 25.307 1.00 78.50 765 SER A O 1
ATOM 5825 N N . MET A 1 766 ? -20.481 28.827 24.061 1.00 68.88 766 MET A N 1
ATOM 5826 C CA . MET A 1 766 ? -21.548 28.193 24.850 1.00 68.88 766 MET A CA 1
ATOM 5827 C C . MET A 1 766 ? -21.097 27.707 26.232 1.00 68.88 766 MET A C 1
ATOM 5829 O O . MET A 1 766 ? -21.949 27.528 27.101 1.00 68.88 766 MET A O 1
ATOM 5833 N N . TYR A 1 767 ? -19.799 27.476 26.442 1.00 68.19 767 TYR A N 1
ATOM 5834 C CA . TYR A 1 767 ? -19.268 27.140 27.763 1.00 68.19 767 TYR A CA 1
ATOM 5835 C C . TYR A 1 767 ? -19.217 28.434 28.588 1.00 68.19 767 TYR A C 1
ATOM 5837 O O . TYR A 1 767 ? -18.467 29.356 28.268 1.00 68.19 767 TYR A O 1
ATOM 5845 N N . ALA A 1 768 ? -20.114 28.533 29.574 1.00 49.47 768 ALA A N 1
ATOM 5846 C CA . ALA A 1 768 ? -20.581 29.795 30.153 1.00 49.47 768 ALA A CA 1
ATOM 5847 C C . ALA A 1 768 ? -19.544 30.527 31.026 1.00 49.47 768 ALA A C 1
ATOM 5849 O O . ALA A 1 768 ? -19.638 31.746 31.208 1.00 49.47 768 ALA A O 1
ATOM 5850 N N . ALA A 1 769 ? -18.509 29.837 31.500 1.00 57.94 769 ALA A N 1
ATOM 5851 C CA . ALA A 1 769 ? -17.402 30.480 32.183 1.00 57.94 769 ALA A CA 1
ATOM 5852 C C . ALA A 1 769 ? -16.496 31.198 31.156 1.00 57.94 769 ALA A C 1
ATOM 5854 O O . ALA A 1 769 ? -15.816 30.581 30.333 1.00 57.94 769 ALA A O 1
ATOM 5855 N N . ALA A 1 770 ? -16.489 32.537 31.169 1.00 51.50 770 ALA A N 1
ATOM 5856 C CA . ALA A 1 770 ? -15.739 33.367 30.212 1.00 51.50 770 ALA A CA 1
ATOM 5857 C C . ALA A 1 770 ? -14.215 33.085 30.187 1.00 51.50 770 ALA A C 1
ATOM 5859 O O . ALA A 1 770 ? -13.523 33.415 29.216 1.00 51.50 770 ALA A O 1
ATOM 5860 N N . ASP A 1 771 ? -13.686 32.464 31.242 1.00 61.94 771 ASP A N 1
ATOM 5861 C CA . ASP A 1 771 ? -12.309 31.985 31.372 1.00 61.94 771 ASP A CA 1
ATOM 5862 C C . ASP A 1 771 ? -12.067 30.607 30.722 1.00 61.94 771 ASP A C 1
ATOM 5864 O O . ASP A 1 771 ? -10.916 30.275 30.435 1.00 61.94 771 ASP A O 1
ATOM 5868 N N . GLN A 1 772 ? -13.116 29.835 30.417 1.00 70.62 772 GLN A N 1
ATOM 5869 C CA . GLN A 1 772 ? -13.035 28.528 29.754 1.00 70.62 772 GLN A CA 1
ATOM 5870 C C . GLN A 1 772 ? -13.036 28.611 28.220 1.00 70.62 772 GLN A C 1
ATOM 5872 O O . GLN A 1 772 ? -12.453 27.747 27.560 1.00 70.62 772 GLN A O 1
ATOM 5877 N N . PHE A 1 773 ? -13.611 29.664 27.625 1.00 84.50 773 PHE A N 1
ATOM 5878 C CA . PHE A 1 773 ? -13.600 29.834 26.167 1.00 84.50 773 PHE A CA 1
ATOM 5879 C C . PHE A 1 773 ? -12.162 29.874 25.626 1.00 84.50 773 PHE A C 1
ATOM 5881 O O . PHE A 1 773 ? -11.402 30.798 25.934 1.00 84.50 773 PHE A O 1
ATOM 5888 N N . ASN A 1 774 ? -11.792 28.891 24.795 1.00 88.62 774 ASN A N 1
ATOM 5889 C CA . ASN A 1 774 ? -10.445 28.745 24.228 1.00 88.62 774 ASN A CA 1
ATOM 5890 C C . ASN A 1 774 ? -9.314 28.691 25.279 1.00 88.62 774 ASN A C 1
ATOM 5892 O O . ASN A 1 774 ? -8.177 29.085 25.003 1.00 88.62 774 ASN A O 1
ATOM 5896 N N . ARG A 1 775 ? -9.613 28.228 26.498 1.00 89.06 775 ARG A N 1
ATOM 5897 C CA . ARG A 1 775 ? -8.682 28.278 27.633 1.00 89.06 775 ARG A CA 1
ATOM 5898 C C . ARG A 1 775 ? -7.353 27.586 27.354 1.00 89.06 775 ARG A C 1
ATOM 5900 O O . ARG A 1 775 ? -6.316 28.180 27.628 1.00 89.06 775 ARG A O 1
ATOM 5907 N N . ALA A 1 776 ? -7.365 26.396 26.754 1.00 90.50 776 ALA A N 1
ATOM 5908 C CA . ALA A 1 776 ? -6.139 25.659 26.436 1.00 90.50 776 ALA A CA 1
ATOM 5909 C C . ALA A 1 776 ? -5.195 26.474 25.528 1.00 90.50 776 ALA A C 1
ATOM 5911 O O . ALA A 1 776 ? -3.999 26.584 25.789 1.00 90.50 776 ALA A O 1
ATOM 5912 N N . ALA A 1 777 ? -5.740 27.126 24.497 1.00 93.50 777 ALA A N 1
ATOM 5913 C CA . ALA A 1 777 ? -4.960 27.962 23.587 1.00 93.50 777 ALA A CA 1
ATOM 5914 C C . ALA A 1 777 ? -4.414 29.224 24.271 1.00 93.50 777 ALA A C 1
ATOM 5916 O O . ALA A 1 777 ? -3.254 29.576 24.064 1.00 93.50 777 ALA A O 1
ATOM 5917 N N . LYS A 1 778 ? -5.223 29.878 25.116 1.00 94.00 778 LYS A N 1
ATOM 5918 C CA . LYS A 1 778 ? -4.800 31.048 25.905 1.00 94.00 778 LYS A CA 1
ATOM 5919 C C . LYS A 1 778 ? -3.662 30.692 26.866 1.00 94.00 778 LYS A C 1
ATOM 5921 O O . LYS A 1 778 ? -2.637 31.366 26.867 1.00 94.00 778 LYS A O 1
ATOM 5926 N N . LEU A 1 779 ? -3.809 29.596 27.614 1.00 93.12 779 LEU A N 1
ATOM 5927 C CA . LEU A 1 779 ? -2.794 29.103 28.549 1.00 93.12 779 LEU A CA 1
ATOM 5928 C C . LEU A 1 779 ? -1.479 28.757 27.839 1.00 93.12 779 LEU A C 1
ATOM 5930 O O . LEU A 1 779 ? -0.402 29.091 28.334 1.00 93.12 779 LEU A O 1
ATOM 5934 N N . LEU A 1 780 ? -1.558 28.115 26.670 1.00 92.81 780 LEU A N 1
ATOM 5935 C CA . LEU A 1 780 ? -0.380 27.775 25.877 1.00 92.81 780 LEU A CA 1
ATOM 5936 C C . LEU A 1 780 ? 0.339 29.024 25.346 1.00 92.81 780 LEU A C 1
ATOM 5938 O O . LEU A 1 780 ? 1.560 29.119 25.457 1.00 92.81 780 LEU A O 1
ATOM 5942 N N . ASP A 1 781 ? -0.409 29.989 24.807 1.00 95.06 781 ASP A N 1
ATOM 5943 C CA . ASP A 1 781 ? 0.131 31.254 24.299 1.00 95.06 781 ASP A CA 1
ATOM 5944 C C . ASP A 1 781 ? 0.824 32.078 25.398 1.00 95.06 781 ASP A C 1
ATOM 5946 O O . ASP A 1 781 ? 1.942 32.570 25.204 1.00 95.06 781 ASP A O 1
ATOM 5950 N N . GLU A 1 782 ? 0.196 32.184 26.571 1.00 94.19 782 GLU A N 1
ATOM 5951 C CA . GLU A 1 782 ? 0.759 32.863 27.741 1.00 94.19 782 GLU A CA 1
ATOM 5952 C C . GLU A 1 782 ? 2.026 32.167 28.242 1.00 94.19 782 GLU A C 1
ATOM 5954 O O . GLU A 1 782 ? 3.045 32.828 28.458 1.00 94.19 782 GLU A O 1
ATOM 5959 N N . LYS A 1 783 ? 2.005 30.833 28.369 1.00 92.94 783 LYS A N 1
ATOM 5960 C CA . LYS A 1 783 ? 3.157 30.066 28.858 1.00 92.94 783 LYS A CA 1
ATOM 5961 C C . LYS A 1 783 ? 4.360 30.170 27.919 1.00 92.94 783 LYS A C 1
ATOM 5963 O O . LYS A 1 783 ? 5.474 30.378 28.394 1.00 92.94 783 LYS A O 1
ATOM 5968 N N . LEU A 1 784 ? 4.157 30.079 26.603 1.00 91.31 784 LEU A N 1
ATOM 5969 C CA . LEU A 1 784 ? 5.237 30.237 25.618 1.00 91.31 784 LEU A CA 1
ATOM 5970 C C . LEU A 1 784 ? 5.832 31.656 25.644 1.00 91.31 784 LEU A C 1
ATOM 5972 O O . LEU A 1 784 ? 7.051 31.817 25.561 1.00 91.31 784 LEU A O 1
ATOM 5976 N N . SER A 1 785 ? 4.990 32.678 25.830 1.00 92.12 785 SER A N 1
ATOM 5977 C CA . SER A 1 785 ? 5.443 34.066 26.005 1.00 92.12 785 SER A CA 1
ATOM 5978 C C . SER A 1 785 ? 6.241 34.268 27.299 1.00 92.12 785 SER A C 1
ATOM 5980 O O . SER A 1 785 ? 7.306 34.882 27.261 1.00 92.12 785 SER A O 1
ATOM 5982 N N . ASP A 1 786 ? 5.792 33.718 28.434 1.00 90.88 786 ASP A N 1
ATOM 5983 C CA . ASP A 1 786 ? 6.535 33.760 29.708 1.00 90.88 786 ASP A CA 1
ATOM 5984 C C . ASP A 1 786 ? 7.900 33.056 29.598 1.00 90.88 786 ASP A C 1
ATOM 5986 O O . ASP A 1 786 ? 8.919 33.516 30.117 1.00 90.88 786 ASP A O 1
ATOM 5990 N N . MET A 1 787 ? 7.968 31.975 28.823 1.00 89.06 787 MET A N 1
ATOM 5991 C CA . MET A 1 787 ? 9.225 31.296 28.516 1.00 89.06 787 MET A CA 1
ATOM 5992 C C . MET A 1 787 ? 10.165 32.119 27.619 1.00 89.06 787 MET A C 1
ATOM 5994 O O . MET A 1 787 ? 11.331 31.758 27.510 1.00 89.06 787 MET A O 1
ATOM 5998 N N . GLY A 1 788 ? 9.726 33.240 27.040 1.00 87.94 788 GLY A N 1
ATOM 5999 C CA . GLY A 1 788 ? 10.564 34.150 26.253 1.00 87.94 788 GLY A CA 1
ATOM 6000 C C . GLY A 1 788 ? 10.545 33.921 24.741 1.00 87.94 788 GLY A C 1
ATOM 6001 O O . GLY A 1 788 ? 11.434 34.431 24.065 1.00 87.94 788 GLY A O 1
ATOM 6002 N N . ALA A 1 789 ? 9.572 33.168 24.222 1.00 89.62 789 ALA A N 1
ATOM 6003 C CA . ALA A 1 789 ? 9.360 33.002 22.786 1.00 89.62 789 ALA A CA 1
ATOM 6004 C C . ALA A 1 789 ? 8.738 34.262 22.149 1.00 89.62 789 ALA A C 1
ATOM 6006 O O . ALA A 1 789 ? 7.962 34.975 22.789 1.00 89.62 789 ALA A O 1
ATOM 6007 N N . ASP A 1 790 ? 9.045 34.517 20.877 1.00 89.94 790 ASP A N 1
ATOM 6008 C CA . ASP A 1 790 ? 8.528 35.649 20.108 1.00 89.94 790 ASP A CA 1
ATOM 6009 C C . ASP A 1 790 ? 7.179 35.313 19.455 1.00 89.94 790 ASP A C 1
ATOM 6011 O O . ASP A 1 790 ? 7.051 34.392 18.642 1.00 89.94 790 ASP A O 1
ATOM 6015 N N . ARG A 1 791 ? 6.144 36.069 19.819 1.00 93.50 791 ARG A N 1
ATOM 6016 C CA . ARG A 1 791 ? 4.779 35.866 19.332 1.00 93.50 791 ARG A CA 1
ATOM 6017 C C . ARG A 1 791 ? 4.585 36.590 17.997 1.00 93.50 791 ARG A C 1
ATOM 6019 O O . ARG A 1 791 ? 4.505 37.816 17.959 1.00 93.50 791 ARG A O 1
ATOM 6026 N N . LEU A 1 792 ? 4.374 35.837 16.916 1.00 91.69 792 LEU A N 1
ATOM 6027 C CA . LEU A 1 792 ? 4.149 36.390 15.569 1.00 91.69 792 LEU A CA 1
ATOM 6028 C C . LEU A 1 792 ? 2.842 37.195 15.473 1.00 91.69 792 LEU A C 1
ATOM 6030 O O . LEU A 1 792 ? 2.778 38.280 14.889 1.00 91.69 792 LEU A O 1
ATOM 6034 N N . ILE A 1 793 ? 1.766 36.660 16.041 1.00 94.00 793 ILE A N 1
ATOM 6035 C CA . ILE A 1 793 ? 0.434 37.260 16.025 1.00 94.00 793 ILE A CA 1
ATOM 6036 C C . ILE A 1 793 ? -0.313 36.897 17.307 1.00 94.00 793 ILE A C 1
ATOM 6038 O O . ILE A 1 793 ? -0.002 35.901 17.954 1.00 94.00 793 ILE A O 1
ATOM 6042 N N . LYS A 1 794 ? -1.299 37.716 17.687 1.00 94.75 794 LYS A N 1
ATOM 6043 C CA . LYS A 1 794 ? -2.218 37.401 18.784 1.00 94.75 794 LYS A CA 1
ATOM 6044 C C . LYS A 1 794 ? -2.852 36.018 18.566 1.00 94.75 794 LYS A C 1
ATOM 6046 O O . LYS A 1 794 ? -3.148 35.657 17.427 1.00 94.75 794 LYS A O 1
ATOM 6051 N N . VAL A 1 795 ? -3.070 35.282 19.658 1.00 94.94 795 VAL A N 1
ATOM 6052 C CA . VAL A 1 795 ? -3.799 34.007 19.638 1.00 94.94 795 VAL A CA 1
ATOM 6053 C C . VAL A 1 795 ? -5.132 34.155 18.895 1.00 94.94 795 VAL A C 1
ATOM 6055 O O . VAL A 1 795 ? -5.898 35.080 19.177 1.00 94.94 795 VAL A O 1
ATOM 6058 N N . GLY A 1 796 ? -5.375 33.271 17.927 1.00 94.00 796 GLY A N 1
ATOM 6059 C CA . GLY A 1 796 ? -6.656 33.179 17.224 1.00 94.00 796 GLY A CA 1
ATOM 6060 C C . GLY A 1 796 ? -7.651 32.391 18.068 1.00 94.00 796 GLY A C 1
ATOM 6061 O O . GLY A 1 796 ? -7.284 31.371 18.651 1.00 94.00 796 GLY A O 1
ATOM 6062 N N . LEU A 1 797 ? -8.886 32.875 18.182 1.00 93.12 797 LEU A N 1
ATOM 6063 C CA . LEU A 1 797 ? -9.900 32.301 19.072 1.00 93.12 797 LEU A CA 1
ATOM 6064 C C . LEU A 1 797 ? -11.118 31.857 18.259 1.00 93.12 797 LEU A C 1
ATOM 6066 O O . LEU A 1 797 ? -12.121 32.563 18.197 1.00 93.12 797 LEU A O 1
ATOM 6070 N N . GLY A 1 798 ? -11.021 30.689 17.624 1.00 89.12 798 GLY A N 1
ATOM 6071 C CA . GLY A 1 798 ? -12.125 30.111 16.865 1.00 89.12 798 GLY A CA 1
ATOM 6072 C C . GLY A 1 798 ? -13.307 29.772 17.772 1.00 89.12 798 GLY A C 1
ATOM 6073 O O . GLY A 1 798 ? -13.118 29.186 18.842 1.00 89.12 798 GLY A O 1
ATOM 6074 N N . ASP A 1 799 ? -14.515 30.133 17.337 1.00 84.88 799 ASP A N 1
ATOM 6075 C CA . ASP A 1 799 ? -15.759 29.907 18.074 1.00 84.88 799 ASP A CA 1
ATOM 6076 C C . ASP A 1 799 ? -16.714 29.013 17.278 1.00 84.88 799 ASP A C 1
ATOM 6078 O O . ASP A 1 799 ? -17.201 29.402 16.218 1.00 84.88 799 ASP A O 1
ATOM 6082 N N . ASP A 1 800 ? -17.016 27.829 17.804 1.00 78.25 800 ASP A N 1
ATOM 6083 C CA . ASP A 1 800 ? -17.966 26.884 17.206 1.00 78.25 800 ASP A CA 1
ATOM 6084 C C . ASP A 1 800 ? -19.419 27.401 17.213 1.00 78.25 800 ASP A C 1
ATOM 6086 O O . ASP A 1 800 ? -20.282 26.838 16.548 1.00 78.25 800 ASP A O 1
ATOM 6090 N N . GLN A 1 801 ? -19.700 28.495 17.932 1.00 73.75 801 GLN A N 1
ATOM 6091 C CA . GLN A 1 801 ? -20.995 29.190 17.901 1.00 73.75 801 GLN A CA 1
ATOM 6092 C C . GLN A 1 801 ? -21.097 30.256 16.817 1.00 73.75 801 GLN A C 1
ATOM 6094 O O . GLN A 1 801 ? -22.185 30.770 16.542 1.00 73.75 801 GLN A O 1
ATOM 6099 N N . SER A 1 802 ? -19.973 30.614 16.196 1.00 73.44 802 SER A N 1
ATOM 6100 C CA . SER A 1 802 ? -19.977 31.568 15.097 1.00 73.44 802 SER A CA 1
ATOM 6101 C C . SER A 1 802 ? -20.785 31.012 13.915 1.00 73.44 802 SER A C 1
ATOM 6103 O O . SER A 1 802 ? -20.725 29.812 13.638 1.00 73.44 802 SER A O 1
ATOM 6105 N N . PRO A 1 803 ? -21.483 31.862 13.137 1.00 63.00 803 PRO A N 1
ATOM 6106 C CA . PRO A 1 803 ? -22.122 31.453 11.885 1.00 63.00 803 PRO A CA 1
ATOM 6107 C C . PRO A 1 803 ? -21.183 30.719 10.910 1.00 63.00 803 PRO A C 1
ATOM 6109 O O . PRO A 1 803 ? -21.649 29.899 10.117 1.00 63.00 803 PRO A O 1
ATOM 6112 N N . GLU A 1 804 ? -19.880 31.012 10.978 1.00 64.06 804 GLU A N 1
ATOM 6113 C CA . GLU A 1 804 ? -18.802 30.395 10.189 1.00 64.06 804 GLU A CA 1
ATOM 6114 C C . GLU A 1 804 ? -17.948 29.406 10.995 1.00 64.06 804 GLU A C 1
ATOM 6116 O O . GLU A 1 804 ? -16.887 28.982 10.529 1.00 64.06 804 GLU A O 1
ATOM 6121 N N . LEU A 1 805 ? -18.395 29.037 12.198 1.00 76.94 805 LEU A N 1
ATOM 6122 C CA . LEU A 1 805 ? -17.642 28.234 13.160 1.00 76.94 805 LEU A CA 1
ATOM 6123 C C . LEU A 1 805 ? -16.243 28.844 13.402 1.00 76.94 805 LEU A C 1
ATOM 6125 O O . LEU A 1 805 ? -16.026 30.054 13.275 1.00 76.94 805 LEU A O 1
ATOM 6129 N N . TYR A 1 806 ? -15.250 28.001 13.685 1.00 79.31 806 TYR A N 1
ATOM 6130 C CA . TYR A 1 806 ? -13.859 28.428 13.841 1.00 79.31 806 TYR A CA 1
ATOM 6131 C C . TYR A 1 806 ? -13.247 29.040 12.565 1.00 79.31 806 TYR A C 1
ATOM 6133 O O . TYR A 1 806 ? -12.248 29.755 12.658 1.00 79.31 806 TYR A O 1
ATOM 6141 N N . ARG A 1 807 ? -13.810 28.771 11.376 1.00 72.50 807 ARG A N 1
ATOM 6142 C CA . ARG A 1 807 ? -13.201 29.155 10.089 1.00 72.50 807 ARG A CA 1
ATOM 6143 C C . ARG A 1 807 ? -13.211 30.656 9.844 1.00 72.50 807 ARG A C 1
ATOM 6145 O O . ARG A 1 807 ? -12.247 31.173 9.294 1.00 72.50 807 ARG A O 1
ATOM 6152 N N . GLY A 1 808 ? -14.261 31.353 10.279 1.00 73.12 808 GLY A N 1
ATOM 6153 C CA . GLY A 1 808 ? -14.343 32.807 10.111 1.00 73.12 808 GLY A CA 1
ATOM 6154 C C . GLY A 1 808 ? -13.179 33.539 10.790 1.00 73.12 808 GLY A C 1
ATOM 6155 O O . GLY A 1 808 ? -12.624 34.481 10.223 1.00 73.12 808 GLY A O 1
ATOM 6156 N N . GLU A 1 809 ? -12.782 33.066 11.975 1.00 85.00 809 GLU A N 1
ATOM 6157 C CA . GLU A 1 809 ? -11.610 33.574 12.693 1.00 85.00 809 GLU A CA 1
ATOM 6158 C C . GLU A 1 809 ? -10.306 33.059 12.072 1.00 85.00 809 GLU A C 1
ATOM 6160 O O . GLU A 1 809 ? -9.358 33.828 11.932 1.00 85.00 809 GLU A O 1
ATOM 6165 N N . LEU A 1 810 ? -10.254 31.785 11.660 1.00 84.75 810 LEU A N 1
ATOM 6166 C CA . LEU A 1 810 ? -9.066 31.189 11.042 1.00 84.75 810 LEU A CA 1
ATOM 6167 C C . LEU A 1 810 ? -8.630 31.939 9.779 1.00 84.75 810 LEU A C 1
ATOM 6169 O O . LEU A 1 810 ? -7.455 32.273 9.664 1.00 84.75 810 LEU A O 1
ATOM 6173 N N . ASP A 1 811 ? -9.565 32.252 8.878 1.00 76.06 811 ASP A N 1
ATOM 6174 C CA . ASP A 1 811 ? -9.280 32.962 7.625 1.00 76.06 811 ASP A CA 1
ATOM 6175 C C . ASP A 1 811 ? -8.651 34.342 7.909 1.00 76.06 811 ASP A C 1
ATOM 6177 O O . ASP A 1 811 ? -7.590 34.684 7.385 1.00 76.06 811 ASP A O 1
ATOM 6181 N N . SER A 1 812 ? -9.269 35.133 8.797 1.00 80.56 812 SER A N 1
ATOM 6182 C CA . SER A 1 812 ? -8.757 36.462 9.176 1.00 80.56 812 SER A CA 1
ATOM 6183 C C . SER A 1 812 ? -7.428 36.383 9.938 1.00 80.56 812 SER A C 1
ATOM 6185 O O . SER A 1 812 ? -6.565 37.252 9.794 1.00 80.56 812 SER A O 1
ATOM 6187 N N . TRP A 1 813 ? -7.232 35.326 10.725 1.00 89.75 813 TRP A N 1
ATOM 6188 C CA . TRP A 1 813 ? -5.991 35.077 11.447 1.00 89.75 813 TRP A CA 1
ATOM 6189 C C . TRP A 1 813 ? -4.840 34.684 10.509 1.00 89.75 813 TRP A C 1
ATOM 6191 O O . TRP A 1 813 ? -3.736 35.215 10.647 1.00 89.75 813 TRP A O 1
ATOM 6201 N N . MET A 1 814 ? -5.096 33.825 9.518 1.00 86.06 814 MET A N 1
ATOM 6202 C CA . MET A 1 814 ? -4.118 33.414 8.506 1.00 86.06 814 MET A CA 1
ATOM 6203 C C . MET A 1 814 ? -3.681 34.586 7.623 1.00 86.06 814 MET A C 1
ATOM 6205 O O . MET A 1 814 ? -2.479 34.785 7.429 1.00 86.06 814 MET A O 1
ATOM 6209 N N . GLU A 1 815 ? -4.616 35.433 7.179 1.00 80.50 815 GLU A N 1
ATOM 6210 C CA . GLU A 1 815 ? -4.310 36.652 6.412 1.00 80.50 815 GLU A CA 1
ATOM 6211 C C . GLU A 1 815 ? -3.348 37.592 7.152 1.00 80.50 815 GLU A C 1
ATOM 6213 O O . GLU A 1 815 ? -2.465 38.200 6.543 1.00 80.50 815 GLU A O 1
ATOM 6218 N N . ALA A 1 816 ? -3.474 37.679 8.477 1.00 84.62 816 ALA A N 1
ATOM 6219 C CA . ALA A 1 816 ? -2.597 38.491 9.309 1.00 84.62 816 ALA A CA 1
ATOM 6220 C C . ALA A 1 816 ? -1.286 37.775 9.705 1.00 84.62 816 ALA A C 1
ATOM 6222 O O . ALA A 1 816 ? -0.276 38.446 9.951 1.00 84.62 816 ALA A O 1
ATOM 6223 N N . LEU A 1 817 ? -1.276 36.437 9.768 1.00 87.94 817 LEU A N 1
ATOM 6224 C CA . LEU A 1 817 ? -0.095 35.626 10.081 1.00 87.94 817 LEU A CA 1
ATOM 6225 C C . LEU A 1 817 ? 0.894 35.580 8.913 1.00 87.94 817 LEU A C 1
ATOM 6227 O O . LEU A 1 817 ? 2.090 35.788 9.127 1.00 87.94 817 LEU A O 1
ATOM 6231 N N . LEU A 1 818 ? 0.413 35.302 7.696 1.00 85.06 818 LEU A N 1
ATOM 6232 C CA . LEU A 1 818 ? 1.257 35.017 6.529 1.00 85.06 818 LEU A CA 1
ATOM 6233 C C . LEU A 1 818 ? 2.313 36.113 6.272 1.00 85.06 818 LEU A C 1
ATOM 6235 O O . LEU A 1 818 ? 3.496 35.774 6.187 1.00 85.06 818 LEU A O 1
ATOM 6239 N N . PRO A 1 819 ? 1.983 37.423 6.244 1.00 79.44 819 PRO A N 1
ATOM 6240 C CA . PRO A 1 819 ? 2.988 38.464 6.024 1.00 79.44 819 PRO A CA 1
ATOM 6241 C C . PRO A 1 819 ? 4.059 38.513 7.119 1.00 79.44 819 PRO A C 1
ATOM 6243 O O . PRO A 1 819 ? 5.219 38.785 6.822 1.00 79.44 819 PRO A O 1
ATOM 6246 N N . LYS A 1 820 ? 3.685 38.239 8.375 1.00 85.12 820 LYS A N 1
ATOM 6247 C CA . LYS A 1 820 ? 4.584 38.303 9.539 1.00 85.12 820 LYS A CA 1
ATOM 6248 C C . LYS A 1 820 ? 5.503 37.094 9.648 1.00 85.12 820 LYS A C 1
ATOM 6250 O O . LYS A 1 820 ? 6.649 37.216 10.075 1.00 85.12 820 LYS A O 1
ATOM 6255 N N . LEU A 1 821 ? 5.005 35.925 9.252 1.00 83.81 821 LEU A N 1
ATOM 6256 C CA . LEU A 1 821 ? 5.782 34.692 9.224 1.00 83.81 821 LEU A CA 1
ATOM 6257 C C . LEU A 1 821 ? 6.983 34.818 8.267 1.00 83.81 821 LEU A C 1
ATOM 6259 O O . LEU A 1 821 ? 8.079 34.342 8.581 1.00 83.81 821 LEU A O 1
ATOM 6263 N N . PHE A 1 822 ? 6.788 35.529 7.147 1.00 76.94 822 PHE A N 1
ATOM 6264 C CA . PHE A 1 822 ? 7.762 35.657 6.057 1.00 76.94 822 PHE A CA 1
ATOM 6265 C C . PHE A 1 822 ? 8.435 37.038 5.929 1.00 76.94 822 PHE A C 1
ATOM 6267 O O . PHE A 1 822 ? 9.324 37.211 5.092 1.00 76.94 822 PHE A O 1
ATOM 6274 N N . SER A 1 823 ? 8.085 38.025 6.758 1.00 65.81 823 SER A N 1
ATOM 6275 C CA . SER A 1 823 ? 8.761 39.327 6.780 1.00 65.81 823 SER A CA 1
ATOM 6276 C C . SER A 1 823 ? 10.212 39.191 7.268 1.00 65.81 823 SER A C 1
ATOM 6278 O O . SER A 1 823 ? 10.451 38.962 8.449 1.00 65.81 823 SER A O 1
ATOM 6280 N N . GLY A 1 824 ? 11.179 39.320 6.347 1.00 56.78 824 GLY A N 1
ATOM 6281 C CA . GLY A 1 824 ? 12.626 39.247 6.619 1.00 56.78 824 GLY A CA 1
ATOM 6282 C C . GLY A 1 824 ? 13.441 38.456 5.583 1.00 56.78 824 GLY A C 1
ATOM 6283 O O . GLY A 1 824 ? 14.620 38.746 5.394 1.00 56.78 824 GLY A O 1
ATOM 6284 N N . ASN A 1 825 ? 12.812 37.535 4.842 1.00 50.16 825 ASN A N 1
ATOM 6285 C CA . ASN A 1 825 ? 13.480 36.646 3.880 1.00 50.16 825 ASN A CA 1
ATOM 6286 C C . ASN A 1 825 ? 13.219 37.061 2.424 1.00 50.16 825 ASN A C 1
ATOM 6288 O O . ASN A 1 825 ? 12.379 36.478 1.747 1.00 50.16 825 ASN A O 1
ATOM 6292 N N . GLY A 1 826 ? 13.967 38.055 1.930 1.00 41.78 826 GLY A N 1
ATOM 6293 C CA . GLY A 1 826 ? 13.972 38.438 0.511 1.00 41.78 826 GLY A CA 1
ATOM 6294 C C . GLY A 1 826 ? 12.665 39.077 0.019 1.00 41.78 826 GLY A C 1
ATOM 6295 O O . GLY A 1 826 ? 11.601 38.945 0.610 1.00 41.78 826 GLY A O 1
ATOM 6296 N N . LYS A 1 827 ? 12.734 39.851 -1.067 1.00 39.00 827 LYS A N 1
ATOM 6297 C CA . LYS A 1 827 ? 11.547 40.484 -1.659 1.00 39.00 827 LYS A CA 1
ATOM 6298 C C . LYS A 1 827 ? 10.578 39.398 -2.141 1.00 39.00 827 LYS A C 1
ATOM 6300 O O . LYS A 1 827 ? 10.851 38.780 -3.166 1.00 39.00 827 LYS A O 1
ATOM 6305 N N . ALA A 1 828 ? 9.445 39.224 -1.460 1.00 43.47 828 ALA A N 1
ATOM 6306 C CA . ALA A 1 828 ? 8.275 38.589 -2.056 1.00 43.47 828 ALA A CA 1
ATOM 6307 C C . ALA A 1 828 ? 7.906 39.410 -3.303 1.00 43.47 828 ALA A C 1
ATOM 6309 O O . ALA A 1 828 ? 7.442 40.549 -3.199 1.00 43.47 828 ALA A O 1
ATOM 6310 N N . GLY A 1 829 ? 8.224 38.887 -4.490 1.00 39.97 829 GLY A N 1
ATOM 6311 C CA . GLY A 1 829 ? 7.734 39.453 -5.743 1.00 39.97 829 GLY A CA 1
ATOM 6312 C C . GLY A 1 829 ? 6.212 39.487 -5.668 1.00 39.97 829 GLY A C 1
ATOM 6313 O O . GLY A 1 829 ? 5.619 38.503 -5.238 1.00 39.97 829 GLY A O 1
ATOM 6314 N N . GLY A 1 830 ? 5.604 40.632 -5.992 1.00 44.47 830 GLY A N 1
ATOM 6315 C CA . GLY A 1 830 ? 4.176 40.883 -5.790 1.00 44.47 830 GLY A CA 1
ATOM 6316 C C . GLY A 1 830 ? 3.310 39.692 -6.201 1.00 44.47 830 GLY A C 1
ATOM 6317 O O . GLY A 1 830 ? 3.203 39.379 -7.384 1.00 44.47 830 GLY A O 1
ATOM 6318 N N . ILE A 1 831 ? 2.722 39.027 -5.206 1.00 46.41 831 ILE A N 1
ATOM 6319 C CA . ILE A 1 831 ? 1.804 37.907 -5.397 1.00 46.41 831 ILE A CA 1
ATOM 6320 C C . ILE A 1 831 ? 0.523 38.489 -5.995 1.00 46.41 831 ILE A C 1
ATOM 6322 O O . ILE A 1 831 ? -0.158 39.288 -5.351 1.00 46.41 831 ILE A O 1
ATOM 6326 N N . SER A 1 832 ? 0.185 38.107 -7.226 1.00 44.12 832 SER A N 1
ATOM 6327 C CA . SER A 1 832 ? -1.144 38.377 -7.773 1.00 44.12 832 SER A CA 1
ATOM 6328 C C . SER A 1 832 ? -2.139 37.449 -7.073 1.00 44.12 832 SER A C 1
ATOM 6330 O O . SER A 1 832 ? -2.150 36.246 -7.312 1.00 44.12 832 SER A O 1
ATOM 6332 N N . LEU A 1 833 ? -2.984 37.997 -6.196 1.00 52.50 833 LEU A N 1
ATOM 6333 C CA . LEU A 1 833 ? -4.075 37.275 -5.516 1.00 52.50 833 LEU A CA 1
ATOM 6334 C C . LEU A 1 833 ? -5.189 36.797 -6.478 1.00 52.50 833 LEU A C 1
ATOM 6336 O O . LEU A 1 833 ? -6.183 36.234 -6.027 1.00 52.50 833 LEU A O 1
ATOM 6340 N N . LEU A 1 834 ? -5.044 37.045 -7.785 1.00 54.69 834 LEU A N 1
ATOM 6341 C CA . LEU A 1 834 ? -6.056 36.805 -8.817 1.00 54.69 834 LEU A CA 1
ATOM 6342 C C . LEU A 1 834 ? -5.836 35.518 -9.631 1.00 54.69 834 LEU A C 1
ATOM 6344 O O . LEU A 1 834 ? -6.695 35.191 -10.446 1.00 54.69 834 LEU A O 1
ATOM 6348 N N . ASP A 1 835 ? -4.742 34.784 -9.407 1.00 57.66 835 ASP A N 1
ATOM 6349 C CA . ASP A 1 835 ? -4.478 33.517 -10.100 1.00 57.66 835 ASP A CA 1
ATOM 6350 C C . ASP A 1 835 ? -4.921 32.305 -9.248 1.00 57.66 835 ASP A C 1
ATOM 6352 O O . ASP A 1 835 ? -4.628 32.253 -8.042 1.00 57.66 835 ASP A O 1
ATOM 6356 N N . PRO A 1 836 ? -5.622 31.307 -9.831 1.00 62.19 836 PRO A N 1
ATOM 6357 C CA . PRO A 1 836 ? -5.973 30.082 -9.117 1.00 62.19 836 PRO A CA 1
ATOM 6358 C C . PRO A 1 836 ? -4.700 29.337 -8.672 1.00 62.19 836 PRO A C 1
ATOM 6360 O O . PRO A 1 836 ? -3.722 29.301 -9.421 1.00 62.19 836 PRO A O 1
ATOM 6363 N N . PRO A 1 837 ? -4.666 28.762 -7.449 1.00 64.56 837 PRO A N 1
ATOM 6364 C CA . PRO A 1 837 ? -3.517 27.972 -7.000 1.00 64.56 837 PRO A CA 1
ATOM 6365 C C . PRO A 1 837 ? -3.309 26.746 -7.903 1.00 64.56 837 PRO A C 1
ATOM 6367 O O . PRO A 1 837 ? -4.211 26.355 -8.641 1.00 64.56 837 PRO A O 1
ATOM 6370 N N . GLU A 1 838 ? -2.143 26.103 -7.843 1.00 67.19 838 GLU A N 1
ATOM 6371 C CA . GLU A 1 838 ? -2.025 24.760 -8.422 1.00 67.19 838 GLU A CA 1
ATOM 6372 C C . GLU A 1 838 ? -2.908 23.778 -7.631 1.00 67.19 838 GLU A C 1
ATOM 6374 O O . GLU A 1 838 ? -3.027 23.911 -6.405 1.00 67.19 838 GLU A O 1
ATOM 6379 N N . PRO A 1 839 ? -3.562 22.813 -8.301 1.00 70.25 839 PRO A N 1
ATOM 6380 C CA . PRO A 1 839 ? -4.400 21.851 -7.611 1.00 70.25 839 PRO A CA 1
ATOM 6381 C C . PRO A 1 839 ? -3.522 20.934 -6.753 1.00 70.25 839 PRO A C 1
ATOM 6383 O O . PRO A 1 839 ? -2.512 20.402 -7.210 1.00 70.25 839 PRO A O 1
ATOM 6386 N N . ILE A 1 840 ? -3.923 20.728 -5.500 1.00 70.56 840 ILE A N 1
ATOM 6387 C CA . ILE A 1 840 ? -3.219 19.834 -4.565 1.00 70.56 840 ILE A CA 1
ATOM 6388 C C . ILE A 1 840 ? -3.534 18.350 -4.807 1.00 70.56 840 ILE A C 1
ATOM 6390 O O . ILE A 1 840 ? -2.874 17.479 -4.244 1.00 70.56 840 ILE A O 1
ATOM 6394 N N . PHE A 1 841 ? -4.513 18.058 -5.667 1.00 78.19 841 PHE A N 1
ATOM 6395 C CA . PHE A 1 841 ? -4.876 16.713 -6.096 1.00 78.19 841 PHE A CA 1
ATOM 6396 C C . PHE A 1 841 ? -4.817 16.613 -7.619 1.00 78.19 841 PHE A C 1
ATOM 6398 O O . PHE A 1 841 ? -5.215 17.538 -8.322 1.00 78.19 841 PHE A O 1
ATOM 6405 N N . ARG A 1 842 ? -4.358 15.472 -8.132 1.00 80.12 842 ARG A N 1
ATOM 6406 C CA . ARG A 1 842 ? -4.519 15.084 -9.535 1.00 80.12 842 ARG A CA 1
ATOM 6407 C C . ARG A 1 842 ? -5.639 14.080 -9.653 1.00 80.12 842 ARG A C 1
ATOM 6409 O O . ARG A 1 842 ? -5.732 13.140 -8.866 1.00 80.12 842 ARG A O 1
ATOM 6416 N N . LEU A 1 843 ? -6.455 14.269 -10.677 1.00 80.50 843 LEU A N 1
ATOM 6417 C CA . LEU A 1 843 ? -7.584 13.408 -10.953 1.00 80.50 843 LEU A CA 1
ATOM 6418 C C . LEU A 1 843 ? -7.445 12.804 -12.347 1.00 80.50 843 LEU A C 1
ATOM 6420 O O . LEU A 1 843 ? -7.315 13.515 -13.341 1.00 80.50 843 LEU A O 1
ATOM 6424 N N . SER A 1 844 ? -7.484 11.476 -12.425 1.00 82.06 844 SER A N 1
ATOM 6425 C CA . SER A 1 844 ? -7.561 10.757 -13.696 1.00 82.06 844 SER A CA 1
ATOM 6426 C C . SER A 1 844 ? -8.921 10.080 -13.841 1.00 82.06 844 SER A C 1
ATOM 6428 O O . SER A 1 844 ? -9.466 9.522 -12.888 1.00 82.06 844 SER A O 1
ATOM 6430 N N . MET A 1 845 ? -9.501 10.178 -15.038 1.00 81.00 845 MET A N 1
ATOM 6431 C CA . MET A 1 845 ? -10.847 9.692 -15.336 1.00 81.00 845 MET A CA 1
ATOM 6432 C C . MET A 1 845 ? -10.782 8.547 -16.340 1.00 81.00 845 MET A C 1
ATOM 6434 O O . MET A 1 845 ? -10.106 8.656 -17.365 1.00 81.00 845 MET A O 1
ATOM 6438 N N . ALA A 1 846 ? -11.522 7.471 -16.082 1.00 72.44 846 ALA A N 1
ATOM 6439 C CA . ALA A 1 846 ? -11.650 6.350 -17.003 1.00 72.44 846 ALA A CA 1
ATOM 6440 C C . ALA A 1 846 ? -13.127 5.958 -17.201 1.00 72.44 846 ALA A C 1
ATOM 6442 O O . ALA A 1 846 ? -13.876 5.846 -16.226 1.00 72.44 846 ALA A O 1
ATOM 6443 N N . PRO A 1 847 ? -13.567 5.699 -18.448 1.00 54.94 847 PRO A N 1
ATOM 6444 C CA . PRO A 1 847 ? -14.888 5.139 -18.695 1.00 54.94 847 PRO A CA 1
ATOM 6445 C C . PRO A 1 847 ? -14.942 3.683 -18.210 1.00 54.94 847 PRO A C 1
ATOM 6447 O O . PRO A 1 847 ? -14.141 2.844 -18.620 1.00 54.94 847 PRO A O 1
ATOM 6450 N N . GLY A 1 848 ? -15.907 3.362 -17.351 1.00 55.31 848 GLY A N 1
ATOM 6451 C CA . GLY A 1 848 ? -16.101 2.012 -16.823 1.00 55.31 848 GLY A CA 1
ATOM 6452 C C . GLY A 1 848 ? -17.113 1.994 -15.683 1.00 55.31 848 GLY A C 1
ATOM 6453 O O . GLY A 1 848 ? -17.374 3.025 -15.084 1.00 55.31 848 GLY A O 1
ATOM 6454 N N . LYS A 1 849 ? -17.698 0.827 -15.390 1.00 46.38 849 LYS A N 1
ATOM 6455 C CA . LYS A 1 849 ? -18.541 0.629 -14.200 1.00 46.38 849 LYS A CA 1
ATOM 6456 C C . LYS A 1 849 ? -17.701 0.006 -13.093 1.00 46.38 849 LYS A C 1
ATOM 6458 O O . LYS A 1 849 ? -17.112 -1.055 -13.312 1.00 46.38 849 LYS A O 1
ATOM 6463 N N . HIS A 1 850 ? -17.686 0.621 -11.915 1.00 46.44 850 HIS A N 1
ATOM 6464 C CA . HIS A 1 850 ? -17.144 -0.014 -10.719 1.00 46.44 850 HIS A CA 1
ATOM 6465 C C . HIS A 1 850 ? -18.027 -1.219 -10.346 1.00 46.44 850 HIS A C 1
ATOM 6467 O O . HIS A 1 850 ? -19.250 -1.104 -10.290 1.00 46.44 850 HIS A O 1
ATOM 6473 N N . ARG A 1 851 ? -17.426 -2.403 -10.171 1.00 42.09 851 ARG A N 1
ATOM 6474 C CA . ARG A 1 851 ? -18.122 -3.656 -9.804 1.00 42.09 851 ARG A CA 1
ATOM 6475 C C . ARG A 1 851 ? -17.941 -4.015 -8.321 1.00 42.09 851 ARG A C 1
ATOM 6477 O O . ARG A 1 851 ? -18.105 -5.183 -7.972 1.00 42.09 851 ARG A O 1
ATOM 6484 N N . SER A 1 852 ? -17.581 -3.071 -7.448 1.00 43.31 852 SER A N 1
ATOM 6485 C CA . SER A 1 852 ? -17.604 -3.345 -6.007 1.00 43.31 852 SER A CA 1
ATOM 6486 C C . SER A 1 852 ? -19.015 -3.111 -5.454 1.00 43.31 852 SER A C 1
ATOM 6488 O O . SER A 1 852 ? -19.694 -2.150 -5.805 1.00 43.31 852 SER A O 1
ATOM 6490 N N . ASN A 1 853 ? -19.454 -4.000 -4.565 1.00 36.00 853 ASN A N 1
ATOM 6491 C CA . ASN A 1 853 ? -20.625 -3.779 -3.709 1.00 36.00 853 ASN A CA 1
ATOM 6492 C C . ASN A 1 853 ? -20.234 -3.101 -2.378 1.00 36.00 853 ASN A C 1
ATOM 6494 O O . ASN A 1 853 ? -21.038 -3.066 -1.445 1.00 36.00 853 ASN A O 1
ATOM 6498 N N . PHE A 1 854 ? -18.992 -2.620 -2.262 1.00 45.69 854 PHE A N 1
ATOM 6499 C CA . PHE A 1 854 ? -18.436 -2.058 -1.038 1.00 45.69 854 PHE A CA 1
ATOM 6500 C C . PHE A 1 854 ? -17.717 -0.756 -1.342 1.00 45.69 854 PHE A C 1
ATOM 6502 O O . PHE A 1 854 ? -16.843 -0.690 -2.204 1.00 45.69 854 PHE A O 1
ATOM 6509 N N . HIS A 1 855 ? -18.144 0.283 -0.637 1.00 53.78 855 HIS A N 1
ATOM 6510 C CA . HIS A 1 855 ? -17.546 1.595 -0.740 1.00 53.78 855 HIS A CA 1
ATOM 6511 C C . HIS A 1 855 ? -16.340 1.670 0.205 1.00 53.78 855 HIS A C 1
ATOM 6513 O O . HIS A 1 855 ? -16.496 1.306 1.375 1.00 53.78 855 HIS A O 1
ATOM 6519 N N . PRO A 1 856 ? -15.165 2.110 -0.265 1.00 56.22 856 PRO A N 1
ATOM 6520 C CA . PRO A 1 856 ? -13.966 2.196 0.562 1.00 56.22 856 PRO A CA 1
ATOM 6521 C C . PRO A 1 856 ? -14.187 3.117 1.772 1.00 56.22 856 PRO A C 1
ATOM 6523 O O . PRO A 1 856 ? -14.484 4.298 1.633 1.00 56.22 856 PRO A O 1
ATOM 6526 N N . LEU A 1 857 ? -14.068 2.587 2.986 1.00 62.25 857 LEU A N 1
ATOM 6527 C CA . LEU A 1 857 ? -14.273 3.373 4.203 1.00 62.25 857 LEU A CA 1
ATOM 6528 C C . LEU A 1 857 ? -12.971 4.015 4.692 1.00 62.25 857 LEU A C 1
ATOM 6530 O O . LEU A 1 857 ? -11.898 3.446 4.483 1.00 62.25 857 LEU A O 1
ATOM 6534 N N . PRO A 1 858 ? -13.046 5.159 5.397 1.00 60.75 858 PRO A N 1
ATOM 6535 C CA . PRO A 1 858 ? -11.914 5.651 6.172 1.00 60.75 858 PRO A CA 1
ATOM 6536 C C . PRO A 1 858 ? -11.424 4.584 7.165 1.00 60.75 858 PRO A C 1
ATOM 6538 O O . PRO A 1 858 ? -12.208 3.756 7.639 1.00 60.75 858 PRO A O 1
ATOM 6541 N N . HIS A 1 859 ? -10.133 4.606 7.509 1.00 57.03 859 HIS A N 1
ATOM 6542 C CA . HIS A 1 859 ? -9.547 3.647 8.452 1.00 57.03 859 HIS A CA 1
ATOM 6543 C C . HIS A 1 859 ? -10.360 3.544 9.757 1.00 57.03 859 HIS A C 1
ATOM 6545 O O . HIS A 1 859 ? -10.744 4.556 10.342 1.00 57.03 859 HIS A O 1
ATOM 6551 N N . ASN A 1 860 ? -10.574 2.309 10.230 1.00 67.81 860 ASN A N 1
ATOM 6552 C CA . ASN A 1 860 ? -11.309 1.954 11.455 1.00 67.81 860 ASN A CA 1
ATOM 6553 C C . ASN A 1 860 ? -12.833 2.185 11.431 1.00 67.81 860 ASN A C 1
ATOM 6555 O O . ASN A 1 860 ? -13.469 2.095 12.483 1.00 67.81 860 ASN A O 1
ATOM 6559 N N . TYR A 1 861 ? -13.431 2.447 10.265 1.00 80.88 861 TYR A N 1
ATOM 6560 C CA . TYR A 1 861 ? -14.884 2.400 10.101 1.00 80.88 861 TYR A CA 1
ATOM 6561 C C . TYR A 1 861 ? -15.348 1.028 9.616 1.00 80.88 861 TYR A C 1
ATOM 6563 O O . TYR A 1 861 ? -14.723 0.395 8.767 1.00 80.88 861 TYR A O 1
ATOM 6571 N N . HIS A 1 862 ? -16.491 0.593 10.132 1.00 85.88 862 HIS A N 1
ATOM 6572 C CA . HIS A 1 862 ? -17.122 -0.677 9.809 1.00 85.88 862 HIS A CA 1
ATOM 6573 C C . HIS A 1 862 ? -18.537 -0.428 9.299 1.00 85.88 862 HIS A C 1
ATOM 6575 O O . HIS A 1 862 ? -19.253 0.433 9.809 1.00 85.88 862 HIS A O 1
ATOM 6581 N N . PHE A 1 863 ? -18.971 -1.207 8.310 1.00 88.81 863 PHE A N 1
ATOM 6582 C CA . PHE A 1 863 ? -20.378 -1.221 7.932 1.00 88.81 863 PHE A CA 1
ATOM 6583 C C . PHE A 1 863 ? -21.180 -2.060 8.926 1.00 88.81 863 PHE A C 1
ATOM 6585 O O . PHE A 1 863 ? -21.031 -3.280 8.966 1.00 88.81 863 PHE A O 1
ATOM 6592 N N . VAL A 1 864 ? -22.073 -1.407 9.662 1.00 91.44 864 VAL A N 1
ATOM 6593 C CA . VAL A 1 864 ? -23.112 -2.045 10.479 1.00 91.44 864 VAL A CA 1
ATOM 6594 C C . VAL A 1 864 ? -24.456 -1.911 9.793 1.00 91.44 864 VAL A C 1
ATOM 6596 O O . VAL A 1 864 ? -24.724 -0.955 9.062 1.00 91.44 864 VAL A O 1
ATOM 6599 N N . LYS A 1 865 ? -25.314 -2.895 10.011 1.00 93.94 865 LYS A N 1
ATOM 6600 C CA . LYS A 1 865 ? -26.648 -2.923 9.432 1.00 93.94 865 LYS A CA 1
ATOM 6601 C C . LYS A 1 865 ? -27.627 -2.252 10.392 1.00 93.94 865 LYS A C 1
ATOM 6603 O O . LYS A 1 865 ? -27.678 -2.624 11.559 1.00 93.94 865 LYS A O 1
ATOM 6608 N N . LEU A 1 866 ? -28.413 -1.296 9.901 1.00 95.31 866 LEU A N 1
ATOM 6609 C CA . LEU A 1 866 ? -29.542 -0.748 10.648 1.00 95.31 866 LEU A CA 1
ATOM 6610 C C . LEU A 1 866 ? -30.669 -1.787 10.658 1.00 95.31 866 LEU A C 1
ATOM 6612 O O . LEU A 1 866 ? -31.213 -2.117 9.610 1.00 95.31 866 LEU A O 1
ATOM 6616 N N . GLU A 1 867 ? -30.995 -2.331 11.820 1.00 94.94 867 GLU A N 1
ATOM 6617 C CA . GLU A 1 867 ? -31.975 -3.406 11.982 1.00 94.94 867 GLU A CA 1
ATOM 6618 C C . GLU A 1 867 ? -33.399 -2.866 12.137 1.00 94.94 867 GLU A C 1
ATOM 6620 O O . GLU A 1 867 ? -34.319 -3.357 11.485 1.00 94.94 867 GLU A O 1
ATOM 6625 N N . SER A 1 868 ? -33.593 -1.840 12.967 1.00 96.06 868 SER A N 1
ATOM 6626 C CA . SER A 1 868 ? -34.916 -1.269 13.227 1.00 96.06 868 SER A CA 1
ATOM 6627 C C . SER A 1 868 ? -34.862 0.215 13.562 1.00 96.06 868 SER A C 1
ATOM 6629 O O . SER A 1 868 ? -33.853 0.727 14.049 1.00 96.06 868 SER A O 1
ATOM 6631 N N . ILE A 1 869 ? -35.981 0.889 13.294 1.00 96.31 869 ILE A N 1
ATOM 6632 C CA . ILE A 1 869 ? -36.236 2.284 13.646 1.00 96.31 869 ILE A CA 1
ATOM 6633 C C . ILE A 1 869 ? -37.563 2.309 14.400 1.00 96.31 869 ILE A C 1
ATOM 6635 O O . ILE A 1 869 ? -38.594 1.931 13.842 1.00 96.31 869 ILE A O 1
ATOM 6639 N N . GLU A 1 870 ? -37.538 2.739 15.654 1.00 95.00 870 GLU A N 1
ATOM 6640 C CA . GLU A 1 870 ? -38.712 2.809 16.522 1.00 95.00 870 GLU A CA 1
ATOM 6641 C C . GLU A 1 870 ? -38.976 4.262 16.913 1.00 95.00 870 GLU A C 1
ATOM 6643 O O . GLU A 1 870 ? -38.122 4.905 17.516 1.00 95.00 870 GLU A O 1
ATOM 6648 N N . SER A 1 871 ? -40.144 4.804 16.563 1.00 93.06 871 SER A N 1
ATOM 6649 C CA . SER A 1 871 ? -40.509 6.157 16.990 1.00 93.06 871 SER A CA 1
ATOM 6650 C C . SER A 1 871 ? -40.838 6.175 18.481 1.00 93.06 871 SER A C 1
ATOM 6652 O O . SER A 1 871 ? -41.600 5.339 18.952 1.00 93.06 871 SER A O 1
ATOM 6654 N N . ILE A 1 872 ? -40.294 7.159 19.198 1.00 93.00 872 ILE A N 1
ATOM 6655 C CA . ILE A 1 872 ? -40.455 7.317 20.656 1.00 93.00 872 ILE A CA 1
ATOM 6656 C C . ILE A 1 872 ? -41.254 8.571 21.035 1.00 93.00 872 ILE A C 1
ATOM 6658 O O . ILE A 1 872 ? -41.191 9.040 22.169 1.00 93.00 872 ILE A O 1
ATOM 6662 N N . VAL A 1 873 ? -41.973 9.141 20.069 1.00 92.75 873 VAL A N 1
ATOM 6663 C CA . VAL A 1 873 ? -42.840 10.312 20.245 1.00 92.75 873 VAL A CA 1
ATOM 6664 C C . VAL A 1 873 ? -44.265 9.975 19.835 1.00 92.75 873 VAL A C 1
ATOM 6666 O O . VAL A 1 873 ? -44.503 9.075 19.029 1.00 92.75 873 VAL A O 1
ATOM 6669 N N . SER A 1 874 ? -45.227 10.731 20.360 1.00 87.56 874 SER A N 1
ATOM 6670 C CA . SER A 1 874 ? -46.624 10.601 19.939 1.00 87.56 874 SER A CA 1
ATOM 6671 C C . SER A 1 874 ? -46.800 10.909 18.445 1.00 87.56 874 SER A C 1
ATOM 6673 O O . SER A 1 874 ? -46.139 11.793 17.887 1.00 87.56 874 SER A O 1
ATOM 6675 N N . LEU A 1 875 ? -47.727 10.200 17.794 1.00 83.81 875 LEU A N 1
ATOM 6676 C CA . LEU A 1 875 ? -48.051 10.416 16.386 1.00 83.81 875 LEU A CA 1
ATOM 6677 C C . LEU A 1 875 ? -48.479 11.875 16.145 1.00 83.81 875 LEU A C 1
ATOM 6679 O O . LEU A 1 875 ? -49.410 12.367 16.778 1.00 83.81 875 LEU A O 1
ATOM 6683 N N . GLY A 1 876 ? -47.825 12.551 15.198 1.00 78.38 876 GLY A N 1
ATOM 6684 C CA . GLY A 1 876 ? -48.127 13.942 14.843 1.00 78.38 876 GLY A CA 1
ATOM 6685 C C . GLY A 1 876 ? -47.379 14.998 15.664 1.00 78.38 876 GLY A C 1
ATOM 6686 O O . GLY A 1 876 ? -47.586 16.189 15.431 1.00 78.38 876 GLY A O 1
ATOM 6687 N N . TYR A 1 877 ? -46.492 14.598 16.582 1.00 88.31 877 TYR A N 1
ATOM 6688 C CA . TYR A 1 877 ? -45.591 15.540 17.241 1.00 88.31 877 TYR A CA 1
ATOM 6689 C C . TYR A 1 877 ? -44.622 16.179 16.236 1.00 88.31 877 TYR A C 1
ATOM 6691 O O . TYR A 1 877 ? -44.086 15.513 15.352 1.00 88.31 877 TYR A O 1
ATOM 6699 N N . SER A 1 878 ? -44.384 17.485 16.374 1.00 82.44 878 SER A N 1
ATOM 6700 C CA . SER A 1 878 ? -43.637 18.281 15.390 1.00 82.44 878 SER A CA 1
ATOM 6701 C C . SER A 1 878 ? -42.128 18.039 15.388 1.00 82.44 878 SER A C 1
ATOM 6703 O O . SER A 1 878 ? -41.451 18.516 14.484 1.00 82.44 878 SER A O 1
ATOM 6705 N N . ARG A 1 879 ? -41.587 17.322 16.382 1.00 88.19 879 ARG A N 1
ATOM 6706 C CA . ARG A 1 879 ? -40.156 17.003 16.484 1.00 88.19 879 ARG A CA 1
ATOM 6707 C C . ARG A 1 879 ? -39.965 15.486 16.511 1.00 88.19 879 ARG A C 1
ATOM 6709 O O . ARG A 1 879 ? -40.071 14.888 17.581 1.00 88.19 879 ARG A O 1
ATOM 6716 N N . PRO A 1 880 ? -39.699 14.851 15.361 1.00 91.69 880 PRO A N 1
ATOM 6717 C CA . PRO A 1 880 ? -39.489 13.411 15.300 1.00 91.69 880 PRO A CA 1
ATOM 6718 C C . PRO A 1 880 ? -38.300 12.970 16.162 1.00 91.69 880 PRO A C 1
ATOM 6720 O O . PRO A 1 880 ? -37.207 13.530 16.056 1.00 91.69 880 PRO A O 1
ATOM 6723 N N . ALA A 1 881 ? -38.499 11.937 16.978 1.00 94.81 881 ALA A N 1
ATOM 6724 C CA . ALA A 1 881 ? -37.434 11.234 17.686 1.00 94.81 881 ALA A CA 1
ATOM 6725 C C . ALA A 1 881 ? -37.634 9.719 17.565 1.00 94.81 881 ALA A C 1
ATOM 6727 O O . ALA A 1 881 ? -38.774 9.235 17.524 1.00 94.81 881 ALA A O 1
ATOM 6728 N N . ALA A 1 882 ? -36.529 8.980 17.481 1.00 96.19 882 ALA A N 1
ATOM 6729 C CA . ALA A 1 882 ? -36.548 7.535 17.309 1.00 96.19 882 ALA A CA 1
ATOM 6730 C C . ALA A 1 882 ? -35.334 6.845 17.947 1.00 96.19 882 ALA A C 1
ATOM 6732 O O . ALA A 1 882 ? -34.269 7.448 18.110 1.00 96.19 882 ALA A O 1
ATOM 6733 N N . ILE A 1 883 ? -35.509 5.562 18.264 1.00 97.81 883 ILE A N 1
ATOM 6734 C CA . ILE A 1 883 ? -34.432 4.631 18.583 1.00 97.81 883 ILE A CA 1
ATOM 6735 C C . ILE A 1 883 ? -34.024 3.900 17.303 1.00 97.81 883 ILE A C 1
ATOM 6737 O O . ILE A 1 883 ? -34.857 3.315 16.609 1.00 97.81 883 ILE A O 1
ATOM 6741 N N . PHE A 1 884 ? -32.732 3.936 17.000 1.00 98.06 884 PHE A N 1
ATOM 6742 C CA . PHE A 1 884 ? -32.109 3.260 15.868 1.00 98.06 884 PHE A CA 1
ATOM 6743 C C . PHE A 1 884 ? -31.279 2.093 16.391 1.00 98.06 884 PHE A C 1
ATOM 6745 O O . PHE A 1 884 ? -30.298 2.317 17.096 1.00 98.06 884 PHE A O 1
ATOM 6752 N N . THR A 1 885 ? -31.651 0.865 16.036 1.00 97.56 885 THR A N 1
ATOM 6753 C CA . THR A 1 885 ? -30.932 -0.345 16.461 1.00 97.56 885 THR A CA 1
ATOM 6754 C C . THR A 1 885 ? -30.024 -0.841 15.345 1.00 97.56 885 THR A C 1
ATOM 6756 O O . THR A 1 885 ? -30.480 -1.089 14.230 1.00 97.56 885 THR A O 1
ATOM 6759 N N . PHE A 1 886 ? -28.746 -1.023 15.654 1.00 97.00 886 PHE A N 1
ATOM 6760 C CA . PHE A 1 886 ? -27.708 -1.526 14.764 1.00 97.00 886 PHE A CA 1
ATOM 6761 C C . PHE A 1 886 ? -27.312 -2.955 15.143 1.00 97.00 886 PHE A C 1
ATOM 6763 O O . PHE A 1 886 ? -27.113 -3.265 16.319 1.00 97.00 886 PHE A O 1
ATOM 6770 N N . ASP A 1 887 ? -27.161 -3.807 14.132 1.00 94.88 887 ASP A N 1
ATOM 6771 C CA . ASP A 1 887 ? -26.681 -5.183 14.263 1.00 94.88 887 ASP A CA 1
ATOM 6772 C C . ASP A 1 887 ? -25.148 -5.218 14.173 1.00 94.88 887 ASP A C 1
ATOM 6774 O O . ASP A 1 887 ? -24.560 -4.823 13.157 1.00 94.88 887 ASP A O 1
ATOM 6778 N N . LEU A 1 888 ? -24.509 -5.687 15.247 1.00 93.12 888 LEU A N 1
ATOM 6779 C CA . LEU A 1 888 ? -23.057 -5.814 15.369 1.00 93.12 888 LEU A CA 1
ATOM 6780 C C . LEU A 1 888 ? -22.547 -7.218 15.007 1.00 93.12 888 LEU A C 1
ATOM 6782 O O . LEU A 1 888 ? -21.327 -7.429 14.977 1.00 93.12 888 LEU A O 1
ATOM 6786 N N . LYS A 1 889 ? -23.423 -8.179 14.684 1.00 88.00 889 LYS A N 1
ATOM 6787 C CA . LYS A 1 889 ? -23.009 -9.552 14.361 1.00 88.00 889 LYS A CA 1
ATOM 6788 C C . LYS A 1 889 ? -21.994 -9.581 13.230 1.00 88.00 889 LYS A C 1
ATOM 6790 O O . LYS A 1 889 ? -22.189 -8.998 12.166 1.00 88.00 889 LYS A O 1
ATOM 6795 N N . ASN A 1 890 ? -20.924 -10.347 13.434 1.00 81.81 890 ASN A N 1
ATOM 6796 C CA . ASN A 1 890 ? -19.836 -10.537 12.468 1.00 81.81 890 ASN A CA 1
ATOM 6797 C C . ASN A 1 890 ? -19.056 -9.256 12.106 1.00 81.81 890 ASN A C 1
ATOM 6799 O O . ASN A 1 890 ? -18.287 -9.280 11.147 1.00 81.81 890 ASN A O 1
ATOM 6803 N N . THR A 1 891 ? -19.216 -8.153 12.850 1.00 81.81 891 THR A N 1
ATOM 6804 C CA . THR A 1 891 ? -18.459 -6.909 12.601 1.00 81.81 891 THR A CA 1
ATOM 6805 C C . THR A 1 891 ? -17.151 -6.832 13.386 1.00 81.81 891 THR A C 1
ATOM 6807 O O . THR A 1 891 ? -16.232 -6.127 12.976 1.00 81.81 891 THR A O 1
ATOM 6810 N N . GLY A 1 892 ? -17.057 -7.564 14.503 1.00 85.19 892 GLY A N 1
ATOM 6811 C CA . GLY A 1 892 ? -15.928 -7.504 15.436 1.00 85.19 892 GLY A CA 1
ATOM 6812 C C . GLY A 1 892 ? -15.905 -6.248 16.316 1.00 85.19 892 GLY A C 1
ATOM 6813 O O . GLY A 1 892 ? -15.007 -6.127 17.148 1.00 85.19 892 GLY A O 1
ATOM 6814 N N . LEU A 1 893 ? -16.876 -5.338 16.159 1.00 88.19 893 LEU A N 1
ATOM 6815 C CA . LEU A 1 893 ? -17.013 -4.154 17.000 1.00 88.19 893 LEU A CA 1
ATOM 6816 C C . LEU A 1 893 ? -17.417 -4.545 18.422 1.00 88.19 893 LEU A C 1
ATOM 6818 O O . LEU A 1 893 ? -18.295 -5.382 18.625 1.00 88.19 893 LEU A O 1
ATOM 6822 N N . LYS A 1 894 ? -16.788 -3.892 19.396 1.00 90.94 894 LYS A N 1
ATOM 6823 C CA . LYS A 1 894 ? -17.138 -3.957 20.815 1.00 90.94 894 LYS A CA 1
ATOM 6824 C C . LYS A 1 894 ? -17.260 -2.540 21.347 1.00 90.94 894 LYS A C 1
ATOM 6826 O O . LYS A 1 894 ? -16.575 -1.647 20.850 1.00 90.94 894 LYS A O 1
ATOM 6831 N N . TYR A 1 895 ? -18.129 -2.361 22.327 1.00 93.88 895 TYR A N 1
ATOM 6832 C CA . TYR A 1 895 ? -18.374 -1.078 22.963 1.00 93.88 895 TYR A CA 1
ATOM 6833 C C . TYR A 1 895 ? -18.697 -1.302 24.439 1.00 93.88 895 TYR A C 1
ATOM 6835 O O . TYR A 1 895 ? -19.221 -2.364 24.789 1.00 93.88 895 TYR A O 1
ATOM 6843 N N . ASP A 1 896 ? -18.405 -0.309 25.271 1.00 92.94 896 ASP A N 1
ATOM 6844 C CA . ASP A 1 896 ? -18.797 -0.269 26.675 1.00 92.94 896 ASP A CA 1
ATOM 6845 C C . ASP A 1 896 ? -19.915 0.758 26.902 1.00 92.94 896 ASP A C 1
ATOM 6847 O O . ASP A 1 896 ? -20.195 1.635 26.081 1.00 92.94 896 ASP A O 1
ATOM 6851 N N . VAL A 1 897 ? -20.624 0.630 28.023 1.00 92.94 897 VAL A N 1
ATOM 6852 C CA . VAL A 1 897 ? -21.660 1.606 28.384 1.00 92.94 897 VAL A CA 1
ATOM 6853 C C . VAL A 1 897 ? -21.049 2.983 28.589 1.00 92.94 897 VAL A C 1
ATOM 6855 O O . VAL A 1 897 ? -20.081 3.125 29.326 1.00 92.94 897 VAL A O 1
ATOM 6858 N N . GLY A 1 898 ? -21.666 3.990 27.971 1.00 88.00 898 GLY A N 1
ATOM 6859 C CA . GLY A 1 898 ? -21.162 5.359 27.987 1.00 88.00 898 GLY A CA 1
ATOM 6860 C C . GLY A 1 898 ? -20.338 5.743 26.764 1.00 88.00 898 GLY A C 1
ATOM 6861 O O . GLY A 1 898 ? -20.096 6.927 26.571 1.00 88.00 898 GLY A O 1
ATOM 6862 N N . ASP A 1 899 ? -19.961 4.782 25.915 1.00 92.62 899 ASP A N 1
ATOM 6863 C CA . ASP A 1 899 ? -19.270 5.057 24.655 1.00 92.62 899 ASP A CA 1
ATOM 6864 C C . ASP A 1 899 ? -20.147 5.800 23.631 1.00 92.62 899 ASP A C 1
ATOM 6866 O O . ASP A 1 899 ? -21.381 5.843 23.713 1.00 92.62 899 ASP A O 1
ATOM 6870 N N . HIS A 1 900 ? -19.493 6.354 22.608 1.00 92.62 900 HIS A N 1
ATOM 6871 C CA . HIS A 1 900 ? -20.126 7.022 21.474 1.00 92.62 900 HIS A CA 1
ATOM 6872 C C . HIS A 1 900 ? -20.024 6.192 20.194 1.00 92.62 900 HIS A C 1
ATOM 6874 O O . HIS A 1 900 ? -19.004 5.563 19.903 1.00 92.62 900 HIS A O 1
ATOM 6880 N N . LEU A 1 901 ? -21.055 6.277 19.355 1.00 93.19 901 LEU A N 1
ATOM 6881 C CA . LEU A 1 901 ? -21.013 5.829 17.968 1.00 93.19 901 LEU A CA 1
ATOM 6882 C C . LEU A 1 901 ? -20.708 7.026 17.062 1.00 93.19 901 LEU A C 1
ATOM 6884 O O . LEU A 1 901 ? -21.517 7.946 16.940 1.00 93.19 901 LEU A O 1
ATOM 6888 N N . ALA A 1 902 ? -19.555 7.006 16.398 1.00 90.81 902 ALA A N 1
ATOM 6889 C CA . ALA A 1 902 ? -19.236 7.922 15.312 1.00 90.81 902 ALA A CA 1
ATOM 6890 C C . ALA A 1 902 ? -19.863 7.402 14.016 1.00 90.81 902 ALA A C 1
ATOM 6892 O O . ALA A 1 902 ? -19.491 6.333 13.535 1.00 90.81 902 ALA A O 1
ATOM 6893 N N . LEU A 1 903 ? -20.809 8.149 13.449 1.00 92.19 903 LEU A N 1
ATOM 6894 C CA . LEU A 1 903 ? -21.584 7.754 12.276 1.00 92.19 903 LEU A CA 1
ATOM 6895 C C . LEU A 1 903 ? -21.251 8.650 11.079 1.00 92.19 903 LEU A C 1
ATOM 6897 O O . LEU A 1 903 ? -21.409 9.870 11.154 1.00 92.19 903 LEU A O 1
ATOM 6901 N N . LEU A 1 904 ? -20.815 8.046 9.971 1.00 89.25 904 LEU A N 1
ATOM 6902 C CA . LEU A 1 904 ? -20.560 8.744 8.706 1.00 89.25 904 LEU A CA 1
ATOM 6903 C C . LEU A 1 904 ? -21.846 8.831 7.865 1.00 89.25 904 LEU A C 1
ATOM 6905 O O . LEU A 1 904 ? -22.351 7.790 7.423 1.00 89.25 904 LEU A O 1
ATOM 6909 N N . PRO A 1 905 ? -22.397 10.038 7.639 1.00 91.56 905 PRO A N 1
ATOM 6910 C CA . PRO A 1 905 ? -23.596 10.202 6.830 1.00 91.56 905 PRO A CA 1
ATOM 6911 C C . PRO A 1 905 ? -23.286 10.134 5.327 1.00 91.56 905 PRO A C 1
ATOM 6913 O O . PRO A 1 905 ? -22.138 10.007 4.904 1.00 91.56 905 PRO A O 1
ATOM 6916 N N . ARG A 1 906 ? -24.333 10.226 4.502 1.00 91.12 906 ARG A N 1
ATOM 6917 C CA . ARG A 1 906 ? -24.229 10.323 3.039 1.00 91.12 906 ARG A CA 1
ATOM 6918 C C . ARG A 1 906 ? -25.073 11.479 2.530 1.00 91.12 906 ARG A C 1
ATOM 6920 O O . ARG A 1 906 ? -26.175 11.687 3.039 1.00 91.12 906 ARG A O 1
ATOM 6927 N N . ASN A 1 907 ? -24.602 12.165 1.491 1.00 92.81 907 ASN A N 1
ATOM 6928 C CA . ASN A 1 907 ? -25.420 13.163 0.808 1.00 92.81 907 ASN A CA 1
ATOM 6929 C C . ASN A 1 907 ? -26.668 12.510 0.189 1.00 92.81 907 ASN A C 1
ATOM 6931 O O . ASN A 1 907 ? -26.579 11.395 -0.343 1.00 92.81 907 ASN A O 1
ATOM 6935 N N . PRO A 1 908 ? -27.829 13.190 0.206 1.00 91.62 908 PRO A N 1
ATOM 6936 C CA . PRO A 1 908 ? -29.017 12.710 -0.483 1.00 91.62 908 PRO A CA 1
ATOM 6937 C C . PRO A 1 908 ? -28.746 12.520 -1.977 1.00 91.62 908 PRO A C 1
ATOM 6939 O O . PRO A 1 908 ? -28.156 13.387 -2.626 1.00 91.62 908 PRO A O 1
ATOM 6942 N N . ALA A 1 909 ? -29.234 11.414 -2.546 1.00 90.69 909 ALA A N 1
ATOM 6943 C CA . ALA A 1 909 ? -29.061 11.119 -3.969 1.00 90.69 909 ALA A CA 1
ATOM 6944 C C . ALA A 1 909 ? -29.568 12.265 -4.863 1.00 90.69 909 ALA A C 1
ATOM 6946 O O . ALA A 1 909 ? -28.919 12.599 -5.845 1.00 90.69 909 ALA A O 1
ATOM 6947 N N . THR A 1 910 ? -30.655 12.933 -4.464 1.00 90.69 910 THR A N 1
ATOM 6948 C CA . THR A 1 910 ? -31.215 14.102 -5.158 1.00 90.69 910 THR A CA 1
ATOM 6949 C C . THR A 1 910 ? -30.240 15.278 -5.245 1.00 90.69 910 THR A C 1
ATOM 6951 O O . THR A 1 910 ? -30.185 15.942 -6.276 1.00 90.69 910 THR A O 1
ATOM 6954 N N . VAL A 1 911 ? -29.446 15.526 -4.198 1.00 91.69 911 VAL A N 1
ATOM 6955 C CA . VAL A 1 911 ? -28.425 16.587 -4.181 1.00 91.69 911 VAL A CA 1
ATOM 6956 C C . VAL A 1 911 ? -27.259 16.208 -5.091 1.00 91.69 911 VAL A C 1
ATOM 6958 O O . VAL A 1 911 ? -26.840 17.018 -5.915 1.00 91.69 911 VAL A O 1
ATOM 6961 N N . VAL A 1 912 ? -26.779 14.965 -4.990 1.00 93.12 912 VAL A N 1
ATOM 6962 C CA . VAL A 1 912 ? -25.683 14.444 -5.825 1.00 93.12 912 VAL A CA 1
ATOM 6963 C C . VAL A 1 912 ? -26.064 14.458 -7.304 1.00 93.12 912 VAL A C 1
ATOM 6965 O O . VAL A 1 912 ? -25.283 14.911 -8.138 1.00 93.12 912 VAL A O 1
ATOM 6968 N N . ASP A 1 913 ? -27.277 14.011 -7.632 1.00 90.81 913 ASP A N 1
ATOM 6969 C CA . ASP A 1 913 ? -27.804 14.043 -8.992 1.00 90.81 913 ASP A CA 1
ATOM 6970 C C . ASP A 1 913 ? -27.897 15.475 -9.506 1.00 90.81 913 ASP A C 1
ATOM 6972 O O . ASP A 1 913 ? -27.453 15.739 -10.620 1.00 90.81 913 ASP A O 1
ATOM 6976 N N . ARG A 1 914 ? -28.405 16.414 -8.703 1.00 90.00 914 ARG A N 1
ATOM 6977 C CA . ARG A 1 914 ? -28.488 17.825 -9.094 1.00 90.00 914 ARG A CA 1
ATOM 6978 C C . ARG A 1 914 ? -27.107 18.407 -9.419 1.00 90.00 914 ARG A C 1
ATOM 6980 O O . ARG A 1 914 ? -26.962 19.025 -10.469 1.00 90.00 914 ARG A O 1
ATOM 6987 N N . VAL A 1 915 ? -26.095 18.154 -8.582 1.00 89.31 915 VAL A N 1
ATOM 6988 C CA . VAL A 1 915 ? -24.709 18.602 -8.829 1.00 89.31 915 VAL A CA 1
ATOM 6989 C C . VAL A 1 915 ? -24.133 17.959 -10.094 1.00 89.31 915 VAL A C 1
ATOM 6991 O O . VAL A 1 915 ? -23.598 18.664 -10.943 1.00 89.31 915 VAL A O 1
ATOM 6994 N N . LEU A 1 916 ? -24.289 16.644 -10.281 1.00 88.06 916 LEU A N 1
ATOM 6995 C CA . LEU A 1 916 ? -23.814 15.963 -11.493 1.00 88.06 916 LEU A CA 1
ATOM 6996 C C . LEU A 1 916 ? -24.475 16.514 -12.765 1.00 88.06 916 LEU A C 1
ATOM 6998 O O . LEU A 1 916 ? -23.784 16.765 -13.742 1.00 88.06 916 LEU A O 1
ATOM 7002 N N . HIS A 1 917 ? -25.792 16.734 -12.761 1.00 83.62 917 HIS A N 1
ATOM 7003 C CA . HIS A 1 917 ? -26.516 17.175 -13.957 1.00 83.62 917 HIS A CA 1
ATOM 7004 C C . HIS A 1 917 ? -26.283 18.649 -14.296 1.00 83.62 917 HIS A C 1
ATOM 7006 O O . HIS A 1 917 ? -26.144 18.981 -15.471 1.00 83.62 917 HIS A O 1
ATOM 7012 N N . LEU A 1 918 ? -26.290 19.534 -13.295 1.00 74.19 918 LEU A N 1
ATOM 7013 C CA . LEU A 1 918 ? -26.238 20.982 -13.524 1.00 74.19 918 LEU A CA 1
ATOM 7014 C C . LEU A 1 918 ? -24.809 21.522 -13.589 1.00 74.19 918 LEU A C 1
ATOM 7016 O O . LEU A 1 918 ? -24.570 22.492 -14.300 1.00 74.19 918 LEU A O 1
ATOM 7020 N N . TYR A 1 919 ? -23.870 20.898 -12.876 1.00 71.69 919 TYR A N 1
ATOM 7021 C CA . TYR A 1 919 ? -22.495 21.386 -12.769 1.00 71.69 919 TYR A CA 1
ATOM 7022 C C . TYR A 1 919 ? -21.492 20.566 -13.587 1.00 71.69 919 TYR A C 1
ATOM 7024 O O . TYR A 1 919 ? -20.545 21.115 -14.147 1.00 71.69 919 TYR A O 1
ATOM 7032 N N . PHE A 1 920 ? -21.712 19.252 -13.706 1.00 73.81 920 PHE A N 1
ATOM 7033 C CA . PHE A 1 920 ? -20.844 18.338 -14.455 1.00 73.81 920 PHE A CA 1
ATOM 7034 C C . PHE A 1 920 ? -21.584 17.563 -15.556 1.00 73.81 920 PHE A C 1
ATOM 7036 O O . PHE A 1 920 ? -21.469 16.336 -15.609 1.00 73.81 920 PHE A O 1
ATOM 7043 N N . PRO A 1 921 ? -22.310 18.225 -16.477 1.00 70.25 921 PRO A N 1
ATOM 7044 C CA . PRO A 1 921 ? -23.122 17.536 -17.488 1.00 70.25 921 PRO A CA 1
ATOM 7045 C C . PRO A 1 921 ? -22.321 16.565 -18.378 1.00 70.25 921 PRO A C 1
ATOM 7047 O O . PRO A 1 921 ? -22.880 15.632 -18.951 1.00 70.25 921 PRO A O 1
ATOM 7050 N N . GLN A 1 922 ? -21.007 16.764 -18.486 1.00 74.88 922 GLN A N 1
ATOM 7051 C CA . GLN A 1 922 ? -20.065 15.927 -19.227 1.00 74.88 922 GLN A CA 1
ATOM 7052 C C . GLN A 1 922 ? -19.564 14.688 -18.461 1.00 74.88 922 GLN A C 1
ATOM 7054 O O . GLN A 1 922 ? -18.936 13.820 -19.066 1.00 74.88 922 GLN A O 1
ATOM 7059 N N . ILE A 1 923 ? -19.814 14.584 -17.151 1.00 78.25 923 ILE A N 1
ATOM 7060 C CA . ILE A 1 923 ? -19.350 13.483 -16.298 1.00 78.25 923 ILE A CA 1
ATOM 7061 C C . ILE A 1 923 ? -20.546 12.631 -15.880 1.00 78.25 923 ILE A C 1
ATOM 7063 O O . ILE A 1 923 ? -21.416 13.057 -15.126 1.00 78.25 923 ILE A O 1
ATOM 7067 N N . THR A 1 924 ? -20.576 11.373 -16.317 1.00 82.00 924 THR A N 1
ATOM 7068 C CA . THR A 1 924 ? -21.571 10.420 -15.810 1.00 82.00 924 THR A CA 1
ATOM 7069 C C . THR A 1 924 ? -21.243 10.038 -14.369 1.00 82.00 924 THR A C 1
ATOM 7071 O O . THR A 1 924 ? -20.078 9.792 -14.063 1.00 82.00 924 THR A O 1
ATOM 7074 N N . GLY A 1 925 ? -22.250 9.879 -13.506 1.00 80.56 925 GLY A N 1
ATOM 7075 C CA . GLY A 1 925 ? -22.036 9.469 -12.109 1.00 80.56 925 GLY A CA 1
ATOM 7076 C C . GLY A 1 925 ? -21.247 8.162 -11.940 1.00 80.56 925 GLY A C 1
ATOM 7077 O O . GLY A 1 925 ? -20.521 8.024 -10.962 1.00 80.56 925 GLY A O 1
ATOM 7078 N N . ASP A 1 926 ? -21.324 7.249 -12.913 1.00 84.25 926 ASP A N 1
ATOM 7079 C CA . ASP A 1 926 ? -20.584 5.978 -12.924 1.00 84.25 926 ASP A CA 1
ATOM 7080 C C . ASP A 1 926 ? -19.109 6.123 -13.355 1.00 84.25 926 ASP A C 1
ATOM 7082 O O . ASP A 1 926 ? -18.382 5.135 -13.353 1.00 84.25 926 ASP A O 1
ATOM 7086 N N . CYS A 1 927 ? -18.654 7.320 -13.749 1.00 84.56 927 CYS A N 1
ATOM 7087 C CA . CYS A 1 927 ? -17.283 7.543 -14.207 1.00 84.56 927 CYS A CA 1
ATOM 7088 C C . CYS A 1 927 ? -16.294 7.193 -13.099 1.00 84.56 927 CYS A C 1
ATOM 7090 O O . CYS A 1 927 ? -16.396 7.744 -12.003 1.00 84.56 927 CYS A O 1
ATOM 7092 N N . LEU A 1 928 ? -15.328 6.320 -13.393 1.00 85.19 928 LEU A N 1
ATOM 7093 C CA . LEU A 1 928 ? -14.284 5.960 -12.446 1.00 85.19 928 LEU A CA 1
ATOM 7094 C C . LEU A 1 928 ? -13.264 7.098 -12.363 1.00 85.19 928 LEU A C 1
ATOM 7096 O O . LEU A 1 928 ? -12.761 7.568 -13.386 1.00 85.19 928 LEU A O 1
ATOM 7100 N N . LEU A 1 929 ? -12.985 7.524 -11.140 1.00 83.31 929 LEU A N 1
ATOM 7101 C CA . LEU A 1 929 ? -12.023 8.547 -10.773 1.00 83.31 929 LEU A CA 1
ATOM 7102 C C . LEU A 1 929 ? -10.888 7.886 -9.997 1.00 83.31 929 LEU A C 1
ATOM 7104 O O . LEU A 1 929 ? -11.139 7.076 -9.104 1.00 83.31 929 LEU A O 1
ATOM 7108 N N . SER A 1 930 ? -9.653 8.256 -10.308 1.00 83.12 930 SER A N 1
ATOM 7109 C CA . SER A 1 930 ? -8.493 7.975 -9.468 1.00 83.12 930 SER A CA 1
ATOM 7110 C C . SER A 1 930 ? -7.894 9.296 -9.003 1.00 83.12 930 SER A C 1
ATOM 7112 O O . SER A 1 930 ? -7.643 10.182 -9.825 1.00 83.12 930 SER A O 1
ATOM 7114 N N . VAL A 1 931 ? -7.757 9.438 -7.683 1.00 77.19 931 VAL A N 1
ATOM 7115 C CA . VAL A 1 931 ? -7.343 10.673 -7.011 1.00 77.19 931 VAL A CA 1
ATOM 7116 C C . VAL A 1 931 ? -5.976 10.467 -6.374 1.00 77.19 931 VAL A C 1
ATOM 7118 O O . VAL A 1 931 ? -5.803 9.583 -5.536 1.00 77.19 931 VAL A O 1
ATOM 7121 N N . GLU A 1 932 ? -5.017 11.306 -6.743 1.00 75.62 932 GLU A N 1
ATOM 7122 C CA . GLU A 1 932 ? -3.652 11.279 -6.219 1.00 75.62 932 GLU A CA 1
ATOM 7123 C C . GLU A 1 932 ? -3.322 12.626 -5.566 1.00 75.62 932 GLU A C 1
ATOM 7125 O O . GLU A 1 932 ? -3.652 13.680 -6.111 1.00 75.62 932 GLU A O 1
ATOM 7130 N N . SER A 1 933 ? -2.658 12.614 -4.407 1.00 69.62 933 SER A N 1
ATOM 7131 C CA . SER A 1 933 ? -2.081 13.836 -3.829 1.00 69.62 933 SER A CA 1
ATOM 7132 C C . SER A 1 933 ? -0.913 14.312 -4.697 1.00 69.62 933 SER A C 1
ATOM 7134 O O . SER A 1 933 ? -0.072 13.511 -5.107 1.00 69.62 933 SER A O 1
ATOM 7136 N N . VAL A 1 934 ? -0.849 15.615 -4.974 1.00 65.50 934 VAL A N 1
ATOM 7137 C CA . VAL A 1 934 ? 0.298 16.240 -5.655 1.00 65.50 934 VAL A CA 1
ATOM 7138 C C . VAL A 1 934 ? 1.483 16.395 -4.702 1.00 65.50 934 VAL A C 1
ATOM 7140 O O . VAL A 1 934 ? 2.625 16.346 -5.154 1.00 65.50 934 VAL A O 1
ATOM 7143 N N . ASP A 1 935 ? 1.223 16.520 -3.395 1.00 53.69 935 ASP A N 1
ATOM 7144 C CA . ASP A 1 935 ? 2.250 16.486 -2.350 1.00 53.69 935 ASP A CA 1
ATOM 7145 C C . ASP A 1 935 ? 2.689 15.025 -2.115 1.00 53.69 935 ASP A C 1
ATOM 7147 O O . ASP A 1 935 ? 1.872 14.225 -1.644 1.00 53.69 935 ASP A O 1
ATOM 7151 N N . PRO A 1 936 ? 3.959 14.661 -2.389 1.00 40.97 936 PRO A N 1
ATOM 7152 C CA . PRO A 1 936 ? 4.493 13.318 -2.144 1.00 40.97 936 PRO A CA 1
ATOM 7153 C C . PRO A 1 936 ? 4.499 12.914 -0.660 1.00 40.97 936 PRO A C 1
ATOM 7155 O O . PRO A 1 936 ? 4.660 11.735 -0.350 1.00 40.97 936 PRO A O 1
ATOM 7158 N N . LEU A 1 937 ? 4.371 13.888 0.250 1.00 39.00 937 LEU A N 1
ATOM 7159 C CA . LEU A 1 937 ? 4.264 13.717 1.703 1.00 39.00 937 LEU A CA 1
ATOM 7160 C C . LEU A 1 937 ? 2.823 13.911 2.211 1.00 39.00 937 LEU A C 1
ATOM 7162 O O . LEU A 1 937 ? 2.582 13.838 3.418 1.00 39.00 937 LEU A O 1
ATOM 7166 N N . GLY A 1 938 ? 1.880 14.230 1.322 1.00 42.66 938 GLY A N 1
ATOM 7167 C CA . GLY A 1 938 ? 0.486 14.496 1.655 1.00 42.66 938 GLY A CA 1
ATOM 7168 C C . GLY A 1 938 ? -0.354 13.225 1.610 1.00 42.66 938 GLY A C 1
ATOM 7169 O O . GLY A 1 938 ? -0.422 12.558 0.579 1.00 42.66 938 GLY A O 1
ATOM 7170 N N . ASP A 1 939 ? -1.035 12.912 2.712 1.00 53.00 939 ASP A N 1
ATOM 7171 C CA . ASP A 1 939 ? -2.058 11.866 2.725 1.00 53.00 939 ASP A CA 1
ATOM 7172 C C . ASP A 1 939 ? -3.190 12.244 1.757 1.00 53.00 939 ASP A C 1
ATOM 7174 O O . ASP A 1 939 ? -3.813 13.299 1.907 1.00 53.00 939 ASP A O 1
ATOM 7178 N N . CYS A 1 940 ? -3.494 11.381 0.782 1.00 62.84 940 CYS A N 1
ATOM 7179 C CA . CYS A 1 940 ? -4.711 11.517 -0.016 1.00 62.84 940 CYS A CA 1
ATOM 7180 C C . CYS A 1 940 ? -5.902 11.051 0.840 1.00 62.84 940 CYS A C 1
ATOM 7182 O O . CYS A 1 940 ? -5.965 9.869 1.186 1.00 62.84 940 CYS A O 1
ATOM 7184 N N . PRO A 1 941 ? -6.861 11.928 1.198 1.00 62.12 941 PRO A N 1
ATOM 7185 C CA . PRO A 1 941 ? -8.004 11.536 2.023 1.00 62.12 941 PRO A CA 1
ATOM 7186 C C . PRO A 1 941 ? -9.048 10.729 1.232 1.00 62.12 941 PRO A C 1
ATOM 7188 O O . PRO A 1 941 ? -10.034 10.266 1.806 1.00 62.12 941 PRO A O 1
ATOM 7191 N N . PHE A 1 942 ? -8.845 10.578 -0.080 1.00 72.81 942 PHE A N 1
ATOM 7192 C CA . PHE A 1 942 ? -9.737 9.880 -0.991 1.00 72.81 942 PHE A CA 1
ATOM 7193 C C . PHE A 1 942 ? -9.164 8.502 -1.369 1.00 72.81 942 PHE A C 1
ATOM 7195 O O . PHE A 1 942 ? -7.949 8.344 -1.488 1.00 72.81 942 PHE A O 1
ATOM 7202 N N . PRO A 1 943 ? -10.021 7.495 -1.597 1.00 71.19 943 PRO A N 1
ATOM 7203 C CA . PRO A 1 943 ? -9.600 6.196 -2.109 1.00 71.19 943 PRO A CA 1
ATOM 7204 C C . PRO A 1 943 ? -8.907 6.299 -3.473 1.00 71.19 943 PRO A C 1
ATOM 7206 O O . PRO A 1 943 ? -9.240 7.154 -4.291 1.00 71.19 943 PRO A O 1
ATOM 7209 N N . ALA A 1 944 ? -8.014 5.348 -3.761 1.00 66.75 944 ALA A N 1
ATOM 7210 C CA . ALA A 1 944 ? -7.262 5.310 -5.019 1.00 66.75 944 ALA A CA 1
ATOM 7211 C C . ALA A 1 944 ? -8.147 5.162 -6.274 1.00 66.75 944 ALA A C 1
ATOM 7213 O O . ALA A 1 944 ? -7.740 5.578 -7.360 1.00 66.75 944 ALA A O 1
ATOM 7214 N N . ALA A 1 945 ? -9.341 4.574 -6.140 1.00 74.12 945 ALA A N 1
ATOM 7215 C CA . ALA A 1 945 ? -10.337 4.485 -7.201 1.00 74.12 945 ALA A CA 1
ATOM 7216 C C . ALA A 1 945 ? -11.760 4.534 -6.624 1.00 74.12 945 ALA A C 1
ATOM 7218 O O . ALA A 1 945 ? -12.085 3.779 -5.707 1.00 74.12 945 ALA A O 1
ATOM 7219 N N . LEU A 1 946 ? -12.608 5.404 -7.171 1.00 82.69 946 LEU A N 1
ATOM 7220 C CA . LEU A 1 946 ? -14.025 5.529 -6.823 1.00 82.69 946 LEU A CA 1
ATOM 7221 C C . LEU A 1 946 ? -14.808 6.177 -7.965 1.00 82.69 946 LEU A C 1
ATOM 7223 O O . LEU A 1 946 ? -14.235 6.872 -8.796 1.00 82.69 946 LEU A O 1
ATOM 7227 N N . THR A 1 947 ? -16.118 5.976 -8.038 1.00 85.88 947 THR A N 1
ATOM 7228 C CA . THR A 1 947 ? -16.944 6.678 -9.030 1.00 85.88 947 THR A CA 1
ATOM 7229 C C . THR A 1 947 ? -17.188 8.140 -8.643 1.00 85.88 947 THR A C 1
ATOM 7231 O O . THR A 1 947 ? -17.182 8.497 -7.462 1.00 85.88 947 THR A O 1
ATOM 7234 N N . ALA A 1 948 ? -17.477 8.997 -9.625 1.00 86.88 948 ALA A N 1
ATOM 7235 C CA . ALA A 1 948 ? -17.862 10.390 -9.378 1.00 86.88 948 ALA A CA 1
ATOM 7236 C C . ALA A 1 948 ? -19.061 10.503 -8.423 1.00 86.88 948 ALA A C 1
ATOM 7238 O O . ALA A 1 948 ? -19.084 11.358 -7.537 1.00 86.88 948 ALA A O 1
ATOM 7239 N N . ARG A 1 949 ? -20.034 9.595 -8.549 1.00 89.88 949 ARG A N 1
ATOM 7240 C CA . ARG A 1 949 ? -21.169 9.507 -7.629 1.00 89.88 949 ARG A CA 1
ATOM 7241 C C . ARG A 1 949 ? -20.734 9.142 -6.215 1.00 89.88 949 ARG A C 1
ATOM 7243 O O . ARG A 1 949 ? -21.231 9.753 -5.275 1.00 89.88 949 ARG A O 1
ATOM 7250 N N . GLU A 1 950 ? -19.844 8.169 -6.042 1.00 86.75 950 GLU A N 1
ATOM 7251 C CA . GLU A 1 950 ? -19.356 7.770 -4.715 1.00 86.75 950 GLU A CA 1
ATOM 7252 C C . GLU A 1 950 ? -18.606 8.905 -4.024 1.00 86.75 950 GLU A C 1
ATOM 7254 O O . GLU A 1 950 ? -18.895 9.189 -2.860 1.00 86.75 950 GLU A O 1
ATOM 7259 N N . LEU A 1 951 ? -17.741 9.611 -4.759 1.00 87.38 951 LEU A N 1
ATOM 7260 C CA . LEU A 1 951 ? -17.011 10.774 -4.256 1.00 87.38 951 LEU A CA 1
ATOM 7261 C C . LEU A 1 951 ? -17.975 11.820 -3.674 1.00 87.38 951 LEU A C 1
ATOM 7263 O O . LEU A 1 951 ? -17.865 12.208 -2.510 1.00 87.38 951 LEU A O 1
ATOM 7267 N N . LEU A 1 952 ? -18.962 12.221 -4.479 1.00 90.38 952 LEU A N 1
ATOM 7268 C CA . LEU A 1 952 ? -19.963 13.222 -4.113 1.00 90.38 952 LEU A CA 1
ATOM 7269 C C . LEU A 1 952 ? -20.956 12.723 -3.057 1.00 90.38 952 LEU A C 1
ATOM 7271 O O . LEU A 1 952 ? -21.552 13.528 -2.354 1.00 90.38 952 LEU A O 1
ATOM 7275 N N . THR A 1 953 ? -21.166 11.413 -2.935 1.00 90.44 953 THR A N 1
ATOM 7276 C CA . THR A 1 953 ? -22.112 10.851 -1.959 1.00 90.44 953 THR A CA 1
ATOM 7277 C C . THR A 1 953 ? -21.494 10.733 -0.568 1.00 90.44 953 THR A C 1
ATOM 7279 O O . THR A 1 953 ? -22.213 10.895 0.417 1.00 90.44 953 THR A O 1
ATOM 7282 N N . GLN A 1 954 ? -20.200 10.411 -0.474 1.00 85.31 954 GLN A N 1
ATOM 7283 C CA . GLN A 1 954 ? -19.593 9.917 0.770 1.00 85.31 954 GLN A CA 1
ATOM 7284 C C . GLN A 1 954 ? -18.416 10.734 1.285 1.00 85.31 954 GLN A C 1
ATOM 7286 O O . GLN A 1 954 ? -18.117 10.639 2.471 1.00 85.31 954 GLN A O 1
ATOM 7291 N N . TYR A 1 955 ? -17.749 11.511 0.429 1.00 84.44 955 TYR A N 1
ATOM 7292 C CA . TYR A 1 955 ? -16.498 12.158 0.816 1.00 84.44 955 TYR A CA 1
ATOM 7293 C C . TYR A 1 955 ? -16.606 13.669 0.886 1.00 84.44 955 TYR A C 1
ATOM 7295 O O . TYR A 1 955 ? -15.981 14.223 1.772 1.00 84.44 955 TYR A O 1
ATOM 7303 N N . LEU A 1 956 ? -17.387 14.333 0.028 1.00 87.94 956 LEU A N 1
ATOM 7304 C CA . LEU A 1 956 ? -17.524 15.799 0.039 1.00 87.94 956 LEU A CA 1
ATOM 7305 C C . LEU A 1 956 ? -18.816 16.244 0.733 1.00 87.94 956 LEU A C 1
ATOM 7307 O O . LEU A 1 956 ? -19.887 15.732 0.419 1.00 87.94 956 LEU A O 1
ATOM 7311 N N . ASP A 1 957 ? -18.750 17.209 1.649 1.00 88.56 957 ASP A N 1
ATOM 7312 C CA . ASP A 1 957 ? -19.923 17.755 2.339 1.00 88.56 957 ASP A CA 1
ATOM 7313 C C . ASP A 1 957 ? -20.650 18.789 1.467 1.00 88.56 957 ASP A C 1
ATOM 7315 O O . ASP A 1 957 ? -20.417 19.995 1.524 1.00 88.56 957 ASP A O 1
ATOM 7319 N N . LEU A 1 958 ? -21.560 18.289 0.635 1.00 91.62 958 LEU A N 1
ATOM 7320 C CA . LEU A 1 958 ? -22.361 19.092 -0.286 1.00 91.62 958 LEU A CA 1
ATOM 7321 C C . LEU A 1 958 ? -23.526 19.822 0.399 1.00 91.62 958 LEU A C 1
ATOM 7323 O O . LEU A 1 958 ? -24.079 20.774 -0.164 1.00 91.62 958 LEU A O 1
ATOM 7327 N N . CYS A 1 959 ? -23.928 19.358 1.583 1.00 90.19 959 CYS A N 1
ATOM 7328 C CA . CYS A 1 959 ? -25.066 19.892 2.330 1.00 90.19 959 CYS A CA 1
ATOM 7329 C C . CYS A 1 959 ? -24.643 20.894 3.415 1.00 90.19 959 CYS A C 1
ATOM 7331 O O . CYS A 1 959 ? -25.504 21.552 3.997 1.00 90.19 959 CYS A O 1
ATOM 7333 N N . GLY A 1 960 ? -23.340 21.028 3.669 1.00 85.75 960 GLY A N 1
ATOM 7334 C CA . GLY A 1 960 ? -22.772 22.007 4.584 1.00 85.75 960 GLY A CA 1
ATOM 7335 C C . GLY A 1 960 ? -22.929 23.458 4.122 1.00 85.75 960 GLY A C 1
ATOM 7336 O O . GLY A 1 960 ? -23.220 23.752 2.956 1.00 85.75 960 GLY A O 1
ATOM 7337 N N . ARG A 1 961 ? -22.711 24.378 5.066 1.00 84.56 961 ARG A N 1
ATOM 7338 C CA . ARG A 1 961 ? -22.745 25.828 4.841 1.00 84.56 961 ARG A CA 1
ATOM 7339 C C . ARG A 1 961 ? -21.457 26.298 4.130 1.00 84.56 961 ARG A C 1
ATOM 7341 O O . ARG A 1 961 ? -20.373 26.027 4.650 1.00 84.56 961 ARG A O 1
ATOM 7348 N N . PRO A 1 962 ? -21.541 27.020 2.995 1.00 85.75 962 PRO A N 1
ATOM 7349 C CA . PRO A 1 962 ? -20.378 27.563 2.290 1.00 85.75 962 PRO A CA 1
ATOM 7350 C C . PRO A 1 962 ? -19.572 28.556 3.137 1.00 85.75 962 PRO A C 1
ATOM 7352 O O . PRO A 1 962 ? -20.156 29.360 3.862 1.00 85.75 962 PRO A O 1
ATOM 7355 N N . SER A 1 963 ? -18.241 28.550 3.004 1.00 79.81 963 SER A N 1
ATOM 7356 C CA . SER A 1 963 ? -17.343 29.522 3.655 1.00 79.81 963 SER A CA 1
ATOM 7357 C C . SER A 1 963 ? -16.971 30.689 2.733 1.00 79.81 963 SER A C 1
ATOM 7359 O O . SER A 1 963 ? -17.060 30.580 1.507 1.00 79.81 963 SER A O 1
ATOM 7361 N N . ARG A 1 964 ? -16.480 31.802 3.301 1.00 79.25 964 ARG A N 1
ATOM 7362 C CA . ARG A 1 964 ? -15.923 32.913 2.506 1.00 79.25 964 ARG A CA 1
ATOM 7363 C C . ARG A 1 964 ? -14.738 32.471 1.650 1.00 79.25 964 ARG A C 1
ATOM 7365 O O . ARG A 1 964 ? -14.685 32.827 0.475 1.00 79.25 964 ARG A O 1
ATOM 7372 N N . SER A 1 965 ? -13.846 31.637 2.189 1.00 75.75 965 SER A N 1
ATOM 7373 C CA . SER A 1 965 ? -12.737 31.045 1.428 1.00 75.75 965 SER A CA 1
ATOM 7374 C C . SER A 1 965 ? -13.220 30.258 0.199 1.00 75.75 965 SER A C 1
ATOM 7376 O O . SER A 1 965 ? -12.683 30.445 -0.892 1.00 75.75 965 SER A O 1
ATOM 7378 N N . PHE A 1 966 ? -14.292 29.464 0.320 1.00 83.50 966 PHE A N 1
ATOM 7379 C CA . PHE A 1 966 ? -14.889 28.748 -0.813 1.00 83.50 966 PHE A CA 1
ATOM 7380 C C . PHE A 1 966 ? -15.400 29.701 -1.906 1.00 83.50 966 PHE A C 1
ATOM 7382 O O . PHE A 1 966 ? -15.079 29.523 -3.082 1.00 83.50 966 PHE A O 1
ATOM 7389 N N . LEU A 1 967 ? -16.139 30.749 -1.526 1.00 86.94 967 LEU A N 1
ATOM 7390 C CA . LEU A 1 967 ? -16.650 31.755 -2.468 1.00 86.94 967 LEU A CA 1
ATOM 7391 C C . LEU A 1 967 ? -15.517 32.544 -3.143 1.00 86.94 967 LEU A C 1
ATOM 7393 O O . LEU A 1 967 ? -15.565 32.794 -4.348 1.00 86.94 967 LEU A O 1
ATOM 7397 N N . ARG A 1 968 ? -14.464 32.882 -2.389 1.00 82.50 968 ARG A N 1
ATOM 7398 C CA . ARG A 1 968 ? -13.247 33.517 -2.912 1.00 82.50 968 ARG A CA 1
ATOM 7399 C C . ARG A 1 968 ? -12.521 32.621 -3.913 1.00 82.50 968 ARG A C 1
ATOM 7401 O O . ARG A 1 968 ? -12.030 33.112 -4.923 1.00 82.50 968 ARG A O 1
ATOM 7408 N N . GLN A 1 969 ? -12.448 31.317 -3.661 1.00 80.38 969 GLN A N 1
ATOM 7409 C CA . GLN A 1 969 ? -11.829 30.371 -4.591 1.00 80.38 969 GLN A CA 1
ATOM 7410 C C . GLN A 1 969 ? -12.669 30.196 -5.860 1.00 80.38 969 GLN A C 1
ATOM 7412 O O . GLN A 1 969 ? -12.105 30.208 -6.951 1.00 80.38 969 GLN A O 1
ATOM 7417 N N . LEU A 1 970 ? -14.003 30.132 -5.749 1.00 86.25 970 LEU A N 1
ATOM 7418 C CA . LEU A 1 970 ? -14.894 30.154 -6.916 1.00 86.25 970 LEU A CA 1
ATOM 7419 C C . LEU A 1 970 ? -14.691 31.419 -7.757 1.00 86.25 970 LEU A C 1
ATOM 7421 O O . LEU A 1 970 ? -14.580 31.335 -8.975 1.00 86.25 970 LEU A O 1
ATOM 7425 N N . PHE A 1 971 ? -14.551 32.586 -7.124 1.00 86.62 971 PHE A N 1
ATOM 7426 C CA . PHE A 1 971 ? -14.330 33.854 -7.828 1.00 86.62 971 PHE A CA 1
ATOM 7427 C C . PHE A 1 971 ? -13.149 33.813 -8.819 1.00 86.62 971 PHE A C 1
ATOM 7429 O O . PHE A 1 971 ? -13.222 34.437 -9.882 1.00 86.62 971 PHE A O 1
ATOM 7436 N N . LEU A 1 972 ? -12.099 33.033 -8.532 1.00 83.50 972 LEU A N 1
ATOM 7437 C CA . LEU A 1 972 ? -10.936 32.872 -9.417 1.00 83.50 972 LEU A CA 1
ATOM 7438 C C . LEU A 1 972 ? -11.285 32.182 -10.749 1.00 83.50 972 LEU A C 1
ATOM 7440 O O . LEU A 1 972 ? -10.627 32.429 -11.758 1.00 83.50 972 LEU A O 1
ATOM 7444 N N . PHE A 1 973 ? -12.351 31.379 -10.780 1.00 85.25 973 PHE A N 1
ATOM 7445 C CA . PHE A 1 973 ? -12.827 30.645 -11.959 1.00 85.25 973 PHE A CA 1
ATOM 7446 C C . PHE A 1 973 ? -14.047 31.285 -12.633 1.00 85.25 973 PHE A C 1
ATOM 7448 O O . PHE A 1 973 ? -14.547 30.761 -13.631 1.00 85.25 973 PHE A O 1
ATOM 7455 N N . ALA A 1 974 ? -14.534 32.413 -12.114 1.00 86.94 974 ALA A N 1
ATOM 7456 C CA . ALA A 1 974 ? -15.670 33.115 -12.691 1.00 86.94 974 ALA A CA 1
ATOM 7457 C C . ALA A 1 974 ? -15.303 33.740 -14.050 1.00 86.94 974 ALA A C 1
ATOM 7459 O O . ALA A 1 974 ? -14.339 34.506 -14.167 1.00 86.94 974 ALA A O 1
ATOM 7460 N N . THR A 1 975 ? -16.089 33.425 -15.083 1.00 84.38 975 THR A N 1
ATOM 7461 C CA . THR A 1 975 ? -15.853 33.840 -16.475 1.00 84.38 975 THR A CA 1
ATOM 7462 C C . THR A 1 975 ? -16.654 35.075 -16.886 1.00 84.38 975 THR A C 1
ATOM 7464 O O . THR A 1 975 ? -16.295 35.720 -17.871 1.00 84.38 975 THR A O 1
ATOM 7467 N N . SER A 1 976 ? -17.721 35.427 -16.158 1.00 85.31 976 SER A N 1
ATOM 7468 C CA . SER A 1 976 ? -18.523 36.635 -16.400 1.00 85.31 976 SER A CA 1
ATOM 7469 C C . SER A 1 976 ? -18.247 37.728 -15.366 1.00 85.31 976 SER A C 1
ATOM 7471 O O . SER A 1 976 ? -17.846 37.462 -14.229 1.00 85.31 976 SER A O 1
ATOM 7473 N N . ARG A 1 977 ? -18.449 38.988 -15.768 1.00 84.88 977 ARG A N 1
ATOM 7474 C CA . ARG A 1 977 ? -18.258 40.142 -14.880 1.00 84.88 977 ARG A CA 1
ATOM 7475 C C . ARG A 1 977 ? -19.307 40.159 -13.772 1.00 84.88 977 ARG A C 1
ATOM 7477 O O . ARG A 1 977 ? -18.977 40.456 -12.632 1.00 84.88 977 ARG A O 1
ATOM 7484 N N . GLU A 1 978 ? -20.530 39.775 -14.107 1.00 85.88 978 GLU A N 1
ATOM 7485 C CA . GLU A 1 978 ? -21.670 39.708 -13.199 1.00 85.88 978 GLU A CA 1
ATOM 7486 C C . GLU A 1 978 ? -21.410 38.697 -12.076 1.00 85.88 978 GLU A C 1
ATOM 7488 O O . GLU A 1 978 ? -21.516 39.051 -10.907 1.00 85.88 978 GLU A O 1
ATOM 7493 N N . ALA A 1 979 ? -20.956 37.482 -12.415 1.00 85.69 979 ALA A N 1
ATOM 7494 C CA . ALA A 1 979 ? -20.626 36.458 -11.423 1.00 85.69 979 ALA A CA 1
ATOM 7495 C C . ALA A 1 979 ? -19.436 36.870 -10.543 1.00 85.69 979 ALA A C 1
ATOM 7497 O O . ALA A 1 979 ? -19.427 36.609 -9.341 1.00 85.69 979 ALA A O 1
ATOM 7498 N N . ARG A 1 980 ? -18.434 37.550 -11.121 1.00 85.31 980 ARG A N 1
ATOM 7499 C CA . ARG A 1 980 ? -17.304 38.103 -10.359 1.00 85.31 980 ARG A CA 1
ATOM 7500 C C . ARG A 1 980 ? -17.744 39.163 -9.361 1.00 85.31 980 ARG A C 1
ATOM 7502 O O . ARG A 1 980 ? -17.275 39.152 -8.228 1.00 85.31 980 ARG A O 1
ATOM 7509 N N . ASP A 1 981 ? -18.603 40.084 -9.779 1.00 85.88 981 ASP A N 1
ATOM 7510 C CA . ASP A 1 981 ? -19.088 41.155 -8.914 1.00 85.88 981 ASP A CA 1
ATOM 7511 C C . ASP A 1 981 ? -19.996 40.596 -7.806 1.00 85.88 981 ASP A C 1
ATOM 7513 O O . ASP A 1 981 ? -19.848 40.995 -6.651 1.00 85.88 981 ASP A O 1
ATOM 7517 N N . GLU A 1 982 ? -20.847 39.615 -8.118 1.00 88.38 982 GLU A N 1
ATOM 7518 C CA . GLU A 1 982 ? -21.700 38.925 -7.144 1.00 88.38 982 GLU A CA 1
ATOM 7519 C C . GLU A 1 982 ? -20.883 38.149 -6.102 1.00 88.38 982 GLU A C 1
ATOM 7521 O O . GLU A 1 982 ? -21.012 38.413 -4.907 1.00 88.38 982 GLU A O 1
ATOM 7526 N N . LEU A 1 983 ? -19.967 37.268 -6.530 1.00 88.44 983 LEU A N 1
ATOM 7527 C CA . LEU A 1 983 ? -19.100 36.517 -5.613 1.00 88.44 983 LEU A CA 1
ATOM 7528 C C . LEU A 1 983 ? -18.248 37.457 -4.751 1.00 88.44 983 LEU A C 1
ATOM 7530 O O . LEU A 1 983 ? -18.139 37.244 -3.543 1.00 88.44 983 LEU A O 1
ATOM 7534 N N . ARG A 1 984 ? -17.700 38.533 -5.336 1.00 85.38 984 ARG A N 1
ATOM 7535 C CA . ARG A 1 984 ? -16.915 39.536 -4.599 1.00 85.38 984 ARG A CA 1
ATOM 7536 C C . ARG A 1 984 ? -17.743 40.253 -3.534 1.00 85.38 984 ARG A C 1
ATOM 7538 O O . ARG A 1 984 ? -17.232 40.499 -2.448 1.00 85.38 984 ARG A O 1
ATOM 7545 N N . CYS A 1 985 ? -19.018 40.546 -3.788 1.00 86.50 985 CYS A N 1
ATOM 7546 C CA . CYS A 1 985 ? -19.904 41.103 -2.759 1.00 86.50 985 CYS A CA 1
ATOM 7547 C C . CYS A 1 985 ? -20.163 40.124 -1.603 1.00 86.50 985 CYS A C 1
ATOM 7549 O O . CYS A 1 985 ? -20.438 40.566 -0.490 1.00 86.50 985 CYS A O 1
ATOM 7551 N N . LEU A 1 986 ? -20.066 38.813 -1.841 1.00 85.19 986 LEU A N 1
ATOM 7552 C CA . LEU A 1 986 ? -20.326 37.802 -0.819 1.00 85.19 986 LEU A CA 1
ATOM 7553 C C . LEU A 1 986 ? -19.116 37.507 0.079 1.00 85.19 986 LEU A C 1
ATOM 7555 O O . LEU A 1 986 ? -19.317 37.260 1.264 1.00 85.19 986 LEU A O 1
ATOM 7559 N N . PHE A 1 987 ? -17.877 37.506 -0.429 1.00 80.25 987 PHE A N 1
ATOM 7560 C CA . PHE A 1 987 ? -16.710 37.146 0.400 1.00 80.25 987 PHE A CA 1
ATOM 7561 C C . PHE A 1 987 ? -15.898 38.338 0.930 1.00 80.25 987 PHE A C 1
ATOM 7563 O O . PHE A 1 987 ? -15.206 38.184 1.936 1.00 80.25 987 PHE A O 1
ATOM 7570 N N . GLU A 1 988 ? -15.947 39.508 0.289 1.00 79.81 988 GLU A N 1
ATOM 7571 C CA . GLU A 1 988 ? -15.132 40.668 0.672 1.00 79.81 988 GLU A CA 1
ATOM 7572 C C . GLU A 1 988 ? -15.845 41.504 1.748 1.00 79.81 988 GLU A C 1
ATOM 7574 O O . GLU A 1 988 ? -16.874 42.127 1.481 1.00 79.81 988 GLU A O 1
ATOM 7579 N N . LYS A 1 989 ? -15.303 41.505 2.977 1.00 69.06 989 LYS A N 1
ATOM 7580 C CA . LYS A 1 989 ? -15.931 42.131 4.159 1.00 69.06 989 LYS A CA 1
ATOM 7581 C C . LYS A 1 989 ? -16.099 43.656 4.032 1.00 69.06 989 LYS A C 1
ATOM 7583 O O . LYS A 1 989 ? -17.106 44.176 4.496 1.00 69.06 989 LYS A O 1
ATOM 7588 N N . ASP A 1 990 ? -15.169 44.341 3.364 1.00 67.19 990 ASP A N 1
ATOM 7589 C CA . ASP A 1 990 ? -15.137 45.812 3.240 1.00 67.19 990 ASP A CA 1
ATOM 7590 C C . ASP A 1 990 ? -15.585 46.324 1.857 1.00 67.19 990 ASP A C 1
ATOM 7592 O O . ASP A 1 990 ? -15.260 47.443 1.453 1.00 67.19 990 ASP A O 1
ATOM 7596 N N . ASN A 1 991 ? -16.313 45.510 1.087 1.00 68.50 991 ASN A N 1
ATOM 7597 C CA . ASN A 1 991 ? -16.743 45.898 -0.253 1.00 68.50 991 ASN A CA 1
ATOM 7598 C C . ASN A 1 991 ? -17.871 46.949 -0.180 1.00 68.50 991 ASN A C 1
ATOM 7600 O O . ASN A 1 991 ? -18.973 46.624 0.267 1.00 68.50 991 ASN A O 1
ATOM 7604 N N . PRO A 1 992 ? -17.665 48.181 -0.692 1.00 63.56 992 PRO A N 1
ATOM 7605 C CA . PRO A 1 992 ? -18.654 49.260 -0.608 1.00 63.56 992 PRO A CA 1
ATOM 7606 C C . PRO A 1 992 ? -19.939 48.989 -1.408 1.00 63.56 992 PRO A C 1
ATOM 7608 O O . PRO A 1 992 ? -20.922 49.706 -1.245 1.00 63.56 992 PRO A O 1
ATOM 7611 N N . ASN A 1 993 ? -19.936 47.974 -2.279 1.00 65.56 993 ASN A N 1
ATOM 7612 C CA . ASN A 1 993 ? -21.106 47.537 -3.042 1.00 65.56 993 ASN A CA 1
ATOM 7613 C C . ASN A 1 993 ? -21.840 46.345 -2.397 1.00 65.56 993 ASN A C 1
ATOM 7615 O O . ASN A 1 993 ? -22.860 45.911 -2.932 1.00 65.56 993 ASN A O 1
ATOM 7619 N N . SER A 1 994 ? -21.336 45.801 -1.283 1.00 75.00 994 SER A N 1
ATOM 7620 C CA . SER A 1 994 ? -21.996 44.724 -0.544 1.00 75.00 994 SER A CA 1
ATOM 7621 C C . SER A 1 994 ? -22.996 45.289 0.464 1.00 75.00 994 SER A C 1
ATOM 7623 O O . SER A 1 994 ? -22.749 46.308 1.104 1.00 75.00 994 SER A O 1
ATOM 7625 N N . SER A 1 995 ? -24.149 44.636 0.611 1.00 73.00 995 SER A N 1
ATOM 7626 C CA . SER A 1 995 ? -25.097 44.971 1.676 1.00 73.00 995 SER A CA 1
ATOM 7627 C C . SER A 1 995 ? -24.640 44.381 3.011 1.00 73.00 995 SER A C 1
ATOM 7629 O O . SER A 1 995 ? -24.204 43.230 3.034 1.00 73.00 995 SER A O 1
ATOM 7631 N N . ASP A 1 996 ? -24.864 45.079 4.125 1.00 71.75 996 ASP A N 1
ATOM 7632 C CA . ASP A 1 996 ? -24.558 44.556 5.462 1.00 71.75 996 ASP A CA 1
ATOM 7633 C C . ASP A 1 996 ? -25.134 43.146 5.684 1.00 71.75 996 ASP A C 1
ATOM 7635 O O . ASP A 1 996 ? -26.340 42.880 5.519 1.00 71.75 996 ASP A O 1
ATOM 7639 N N . GLY A 1 997 ? -24.241 42.228 6.056 1.00 73.19 997 GLY A N 1
ATOM 7640 C CA . GLY A 1 997 ? -24.553 40.823 6.297 1.00 73.19 997 GLY A CA 1
ATOM 7641 C C . GLY A 1 997 ? -24.931 40.022 5.042 1.00 73.19 997 GLY A C 1
ATOM 7642 O O . GLY A 1 997 ? -25.699 39.063 5.145 1.00 73.19 997 GLY A O 1
ATOM 7643 N N . ALA A 1 998 ? -24.485 40.438 3.846 1.00 80.12 998 ALA A N 1
ATOM 7644 C CA . ALA A 1 998 ? -24.782 39.748 2.584 1.00 80.12 998 ALA A CA 1
ATOM 7645 C C . ALA A 1 998 ? -24.377 38.268 2.623 1.00 80.12 998 ALA A C 1
ATOM 7647 O O . ALA A 1 998 ? -25.164 37.403 2.239 1.00 80.12 998 ALA A O 1
ATOM 7648 N N . PHE A 1 999 ? -23.179 37.979 3.135 1.00 83.19 999 PHE A N 1
ATOM 7649 C CA . PHE A 1 999 ? -22.659 36.622 3.271 1.00 83.19 999 PHE A CA 1
ATOM 7650 C C . PHE A 1 999 ? -23.554 35.747 4.156 1.00 83.19 999 PHE A C 1
ATOM 7652 O O . PHE A 1 999 ? -23.921 34.634 3.776 1.00 83.19 999 PHE A O 1
ATOM 7659 N N . GLU A 1 1000 ? -23.926 36.247 5.333 1.00 80.69 1000 GLU A N 1
ATOM 7660 C CA . GLU A 1 1000 ? -24.700 35.511 6.325 1.00 80.69 1000 GLU A CA 1
ATOM 7661 C C . GLU A 1 1000 ? -26.095 35.204 5.784 1.00 80.69 1000 GLU A C 1
ATOM 7663 O O . GLU A 1 1000 ? -26.516 34.053 5.836 1.00 80.69 1000 GLU A O 1
ATOM 7668 N N . LYS A 1 1001 ? -26.771 36.196 5.187 1.00 82.50 1001 LYS A N 1
ATOM 7669 C CA . LYS A 1 1001 ? -28.094 36.028 4.557 1.00 82.50 1001 LYS A CA 1
ATOM 7670 C C . LYS A 1 1001 ? -28.058 35.044 3.389 1.00 82.50 1001 LYS A C 1
ATOM 7672 O O . LYS A 1 1001 ? -28.982 34.251 3.210 1.00 82.50 1001 LYS A O 1
ATOM 7677 N N . TYR A 1 1002 ? -27.002 35.102 2.580 1.00 85.38 1002 TYR A N 1
ATOM 7678 C CA . TYR A 1 1002 ? -26.843 34.210 1.440 1.00 85.38 1002 TYR A CA 1
ATOM 7679 C C . TYR A 1 1002 ? -26.616 32.766 1.903 1.00 85.38 1002 TYR A C 1
ATOM 7681 O O . TYR A 1 1002 ? -27.398 31.878 1.566 1.00 85.38 1002 TYR A O 1
ATOM 7689 N N . THR A 1 1003 ? -25.603 32.535 2.738 1.00 82.19 1003 THR A N 1
ATOM 7690 C CA . THR A 1 1003 ? -25.204 31.190 3.192 1.00 82.19 1003 THR A CA 1
ATOM 7691 C C . THR A 1 1003 ? -26.176 30.547 4.172 1.00 82.19 1003 THR A C 1
ATOM 7693 O O . THR A 1 1003 ? -26.195 29.330 4.299 1.00 82.19 1003 THR A O 1
ATOM 7696 N N . ASP A 1 1004 ? -27.025 31.328 4.831 1.00 81.38 1004 ASP A N 1
ATOM 7697 C CA . ASP A 1 1004 ? -28.130 30.803 5.634 1.00 81.38 1004 ASP A CA 1
ATOM 7698 C C . ASP A 1 1004 ? -29.190 30.084 4.774 1.00 81.38 1004 ASP A C 1
ATOM 7700 O O . ASP A 1 1004 ? -29.910 29.210 5.252 1.00 81.38 1004 ASP A O 1
ATOM 7704 N N . THR A 1 1005 ? -29.240 30.384 3.470 1.00 84.12 1005 THR A N 1
ATOM 7705 C CA . THR A 1 1005 ? -30.194 29.780 2.528 1.00 84.12 1005 THR A CA 1
ATOM 7706 C C . THR A 1 1005 ? -29.555 28.884 1.461 1.00 84.12 1005 THR A C 1
ATOM 7708 O O . THR A 1 1005 ? -30.289 28.297 0.666 1.00 84.12 1005 THR A O 1
ATOM 7711 N N . HIS A 1 1006 ? -28.229 28.725 1.442 1.00 89.06 1006 HIS A N 1
ATOM 7712 C CA . HIS A 1 1006 ? -27.530 27.948 0.411 1.00 89.06 1006 HIS A CA 1
ATOM 7713 C C . HIS A 1 1006 ? -26.517 26.986 1.030 1.00 89.06 1006 HIS A C 1
ATOM 7715 O O . HIS A 1 1006 ? -25.747 27.368 1.909 1.00 89.06 1006 HIS A O 1
ATOM 7721 N N . THR A 1 1007 ? -26.488 25.749 0.534 1.00 90.75 1007 THR A N 1
ATOM 7722 C CA . THR A 1 1007 ? -25.412 24.784 0.799 1.00 90.75 1007 THR A CA 1
ATOM 7723 C C . THR A 1 1007 ? -24.304 24.882 -0.254 1.00 90.75 1007 THR A C 1
ATOM 7725 O O . THR A 1 1007 ? -24.476 25.550 -1.275 1.00 90.75 1007 THR A O 1
ATOM 7728 N N . PHE A 1 1008 ? -23.179 24.177 -0.072 1.00 90.69 1008 PHE A N 1
ATOM 7729 C CA . PHE A 1 1008 ? -22.149 24.062 -1.122 1.00 90.69 1008 PHE A CA 1
ATOM 7730 C C . PHE A 1 1008 ? -22.740 23.624 -2.470 1.00 90.69 1008 PHE A C 1
ATOM 7732 O O . PHE A 1 1008 ? -22.427 24.215 -3.501 1.00 90.69 1008 PHE A O 1
ATOM 7739 N N . ALA A 1 1009 ? -23.633 22.629 -2.470 1.00 91.06 1009 ALA A N 1
ATOM 7740 C CA . ALA A 1 1009 ? -24.314 22.191 -3.685 1.00 91.06 1009 ALA A CA 1
ATOM 7741 C C . ALA A 1 1009 ? -25.205 23.268 -4.310 1.00 91.06 1009 ALA A C 1
ATOM 7743 O O . ALA A 1 1009 ? -25.258 23.333 -5.535 1.00 91.06 1009 ALA A O 1
ATOM 7744 N N . ASP A 1 1010 ? -25.919 24.064 -3.507 1.00 90.81 1010 ASP A N 1
ATOM 7745 C CA . ASP A 1 1010 ? -26.749 25.153 -4.037 1.00 90.81 1010 ASP A CA 1
ATOM 7746 C C . ASP A 1 1010 ? -25.862 26.186 -4.749 1.00 90.81 1010 ASP A C 1
ATOM 7748 O O . ASP A 1 1010 ? -26.078 26.454 -5.925 1.00 90.81 1010 ASP A O 1
ATOM 7752 N N . VAL A 1 1011 ? -24.778 26.639 -4.103 1.00 90.62 1011 VAL A N 1
ATOM 7753 C CA . VAL A 1 1011 ? -23.849 27.621 -4.693 1.00 90.62 1011 VAL A CA 1
ATOM 7754 C C . VAL A 1 1011 ? -23.190 27.101 -5.968 1.00 90.62 1011 VAL A C 1
ATOM 7756 O O . VAL A 1 1011 ? -23.114 27.824 -6.958 1.00 90.62 1011 VAL A O 1
ATOM 7759 N N . LEU A 1 1012 ? -22.730 25.845 -5.980 1.00 88.94 1012 LEU A N 1
ATOM 7760 C CA . LEU A 1 1012 ? -22.188 25.249 -7.203 1.00 88.94 1012 LEU A CA 1
ATOM 7761 C C . LEU A 1 1012 ? -23.235 25.278 -8.323 1.00 88.94 1012 LEU A C 1
ATOM 7763 O O . LEU A 1 1012 ? -22.922 25.687 -9.435 1.00 88.94 1012 LEU A O 1
ATOM 7767 N N . CYS A 1 1013 ? -24.487 24.911 -8.038 1.00 86.50 1013 CYS A N 1
ATOM 7768 C CA . CYS A 1 1013 ? -25.547 24.927 -9.046 1.00 86.50 1013 CYS A CA 1
ATOM 7769 C C . CYS A 1 1013 ? -25.881 26.347 -9.536 1.00 86.50 1013 CYS A C 1
ATOM 7771 O O . CYS A 1 1013 ? -26.045 26.524 -10.742 1.00 86.50 1013 CYS A O 1
ATOM 7773 N N . ASP A 1 1014 ? -25.939 27.341 -8.646 1.00 86.69 1014 ASP A N 1
ATOM 7774 C CA . ASP A 1 1014 ? -26.263 28.734 -8.991 1.00 86.69 1014 ASP A CA 1
ATOM 7775 C C . ASP A 1 1014 ? -25.224 29.343 -9.946 1.00 86.69 1014 ASP A C 1
ATOM 7777 O O . ASP A 1 1014 ? -25.576 30.010 -10.921 1.00 86.69 1014 ASP A O 1
ATOM 7781 N N . PHE A 1 1015 ? -23.939 29.052 -9.716 1.00 85.50 1015 PHE A N 1
ATOM 7782 C CA . PHE A 1 1015 ? -22.834 29.572 -10.526 1.00 85.50 1015 PHE A CA 1
ATOM 7783 C C . PHE A 1 1015 ? -22.339 28.600 -11.612 1.00 85.50 1015 PHE A C 1
ATOM 7785 O O . PHE A 1 1015 ? -21.398 28.920 -12.338 1.00 85.50 1015 PHE A O 1
ATOM 7792 N N . GLY A 1 1016 ? -22.967 27.434 -11.786 1.00 76.31 1016 GLY A N 1
ATOM 7793 C CA . GLY A 1 1016 ? -22.478 26.365 -12.671 1.00 76.31 1016 GLY A CA 1
ATOM 7794 C C . GLY A 1 1016 ? -22.365 26.726 -14.153 1.00 76.31 1016 GLY A C 1
ATOM 7795 O O . GLY A 1 1016 ? -21.597 26.108 -14.880 1.00 76.31 1016 GLY A O 1
ATOM 7796 N N . ALA A 1 1017 ? -23.072 27.757 -14.619 1.00 77.12 1017 ALA A N 1
ATOM 7797 C CA . ALA A 1 1017 ? -22.956 28.239 -15.997 1.00 77.12 1017 ALA A CA 1
ATOM 7798 C C . ALA A 1 1017 ? -21.839 29.283 -16.200 1.00 77.12 1017 ALA A C 1
ATOM 7800 O O . ALA A 1 1017 ? -21.419 29.521 -17.332 1.00 77.12 1017 ALA A O 1
ATOM 7801 N N . THR A 1 1018 ? -21.387 29.940 -15.129 1.00 82.06 1018 THR A N 1
ATOM 7802 C CA . THR A 1 1018 ? -20.522 31.136 -15.176 1.00 82.06 1018 THR A CA 1
ATOM 7803 C C . THR A 1 1018 ? -19.238 30.992 -14.358 1.00 82.06 1018 THR A C 1
ATOM 7805 O O . THR A 1 1018 ? -18.372 31.865 -14.425 1.00 82.06 1018 THR A O 1
ATOM 7808 N N . CYS A 1 1019 ? -19.092 29.903 -13.602 1.00 83.00 1019 CYS A N 1
ATOM 7809 C CA . CYS A 1 1019 ? -17.937 29.588 -12.773 1.00 83.00 1019 CYS A CA 1
ATOM 7810 C C . CYS A 1 1019 ? -17.735 28.065 -12.694 1.00 83.00 1019 CYS A C 1
ATOM 7812 O O . CYS A 1 1019 ? -18.424 27.370 -11.944 1.00 83.00 1019 CYS A O 1
ATOM 7814 N N . LEU A 1 1020 ? -16.756 27.555 -13.447 1.00 75.75 1020 LEU A N 1
ATOM 7815 C CA . LEU A 1 1020 ? -16.478 26.120 -13.592 1.00 75.75 1020 LEU A CA 1
ATOM 7816 C C . LEU A 1 1020 ? -15.007 25.793 -13.258 1.00 75.75 1020 LEU A C 1
ATOM 7818 O O . LEU A 1 1020 ? -14.214 25.562 -14.175 1.00 75.75 1020 LEU A O 1
ATOM 7822 N N . PRO A 1 1021 ? -14.601 25.775 -11.971 1.00 80.44 1021 PRO A N 1
ATOM 7823 C CA . PRO A 1 1021 ? -13.382 25.105 -11.541 1.00 80.44 1021 PRO A CA 1
ATOM 7824 C C . PRO A 1 1021 ? -13.288 23.682 -12.112 1.00 80.44 1021 PRO A C 1
ATOM 7826 O O . PRO A 1 1021 ? -14.274 22.935 -12.095 1.00 80.44 1021 PRO A O 1
ATOM 7829 N N . PRO A 1 1022 ? -12.097 23.262 -12.571 1.00 80.19 1022 PRO A N 1
ATOM 7830 C CA . PRO A 1 1022 ? -11.837 21.861 -12.867 1.00 80.19 1022 PRO A CA 1
ATOM 7831 C C . PRO A 1 1022 ? -12.118 20.971 -11.646 1.00 80.19 1022 PRO A C 1
ATOM 7833 O O . PRO A 1 1022 ? -11.954 21.384 -10.499 1.00 80.19 1022 PRO A O 1
ATOM 7836 N N . PHE A 1 1023 ? -12.530 19.726 -11.891 1.00 78.31 1023 PHE A N 1
ATOM 7837 C CA . PHE A 1 1023 ? -13.040 18.810 -10.860 1.00 78.31 1023 PHE A CA 1
ATOM 7838 C C . PHE A 1 1023 ? -12.047 18.569 -9.701 1.00 78.31 1023 PHE A C 1
ATOM 7840 O O . PHE A 1 1023 ? -12.444 18.433 -8.547 1.00 78.31 1023 PHE A O 1
ATOM 7847 N N . GLU A 1 1024 ? -10.749 18.577 -9.994 1.00 81.06 1024 GLU A N 1
ATOM 7848 C CA . GLU A 1 1024 ? -9.651 18.466 -9.024 1.00 81.06 1024 GLU A CA 1
ATOM 7849 C C . GLU A 1 1024 ? -9.574 19.614 -8.004 1.00 81.06 1024 GLU A C 1
ATOM 7851 O O . GLU A 1 1024 ? -9.168 19.391 -6.865 1.00 81.06 1024 GLU A O 1
ATOM 7856 N N . TYR A 1 1025 ? -10.036 20.817 -8.355 1.00 80.88 1025 TYR A N 1
ATOM 7857 C CA . TYR A 1 1025 ? -10.095 21.943 -7.422 1.00 80.88 1025 TYR A CA 1
ATOM 7858 C C . TYR A 1 1025 ? -11.200 21.766 -6.385 1.00 80.88 1025 TYR A C 1
ATOM 7860 O O . TYR A 1 1025 ? -11.001 22.101 -5.213 1.00 80.88 1025 TYR A O 1
ATOM 7868 N N . LEU A 1 1026 ? -12.332 21.164 -6.771 1.00 80.62 1026 LEU A N 1
ATOM 7869 C CA . LEU A 1 1026 ? -13.437 20.920 -5.841 1.00 80.62 1026 LEU A CA 1
ATOM 7870 C C . LEU A 1 1026 ? -13.033 20.038 -4.659 1.00 80.62 1026 LEU A C 1
ATOM 7872 O O . LEU A 1 1026 ? -13.544 20.244 -3.562 1.00 80.62 1026 LEU A O 1
ATOM 7876 N N . LEU A 1 1027 ? -12.081 19.122 -4.863 1.00 80.06 1027 LEU A N 1
ATOM 7877 C CA . LEU A 1 1027 ? -11.532 18.256 -3.814 1.00 80.06 1027 LEU A CA 1
ATOM 7878 C C . LEU A 1 1027 ? -10.857 19.039 -2.675 1.00 80.06 1027 LEU A C 1
ATOM 7880 O O . LEU A 1 1027 ? -10.743 18.525 -1.567 1.00 80.06 1027 LEU A O 1
ATOM 7884 N N . SER A 1 1028 ? -10.407 20.266 -2.951 1.00 73.75 1028 SER A N 1
ATOM 7885 C CA . SER A 1 1028 ? -9.825 21.185 -1.962 1.00 73.75 1028 SER A CA 1
ATOM 7886 C C . SER A 1 1028 ? -10.774 22.305 -1.522 1.00 73.75 1028 SER A C 1
ATOM 7888 O O . SER A 1 1028 ? -10.620 22.848 -0.431 1.00 73.75 1028 SER A O 1
ATOM 7890 N N . MET A 1 1029 ? -11.760 22.644 -2.356 1.00 79.62 1029 MET A N 1
ATOM 7891 C CA . MET A 1 1029 ? -12.711 23.732 -2.107 1.00 79.62 1029 MET A CA 1
ATOM 7892 C C . MET A 1 1029 ? -13.870 23.301 -1.202 1.00 79.62 1029 MET A C 1
ATOM 7894 O O . MET A 1 1029 ? -14.327 24.085 -0.369 1.00 79.62 1029 MET A O 1
ATOM 7898 N N . VAL A 1 1030 ? -14.368 22.073 -1.378 1.00 84.38 1030 VAL A N 1
ATOM 7899 C CA . VAL A 1 1030 ? -15.480 21.522 -0.594 1.00 84.38 1030 VAL A CA 1
ATOM 7900 C C . VAL A 1 1030 ? -14.909 20.655 0.531 1.00 84.38 1030 VAL A C 1
ATOM 7902 O O . VAL A 1 1030 ? -14.101 19.768 0.253 1.00 84.38 1030 VAL A O 1
ATOM 7905 N N . PRO A 1 1031 ? -15.299 20.881 1.799 1.00 77.56 1031 PRO A N 1
ATOM 7906 C CA . PRO A 1 1031 ? -14.786 20.099 2.917 1.00 77.56 1031 PRO A CA 1
ATOM 7907 C C . PRO A 1 1031 ? -15.204 18.630 2.833 1.00 77.56 1031 PRO A C 1
ATOM 7909 O O . PRO A 1 1031 ? -16.214 18.288 2.215 1.00 77.56 1031 PRO A O 1
ATOM 7912 N N . ALA A 1 1032 ? -14.443 17.762 3.501 1.00 79.50 1032 ALA A N 1
ATOM 7913 C CA . ALA A 1 1032 ? -14.813 16.362 3.617 1.00 79.50 1032 ALA A CA 1
ATOM 7914 C C . ALA A 1 1032 ? -16.007 16.162 4.571 1.00 79.50 1032 ALA A C 1
ATOM 7916 O O . ALA A 1 1032 ? -16.171 16.921 5.528 1.00 79.50 1032 ALA A O 1
ATOM 7917 N N . ILE A 1 1033 ? -16.816 15.120 4.353 1.00 81.50 1033 ILE A N 1
ATOM 7918 C CA . ILE A 1 1033 ? -17.876 14.734 5.295 1.00 81.50 1033 ILE A CA 1
ATOM 7919 C C . ILE A 1 1033 ? -17.244 14.291 6.619 1.00 81.50 1033 ILE A C 1
ATOM 7921 O O . ILE A 1 1033 ? -16.492 13.317 6.673 1.00 81.50 1033 ILE A O 1
ATOM 7925 N N . CYS A 1 1034 ? -17.609 14.971 7.704 1.00 76.44 1034 CYS A N 1
ATOM 7926 C CA . CYS A 1 1034 ? -17.205 14.595 9.055 1.00 76.44 1034 CYS A CA 1
ATOM 7927 C C . CYS A 1 1034 ? -18.205 13.610 9.694 1.00 76.44 1034 CYS A C 1
ATOM 7929 O O . CYS A 1 1034 ? -19.419 13.740 9.502 1.00 76.44 1034 CYS A O 1
ATOM 7931 N N . PRO A 1 1035 ? -17.730 12.642 10.498 1.00 82.81 1035 PRO A N 1
ATOM 7932 C CA . PRO A 1 1035 ? -18.600 11.767 11.278 1.00 82.81 1035 PRO A CA 1
ATOM 7933 C C . PRO A 1 1035 ? -19.334 12.545 12.378 1.00 82.81 1035 PRO A C 1
ATOM 7935 O O . PRO A 1 1035 ? -18.798 13.496 12.949 1.00 82.81 1035 PRO A O 1
ATOM 7938 N N . ARG A 1 1036 ? -20.550 12.110 12.727 1.00 87.19 1036 ARG A N 1
ATOM 7939 C CA . ARG A 1 1036 ? -21.310 12.661 13.858 1.00 87.19 1036 ARG A CA 1
ATOM 7940 C C . ARG A 1 1036 ? -21.319 11.679 15.022 1.00 87.19 1036 ARG A C 1
ATOM 7942 O O . ARG A 1 1036 ? -21.609 10.503 14.821 1.00 87.19 1036 ARG A O 1
ATOM 7949 N N . LEU A 1 1037 ? -20.987 12.164 16.214 1.00 88.31 1037 LEU A N 1
ATOM 7950 C CA . LEU A 1 1037 ? -20.986 11.372 17.442 1.00 88.31 1037 LEU A CA 1
ATOM 7951 C C . LEU A 1 1037 ? -22.389 11.333 18.051 1.00 88.31 1037 LEU A C 1
ATOM 7953 O O . LEU A 1 1037 ? -23.069 12.357 18.105 1.00 88.31 1037 LEU A O 1
ATOM 7957 N N . TYR A 1 1038 ? -22.788 10.156 18.521 1.00 93.50 1038 TYR A N 1
ATOM 7958 C CA . TYR A 1 1038 ? -24.007 9.936 19.295 1.00 93.50 1038 TYR A CA 1
ATOM 7959 C C . TYR A 1 1038 ? -23.697 9.054 20.501 1.00 93.50 1038 TYR A C 1
ATOM 7961 O O . TYR A 1 1038 ? -23.012 8.043 20.354 1.00 93.50 1038 TYR A O 1
ATOM 7969 N N . SER A 1 1039 ? -24.220 9.404 21.673 1.00 93.75 1039 SER A N 1
ATOM 7970 C CA . SER A 1 1039 ? -24.109 8.584 22.883 1.00 93.75 1039 SER A CA 1
ATOM 7971 C C . SER A 1 1039 ? -24.870 7.275 22.698 1.00 93.75 1039 SER A C 1
ATOM 7973 O O . SER A 1 1039 ? -26.033 7.272 22.278 1.00 93.75 1039 SER A O 1
ATOM 7975 N N . ILE A 1 1040 ? -24.210 6.154 22.986 1.00 96.50 1040 ILE A N 1
ATOM 7976 C CA . ILE A 1 1040 ? -24.813 4.834 22.823 1.00 96.50 1040 ILE A CA 1
ATOM 7977 C C . ILE A 1 1040 ? -25.886 4.629 23.898 1.00 96.50 1040 ILE A C 1
ATOM 7979 O O . ILE A 1 1040 ? -25.641 4.788 25.092 1.00 96.50 1040 ILE A O 1
ATOM 7983 N N . ALA A 1 1041 ? -27.088 4.252 23.460 1.00 97.12 1041 ALA A N 1
ATOM 7984 C CA . ALA A 1 1041 ? -28.288 4.143 24.284 1.00 97.12 1041 ALA A CA 1
ATOM 7985 C C . ALA A 1 1041 ? -28.625 2.708 24.722 1.00 97.12 1041 ALA A C 1
ATOM 7987 O O . ALA A 1 1041 ? -29.770 2.416 25.084 1.00 97.12 1041 ALA A O 1
ATOM 7988 N N . SER A 1 1042 ? -27.653 1.796 24.666 1.00 97.06 1042 SER A N 1
ATOM 7989 C CA . SER A 1 1042 ? -27.818 0.388 25.036 1.00 97.06 1042 SER A CA 1
ATOM 7990 C C . SER A 1 1042 ? -26.625 -0.163 25.807 1.00 97.06 1042 SER A C 1
ATOM 7992 O O . SER A 1 1042 ? -25.529 0.382 25.745 1.00 97.06 1042 SER A O 1
ATOM 7994 N N . SER A 1 1043 ? -26.807 -1.297 26.486 1.00 96.38 1043 SER A N 1
ATOM 7995 C CA . SER A 1 1043 ? -25.720 -2.013 27.171 1.00 96.38 1043 SER A CA 1
ATOM 7996 C C . SER A 1 1043 ? -25.320 -3.314 26.463 1.00 96.38 1043 SER A C 1
ATOM 7998 O O . SER A 1 1043 ? -26.213 -4.104 26.133 1.00 96.38 1043 SER A O 1
ATOM 8000 N N . PRO A 1 1044 ? -24.010 -3.615 26.330 1.00 94.44 1044 PRO A N 1
ATOM 8001 C CA . PRO A 1 1044 ? -23.551 -4.895 25.790 1.00 94.44 1044 PRO A CA 1
ATOM 8002 C C . PRO A 1 1044 ? -23.917 -6.072 26.712 1.00 94.44 1044 PRO A C 1
ATOM 8004 O O . PRO A 1 1044 ? -24.112 -7.184 26.234 1.00 94.44 1044 PRO A O 1
ATOM 8007 N N . LEU A 1 1045 ? -24.099 -5.840 28.024 1.00 93.44 1045 LEU A N 1
ATOM 8008 C CA . LEU A 1 1045 ? -24.604 -6.866 28.951 1.00 93.44 1045 LEU A CA 1
ATOM 8009 C C . LEU A 1 1045 ? -26.093 -7.165 28.757 1.00 93.44 1045 LEU A C 1
ATOM 8011 O O . LEU A 1 1045 ? -26.569 -8.225 29.155 1.00 93.44 1045 LEU A O 1
ATOM 8015 N N . HIS A 1 1046 ? -26.838 -6.222 28.181 1.00 90.19 1046 HIS A N 1
ATOM 8016 C CA . HIS A 1 1046 ? -28.236 -6.435 27.838 1.00 90.19 1046 HIS A CA 1
ATOM 8017 C C . HIS A 1 1046 ? -28.354 -7.163 26.494 1.00 90.19 1046 HIS A C 1
ATOM 8019 O O . HIS A 1 1046 ? -29.105 -8.134 26.386 1.00 90.19 1046 HIS A O 1
ATOM 8025 N N . ARG A 1 1047 ? -27.600 -6.715 25.476 1.00 91.69 1047 ARG A N 1
ATOM 8026 C CA . ARG A 1 1047 ? -27.513 -7.349 24.150 1.00 91.69 1047 ARG A CA 1
ATOM 8027 C C . ARG A 1 1047 ? -26.105 -7.174 23.568 1.00 91.69 1047 ARG A C 1
ATOM 8029 O O . ARG A 1 1047 ? -25.783 -6.100 23.081 1.00 91.69 1047 ARG A O 1
ATOM 8036 N N . GLU A 1 1048 ? -25.305 -8.240 23.561 1.00 84.00 1048 GLU A N 1
ATOM 8037 C CA . GLU A 1 1048 ? -23.899 -8.207 23.103 1.00 84.00 1048 GLU A CA 1
ATOM 8038 C C . GLU A 1 1048 ? -23.764 -7.838 21.613 1.00 84.00 1048 GLU A C 1
ATOM 8040 O O . GLU A 1 1048 ? -22.873 -7.096 21.217 1.00 84.00 1048 GLU A O 1
ATOM 8045 N N . ASP A 1 1049 ? -24.701 -8.316 20.796 1.00 91.56 1049 ASP A N 1
ATOM 8046 C CA . ASP A 1 1049 ? -24.678 -8.186 19.337 1.00 91.56 1049 ASP A CA 1
ATOM 8047 C C . ASP A 1 1049 ? -25.446 -6.960 18.802 1.00 91.56 1049 ASP A C 1
ATOM 8049 O O . ASP A 1 1049 ? -25.633 -6.840 17.589 1.00 91.56 1049 ASP A O 1
ATOM 8053 N N . LYS A 1 1050 ? -25.963 -6.075 19.666 1.00 95.06 1050 LYS A N 1
ATOM 8054 C CA . LYS A 1 1050 ? -26.803 -4.941 19.241 1.00 95.06 1050 LYS A CA 1
ATOM 8055 C C . LYS A 1 1050 ? -26.410 -3.639 19.914 1.00 95.06 1050 LYS A C 1
ATOM 8057 O O . LYS A 1 1050 ? -26.069 -3.617 21.090 1.00 95.06 1050 LYS A O 1
ATOM 8062 N N . LEU A 1 1051 ? -26.566 -2.548 19.175 1.00 96.19 1051 LEU A N 1
ATOM 8063 C CA . LEU A 1 1051 ? -26.309 -1.196 19.653 1.00 96.19 1051 LEU A CA 1
ATOM 8064 C C . LEU A 1 1051 ? -27.483 -0.284 19.310 1.00 96.19 1051 LEU A C 1
ATOM 8066 O O . LEU A 1 1051 ? -27.914 -0.260 18.163 1.00 96.19 1051 LEU A O 1
ATOM 8070 N N . ASP A 1 1052 ? -27.977 0.490 20.274 1.00 97.81 1052 ASP A N 1
ATOM 8071 C CA . ASP A 1 1052 ? -29.039 1.472 20.047 1.00 97.81 1052 ASP A CA 1
ATOM 8072 C C . ASP A 1 1052 ? -28.503 2.903 20.080 1.00 97.81 1052 ASP A C 1
ATOM 8074 O O . ASP A 1 1052 ? -27.681 3.246 20.927 1.00 97.81 1052 ASP A O 1
ATOM 8078 N N . LEU A 1 1053 ? -29.044 3.762 19.219 1.00 97.75 1053 LEU A N 1
ATOM 8079 C CA . LEU A 1 1053 ? -28.948 5.215 19.333 1.00 97.75 1053 LEU A CA 1
ATOM 8080 C C . LEU A 1 1053 ? -30.329 5.816 19.564 1.00 97.75 1053 LEU A C 1
ATOM 8082 O O . LEU A 1 1053 ? -31.284 5.412 18.910 1.00 97.75 1053 LEU A O 1
ATOM 8086 N N . LEU A 1 1054 ? -30.422 6.825 20.426 1.00 96.56 1054 LEU A N 1
ATOM 8087 C CA . LEU A 1 1054 ? -31.630 7.628 20.611 1.00 96.56 1054 LEU A CA 1
ATOM 8088 C C . LEU A 1 1054 ? -31.394 9.004 19.984 1.00 96.56 1054 LEU A C 1
ATOM 8090 O O . LEU A 1 1054 ? -30.560 9.775 20.457 1.00 96.56 1054 LEU A O 1
ATOM 8094 N N . VAL A 1 1055 ? -32.107 9.306 18.897 1.00 96.06 1055 VAL A N 1
ATOM 8095 C CA . VAL A 1 1055 ? -31.826 10.477 18.053 1.00 96.06 1055 VAL A CA 1
ATOM 8096 C C . VAL A 1 1055 ? -33.095 11.288 17.806 1.00 96.06 1055 VAL A C 1
ATOM 8098 O O . VAL A 1 1055 ? -34.152 10.738 17.501 1.00 96.06 1055 VAL A O 1
ATOM 8101 N N . VAL A 1 1056 ? -32.973 12.615 17.893 1.00 94.31 1056 VAL A N 1
ATOM 8102 C CA . VAL A 1 1056 ? -33.992 13.585 17.464 1.00 94.31 1056 VAL A CA 1
ATOM 8103 C C . VAL A 1 1056 ? -33.609 14.167 16.105 1.00 94.31 1056 VAL A C 1
ATOM 8105 O O . VAL A 1 1056 ? -32.430 14.411 15.840 1.00 94.31 1056 VAL A O 1
ATOM 8108 N N . LEU A 1 1057 ? -34.590 14.387 15.231 1.00 92.94 1057 LEU A N 1
ATOM 8109 C CA . LEU A 1 1057 ? -34.361 15.037 13.945 1.00 92.94 1057 LEU A CA 1
ATOM 8110 C C . LEU A 1 1057 ? -33.946 16.499 14.171 1.00 92.94 1057 LEU A C 1
ATOM 8112 O O . LEU A 1 1057 ? -34.664 17.265 14.817 1.00 92.94 1057 LEU A O 1
ATOM 8116 N N . ASN A 1 1058 ? -32.774 16.879 13.657 1.00 90.31 1058 ASN A N 1
ATOM 8117 C CA . ASN A 1 1058 ? -32.293 18.253 13.743 1.00 90.31 1058 ASN A CA 1
ATOM 8118 C C . ASN A 1 1058 ? -32.884 19.079 12.596 1.00 90.31 1058 ASN A C 1
ATOM 8120 O O . ASN A 1 1058 ? -32.397 18.974 11.470 1.00 90.31 1058 ASN A O 1
ATOM 8124 N N . GLU A 1 1059 ? -33.907 19.886 12.884 1.00 88.19 1059 GLU A N 1
ATOM 8125 C CA . GLU A 1 1059 ? -34.530 20.804 11.926 1.00 88.19 1059 GLU A CA 1
ATOM 8126 C C . GLU A 1 1059 ? -34.526 22.245 12.440 1.00 88.19 1059 GLU A C 1
ATOM 8128 O O . GLU A 1 1059 ? -34.772 22.498 13.622 1.00 88.19 1059 GLU A O 1
ATOM 8133 N N . TRP A 1 1060 ? -34.302 23.197 11.537 1.00 85.94 1060 TRP A N 1
ATOM 8134 C CA . TRP A 1 1060 ? -34.392 24.632 11.813 1.00 85.94 1060 TRP A CA 1
ATOM 8135 C C . TRP A 1 1060 ? -35.015 25.375 10.629 1.00 85.94 1060 TRP A C 1
ATOM 8137 O O . TRP A 1 1060 ? -35.227 24.801 9.561 1.00 85.94 1060 TRP A O 1
ATOM 8147 N N . LYS A 1 1061 ? -35.338 26.656 10.817 1.00 83.50 1061 LYS A N 1
ATOM 8148 C CA . LYS A 1 1061 ? -35.793 27.530 9.732 1.00 83.50 1061 LYS A CA 1
ATOM 8149 C C . LYS A 1 1061 ? -34.687 28.487 9.327 1.00 83.50 1061 LYS A C 1
ATOM 8151 O O . LYS A 1 1061 ? -34.064 29.081 10.202 1.00 83.50 1061 LYS A O 1
ATOM 8156 N N . ASP A 1 1062 ? -34.484 28.641 8.024 1.00 80.06 1062 ASP A N 1
ATOM 8157 C CA . ASP A 1 1062 ? -33.625 29.699 7.490 1.00 80.06 1062 ASP A CA 1
ATOM 8158 C C . ASP A 1 1062 ? -34.327 31.074 7.526 1.00 80.06 1062 ASP A C 1
ATOM 8160 O O . ASP A 1 1062 ? -35.505 31.201 7.874 1.00 80.06 1062 ASP A O 1
ATOM 8164 N N . SER A 1 1063 ? -33.609 32.125 7.144 1.00 77.00 1063 SER A N 1
ATOM 8165 C CA . SER A 1 1063 ? -34.059 33.521 7.055 1.00 77.00 1063 SER A CA 1
ATOM 8166 C C . SER A 1 1063 ? -35.201 33.737 6.063 1.00 77.00 1063 SER A C 1
ATOM 8168 O O . SER A 1 1063 ? -35.934 34.719 6.178 1.00 77.00 1063 SER A O 1
ATOM 8170 N N . LYS A 1 1064 ? -35.410 32.807 5.122 1.00 78.88 1064 LYS A N 1
ATOM 8171 C CA . LYS A 1 1064 ? -36.572 32.764 4.220 1.00 78.88 1064 LYS A CA 1
ATOM 8172 C C . LYS A 1 1064 ? -37.701 31.883 4.768 1.00 78.88 1064 LYS A C 1
ATOM 8174 O O . LYS A 1 1064 ? -38.695 31.663 4.081 1.00 78.88 1064 LYS A O 1
ATOM 8179 N N . SER A 1 1065 ? -37.585 31.425 6.014 1.00 81.19 1065 SER A N 1
ATOM 8180 C CA . SER A 1 1065 ? -38.520 30.526 6.695 1.00 81.19 1065 SER A CA 1
ATOM 8181 C C . SER A 1 1065 ? -38.677 29.145 6.049 1.00 81.19 1065 SER A C 1
ATOM 8183 O O . SER A 1 1065 ? -39.666 28.462 6.328 1.00 81.19 1065 SER A O 1
ATOM 8185 N N . ASN A 1 1066 ? -37.718 28.703 5.229 1.00 81.50 1066 ASN A N 1
ATOM 8186 C CA . ASN A 1 1066 ? -37.700 27.334 4.717 1.00 81.50 1066 ASN A CA 1
ATOM 8187 C C . ASN A 1 1066 ? -37.168 26.378 5.782 1.00 81.50 1066 ASN A C 1
ATOM 8189 O O . ASN A 1 1066 ? -36.270 26.725 6.550 1.00 81.50 1066 ASN A O 1
ATOM 8193 N N . ASN A 1 1067 ? -37.685 25.151 5.789 1.00 82.75 1067 ASN A N 1
ATOM 8194 C CA . ASN A 1 1067 ? -37.197 24.110 6.684 1.00 82.75 1067 ASN A CA 1
ATOM 8195 C C . ASN A 1 1067 ? -35.842 23.584 6.196 1.00 82.75 1067 ASN A C 1
ATOM 8197 O O . ASN A 1 1067 ? -35.687 23.190 5.038 1.00 82.75 1067 ASN A O 1
ATOM 8201 N N . ARG A 1 1068 ? -34.876 23.549 7.106 1.00 84.12 1068 ARG A N 1
ATOM 8202 C CA . ARG A 1 1068 ? -33.539 22.986 6.934 1.00 84.12 1068 ARG A CA 1
ATOM 8203 C C . ARG A 1 1068 ? -33.370 21.821 7.891 1.00 84.12 1068 ARG A C 1
ATOM 8205 O O . ARG A 1 1068 ? -33.952 21.824 8.971 1.00 84.12 1068 ARG A O 1
ATOM 8212 N N . VAL A 1 1069 ? -32.587 20.828 7.481 1.00 87.50 1069 VAL A N 1
ATOM 8213 C CA . VAL A 1 1069 ? -32.398 19.584 8.232 1.00 87.50 1069 VAL A CA 1
ATOM 8214 C C . VAL A 1 1069 ? -30.918 19.228 8.265 1.00 87.50 1069 VAL A C 1
ATOM 8216 O O . VAL A 1 1069 ? -30.213 19.394 7.272 1.00 87.50 1069 VAL A O 1
ATOM 8219 N N . GLY A 1 1070 ? -30.440 18.723 9.401 1.00 88.00 1070 GLY A N 1
ATOM 8220 C CA . GLY A 1 1070 ? -29.060 18.269 9.551 1.00 88.00 1070 GLY A CA 1
ATOM 8221 C C . GLY A 1 1070 ? -28.790 16.996 8.747 1.00 88.00 1070 GLY A C 1
ATOM 8222 O O . GLY A 1 1070 ? -29.576 16.050 8.812 1.00 88.00 1070 GLY A O 1
ATOM 8223 N N . LEU A 1 1071 ? -27.651 16.943 8.046 1.00 90.75 1071 LEU A N 1
ATOM 8224 C CA . LEU A 1 1071 ? -27.285 15.854 7.129 1.00 90.75 1071 LEU A CA 1
ATOM 8225 C C . LEU A 1 1071 ? -27.390 14.459 7.771 1.00 90.75 1071 LEU A C 1
ATOM 8227 O O . LEU A 1 1071 ? -28.032 13.566 7.219 1.00 90.75 1071 LEU A O 1
ATOM 8231 N N . THR A 1 1072 ? -26.808 14.264 8.958 1.00 93.44 1072 THR A N 1
ATOM 8232 C CA . THR A 1 1072 ? -26.784 12.945 9.611 1.00 93.44 1072 THR A CA 1
ATOM 8233 C C . THR A 1 1072 ? -28.147 12.497 10.117 1.00 93.44 1072 THR A C 1
ATOM 8235 O O . THR A 1 1072 ? -28.538 11.349 9.909 1.00 93.44 1072 THR A O 1
ATOM 8238 N N . THR A 1 1073 ? -28.903 13.395 10.748 1.00 94.00 1073 THR A N 1
ATOM 8239 C CA . THR A 1 1073 ? -30.247 13.062 11.228 1.00 94.00 1073 THR A CA 1
ATOM 8240 C C . THR A 1 1073 ? -31.199 12.850 10.056 1.00 94.00 1073 THR A C 1
ATOM 8242 O O . THR A 1 1073 ? -31.978 11.907 10.073 1.00 94.00 1073 THR A O 1
ATOM 8245 N N . GLN A 1 1074 ? -31.084 13.640 8.986 1.00 92.75 1074 GLN A N 1
ATOM 8246 C CA . GLN A 1 1074 ? -31.846 13.413 7.760 1.00 92.75 1074 GLN A CA 1
ATOM 8247 C C . GLN A 1 1074 ? -31.530 12.041 7.150 1.00 92.75 1074 GLN A C 1
ATOM 8249 O O . GLN A 1 1074 ? -32.445 11.319 6.761 1.00 92.75 1074 GLN A O 1
ATOM 8254 N N . PHE A 1 1075 ? -30.249 11.665 7.092 1.00 93.50 1075 PHE A N 1
ATOM 8255 C CA . PHE A 1 1075 ? -29.814 10.358 6.604 1.00 93.50 1075 PHE A CA 1
ATOM 8256 C C . PHE A 1 1075 ? -30.429 9.207 7.414 1.00 93.50 1075 PHE A C 1
ATOM 8258 O O . PHE A 1 1075 ? -30.954 8.267 6.821 1.00 93.50 1075 PHE A O 1
ATOM 8265 N N . LEU A 1 1076 ? -30.421 9.303 8.747 1.00 94.44 1076 LEU A N 1
ATOM 8266 C CA . LEU A 1 1076 ? -31.016 8.300 9.632 1.00 94.44 1076 LEU A CA 1
ATOM 8267 C C . LEU A 1 1076 ? -32.540 8.214 9.491 1.00 94.44 1076 LEU A C 1
ATOM 8269 O O . LEU A 1 1076 ? -33.072 7.128 9.295 1.00 94.44 1076 LEU A O 1
ATOM 8273 N N . PHE A 1 1077 ? -33.257 9.336 9.543 1.00 93.75 1077 PHE A N 1
ATOM 8274 C CA . PHE A 1 1077 ? -34.724 9.329 9.478 1.00 93.75 1077 PHE A CA 1
ATOM 8275 C C . PHE A 1 1077 ? -35.272 8.970 8.087 1.00 93.75 1077 PHE A C 1
ATOM 8277 O O . PHE A 1 1077 ? -36.392 8.476 7.983 1.00 93.75 1077 PHE A O 1
ATOM 8284 N N . ASN A 1 1078 ? -34.479 9.151 7.027 1.00 92.00 1078 ASN A N 1
ATOM 8285 C CA . ASN A 1 1078 ? -34.809 8.672 5.682 1.00 92.00 1078 ASN A CA 1
ATOM 8286 C C . ASN A 1 1078 ? -34.322 7.238 5.413 1.00 92.00 1078 ASN A C 1
ATOM 8288 O O . ASN A 1 1078 ? -34.596 6.686 4.340 1.00 92.00 1078 ASN A O 1
ATOM 8292 N N . ALA A 1 1079 ? -33.576 6.635 6.343 1.00 90.50 1079 ALA A N 1
ATOM 8293 C CA . ALA A 1 1079 ? -33.077 5.281 6.193 1.00 90.50 1079 ALA A CA 1
ATOM 8294 C C . ALA A 1 1079 ? -34.222 4.266 6.229 1.00 90.50 1079 ALA A C 1
ATOM 8296 O O . ALA A 1 1079 ? -35.217 4.414 6.936 1.00 90.50 1079 ALA A O 1
ATOM 8297 N N . LYS A 1 1080 ? -34.042 3.179 5.483 1.00 89.50 1080 LYS A N 1
ATOM 8298 C CA . LYS A 1 1080 ? -34.865 1.978 5.624 1.00 89.50 1080 LYS A CA 1
ATOM 8299 C C . LYS A 1 1080 ? -34.094 0.961 6.465 1.00 89.50 1080 LYS A C 1
ATOM 8301 O O . LYS A 1 1080 ? -32.864 0.920 6.342 1.00 89.50 1080 LYS A O 1
ATOM 8306 N N . PRO A 1 1081 ? -34.782 0.116 7.254 1.00 89.81 1081 PRO A N 1
ATOM 8307 C CA . PRO A 1 1081 ? -34.167 -1.084 7.806 1.00 89.81 1081 PRO A CA 1
ATOM 8308 C C . PRO A 1 1081 ? -33.383 -1.840 6.726 1.00 89.81 1081 PRO A C 1
ATOM 8310 O O . PRO A 1 1081 ? -33.745 -1.797 5.548 1.00 89.81 1081 PRO A O 1
ATOM 8313 N N . GLU A 1 1082 ? -32.318 -2.523 7.134 1.00 86.44 1082 GLU A N 1
ATOM 8314 C CA . GLU A 1 1082 ? -31.337 -3.238 6.309 1.00 86.44 1082 GLU A CA 1
ATOM 8315 C C . GLU A 1 1082 ? -30.245 -2.376 5.649 1.00 86.44 1082 GLU A C 1
ATOM 8317 O O . GLU A 1 1082 ? -29.293 -2.935 5.093 1.00 86.44 1082 GLU A O 1
ATOM 8322 N N . ILE A 1 1083 ? -30.314 -1.038 5.714 1.00 88.69 1083 ILE A N 1
ATOM 8323 C CA . ILE A 1 1083 ? -29.237 -0.200 5.167 1.00 88.69 1083 ILE A CA 1
ATOM 8324 C C . ILE A 1 1083 ? -27.928 -0.416 5.939 1.00 88.69 1083 ILE A C 1
ATOM 8326 O O . ILE A 1 1083 ? -27.911 -0.530 7.165 1.00 88.69 1083 ILE A O 1
ATOM 8330 N N . LYS A 1 1084 ? -26.807 -0.443 5.212 1.00 89.00 1084 LYS A N 1
ATOM 8331 C CA . LYS A 1 1084 ? -25.467 -0.449 5.805 1.00 89.00 1084 LYS A CA 1
ATOM 8332 C C . LYS A 1 1084 ? -24.995 0.975 6.063 1.00 89.00 1084 LYS A C 1
ATOM 8334 O O . LYS A 1 1084 ? -24.905 1.775 5.128 1.00 89.00 1084 LYS A O 1
ATOM 8339 N N . VAL A 1 1085 ? -24.639 1.250 7.309 1.00 89.50 1085 VAL A N 1
ATOM 8340 C CA . VAL A 1 1085 ? -24.126 2.534 7.785 1.00 89.50 1085 VAL A CA 1
ATOM 8341 C C . VAL A 1 1085 ? -22.682 2.355 8.228 1.00 89.50 1085 VAL A C 1
ATOM 8343 O O . VAL A 1 1085 ? -22.344 1.358 8.858 1.00 89.50 1085 VAL A O 1
ATOM 8346 N N . ALA A 1 1086 ? -21.821 3.298 7.859 1.00 90.12 1086 ALA A N 1
ATOM 8347 C CA . ALA A 1 1086 ? -20.423 3.286 8.257 1.00 90.12 1086 ALA A CA 1
ATOM 8348 C C . ALA A 1 1086 ? -20.274 3.901 9.649 1.00 90.12 1086 ALA A C 1
ATOM 8350 O O . ALA A 1 1086 ? -20.654 5.057 9.857 1.00 90.12 1086 ALA A O 1
ATOM 8351 N N . VAL A 1 1087 ? -19.729 3.131 10.588 1.00 91.94 1087 VAL A N 1
ATOM 8352 C CA . VAL A 1 1087 ? -19.597 3.544 11.986 1.00 91.94 1087 VAL A CA 1
ATOM 8353 C C . VAL A 1 1087 ? -18.234 3.208 12.574 1.00 91.94 1087 VAL A C 1
ATOM 8355 O O . VAL A 1 1087 ? -17.554 2.292 12.114 1.00 91.94 1087 VAL A O 1
ATOM 8358 N N . GLN A 1 1088 ? -17.872 3.916 13.634 1.00 91.38 1088 GLN A N 1
ATOM 8359 C CA . GLN A 1 1088 ? -16.727 3.628 14.486 1.00 91.38 1088 GLN A CA 1
ATOM 8360 C C . GLN A 1 1088 ? -17.135 3.833 15.951 1.00 91.38 1088 GLN A C 1
ATOM 8362 O O . GLN A 1 1088 ? -17.842 4.788 16.263 1.00 91.38 1088 GLN A O 1
ATOM 8367 N N . ILE A 1 1089 ? -16.677 2.965 16.856 1.00 90.06 1089 ILE A N 1
ATOM 8368 C CA . ILE A 1 1089 ? -16.863 3.156 18.302 1.00 90.06 1089 ILE A CA 1
ATOM 8369 C C . ILE A 1 1089 ? -15.784 4.103 18.830 1.00 90.06 1089 ILE A C 1
ATOM 8371 O O . ILE A 1 1089 ? -14.603 3.970 18.493 1.00 90.06 1089 ILE A O 1
ATOM 8375 N N . ARG A 1 1090 ? -16.195 5.078 19.639 1.00 85.00 1090 ARG A N 1
ATOM 8376 C CA . ARG A 1 1090 ? -15.320 6.026 20.329 1.00 85.00 1090 ARG A CA 1
ATOM 8377 C C . ARG A 1 1090 ? -15.568 5.920 21.823 1.00 85.00 1090 ARG A C 1
ATOM 8379 O O . ARG A 1 1090 ? -16.715 5.850 22.248 1.00 85.00 1090 ARG A O 1
ATOM 8386 N N . ARG A 1 1091 ? -14.485 5.922 22.598 1.00 83.44 1091 ARG A N 1
ATOM 8387 C CA . ARG A 1 1091 ? -14.581 5.869 24.052 1.00 83.44 1091 ARG A CA 1
ATOM 8388 C C . ARG A 1 1091 ? -15.261 7.131 24.567 1.00 83.44 1091 ARG A C 1
ATOM 8390 O O . ARG A 1 1091 ? -14.826 8.228 24.215 1.00 83.44 1091 ARG A O 1
ATOM 8397 N N . GLY A 1 1092 ? -16.299 6.961 25.374 1.00 79.75 1092 GLY A N 1
ATOM 8398 C CA . GLY A 1 1092 ? -17.041 8.082 25.941 1.00 79.75 1092 GLY A CA 1
ATOM 8399 C C . GLY A 1 1092 ? -16.549 8.509 27.319 1.00 79.75 1092 GLY A C 1
ATOM 8400 O O . GLY A 1 1092 ? -15.764 7.810 27.966 1.00 79.75 1092 GLY A O 1
ATOM 8401 N N . ILE A 1 1093 ? -17.006 9.686 27.751 1.00 75.50 1093 ILE A N 1
ATOM 8402 C CA . ILE A 1 1093 ? -16.573 10.334 28.999 1.00 75.50 1093 ILE A CA 1
ATOM 8403 C C . ILE A 1 1093 ? -17.403 9.822 30.180 1.00 75.50 1093 ILE A C 1
ATOM 8405 O O . ILE A 1 1093 ? -16.875 9.622 31.270 1.00 75.50 1093 ILE A O 1
ATOM 8409 N N . LEU A 1 1094 ? -18.700 9.569 29.969 1.00 85.88 1094 LEU A N 1
ATOM 8410 C CA . LEU A 1 1094 ? -19.580 9.076 31.025 1.00 85.88 1094 LEU A CA 1
ATOM 8411 C C . LEU A 1 1094 ? -19.311 7.597 31.288 1.00 85.88 1094 LEU A C 1
ATOM 8413 O O . LEU A 1 1094 ? -19.819 6.736 30.582 1.00 85.88 1094 LEU A O 1
ATOM 8417 N N . GLN A 1 1095 ? -18.557 7.290 32.337 1.00 86.62 1095 GLN A N 1
ATOM 8418 C CA . GLN A 1 1095 ? -18.287 5.915 32.756 1.00 86.62 1095 GLN A CA 1
ATOM 8419 C C . GLN A 1 1095 ? -19.035 5.593 34.052 1.00 86.62 1095 GLN A C 1
ATOM 8421 O O . GLN A 1 1095 ? -19.159 6.436 34.946 1.00 86.62 1095 GLN A O 1
ATOM 8426 N N . LEU A 1 1096 ? -19.552 4.367 34.168 1.00 90.44 1096 LEU A N 1
ATOM 8427 C CA . LEU A 1 1096 ? -20.131 3.892 35.427 1.00 90.44 1096 LEU A CA 1
ATOM 8428 C C . LEU A 1 1096 ? -19.046 3.788 36.516 1.00 90.44 1096 LEU A C 1
ATOM 8430 O O . LEU A 1 1096 ? -17.883 3.551 36.191 1.00 90.44 1096 LEU A O 1
ATOM 8434 N N . PRO A 1 1097 ? -19.403 3.910 37.808 1.00 90.62 1097 PRO A N 1
ATOM 8435 C CA . PRO A 1 1097 ? -18.448 3.690 38.887 1.00 90.62 1097 PRO A CA 1
ATOM 8436 C C . PRO A 1 1097 ? -17.962 2.234 38.903 1.00 90.62 1097 PRO A C 1
ATOM 8438 O O . PRO A 1 1097 ? -18.754 1.321 38.668 1.00 90.62 1097 PRO A O 1
ATOM 8441 N N . ASP A 1 1098 ? -16.703 2.011 39.296 1.00 87.38 1098 ASP A N 1
ATOM 8442 C CA . ASP A 1 1098 ? -16.106 0.665 39.392 1.00 87.38 1098 ASP A CA 1
ATOM 8443 C C . ASP A 1 1098 ? -16.922 -0.300 40.270 1.00 87.38 1098 ASP A C 1
ATOM 8445 O O . ASP A 1 1098 ? -16.952 -1.509 40.038 1.00 87.38 1098 ASP A O 1
ATOM 8449 N N . SER A 1 1099 ? -17.581 0.232 41.305 1.00 90.19 1099 SER A N 1
ATOM 8450 C CA . SER A 1 1099 ? -18.450 -0.534 42.197 1.00 90.19 1099 SER A CA 1
ATOM 8451 C C . SER A 1 1099 ? -19.926 -0.365 41.812 1.00 90.19 1099 SER A C 1
ATOM 8453 O O . SER A 1 1099 ? -20.448 0.749 41.906 1.00 90.19 1099 SER A O 1
ATOM 8455 N N . PRO A 1 1100 ? -20.655 -1.456 41.503 1.00 91.44 1100 PRO A N 1
ATOM 8456 C CA . PRO A 1 1100 ? -22.105 -1.423 41.274 1.00 91.44 1100 PRO A CA 1
ATOM 8457 C C . PRO A 1 1100 ? -22.930 -0.984 42.495 1.00 91.44 1100 PRO A C 1
ATOM 8459 O O . PRO A 1 1100 ? -24.088 -0.582 42.349 1.00 91.44 1100 PRO A O 1
ATOM 8462 N N . GLU A 1 1101 ? -22.344 -1.053 43.697 1.00 91.94 1101 GLU A N 1
ATOM 8463 C CA . GLU A 1 1101 ? -22.950 -0.572 44.947 1.00 91.94 1101 GLU A CA 1
ATOM 8464 C C . GLU A 1 1101 ? -22.836 0.950 45.123 1.00 91.94 1101 GLU A C 1
ATOM 8466 O O . GLU A 1 1101 ? -23.489 1.515 46.004 1.00 91.94 1101 GLU A O 1
ATOM 8471 N N . SER A 1 1102 ? -22.032 1.630 44.297 1.00 91.38 1102 SER A N 1
ATOM 8472 C CA . SER A 1 1102 ? -21.912 3.085 44.346 1.00 91.38 1102 SER A CA 1
ATOM 8473 C C . SER A 1 1102 ? -23.234 3.761 43.944 1.00 91.38 1102 SER A C 1
ATOM 8475 O O . SER A 1 1102 ? -23.837 3.382 42.934 1.00 91.38 1102 SER A O 1
ATOM 8477 N N . PRO A 1 1103 ? -23.693 4.772 44.701 1.00 93.12 1103 PRO A N 1
ATOM 8478 C CA . PRO A 1 1103 ? -24.873 5.561 44.358 1.00 93.12 1103 PRO A CA 1
ATOM 8479 C C . PRO A 1 1103 ? -24.652 6.384 43.093 1.00 93.12 1103 PRO A C 1
ATOM 8481 O O . PRO A 1 1103 ? -23.581 6.974 42.930 1.00 93.12 1103 PRO A O 1
ATOM 8484 N N . ILE A 1 1104 ? -25.677 6.488 42.246 1.00 95.50 1104 ILE A N 1
ATOM 8485 C CA . ILE A 1 1104 ? -25.637 7.344 41.055 1.00 95.50 1104 ILE A CA 1
ATOM 8486 C C . ILE A 1 1104 ? -26.830 8.305 41.004 1.00 95.50 1104 ILE A C 1
ATOM 8488 O O . ILE A 1 1104 ? -27.969 7.926 41.277 1.00 95.50 1104 ILE A O 1
ATOM 8492 N N . LEU A 1 1105 ? -26.566 9.553 40.628 1.00 96.44 1105 LEU A N 1
ATOM 8493 C CA . LEU A 1 1105 ? -27.568 10.586 40.374 1.00 96.44 1105 LEU A CA 1
ATOM 8494 C C . LEU A 1 1105 ? -27.393 11.081 38.939 1.00 96.44 1105 LEU A C 1
ATOM 8496 O O . LEU A 1 1105 ? -26.307 11.507 38.566 1.00 96.44 1105 LEU A O 1
ATOM 8500 N N . MET A 1 1106 ? -28.439 10.999 38.125 1.00 97.19 1106 MET A N 1
ATOM 8501 C CA . MET A 1 1106 ? -28.371 11.277 36.689 1.00 97.19 1106 MET A CA 1
ATOM 8502 C C . MET A 1 1106 ? -29.347 12.388 36.299 1.00 97.19 1106 MET A C 1
ATOM 8504 O O . MET A 1 1106 ? -30.493 12.382 36.743 1.00 97.19 1106 MET A O 1
ATOM 8508 N N . PHE A 1 1107 ? -28.913 13.298 35.431 1.00 96.94 1107 PHE A N 1
ATOM 8509 C CA . PHE A 1 1107 ? -29.694 14.409 34.887 1.00 96.94 1107 PHE A CA 1
ATOM 8510 C C . PHE A 1 1107 ? -29.685 14.348 33.355 1.00 96.94 1107 PHE A C 1
ATOM 8512 O O . PHE A 1 1107 ? -28.671 14.661 32.734 1.00 96.94 1107 PHE A O 1
ATOM 8519 N N . GLY A 1 1108 ? -30.795 13.932 32.738 1.00 95.12 1108 GLY A N 1
ATOM 8520 C CA . GLY A 1 1108 ? -30.913 13.742 31.287 1.00 95.12 1108 GLY A CA 1
ATOM 8521 C C . GLY A 1 1108 ? -31.958 14.651 30.643 1.00 95.12 1108 GLY A C 1
ATOM 8522 O O . GLY A 1 1108 ? -33.153 14.510 30.894 1.00 95.12 1108 GLY A O 1
ATOM 8523 N N . LEU A 1 1109 ? -31.540 15.563 29.765 1.00 93.19 1109 LEU A N 1
ATOM 8524 C CA . LEU A 1 1109 ? -32.461 16.469 29.063 1.00 93.19 1109 LEU A CA 1
ATOM 8525 C C . LEU A 1 1109 ? -32.715 16.020 27.625 1.00 93.19 1109 LEU A C 1
ATOM 8527 O O . LEU A 1 1109 ? -31.790 15.965 26.813 1.00 93.19 1109 LEU A O 1
ATOM 8531 N N . GLY A 1 1110 ? -33.976 15.744 27.278 1.00 92.31 1110 GLY A N 1
ATOM 8532 C CA . GLY A 1 1110 ? -34.352 15.296 25.938 1.00 92.31 1110 GLY A CA 1
ATOM 8533 C C . GLY A 1 1110 ? -33.570 14.050 25.513 1.00 92.31 1110 GLY A C 1
ATOM 8534 O O . GLY A 1 1110 ? -33.654 13.006 26.149 1.00 92.31 1110 GLY A O 1
ATOM 8535 N N . THR A 1 1111 ? -32.777 14.154 24.442 1.00 92.81 1111 THR A N 1
ATOM 8536 C CA . THR A 1 1111 ? -31.908 13.055 23.979 1.00 92.81 1111 THR A CA 1
ATOM 8537 C C . THR A 1 1111 ? -30.749 12.743 24.925 1.00 92.81 1111 THR A C 1
ATOM 8539 O O . THR A 1 1111 ? -30.156 11.677 24.806 1.00 92.81 1111 THR A O 1
ATOM 8542 N N . GLY A 1 1112 ? -30.466 13.605 25.906 1.00 92.81 1112 GLY A N 1
ATOM 8543 C CA . GLY A 1 1112 ? -29.483 13.356 26.960 1.00 92.81 1112 GLY A CA 1
ATOM 8544 C C . GLY A 1 1112 ? -29.813 12.161 27.865 1.00 92.81 1112 GLY A C 1
ATOM 8545 O O . GLY A 1 1112 ? -28.979 11.724 28.645 1.00 92.81 1112 GLY A O 1
ATOM 8546 N N . VAL A 1 1113 ? -31.003 11.564 27.745 1.00 95.75 1113 VAL A N 1
ATOM 8547 C CA . VAL A 1 1113 ? -31.307 10.277 28.395 1.00 95.75 1113 VAL A CA 1
ATOM 8548 C C . VAL A 1 1113 ? -30.647 9.070 27.715 1.00 95.75 1113 VAL A C 1
ATOM 8550 O O . VAL A 1 1113 ? -30.648 7.983 28.289 1.00 95.75 1113 VAL A O 1
ATOM 8553 N N . ALA A 1 1114 ? -30.071 9.240 26.519 1.00 95.69 1114 ALA A N 1
ATOM 8554 C CA . ALA A 1 1114 ? -29.435 8.172 25.750 1.00 95.69 1114 ALA A CA 1
ATOM 8555 C C . ALA A 1 1114 ? -28.398 7.366 26.564 1.00 95.69 1114 ALA A C 1
ATOM 8557 O O . ALA A 1 1114 ? -28.645 6.180 26.787 1.00 95.69 1114 ALA A O 1
ATOM 8558 N N . PRO A 1 1115 ? -27.303 7.951 27.092 1.00 95.38 1115 PRO A N 1
ATOM 8559 C CA . PRO A 1 1115 ? -26.307 7.176 27.840 1.00 95.38 1115 PRO A CA 1
ATOM 8560 C C . PRO A 1 1115 ? -26.891 6.545 29.115 1.00 95.38 1115 PRO A C 1
ATOM 8562 O O . PRO A 1 1115 ? -26.531 5.424 29.482 1.00 95.38 1115 PRO A O 1
ATOM 8565 N N . PHE A 1 1116 ? -27.859 7.208 29.758 1.00 97.00 1116 PHE A N 1
ATOM 8566 C CA . PHE A 1 1116 ? -28.505 6.695 30.969 1.00 97.00 1116 PHE A CA 1
ATOM 8567 C C . PHE A 1 1116 ? -29.385 5.478 30.705 1.00 97.00 1116 PHE A C 1
ATOM 8569 O O . PHE A 1 1116 ? -29.429 4.571 31.534 1.00 97.00 1116 PHE A O 1
ATOM 8576 N N . ARG A 1 1117 ? -30.011 5.388 29.528 1.00 96.69 1117 ARG A N 1
ATOM 8577 C CA . ARG A 1 1117 ? -30.675 4.157 29.086 1.00 96.69 1117 ARG A CA 1
ATOM 8578 C C . ARG A 1 1117 ? -29.690 2.984 29.064 1.00 96.69 1117 ARG A C 1
ATOM 8580 O O . ARG A 1 1117 ? -29.991 1.918 29.600 1.00 96.69 1117 ARG A O 1
ATOM 8587 N N . GLY A 1 1118 ? -28.487 3.196 28.521 1.00 96.56 1118 GLY A N 1
ATOM 8588 C CA . GLY A 1 1118 ? -27.405 2.208 28.539 1.00 96.56 1118 GLY A CA 1
ATOM 8589 C C . GLY A 1 1118 ? -26.985 1.822 29.962 1.00 96.56 1118 GLY A C 1
ATOM 8590 O O . GLY A 1 1118 ? -26.941 0.634 30.292 1.00 96.56 1118 GLY A O 1
ATOM 8591 N N . PHE A 1 1119 ? -26.758 2.806 30.836 1.00 96.81 1119 PHE A N 1
ATOM 8592 C CA . PHE A 1 1119 ? -26.404 2.576 32.245 1.00 96.81 1119 PHE A CA 1
ATOM 8593 C C . PHE A 1 1119 ? -27.454 1.733 32.975 1.00 96.81 1119 PHE A C 1
ATOM 8595 O O . PHE A 1 1119 ? -27.115 0.783 33.683 1.00 96.81 1119 PHE A O 1
ATOM 8602 N N . LEU A 1 1120 ? -28.734 2.049 32.787 1.00 97.50 1120 LEU A N 1
ATOM 8603 C CA . LEU A 1 1120 ? -29.836 1.360 33.451 1.00 97.50 1120 LEU A CA 1
ATOM 8604 C C . LEU A 1 1120 ? -30.039 -0.058 32.913 1.00 97.50 1120 LEU A C 1
ATOM 8606 O O . LEU A 1 1120 ? -30.226 -0.978 33.708 1.00 97.50 1120 LEU A O 1
ATOM 8610 N N . GLN A 1 1121 ? -29.880 -0.283 31.606 1.00 97.50 1121 GLN A N 1
ATOM 8611 C CA . GLN A 1 1121 ? -29.844 -1.635 31.038 1.00 97.50 1121 GLN A CA 1
ATOM 8612 C C . GLN A 1 1121 ? -28.682 -2.472 31.595 1.00 97.50 1121 GLN A C 1
ATOM 8614 O O . GLN A 1 1121 ? -28.851 -3.656 31.893 1.00 97.50 1121 GLN A O 1
ATOM 8619 N N . HIS A 1 1122 ? -27.504 -1.867 31.768 1.00 96.75 1122 HIS A N 1
ATOM 8620 C CA . HIS A 1 1122 ? -26.344 -2.536 32.358 1.00 96.75 1122 HIS A CA 1
ATOM 8621 C C . HIS A 1 1122 ? -26.599 -2.915 33.817 1.00 96.75 1122 HIS A C 1
ATOM 8623 O O . HIS A 1 1122 ? -26.420 -4.069 34.203 1.00 96.75 1122 HIS A O 1
ATOM 8629 N N . ARG A 1 1123 ? -27.104 -1.970 34.615 1.00 96.44 1123 ARG A N 1
ATOM 8630 C CA . ARG A 1 1123 ? -27.487 -2.208 36.011 1.00 96.44 1123 ARG A CA 1
ATOM 8631 C C . ARG A 1 1123 ? -28.566 -3.281 36.133 1.00 96.44 1123 ARG A C 1
ATOM 8633 O O . ARG A 1 1123 ? -28.441 -4.166 36.972 1.00 96.44 1123 ARG A O 1
ATOM 8640 N N . GLN A 1 1124 ? -29.578 -3.267 35.268 1.00 96.75 1124 GLN A N 1
ATOM 8641 C CA . GLN A 1 1124 ? -30.607 -4.306 35.221 1.00 96.75 1124 GLN A CA 1
ATOM 8642 C C . GLN A 1 1124 ? -30.009 -5.700 34.976 1.00 96.75 1124 GLN A C 1
ATOM 8644 O O . GLN A 1 1124 ? -30.390 -6.657 35.650 1.00 96.75 1124 GLN A O 1
ATOM 8649 N N . ALA A 1 1125 ? -29.057 -5.828 34.045 1.00 95.94 1125 ALA A N 1
ATOM 8650 C CA . ALA A 1 1125 ? -28.372 -7.093 33.780 1.00 95.94 1125 ALA A CA 1
ATOM 8651 C C . ALA A 1 1125 ? -27.555 -7.576 34.995 1.00 95.94 1125 ALA A C 1
ATOM 8653 O O . ALA A 1 1125 ? -27.606 -8.760 35.341 1.00 95.94 1125 ALA A O 1
ATOM 8654 N N . LEU A 1 1126 ? -26.867 -6.663 35.689 1.00 95.38 1126 LEU A N 1
ATOM 8655 C CA . LEU A 1 1126 ? -26.138 -6.963 36.927 1.00 95.38 1126 LEU A CA 1
ATOM 8656 C C . LEU A 1 1126 ? -27.081 -7.427 38.047 1.00 95.38 1126 LEU A C 1
ATOM 8658 O O . LEU A 1 1126 ? -26.832 -8.465 38.663 1.00 95.38 1126 LEU A O 1
ATOM 8662 N N . LEU A 1 1127 ? -28.198 -6.725 38.259 1.00 95.88 1127 LEU A N 1
ATOM 8663 C CA . LEU A 1 1127 ? -29.204 -7.093 39.258 1.00 95.88 1127 LEU A CA 1
ATOM 8664 C C . LEU A 1 1127 ? -29.774 -8.491 38.999 1.00 95.88 1127 LEU A C 1
ATOM 8666 O O . LEU A 1 1127 ? -29.843 -9.320 39.904 1.00 95.88 1127 LEU A O 1
ATOM 8670 N N . ARG A 1 1128 ? -30.127 -8.782 37.741 1.00 94.75 1128 ARG A N 1
ATOM 8671 C CA . ARG A 1 1128 ? -30.627 -10.103 37.322 1.00 94.75 1128 ARG A CA 1
ATOM 8672 C C . ARG A 1 1128 ? -29.580 -11.209 37.466 1.00 94.75 1128 ARG A C 1
ATOM 8674 O O . ARG A 1 1128 ? -29.949 -12.368 37.627 1.00 94.75 1128 ARG A O 1
ATOM 8681 N N . SER A 1 1129 ? -28.297 -10.853 37.459 1.00 94.06 1129 SER A N 1
ATOM 8682 C CA . SER A 1 1129 ? -27.174 -11.764 37.716 1.00 94.06 1129 SER A CA 1
ATOM 8683 C C . SER A 1 1129 ? -26.868 -11.945 39.212 1.00 94.06 1129 SER A C 1
ATOM 8685 O O . SER A 1 1129 ? -25.917 -12.640 39.562 1.00 94.06 1129 SER A O 1
ATOM 8687 N N . GLY A 1 1130 ? -27.661 -11.339 40.105 1.00 94.06 1130 GLY A N 1
ATOM 8688 C CA . GLY A 1 1130 ? -27.509 -11.443 41.559 1.00 94.06 1130 GLY A CA 1
ATOM 8689 C C . GLY A 1 1130 ? -26.548 -10.424 42.180 1.00 94.06 1130 GLY A C 1
ATOM 8690 O O . GLY A 1 1130 ? -26.237 -10.535 43.365 1.00 94.06 1130 GLY A O 1
ATOM 8691 N N . VAL A 1 1131 ? -26.075 -9.434 41.415 1.00 95.56 1131 VAL A N 1
ATOM 8692 C CA . VAL A 1 1131 ? -25.224 -8.356 41.935 1.00 95.56 1131 VAL A CA 1
ATOM 8693 C C . VAL A 1 1131 ? -26.081 -7.350 42.696 1.00 95.56 1131 VAL A C 1
ATOM 8695 O O . VAL A 1 1131 ? -27.118 -6.894 42.211 1.00 95.56 1131 VAL A O 1
ATOM 8698 N N . LYS A 1 1132 ? -25.632 -6.975 43.893 1.00 94.12 1132 LYS A N 1
ATOM 8699 C CA . LYS A 1 1132 ? -26.267 -5.922 44.682 1.00 94.12 1132 LYS A CA 1
ATOM 8700 C C . LYS A 1 1132 ? -25.979 -4.557 44.053 1.00 94.12 1132 LYS A C 1
ATOM 8702 O O . LYS A 1 1132 ? -24.832 -4.242 43.752 1.00 94.12 1132 LYS A O 1
ATOM 8707 N N . LEU A 1 1133 ? -27.022 -3.750 43.876 1.00 94.69 1133 LEU A N 1
ATOM 8708 C CA . LEU A 1 1133 ? -26.911 -2.404 43.320 1.00 94.69 1133 LEU A CA 1
ATOM 8709 C C . LEU A 1 1133 ? -27.006 -1.328 44.408 1.00 94.69 1133 LEU A C 1
ATOM 8711 O O . LEU A 1 1133 ? -27.755 -1.472 45.374 1.00 94.69 1133 LEU A O 1
ATOM 8715 N N . GLY A 1 1134 ? -26.281 -0.226 44.210 1.00 92.25 1134 GLY A N 1
ATOM 8716 C CA . GLY A 1 1134 ? -26.475 1.028 44.941 1.00 92.25 1134 GLY A CA 1
ATOM 8717 C C . GLY A 1 1134 ? -27.728 1.772 44.465 1.00 92.25 1134 GLY A C 1
ATOM 8718 O O . GLY A 1 1134 ? -28.252 1.442 43.399 1.00 92.25 1134 GLY A O 1
ATOM 8719 N N . PRO A 1 1135 ? -28.223 2.779 45.203 1.00 93.50 1135 PRO A N 1
ATOM 8720 C CA . PRO A 1 1135 ? -29.373 3.571 44.772 1.00 93.50 1135 PRO A CA 1
ATOM 8721 C C . PRO A 1 1135 ? -29.069 4.373 43.497 1.00 93.50 1135 PRO A C 1
ATOM 8723 O O . PRO A 1 1135 ? -27.930 4.781 43.262 1.00 93.50 1135 PRO A O 1
ATOM 8726 N N . ALA A 1 1136 ? -30.091 4.586 42.668 1.00 96.00 1136 ALA A N 1
ATOM 8727 C CA . ALA A 1 1136 ? -29.977 5.307 41.403 1.00 96.00 1136 ALA A CA 1
ATOM 8728 C C . ALA A 1 1136 ? -31.184 6.226 41.199 1.00 96.00 1136 ALA A C 1
ATOM 8730 O O . ALA A 1 1136 ? -32.303 5.745 41.007 1.00 96.00 1136 ALA A O 1
ATOM 8731 N N . ALA A 1 1137 ? -30.957 7.537 41.227 1.00 96.25 1137 ALA A N 1
ATOM 8732 C CA . ALA A 1 1137 ? -31.985 8.541 40.970 1.00 96.25 1137 ALA A CA 1
ATOM 8733 C C . ALA A 1 1137 ? -31.780 9.169 39.587 1.00 96.25 1137 ALA A C 1
ATOM 8735 O O . ALA A 1 1137 ? -30.652 9.488 39.207 1.00 96.25 1137 ALA A O 1
ATOM 8736 N N . LEU A 1 1138 ? -32.868 9.353 38.840 1.00 97.06 1138 LEU A N 1
ATOM 8737 C CA . LEU A 1 1138 ? -32.844 9.928 37.498 1.00 97.06 1138 LEU A CA 1
ATOM 8738 C C . LEU A 1 1138 ? -33.798 11.125 37.407 1.00 97.06 1138 LEU A C 1
ATOM 8740 O O . LEU A 1 1138 ? -34.997 10.997 37.636 1.00 97.06 1138 LEU A O 1
ATOM 8744 N N . TYR A 1 1139 ? -33.267 12.275 37.018 1.00 97.44 1139 TYR A N 1
ATOM 8745 C CA . TYR A 1 1139 ? -34.016 13.482 36.699 1.00 97.44 1139 TYR A CA 1
ATOM 8746 C C . TYR A 1 1139 ? -34.023 13.675 35.186 1.00 97.44 1139 TYR A C 1
ATOM 8748 O O . TYR A 1 1139 ? -32.967 13.688 34.553 1.00 97.44 1139 TYR A O 1
ATOM 8756 N N . VAL A 1 1140 ? -35.207 13.832 34.601 1.00 96.50 1140 VAL A N 1
ATOM 8757 C CA . VAL A 1 1140 ? -35.385 13.995 33.157 1.00 96.50 1140 VAL A CA 1
ATOM 8758 C C . VAL A 1 1140 ? -36.202 15.229 32.818 1.00 96.50 1140 VAL A C 1
ATOM 8760 O O . VAL A 1 1140 ? -37.096 15.614 33.567 1.00 96.50 1140 VAL A O 1
ATOM 8763 N N . GLY A 1 1141 ? -35.902 15.857 31.683 1.00 94.69 1141 GLY A N 1
ATOM 8764 C CA . GLY A 1 1141 ? -36.612 17.052 31.225 1.00 94.69 1141 GLY A CA 1
ATOM 8765 C C . GLY A 1 1141 ? -37.064 16.942 29.775 1.00 94.69 1141 GLY A C 1
ATOM 8766 O O . GLY A 1 1141 ? -36.249 16.700 28.883 1.00 94.69 1141 GLY A O 1
ATOM 8767 N N . PHE A 1 1142 ? -38.359 17.170 29.553 1.00 94.50 1142 PHE A N 1
ATOM 8768 C CA . PHE A 1 1142 ? -39.032 17.099 28.251 1.00 94.50 1142 PHE A CA 1
ATOM 8769 C C . PHE A 1 1142 ? -39.963 18.304 28.048 1.00 94.50 1142 PHE A C 1
ATOM 8771 O O . PHE A 1 1142 ? -40.103 19.160 28.933 1.00 94.50 1142 PHE A O 1
ATOM 8778 N N . ARG A 1 1143 ? -40.580 18.444 26.868 1.00 92.88 1143 ARG A N 1
ATOM 8779 C CA . ARG A 1 1143 ? -41.551 19.527 26.638 1.00 92.88 1143 ARG A CA 1
ATOM 8780 C C . ARG A 1 1143 ? -42.921 19.170 27.196 1.00 92.88 1143 ARG A C 1
ATOM 8782 O O . ARG A 1 1143 ? -43.475 19.972 27.943 1.00 92.88 1143 ARG A O 1
ATOM 8789 N N . HIS A 1 1144 ? -43.414 17.983 26.875 1.00 93.12 1144 HIS A N 1
ATOM 8790 C CA . HIS A 1 1144 ? -44.771 17.534 27.138 1.00 93.12 1144 HIS A CA 1
ATOM 8791 C C . HIS A 1 1144 ? -44.800 16.075 27.590 1.00 93.12 1144 HIS A C 1
ATOM 8793 O O . HIS A 1 1144 ? -44.257 15.194 26.922 1.00 93.12 1144 HIS A O 1
ATOM 8799 N N . GLU A 1 1145 ? -45.544 15.791 28.655 1.00 93.88 1145 GLU A N 1
ATOM 8800 C CA . GLU A 1 1145 ? -45.698 14.434 29.186 1.00 93.88 1145 GLU A CA 1
ATOM 8801 C C . GLU A 1 1145 ? -46.268 13.459 28.148 1.00 93.88 1145 GLU A C 1
ATOM 8803 O O . GLU A 1 1145 ? -45.813 12.326 28.018 1.00 93.88 1145 GLU A O 1
ATOM 8808 N N . ASN A 1 1146 ? -47.249 13.915 27.371 1.00 91.12 1146 ASN A N 1
ATOM 8809 C CA . ASN A 1 1146 ? -48.001 13.059 26.454 1.00 91.12 1146 ASN A CA 1
ATOM 8810 C C . ASN A 1 1146 ? -47.428 13.013 25.029 1.00 91.12 1146 ASN A C 1
ATOM 8812 O O . ASN A 1 1146 ? -48.045 12.389 24.166 1.00 91.12 1146 ASN A O 1
ATOM 8816 N N . GLN A 1 1147 ? -46.310 13.699 24.747 1.00 90.94 1147 GLN A N 1
ATOM 8817 C CA . GLN A 1 1147 ? -45.782 13.801 23.378 1.00 90.94 1147 GLN A CA 1
ATOM 8818 C C . GLN A 1 1147 ? -44.322 13.376 23.231 1.00 90.94 1147 GLN A C 1
ATOM 8820 O O . GLN A 1 1147 ? -44.031 12.626 22.300 1.00 90.94 1147 GLN A O 1
ATOM 8825 N N . ASP A 1 1148 ? -43.427 13.836 24.112 1.00 92.31 1148 ASP A N 1
ATOM 8826 C CA . ASP A 1 1148 ? -41.977 13.614 24.005 1.00 92.31 1148 ASP A CA 1
ATOM 8827 C C . ASP A 1 1148 ? -41.336 13.077 25.292 1.00 92.31 1148 ASP A C 1
ATOM 8829 O O . ASP A 1 1148 ? -40.124 13.174 25.460 1.00 92.31 1148 ASP A O 1
ATOM 8833 N N . PHE A 1 1149 ? -42.119 12.459 26.184 1.00 94.19 1149 PHE A N 1
ATOM 8834 C CA . PHE A 1 1149 ? -41.588 11.763 27.356 1.00 94.19 1149 PHE A CA 1
ATOM 8835 C C . PHE A 1 1149 ? -40.985 10.401 26.973 1.00 94.19 1149 PHE A C 1
ATOM 8837 O O . PHE A 1 1149 ? -41.622 9.351 27.079 1.00 94.19 1149 PHE A O 1
ATOM 8844 N N . TYR A 1 1150 ? -39.737 10.426 26.503 1.00 93.31 1150 TYR A N 1
ATOM 8845 C CA . TYR A 1 1150 ? -39.035 9.232 26.028 1.00 93.31 1150 TYR A CA 1
ATOM 8846 C C . TYR A 1 1150 ? -38.893 8.172 27.126 1.00 93.31 1150 TYR A C 1
ATOM 8848 O O . TYR A 1 1150 ? -38.596 8.509 28.269 1.00 93.31 1150 TYR A O 1
ATOM 8856 N N . LEU A 1 1151 ? -38.997 6.891 26.749 1.00 93.62 1151 LEU A N 1
ATOM 8857 C CA . LEU A 1 1151 ? -38.694 5.723 27.596 1.00 93.62 1151 LEU A CA 1
ATOM 8858 C C . LEU A 1 1151 ? -39.573 5.564 28.855 1.00 93.62 1151 LEU A C 1
ATOM 8860 O O . LEU A 1 1151 ? -39.185 4.834 29.767 1.00 93.62 1151 LEU A O 1
ATOM 8864 N N . LYS A 1 1152 ? -40.751 6.204 28.916 1.00 93.38 1152 LYS A N 1
ATOM 8865 C CA . LYS A 1 1152 ? -41.669 6.145 30.072 1.00 93.38 1152 LYS A CA 1
ATOM 8866 C C . LYS A 1 1152 ? -41.878 4.717 30.602 1.00 93.38 1152 LYS A C 1
ATOM 8868 O O . LYS A 1 1152 ? -41.682 4.471 31.791 1.00 93.38 1152 LYS A O 1
ATOM 8873 N N . ASP A 1 1153 ? -42.183 3.779 29.709 1.00 93.69 1153 ASP A N 1
ATOM 8874 C CA . ASP A 1 1153 ? -42.446 2.379 30.062 1.00 93.69 1153 ASP A CA 1
ATOM 8875 C C . ASP A 1 1153 ? -41.197 1.660 30.621 1.00 93.69 1153 ASP A C 1
ATOM 8877 O O . ASP A 1 1153 ? -41.295 0.813 31.518 1.00 93.69 1153 ASP A O 1
ATOM 8881 N N . GLU A 1 1154 ? -39.998 2.011 30.133 1.00 95.81 1154 GLU A N 1
ATOM 8882 C CA . GLU A 1 1154 ? -38.732 1.476 30.655 1.00 95.81 1154 GLU A CA 1
ATOM 8883 C C . GLU A 1 1154 ? -38.465 2.007 32.075 1.00 95.81 1154 GLU A C 1
ATOM 8885 O O . GLU A 1 1154 ? -38.097 1.228 32.957 1.00 95.81 1154 GLU A O 1
ATOM 8890 N N . TYR A 1 1155 ? -38.728 3.294 32.340 1.00 96.62 1155 TYR A N 1
ATOM 8891 C CA . TYR A 1 1155 ? -38.578 3.874 33.681 1.00 96.62 1155 TYR A CA 1
ATOM 8892 C C . TYR A 1 1155 ? -39.501 3.213 34.708 1.00 96.62 1155 TYR A C 1
ATOM 8894 O O . TYR A 1 1155 ? -39.047 2.854 35.797 1.00 96.62 1155 TYR A O 1
ATOM 8902 N N . GLU A 1 1156 ? -40.776 3.005 34.367 1.00 95.56 1156 GLU A N 1
ATOM 8903 C CA . GLU A 1 1156 ? -41.741 2.317 35.237 1.00 95.56 1156 GLU A CA 1
ATOM 8904 C C . GLU A 1 1156 ? -41.285 0.883 35.555 1.00 95.56 1156 GLU A C 1
ATOM 8906 O O . GLU A 1 1156 ? -41.363 0.425 36.701 1.00 95.56 1156 GLU A O 1
ATOM 8911 N N . THR A 1 1157 ? -40.729 0.192 34.556 1.00 96.62 1157 THR A N 1
ATOM 8912 C CA . THR A 1 1157 ? -40.169 -1.155 34.715 1.00 96.62 1157 THR A CA 1
ATOM 8913 C C . THR A 1 1157 ? -38.954 -1.155 35.646 1.00 96.62 1157 THR A C 1
ATOM 8915 O O . THR A 1 1157 ? -38.885 -1.966 36.571 1.00 96.62 1157 THR A O 1
ATOM 8918 N N . TRP A 1 1158 ? -38.009 -0.232 35.461 1.00 97.75 1158 TRP A N 1
ATOM 8919 C CA . TRP A 1 1158 ? -36.806 -0.143 36.295 1.00 97.75 1158 TRP A CA 1
ATOM 8920 C C . TRP A 1 1158 ? -37.084 0.284 37.733 1.00 97.75 1158 TRP A C 1
ATOM 8922 O O . TRP A 1 1158 ? -36.393 -0.190 38.636 1.00 97.75 1158 TRP A O 1
ATOM 8932 N N . MET A 1 1159 ? -38.104 1.114 37.963 1.00 97.12 1159 MET A N 1
ATOM 8933 C CA . MET A 1 1159 ? -38.593 1.432 39.308 1.00 97.12 1159 MET A CA 1
ATOM 8934 C C . MET A 1 1159 ? -39.156 0.185 39.999 1.00 97.12 1159 MET A C 1
ATOM 8936 O O . MET A 1 1159 ? -38.836 -0.090 41.153 1.00 97.12 1159 MET A O 1
ATOM 8940 N N . LYS A 1 1160 ? -39.956 -0.617 39.283 1.00 96.06 1160 LYS A N 1
ATOM 8941 C CA . LYS A 1 1160 ? -40.548 -1.849 39.825 1.00 96.06 1160 LYS A CA 1
ATOM 8942 C C . LYS A 1 1160 ? -39.507 -2.933 40.122 1.00 96.06 1160 LYS A C 1
ATOM 8944 O O . LYS A 1 1160 ? -39.658 -3.666 41.096 1.00 96.06 1160 LYS A O 1
ATOM 8949 N N . GLU A 1 1161 ? -38.478 -3.056 39.285 1.00 95.12 1161 GLU A N 1
ATOM 8950 C CA . GLU A 1 1161 ? -37.398 -4.035 39.465 1.00 95.12 1161 GLU A CA 1
ATOM 8951 C C . GLU A 1 1161 ? -36.335 -3.592 40.487 1.00 95.12 1161 GLU A C 1
ATOM 8953 O O . GLU A 1 1161 ? -35.513 -4.412 40.883 1.00 95.12 1161 GLU A O 1
ATOM 8958 N N . GLY A 1 1162 ? -36.342 -2.332 40.936 1.00 93.88 1162 GLY A N 1
ATOM 8959 C CA . GLY A 1 1162 ? -35.333 -1.795 41.860 1.00 93.88 1162 GLY A CA 1
ATOM 8960 C C . GLY A 1 1162 ? -34.001 -1.431 41.192 1.00 93.88 1162 GLY A C 1
ATOM 8961 O O . GLY A 1 1162 ? -32.979 -1.314 41.863 1.00 93.88 1162 GLY A O 1
ATOM 8962 N N . VAL A 1 1163 ? -33.995 -1.253 39.868 1.00 96.88 1163 VAL A N 1
ATOM 8963 C CA . VAL A 1 1163 ? -32.838 -0.746 39.108 1.00 96.88 1163 VAL A CA 1
ATOM 8964 C C . VAL A 1 1163 ? -32.681 0.764 39.322 1.00 96.88 1163 VAL A C 1
ATOM 8966 O O . VAL A 1 1163 ? -31.553 1.249 39.479 1.00 96.88 1163 VAL A O 1
ATOM 8969 N N . LEU A 1 1164 ? -33.817 1.472 39.358 1.00 97.00 1164 LEU A N 1
ATOM 8970 C CA . LEU A 1 1164 ? -33.966 2.866 39.775 1.00 97.00 1164 LEU A CA 1
ATOM 8971 C C . LEU A 1 1164 ? -34.621 2.928 41.156 1.00 97.00 1164 LEU A C 1
ATOM 8973 O O . LEU A 1 1164 ? -35.546 2.172 41.448 1.00 97.00 1164 LEU A O 1
ATOM 8977 N N . THR A 1 1165 ? -34.166 3.865 41.983 1.00 94.75 1165 THR A N 1
ATOM 8978 C CA . THR A 1 1165 ? -34.802 4.200 43.263 1.00 94.75 1165 THR A CA 1
ATOM 8979 C C . THR A 1 1165 ? -35.770 5.367 43.141 1.00 94.75 1165 THR A C 1
ATOM 8981 O O . THR A 1 1165 ? -36.738 5.424 43.892 1.00 94.75 1165 THR A O 1
ATOM 8984 N N . ALA A 1 1166 ? -35.530 6.286 42.202 1.00 94.19 1166 ALA A N 1
ATOM 8985 C CA . ALA A 1 1166 ? -36.432 7.395 41.915 1.00 94.19 1166 ALA A CA 1
ATOM 8986 C C . ALA A 1 1166 ? -36.300 7.861 40.459 1.00 94.19 1166 ALA A C 1
ATOM 8988 O O . ALA A 1 1166 ? -35.199 7.860 39.900 1.00 94.19 1166 ALA A O 1
ATOM 8989 N N . VAL A 1 1167 ? -37.414 8.302 39.867 1.00 95.06 1167 VAL A N 1
ATOM 8990 C CA . VAL A 1 1167 ? -37.430 9.025 38.592 1.00 95.06 1167 VAL A CA 1
ATOM 8991 C C . VAL A 1 1167 ? -38.261 10.299 38.737 1.00 95.06 1167 VAL A C 1
ATOM 8993 O O . VAL A 1 1167 ? -39.373 10.268 39.264 1.00 95.06 1167 VAL A O 1
ATOM 8996 N N . HIS A 1 1168 ? -37.717 11.421 38.283 1.00 95.25 1168 HIS A N 1
ATOM 8997 C CA . HIS A 1 1168 ? -38.310 12.745 38.427 1.00 95.25 1168 HIS A CA 1
ATOM 8998 C C . HIS A 1 1168 ? -38.364 13.427 37.057 1.00 95.25 1168 HIS A C 1
ATOM 9000 O O . HIS A 1 1168 ? -37.326 13.656 36.444 1.00 95.25 1168 HIS A O 1
ATOM 9006 N N . ALA A 1 1169 ? -39.563 13.726 36.552 1.00 94.75 1169 ALA A N 1
ATOM 9007 C CA . ALA A 1 1169 ? -39.753 14.251 35.199 1.00 94.75 1169 ALA A CA 1
ATOM 9008 C C . ALA A 1 1169 ? -40.280 15.694 35.202 1.00 94.75 1169 ALA A C 1
ATOM 9010 O O . ALA A 1 1169 ? -41.369 15.962 35.709 1.00 94.75 1169 ALA A O 1
ATOM 9011 N N . ALA A 1 1170 ? -39.518 16.619 34.615 1.00 95.12 1170 ALA A N 1
ATOM 9012 C CA . ALA A 1 1170 ? -39.901 18.013 34.418 1.00 95.12 1170 ALA A CA 1
ATOM 9013 C C . ALA A 1 1170 ? -40.449 18.234 32.996 1.00 95.12 1170 ALA A C 1
ATOM 9015 O O . ALA A 1 1170 ? -39.741 18.027 32.008 1.00 95.12 1170 ALA A O 1
ATOM 9016 N N . PHE A 1 1171 ? -41.697 18.697 32.890 1.00 95.75 1171 PHE A N 1
ATOM 9017 C CA . PHE A 1 1171 ? -42.335 19.035 31.614 1.00 95.75 1171 PHE A CA 1
ATOM 9018 C C . PHE A 1 1171 ? -42.407 20.549 31.442 1.00 95.75 1171 PHE A C 1
ATOM 9020 O O . PHE A 1 1171 ? -43.201 21.237 32.092 1.00 95.75 1171 PHE A O 1
ATOM 9027 N N . SER A 1 1172 ? -41.540 21.064 30.571 1.00 93.38 1172 SER A N 1
ATOM 9028 C CA . SER A 1 1172 ? -41.303 22.502 30.429 1.00 93.38 1172 SER A CA 1
ATOM 9029 C C . SER A 1 1172 ? -42.463 23.263 29.811 1.00 93.38 1172 SER A C 1
ATOM 9031 O O . SER A 1 1172 ? -42.664 24.421 30.168 1.00 93.38 1172 SER A O 1
ATOM 9033 N N . HIS A 1 1173 ? -43.226 22.634 28.917 1.00 92.75 1173 HIS A N 1
ATOM 9034 C CA . HIS A 1 1173 ? -44.300 23.286 28.174 1.00 92.75 1173 HIS A CA 1
ATOM 9035 C C . HIS A 1 1173 ? -45.706 22.915 28.663 1.00 92.75 1173 HIS A C 1
ATOM 9037 O O . HIS A 1 1173 ? -46.693 23.515 28.227 1.00 92.75 1173 HIS A O 1
ATOM 9043 N N . ASP A 1 1174 ? -45.810 21.980 29.604 1.00 92.12 1174 ASP A N 1
ATOM 9044 C CA . ASP A 1 1174 ? -47.080 21.638 30.229 1.00 92.12 1174 ASP A CA 1
ATOM 9045 C C . ASP A 1 1174 ? -47.472 22.687 31.272 1.00 92.12 1174 ASP A C 1
ATOM 9047 O O . ASP A 1 1174 ? -46.645 23.236 32.006 1.00 92.12 1174 ASP A O 1
ATOM 9051 N N . ASN A 1 1175 ? -48.771 22.986 31.331 1.00 90.62 1175 ASN A N 1
ATOM 9052 C CA . ASN A 1 1175 ? -49.359 23.943 32.270 1.00 90.62 1175 ASN A CA 1
ATOM 9053 C C . ASN A 1 1175 ? -48.752 25.367 32.220 1.00 90.62 1175 ASN A C 1
ATOM 9055 O O . ASN A 1 1175 ? -48.926 26.122 33.176 1.00 90.62 1175 ASN A O 1
ATOM 9059 N N . ILE A 1 1176 ? -48.115 25.783 31.107 1.00 89.12 1176 ILE A N 1
ATOM 9060 C CA . ILE A 1 1176 ? -47.531 27.137 30.927 1.00 89.12 1176 ILE A CA 1
ATOM 9061 C C . ILE A 1 1176 ? -48.515 28.236 31.351 1.00 89.12 1176 ILE A C 1
ATOM 9063 O O . ILE A 1 1176 ? -48.154 29.154 32.086 1.00 89.12 1176 ILE A O 1
ATOM 9067 N N . LEU A 1 1177 ? -49.775 28.147 30.912 1.00 86.25 1177 LEU A N 1
ATOM 9068 C CA . LEU A 1 1177 ? -50.793 29.155 31.229 1.00 86.25 1177 LEU A CA 1
ATOM 9069 C C . LEU A 1 1177 ? -51.109 29.212 32.731 1.00 86.25 1177 LEU A C 1
ATOM 9071 O O . LEU A 1 1177 ? -51.307 30.297 33.271 1.00 86.25 1177 LEU A O 1
ATOM 9075 N N . GLN A 1 1178 ? -51.110 28.065 33.416 1.00 87.56 1178 GLN A N 1
ATOM 9076 C CA . GLN A 1 1178 ? -51.337 27.989 34.864 1.00 87.56 1178 GLN A CA 1
ATOM 9077 C C . GLN A 1 1178 ? -50.129 28.517 35.655 1.00 87.56 1178 GLN A C 1
ATOM 9079 O O . GLN A 1 1178 ? -50.295 29.050 36.747 1.00 87.56 1178 GLN A O 1
ATOM 9084 N N . ARG A 1 1179 ? -48.922 28.437 35.078 1.00 86.62 1179 ARG A N 1
ATOM 9085 C CA . ARG A 1 1179 ? -47.656 28.948 35.633 1.00 86.62 1179 ARG A CA 1
ATOM 9086 C C . ARG A 1 1179 ? -47.358 30.405 35.244 1.00 86.62 1179 ARG A C 1
ATOM 9088 O O . ARG A 1 1179 ? -46.220 30.859 35.342 1.00 86.62 1179 ARG A O 1
ATOM 9095 N N . GLY A 1 1180 ? -48.359 31.152 34.770 1.00 86.12 1180 GLY A N 1
ATOM 9096 C CA . GLY A 1 1180 ? -48.200 32.563 34.401 1.00 86.12 1180 GLY A CA 1
ATOM 9097 C C . GLY A 1 1180 ? -47.280 32.792 33.198 1.00 86.12 1180 GLY A C 1
ATOM 9098 O O . GLY A 1 1180 ? -46.608 33.817 33.127 1.00 86.12 1180 GLY A O 1
ATOM 9099 N N . GLY A 1 1181 ? -47.216 31.834 32.271 1.00 85.12 1181 GLY A N 1
ATOM 9100 C CA . GLY A 1 1181 ? -46.369 31.904 31.080 1.00 85.12 1181 GLY A CA 1
ATOM 9101 C C . GLY A 1 1181 ? -44.943 31.380 31.276 1.00 85.12 1181 GLY A C 1
ATOM 9102 O O . GLY A 1 1181 ? -44.161 31.424 30.330 1.00 85.12 1181 GLY A O 1
ATOM 9103 N N . LYS A 1 1182 ? -44.589 30.887 32.471 1.00 88.56 1182 LYS A N 1
ATOM 9104 C CA . LYS A 1 1182 ? -43.241 30.385 32.771 1.00 88.56 1182 LYS A CA 1
ATOM 9105 C C . LYS A 1 1182 ? -43.071 28.916 32.373 1.00 88.56 1182 LYS A C 1
ATOM 9107 O O . LYS A 1 1182 ? -43.957 28.096 32.619 1.00 88.56 1182 LYS A O 1
ATOM 9112 N N . LEU A 1 1183 ? -41.916 28.607 31.781 1.00 92.25 1183 LEU A N 1
ATOM 9113 C CA . LEU A 1 1183 ? -41.451 27.234 31.561 1.00 92.25 1183 LEU A CA 1
ATOM 9114 C C . LEU A 1 1183 ? -40.983 26.621 32.889 1.00 92.25 1183 LEU A C 1
ATOM 9116 O O . LEU A 1 1183 ? -40.648 27.357 33.813 1.00 92.25 1183 LEU A O 1
ATOM 9120 N N . TYR A 1 1184 ? -40.973 25.290 32.965 1.00 92.56 1184 TYR A N 1
ATOM 9121 C CA . TYR A 1 1184 ? -40.573 24.537 34.159 1.00 92.56 1184 TYR A CA 1
ATOM 9122 C C . TYR A 1 1184 ? -39.451 23.546 33.848 1.00 92.56 1184 TYR A C 1
ATOM 9124 O O . TYR A 1 1184 ? -39.609 22.639 33.027 1.00 92.56 1184 TYR A O 1
ATOM 9132 N N . PHE A 1 1185 ? -38.313 23.712 34.499 1.00 93.00 1185 PHE A N 1
ATOM 9133 C CA . PHE A 1 1185 ? -37.096 22.955 34.256 1.00 93.00 1185 PHE A CA 1
ATOM 9134 C C . PHE A 1 1185 ? -36.731 22.068 35.448 1.00 93.00 1185 PHE A C 1
ATOM 9136 O O . PHE A 1 1185 ? -37.332 22.124 36.518 1.00 93.00 1185 PHE A O 1
ATOM 9143 N N . ILE A 1 1186 ? -35.715 21.224 35.257 1.00 94.00 1186 ILE A N 1
ATOM 9144 C CA . ILE A 1 1186 ? -35.184 20.364 36.323 1.00 94.00 1186 ILE A CA 1
ATOM 9145 C C . ILE A 1 1186 ? -34.692 21.200 37.517 1.00 94.00 1186 ILE A C 1
ATOM 9147 O O . ILE A 1 1186 ? -34.871 20.778 38.653 1.00 94.00 1186 ILE A O 1
ATOM 9151 N N . SER A 1 1187 ? -34.112 22.382 37.282 1.00 92.00 1187 SER A N 1
ATOM 9152 C CA . SER A 1 1187 ? -33.659 23.283 38.350 1.00 92.00 1187 SER A CA 1
ATOM 9153 C C . SER A 1 1187 ? -34.800 23.726 39.265 1.00 92.00 1187 SER A C 1
ATOM 9155 O O . SER A 1 1187 ? -34.649 23.654 40.480 1.00 92.00 1187 SER A O 1
ATOM 9157 N N . ASP A 1 1188 ? -35.959 24.078 38.698 1.00 92.69 1188 ASP A N 1
ATOM 9158 C CA . ASP A 1 1188 ? -37.144 24.457 39.478 1.00 92.69 1188 ASP A CA 1
ATOM 9159 C C . ASP A 1 1188 ? -37.606 23.282 40.356 1.00 92.69 1188 ASP A C 1
ATOM 9161 O O . ASP A 1 1188 ? -37.922 23.442 41.531 1.00 92.69 1188 ASP A O 1
ATOM 9165 N N . MET A 1 1189 ? -37.580 22.066 39.803 1.00 92.81 1189 MET A N 1
ATOM 9166 C CA . MET A 1 1189 ? -37.938 20.853 40.539 1.00 92.81 1189 MET A CA 1
ATOM 9167 C C . MET A 1 1189 ? -36.968 20.540 41.685 1.00 92.81 1189 MET A C 1
ATOM 9169 O O . MET A 1 1189 ? -37.403 20.087 42.743 1.00 92.81 1189 MET A O 1
ATOM 9173 N N . ILE A 1 1190 ? -35.667 20.759 41.477 1.00 93.88 1190 ILE A N 1
ATOM 9174 C CA . ILE A 1 1190 ? -34.643 20.597 42.515 1.00 93.88 1190 ILE A CA 1
ATOM 9175 C C . ILE A 1 1190 ? -34.907 21.564 43.675 1.00 93.88 1190 ILE A C 1
ATOM 9177 O O . ILE A 1 1190 ? -34.855 21.156 44.835 1.00 93.88 1190 ILE A O 1
ATOM 9181 N N . GLU A 1 1191 ? -35.218 22.823 43.365 1.00 89.94 1191 GLU A N 1
ATOM 9182 C CA . GLU A 1 1191 ? -35.516 23.856 44.362 1.00 89.94 1191 GLU A CA 1
ATOM 9183 C C . GLU A 1 1191 ? -36.820 23.580 45.126 1.00 89.94 1191 GLU A C 1
ATOM 9185 O O . GLU A 1 1191 ? -36.883 23.806 46.332 1.00 89.94 1191 GLU A O 1
ATOM 9190 N N . GLU A 1 1192 ? -37.846 23.043 44.458 1.00 90.56 1192 GLU A N 1
ATOM 9191 C CA . GLU A 1 1192 ? -39.122 22.660 45.083 1.00 90.56 1192 GLU A CA 1
ATOM 9192 C C . GLU A 1 1192 ? -39.017 21.402 45.960 1.00 90.56 1192 GLU A C 1
ATOM 9194 O O . GLU A 1 1192 ? -39.834 21.208 46.864 1.00 90.56 1192 GLU A O 1
ATOM 9199 N N . LYS A 1 1193 ? -38.046 20.520 45.685 1.00 89.62 1193 LYS A N 1
ATOM 9200 C CA . LYS A 1 1193 ? -37.878 19.225 46.366 1.00 89.62 1193 LYS A CA 1
ATOM 9201 C C . LYS A 1 1193 ? -36.440 19.001 46.848 1.00 89.62 1193 LYS A C 1
ATOM 9203 O O . LYS A 1 1193 ? -35.807 18.003 46.491 1.00 89.62 1193 LYS A O 1
ATOM 9208 N N . PRO A 1 1194 ? -35.921 19.866 47.734 1.00 88.81 1194 PRO A N 1
ATOM 9209 C CA . PRO A 1 1194 ? -34.528 19.802 48.166 1.00 88.81 1194 PRO A CA 1
ATOM 9210 C C . PRO A 1 1194 ? -34.204 18.514 48.941 1.00 88.81 1194 PRO A C 1
ATOM 9212 O O . PRO A 1 1194 ? -33.071 18.031 48.915 1.00 88.81 1194 PRO A O 1
ATOM 9215 N N . ARG A 1 1195 ? -35.208 17.909 49.591 1.00 88.25 1195 ARG A N 1
ATOM 9216 C CA . ARG A 1 1195 ? -35.081 16.626 50.293 1.00 88.25 1195 ARG A CA 1
ATOM 9217 C C . ARG A 1 1195 ? -34.711 15.466 49.362 1.00 88.25 1195 ARG A C 1
ATOM 9219 O O . ARG A 1 1195 ? -33.865 14.656 49.732 1.00 88.25 1195 ARG A O 1
ATOM 9226 N N . ASP A 1 1196 ? -35.294 15.404 48.169 1.00 89.38 1196 ASP A N 1
ATOM 9227 C CA . ASP A 1 1196 ? -35.073 14.297 47.229 1.00 89.38 1196 ASP A CA 1
ATOM 9228 C C . ASP A 1 1196 ? -33.617 14.294 46.726 1.00 89.38 1196 ASP A C 1
ATOM 9230 O O . ASP A 1 1196 ? -32.983 13.244 46.605 1.00 89.38 1196 ASP A O 1
ATOM 9234 N N . ILE A 1 1197 ? -33.043 15.483 46.505 1.00 90.44 1197 ILE A N 1
ATOM 9235 C CA . ILE A 1 1197 ? -31.624 15.648 46.157 1.00 90.44 1197 ILE A CA 1
ATOM 9236 C C . ILE A 1 1197 ? -30.711 15.256 47.320 1.00 90.44 1197 ILE A C 1
ATOM 9238 O O . ILE A 1 1197 ? -29.707 14.576 47.107 1.00 90.44 1197 ILE A O 1
ATOM 9242 N N . ALA A 1 1198 ? -31.069 15.615 48.552 1.00 85.62 1198 ALA A N 1
ATOM 9243 C CA . ALA A 1 1198 ? -30.323 15.227 49.747 1.00 85.62 1198 ALA A CA 1
ATOM 9244 C C . ALA A 1 1198 ? -30.216 13.708 49.916 1.00 85.62 1198 ALA A C 1
ATOM 9246 O O . ALA A 1 1198 ? -29.151 13.179 50.250 1.00 85.62 1198 ALA A O 1
ATOM 9247 N N . GLU A 1 1199 ? -31.340 13.020 49.701 1.00 86.00 1199 GLU A N 1
ATOM 9248 C CA . GLU A 1 1199 ? -31.448 11.566 49.777 1.00 86.00 1199 GLU A CA 1
ATOM 9249 C C . GLU A 1 1199 ? -30.639 10.910 48.648 1.00 86.00 1199 GLU A C 1
ATOM 9251 O O . GLU A 1 1199 ? -29.845 10.004 48.914 1.00 86.00 1199 GLU A O 1
ATOM 9256 N N . ALA A 1 1200 ? -30.734 11.424 47.416 1.00 88.00 1200 ALA A N 1
ATOM 9257 C CA . ALA A 1 1200 ? -29.946 10.934 46.283 1.00 88.00 1200 ALA A CA 1
ATOM 9258 C C . ALA A 1 1200 ? -28.428 11.121 46.474 1.00 88.00 1200 ALA A C 1
ATOM 9260 O O . ALA A 1 1200 ? -27.643 10.245 46.106 1.00 88.00 1200 ALA A O 1
ATOM 9261 N N . LEU A 1 1201 ? -28.005 12.229 47.092 1.00 87.50 1201 LEU A N 1
ATOM 9262 C CA . LEU A 1 1201 ? -26.603 12.503 47.427 1.00 87.50 1201 LEU A CA 1
ATOM 9263 C C . LEU A 1 1201 ? -26.115 11.765 48.686 1.00 87.50 1201 LEU A C 1
ATOM 9265 O O . LEU A 1 1201 ? -24.929 11.841 49.012 1.00 87.50 1201 LEU A O 1
ATOM 9269 N N . GLN A 1 1202 ? -27.002 11.049 49.386 1.00 81.88 1202 GLN A N 1
ATOM 9270 C CA . GLN A 1 1202 ? -26.728 10.366 50.655 1.00 81.88 1202 GLN A CA 1
ATOM 9271 C C . GLN A 1 1202 ? -26.162 11.291 51.737 1.00 81.88 1202 GLN A C 1
ATOM 9273 O O . GLN A 1 1202 ? -25.230 10.941 52.462 1.00 81.88 1202 GLN A O 1
ATOM 9278 N N . LEU A 1 1203 ? -26.713 12.499 51.854 1.00 74.69 1203 LEU A N 1
ATOM 9279 C CA . LEU A 1 1203 ? -26.211 13.482 52.814 1.00 74.69 1203 LEU A CA 1
ATOM 9280 C C . LEU A 1 1203 ? -26.646 13.195 54.254 1.00 74.69 1203 LEU A C 1
ATOM 9282 O O . LEU A 1 1203 ? -25.986 13.675 55.167 1.00 74.69 1203 LEU A O 1
ATOM 9286 N N . LYS A 1 1204 ? -27.692 12.392 54.489 1.00 65.50 1204 LYS A N 1
ATOM 9287 C CA . LYS A 1 1204 ? -28.218 12.052 55.828 1.00 65.50 1204 LYS A CA 1
ATOM 9288 C C . LYS A 1 1204 ? -28.141 10.534 56.069 1.00 65.50 1204 LYS A C 1
ATOM 9290 O O . LYS A 1 1204 ? -28.413 9.759 55.159 1.00 65.50 1204 LYS A O 1
ATOM 9295 N N . SER A 1 1205 ? -27.767 10.098 57.279 1.00 54.50 1205 SER A N 1
ATOM 9296 C CA . SER A 1 1205 ? -27.762 8.669 57.657 1.00 54.50 1205 SER A CA 1
ATOM 9297 C C . SER A 1 1205 ? -29.165 8.131 57.990 1.00 54.50 1205 SER A C 1
ATOM 9299 O O . SER A 1 1205 ? -30.042 8.903 58.377 1.00 54.50 1205 SER A O 1
ATOM 9301 N N . ASP A 1 1206 ? -29.355 6.801 57.960 1.00 50.53 1206 ASP A N 1
ATOM 9302 C CA . ASP A 1 1206 ? -30.604 6.096 58.342 1.00 50.53 1206 ASP A CA 1
ATOM 9303 C C . ASP A 1 1206 ? -31.124 6.435 59.760 1.00 50.53 1206 ASP A C 1
ATOM 9305 O O . ASP A 1 1206 ? -32.251 6.097 60.120 1.00 50.53 1206 ASP A O 1
ATOM 9309 N N . LYS A 1 1207 ? -30.307 7.104 60.589 1.00 49.94 1207 LYS A N 1
ATOM 9310 C CA . LYS A 1 1207 ? -30.653 7.570 61.944 1.00 49.94 1207 LYS A CA 1
ATOM 9311 C C . LYS A 1 1207 ? -31.012 9.063 62.024 1.00 49.94 1207 LYS A C 1
ATOM 9313 O O . LYS A 1 1207 ? -31.190 9.578 63.121 1.00 49.94 1207 LYS A O 1
ATOM 9318 N N . GLY A 1 1208 ? -31.149 9.749 60.887 1.00 51.47 1208 GLY A N 1
ATOM 9319 C CA . GLY A 1 1208 ? -31.908 11.000 60.762 1.00 51.47 1208 GLY A CA 1
ATOM 9320 C C . GLY A 1 1208 ? -31.280 12.286 61.316 1.00 51.47 1208 GLY A C 1
ATOM 9321 O O . GLY A 1 1208 ? -31.996 13.278 61.436 1.00 51.47 1208 GLY A O 1
ATOM 9322 N N . SER A 1 1209 ? -29.989 12.330 61.675 1.00 51.09 1209 SER A N 1
ATOM 9323 C CA . SER A 1 1209 ? -29.393 13.563 62.249 1.00 51.09 1209 SER A CA 1
ATOM 9324 C C . SER A 1 1209 ? -27.897 13.795 62.002 1.00 51.09 1209 SER A C 1
ATOM 9326 O O . SER A 1 1209 ? -27.422 14.894 62.264 1.00 51.09 1209 SER A O 1
ATOM 9328 N N . GLU A 1 1210 ? -27.138 12.820 61.491 1.00 54.28 1210 GLU A N 1
ATOM 9329 C CA . GLU A 1 1210 ? -25.714 13.020 61.170 1.00 54.28 1210 GLU A CA 1
ATOM 9330 C C . GLU A 1 1210 ? -25.507 13.133 59.659 1.00 54.28 1210 GLU A C 1
ATOM 9332 O O . GLU A 1 1210 ? -25.874 12.224 58.906 1.00 54.28 1210 GLU A O 1
ATOM 9337 N N . VAL A 1 1211 ? -24.901 14.247 59.234 1.00 58.47 1211 VAL A N 1
ATOM 9338 C CA . VAL A 1 1211 ? -24.486 14.463 57.846 1.00 58.47 1211 VAL A CA 1
ATOM 9339 C C . VAL A 1 1211 ? -23.304 13.549 57.530 1.00 58.47 1211 VAL A C 1
ATOM 9341 O O . VAL A 1 1211 ? -22.273 13.597 58.211 1.00 58.47 1211 VAL A O 1
ATOM 9344 N N . ILE A 1 1212 ? -23.425 12.708 56.498 1.00 59.81 1212 ILE A N 1
ATOM 9345 C CA . ILE A 1 1212 ? -22.314 11.857 56.056 1.00 59.81 1212 ILE A CA 1
ATOM 9346 C C . ILE A 1 1212 ? -21.212 12.777 55.521 1.00 59.81 1212 ILE A C 1
ATOM 9348 O O . ILE A 1 1212 ? -21.389 13.459 54.520 1.00 59.81 1212 ILE A O 1
ATOM 9352 N N . LYS A 1 1213 ? -20.042 12.804 56.172 1.00 54.47 1213 LYS A N 1
ATOM 9353 C CA . LYS A 1 1213 ? -18.960 13.744 55.807 1.00 54.47 1213 LYS A CA 1
ATOM 9354 C C . LYS A 1 1213 ? -18.291 13.445 54.452 1.00 54.47 1213 LYS A C 1
ATOM 9356 O O . LYS A 1 1213 ? -17.567 14.298 53.937 1.00 54.47 1213 LYS A O 1
ATOM 9361 N N . LYS A 1 1214 ? -18.481 12.239 53.893 1.00 63.00 1214 LYS A N 1
ATOM 9362 C CA . LYS A 1 1214 ? -17.870 11.773 52.627 1.00 63.00 1214 LYS A CA 1
ATOM 9363 C C . LYS A 1 1214 ? -18.757 10.764 51.862 1.00 63.00 1214 LYS A C 1
ATOM 9365 O O . LYS A 1 1214 ? -18.379 9.594 51.761 1.00 63.00 1214 LYS A O 1
ATOM 9370 N N . PRO A 1 1215 ? -19.935 11.157 51.348 1.00 65.19 1215 PRO A N 1
ATOM 9371 C CA . PRO A 1 1215 ? -20.745 10.277 50.508 1.00 65.19 1215 PRO A CA 1
ATOM 9372 C C . PRO A 1 1215 ? -20.019 10.015 49.181 1.00 65.19 1215 PRO A C 1
ATOM 9374 O O . PRO A 1 1215 ? -19.470 10.945 48.589 1.00 65.19 1215 PRO A O 1
ATOM 9377 N N . ARG A 1 1216 ? -20.015 8.761 48.709 1.00 76.62 1216 ARG A N 1
ATOM 9378 C CA . ARG A 1 1216 ? -19.350 8.313 47.463 1.00 76.62 1216 ARG A CA 1
ATOM 9379 C C . ARG A 1 1216 ? -20.307 8.249 46.256 1.00 76.62 1216 ARG A C 1
ATOM 9381 O O . ARG A 1 1216 ? -20.227 7.331 45.451 1.00 76.62 1216 ARG A O 1
ATOM 9388 N N . VAL A 1 1217 ? -21.246 9.191 46.160 1.00 89.06 1217 VAL A N 1
ATOM 9389 C CA . VAL A 1 1217 ? -22.164 9.327 45.014 1.00 89.06 1217 VAL A CA 1
ATOM 9390 C C . VAL A 1 1217 ? -21.439 9.815 43.756 1.00 89.06 1217 VAL A C 1
ATOM 9392 O O . VAL A 1 1217 ? -20.557 10.668 43.849 1.00 89.06 1217 VAL A O 1
ATOM 9395 N N . HIS A 1 1218 ? -21.814 9.296 42.590 1.00 92.75 1218 HIS A N 1
ATOM 9396 C CA . HIS A 1 1218 ? -21.417 9.847 41.294 1.00 92.75 1218 HIS A CA 1
ATOM 9397 C C . HIS A 1 1218 ? -22.603 10.572 40.660 1.00 92.75 1218 HIS A C 1
ATOM 9399 O O . HIS A 1 1218 ? -23.715 10.043 40.617 1.00 92.75 1218 HIS A O 1
ATOM 9405 N N . VAL A 1 1219 ? -22.368 11.791 40.190 1.00 94.00 1219 VAL A N 1
ATOM 9406 C CA . VAL A 1 1219 ? -23.368 12.644 39.553 1.00 94.00 1219 VAL A CA 1
ATOM 9407 C C . VAL A 1 1219 ? -23.068 12.714 38.065 1.00 94.00 1219 VAL A C 1
ATOM 9409 O O . VAL A 1 1219 ? -21.920 12.906 37.681 1.00 94.00 1219 VAL A O 1
ATOM 9412 N N . TYR A 1 1220 ? -24.093 12.569 37.236 1.00 94.88 1220 TYR A N 1
ATOM 9413 C CA . TYR A 1 1220 ? -23.976 12.594 35.787 1.00 94.88 1220 TYR A CA 1
ATOM 9414 C C . TYR A 1 1220 ? -24.968 13.588 35.195 1.00 94.88 1220 TYR A C 1
ATOM 9416 O O . TYR A 1 1220 ? -26.150 13.558 35.531 1.00 94.88 1220 TYR A O 1
ATOM 9424 N N . TYR A 1 1221 ? -24.515 14.416 34.263 1.00 93.81 1221 TYR A N 1
ATOM 9425 C CA . TYR A 1 1221 ? -25.364 15.262 33.435 1.00 93.81 1221 TYR A CA 1
ATOM 9426 C C . TYR A 1 1221 ? -25.137 14.939 31.962 1.00 93.81 1221 TYR A C 1
ATOM 9428 O O . TYR A 1 1221 ? -23.995 14.879 31.507 1.00 93.81 1221 TYR A O 1
ATOM 9436 N N . CYS A 1 1222 ? -26.225 14.777 31.211 1.00 92.50 1222 CYS A N 1
ATOM 9437 C CA . CYS A 1 1222 ? -26.174 14.685 29.762 1.00 92.50 1222 CYS A CA 1
ATOM 9438 C C . CYS A 1 1222 ? -27.295 15.510 29.118 1.00 92.50 1222 CYS A C 1
ATOM 9440 O O . CYS A 1 1222 ? -28.475 15.381 29.467 1.00 92.50 1222 CYS A O 1
ATOM 9442 N N . GLY A 1 1223 ? -26.929 16.380 28.176 1.00 89.00 1223 GLY A N 1
ATOM 9443 C CA . GLY A 1 1223 ? -27.866 17.313 27.555 1.00 89.00 1223 GLY A CA 1
ATOM 9444 C C . GLY A 1 1223 ? -27.192 18.539 26.929 1.00 89.00 1223 GLY A C 1
ATOM 9445 O O . GLY A 1 1223 ? -25.987 18.537 26.708 1.00 89.00 1223 GLY A O 1
ATOM 9446 N N . PRO A 1 1224 ? -27.950 19.611 26.648 1.00 84.00 1224 PRO A N 1
ATOM 9447 C CA . PRO A 1 1224 ? -27.405 20.820 26.027 1.00 84.00 1224 PRO A CA 1
ATOM 9448 C C . PRO A 1 1224 ? -26.390 21.555 26.921 1.00 84.00 1224 PRO A C 1
ATOM 9450 O O . PRO A 1 1224 ? -26.584 21.638 28.135 1.00 84.00 1224 PRO A O 1
ATOM 9453 N N . ALA A 1 1225 ? -25.353 22.156 26.324 1.00 74.19 1225 ALA A N 1
ATOM 9454 C CA . ALA A 1 1225 ? -24.284 22.848 27.066 1.00 74.19 1225 ALA A CA 1
ATOM 9455 C C . ALA A 1 1225 ? -24.642 24.249 27.618 1.00 74.19 1225 ALA A C 1
ATOM 9457 O O . ALA A 1 1225 ? -23.902 24.744 28.454 1.00 74.19 1225 ALA A O 1
ATOM 9458 N N . MET A 1 1226 ? -25.748 24.872 27.171 1.00 73.06 1226 MET A N 1
ATOM 9459 C CA . MET A 1 1226 ? -26.160 26.295 27.328 1.00 73.06 1226 MET A CA 1
ATOM 9460 C C . MET A 1 1226 ? -26.250 26.850 28.780 1.00 73.06 1226 MET A C 1
ATOM 9462 O O . MET A 1 1226 ? -27.307 27.325 29.194 1.00 73.06 1226 MET A O 1
ATOM 9466 N N . GLY A 1 1227 ? -25.198 26.751 29.595 1.00 72.56 1227 GLY A N 1
ATOM 9467 C CA . GLY A 1 1227 ? -25.196 27.114 31.023 1.00 72.56 1227 GLY A CA 1
ATOM 9468 C C . GLY A 1 1227 ? -26.095 26.232 31.908 1.00 72.56 1227 GLY A C 1
ATOM 9469 O O . GLY A 1 1227 ? -26.285 26.499 33.096 1.00 72.56 1227 GLY A O 1
ATOM 9470 N N . ILE A 1 1228 ? -26.675 25.166 31.351 1.00 85.50 1228 ILE A N 1
ATOM 9471 C CA . ILE A 1 1228 ? -27.606 24.287 32.065 1.00 85.50 1228 ILE A CA 1
ATOM 9472 C C . ILE A 1 1228 ? -26.910 23.450 33.151 1.00 85.50 1228 ILE A C 1
ATOM 9474 O O . ILE A 1 1228 ? -27.463 23.383 34.251 1.00 85.50 1228 ILE A O 1
ATOM 9478 N N . PRO A 1 1229 ? -25.722 22.846 32.921 1.00 85.50 1229 PRO A N 1
ATOM 9479 C CA . PRO A 1 1229 ? -24.998 22.149 33.984 1.00 85.50 1229 PRO A CA 1
ATOM 9480 C C . PRO A 1 1229 ? -24.767 23.039 35.205 1.00 85.50 1229 PRO A C 1
ATOM 9482 O O . PRO A 1 1229 ? -25.065 22.626 36.319 1.00 85.50 1229 PRO A O 1
ATOM 9485 N N . GLU A 1 1230 ? -24.325 24.281 34.994 1.00 83.12 1230 GLU A N 1
ATOM 9486 C CA . GLU A 1 1230 ? -24.113 25.267 36.062 1.00 83.12 1230 GLU A CA 1
ATOM 9487 C C . GLU A 1 1230 ? -25.419 25.607 36.784 1.00 83.12 1230 GLU A C 1
ATOM 9489 O O . GLU A 1 1230 ? -25.459 25.695 38.009 1.00 83.12 1230 GLU A O 1
ATOM 9494 N N . THR A 1 1231 ? -26.520 25.738 36.041 1.00 88.69 1231 THR A N 1
ATOM 9495 C CA . THR A 1 1231 ? -27.849 25.971 36.624 1.00 88.69 1231 THR A CA 1
ATOM 9496 C C . THR A 1 1231 ? -28.265 24.811 37.536 1.00 88.69 1231 THR A C 1
ATOM 9498 O O . THR A 1 1231 ? -28.753 25.040 38.640 1.00 88.69 1231 THR A O 1
ATOM 9501 N N . ILE A 1 1232 ? -28.020 23.563 37.122 1.00 91.06 1232 ILE A N 1
ATOM 9502 C CA . ILE A 1 1232 ? -28.286 22.372 37.943 1.00 91.06 1232 ILE A CA 1
ATOM 9503 C C . ILE A 1 1232 ? -27.349 22.322 39.152 1.00 91.06 1232 ILE A C 1
ATOM 9505 O O . ILE A 1 1232 ? -27.809 22.055 40.258 1.00 91.06 1232 ILE A O 1
ATOM 9509 N N . GLN A 1 1233 ? -26.060 22.620 38.979 1.00 89.88 1233 GLN A N 1
ATOM 9510 C CA . GLN A 1 1233 ? -25.093 22.681 40.078 1.00 89.88 1233 GLN A CA 1
ATOM 9511 C C . GLN A 1 1233 ? -25.497 23.729 41.126 1.00 89.88 1233 GLN A C 1
ATOM 9513 O O . GLN A 1 1233 ? -25.450 23.448 42.324 1.00 89.88 1233 GLN A O 1
ATOM 9518 N N . ASN A 1 1234 ? -25.954 24.906 40.690 1.00 89.50 1234 ASN A N 1
ATOM 9519 C CA . ASN A 1 1234 ? -26.446 25.968 41.567 1.00 89.50 1234 ASN A CA 1
ATOM 9520 C C . ASN A 1 1234 ? -27.730 25.557 42.297 1.00 89.50 1234 ASN A C 1
ATOM 9522 O O . ASN A 1 1234 ? -27.819 25.734 43.512 1.00 89.50 1234 ASN A O 1
ATOM 9526 N N . ALA A 1 1235 ? -28.685 24.941 41.594 1.00 92.50 1235 ALA A N 1
ATOM 9527 C CA . ALA A 1 1235 ? -29.905 24.418 42.206 1.00 92.50 1235 ALA A CA 1
ATOM 9528 C C . ALA A 1 1235 ? -29.591 23.314 43.232 1.00 92.50 1235 ALA A C 1
ATOM 9530 O O . ALA A 1 1235 ? -30.139 23.309 44.332 1.00 92.50 1235 ALA A O 1
ATOM 9531 N N . MET A 1 1236 ? -28.646 22.415 42.930 1.00 92.00 1236 MET A N 1
ATOM 9532 C CA . MET A 1 1236 ? -28.161 21.408 43.879 1.00 92.00 1236 MET A CA 1
ATOM 9533 C C . MET A 1 1236 ? -27.507 22.057 45.102 1.00 92.00 1236 MET A C 1
ATOM 9535 O O . MET A 1 1236 ? -27.825 21.678 46.225 1.00 92.00 1236 MET A O 1
ATOM 9539 N N . LYS A 1 1237 ? -26.639 23.061 44.918 1.00 90.12 1237 LYS A N 1
ATOM 9540 C CA . LYS A 1 1237 ? -26.026 23.811 46.028 1.00 90.12 1237 LYS A CA 1
ATOM 9541 C C . LYS A 1 1237 ? -27.093 24.445 46.930 1.00 90.12 1237 LYS A C 1
ATOM 9543 O O . LYS A 1 1237 ? -26.988 24.355 48.158 1.00 90.12 1237 LYS A O 1
ATOM 9548 N N . ALA A 1 1238 ? -28.124 25.044 46.333 1.00 89.00 1238 ALA A N 1
ATOM 9549 C CA . ALA A 1 1238 ? -29.252 25.619 47.060 1.00 89.00 1238 ALA A CA 1
ATOM 9550 C C . ALA A 1 1238 ? -30.035 24.538 47.824 1.00 89.00 1238 ALA A C 1
ATOM 9552 O O . ALA A 1 1238 ? -30.297 24.699 49.015 1.00 89.00 1238 ALA A O 1
ATOM 9553 N N . ALA A 1 1239 ? -30.322 23.400 47.184 1.00 89.75 1239 ALA A N 1
ATOM 9554 C CA . ALA A 1 1239 ? -31.010 22.272 47.806 1.00 89.75 1239 ALA A CA 1
ATOM 9555 C C . ALA A 1 1239 ? -30.236 21.688 49.000 1.00 89.75 1239 ALA A C 1
ATOM 9557 O O . ALA A 1 1239 ? -30.827 21.436 50.045 1.00 89.75 1239 ALA A O 1
ATOM 9558 N N . ILE A 1 1240 ? -28.913 21.539 48.883 1.00 87.81 1240 ILE A N 1
ATOM 9559 C CA . ILE A 1 1240 ? -28.035 21.051 49.960 1.00 87.81 1240 ILE A CA 1
ATOM 9560 C C . ILE A 1 1240 ? -28.040 22.007 51.165 1.00 87.81 1240 ILE A C 1
ATOM 9562 O O . ILE A 1 1240 ? -28.030 21.567 52.320 1.00 87.81 1240 ILE A O 1
ATOM 9566 N N . SER A 1 1241 ? -28.063 23.315 50.897 1.00 86.88 1241 SER A N 1
ATOM 9567 C CA . SER A 1 1241 ? -28.093 24.353 51.937 1.00 86.88 1241 SER A CA 1
ATOM 9568 C C . SER A 1 1241 ? -29.466 24.484 52.606 1.00 86.88 1241 SER A C 1
ATOM 9570 O O . SER A 1 1241 ? -29.565 24.915 53.754 1.00 86.88 1241 SER A O 1
ATOM 9572 N N . HIS A 1 1242 ? -30.539 24.097 51.911 1.00 87.88 1242 HIS A N 1
ATOM 9573 C CA . HIS A 1 1242 ? -31.905 24.185 52.418 1.00 87.88 1242 HIS A CA 1
ATOM 9574 C C . HIS A 1 1242 ? -32.104 23.308 53.668 1.00 87.88 1242 HIS A C 1
ATOM 9576 O O . HIS A 1 1242 ? -31.594 22.186 53.743 1.00 87.88 1242 HIS A O 1
ATOM 9582 N N . GLU A 1 1243 ? -32.897 23.778 54.637 1.00 83.00 1243 GLU A N 1
ATOM 9583 C CA . GLU A 1 1243 ? -33.147 23.083 55.915 1.00 83.00 1243 GLU A CA 1
ATOM 9584 C C . GLU A 1 1243 ? -33.650 21.641 55.695 1.00 83.00 1243 GLU A C 1
ATOM 9586 O O . GLU A 1 1243 ? -33.154 20.674 56.283 1.00 83.00 1243 GLU A O 1
ATOM 9591 N N . GLU A 1 1244 ? -34.571 21.469 54.747 1.00 80.06 1244 GLU A N 1
ATOM 9592 C CA . GLU A 1 1244 ? -35.106 20.155 54.378 1.00 80.06 1244 GLU A CA 1
ATOM 9593 C C . GLU A 1 1244 ? -34.108 19.280 53.583 1.00 80.06 1244 GLU A C 1
ATOM 9595 O O . GLU A 1 1244 ? -34.128 18.052 53.724 1.00 80.06 1244 GLU A O 1
ATOM 9600 N N . GLY A 1 1245 ? -33.189 19.882 52.814 1.00 72.25 1245 GLY A N 1
ATOM 9601 C CA . GLY A 1 1245 ? -32.273 19.202 51.881 1.00 72.25 1245 GLY A CA 1
ATOM 9602 C C . GLY A 1 1245 ? -30.836 18.976 52.376 1.00 72.25 1245 GLY A C 1
ATOM 9603 O O . GLY A 1 1245 ? -30.006 18.395 51.683 1.00 72.25 1245 GLY A O 1
ATOM 9604 N N . GLY A 1 1246 ? -30.527 19.361 53.609 1.00 74.12 1246 GLY A N 1
ATOM 9605 C CA . GLY A 1 1246 ? -29.226 19.068 54.214 1.00 74.12 1246 GLY A CA 1
ATOM 9606 C C . GLY A 1 1246 ? -28.932 19.922 55.434 1.00 74.12 1246 GLY A C 1
ATOM 9607 O O . GLY A 1 1246 ? -28.333 19.418 56.383 1.00 74.12 1246 GLY A O 1
ATOM 9608 N N . GLY A 1 1247 ? -29.402 21.174 55.426 1.00 79.50 1247 GLY A N 1
ATOM 9609 C CA . GLY A 1 1247 ? -29.127 22.165 56.470 1.00 79.50 1247 GLY A CA 1
ATOM 9610 C C . GLY A 1 1247 ? -27.636 22.489 56.603 1.00 79.50 1247 GLY A C 1
ATOM 9611 O O . GLY A 1 1247 ? -27.181 22.859 57.684 1.00 79.50 1247 GLY A O 1
ATOM 9612 N N . ILE A 1 1248 ? -26.863 22.274 55.534 1.00 83.12 1248 ILE A N 1
ATOM 9613 C CA . ILE A 1 1248 ? -25.420 22.518 55.498 1.00 83.12 1248 ILE A CA 1
ATOM 9614 C C . ILE A 1 1248 ? -25.189 24.021 55.280 1.00 83.12 1248 ILE A C 1
ATOM 9616 O O . ILE A 1 1248 ? -25.921 24.654 54.523 1.00 83.12 1248 ILE A O 1
ATOM 9620 N N . ALA A 1 1249 ? -24.190 24.608 55.945 1.00 83.81 1249 ALA A N 1
ATOM 9621 C CA . ALA A 1 1249 ? -23.846 26.013 55.731 1.00 83.81 1249 AL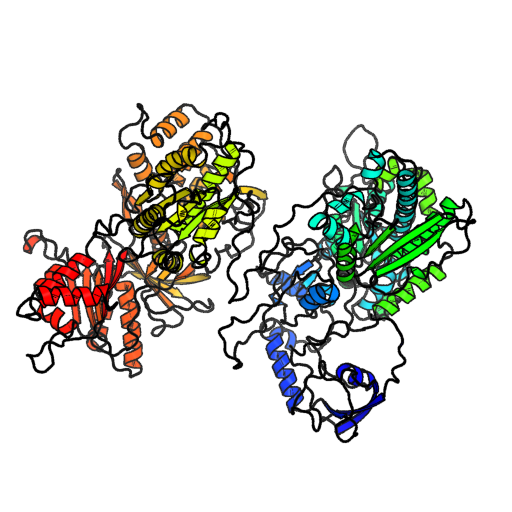A A CA 1
ATOM 9622 C C . ALA A 1 1249 ? -23.454 26.259 54.263 1.00 83.81 1249 ALA A C 1
ATOM 9624 O O . ALA A 1 1249 ? -22.854 25.395 53.627 1.00 83.81 1249 ALA A O 1
ATOM 9625 N N . GLU A 1 1250 ? -23.761 27.440 53.727 1.00 82.81 1250 GLU A N 1
ATOM 9626 C CA . GLU A 1 1250 ? -23.570 27.733 52.300 1.00 82.81 1250 GLU A CA 1
ATOM 9627 C C . GLU A 1 1250 ? -22.111 27.543 51.834 1.00 82.81 1250 GLU A C 1
ATOM 9629 O O . GLU A 1 1250 ? -21.873 27.007 50.748 1.00 82.81 1250 GLU A O 1
ATOM 9634 N N . ASP A 1 1251 ? -21.139 27.908 52.678 1.00 79.12 1251 ASP A N 1
ATOM 9635 C CA . ASP A 1 1251 ? -19.705 27.710 52.420 1.00 79.12 1251 ASP A CA 1
ATOM 9636 C C . ASP A 1 1251 ? -19.320 26.221 52.377 1.00 79.12 1251 ASP A C 1
ATOM 9638 O O . ASP A 1 1251 ? -18.547 25.796 51.516 1.00 79.12 1251 ASP A O 1
ATOM 9642 N N . ASP A 1 1252 ? -19.899 25.403 53.259 1.00 81.19 1252 ASP A N 1
ATOM 9643 C CA . ASP A 1 1252 ? -19.664 23.955 53.307 1.00 81.19 1252 ASP A CA 1
ATOM 9644 C C . ASP A 1 1252 ? -20.344 23.235 52.128 1.00 81.19 1252 ASP A C 1
ATOM 9646 O O . ASP A 1 1252 ? -19.799 22.275 51.578 1.00 81.19 1252 ASP A O 1
ATOM 9650 N N . ALA A 1 1253 ? -21.522 23.707 51.701 1.00 82.38 1253 ALA A N 1
ATOM 9651 C CA . ALA A 1 1253 ? -22.201 23.229 50.498 1.00 82.38 1253 ALA A CA 1
ATOM 9652 C C . ALA A 1 1253 ? -21.407 23.593 49.232 1.00 82.38 1253 ALA A C 1
ATOM 9654 O O . ALA A 1 1253 ? -21.309 22.788 48.302 1.00 82.38 1253 ALA A O 1
ATOM 9655 N N . MET A 1 1254 ? -20.788 24.778 49.213 1.00 82.75 1254 MET A N 1
ATOM 9656 C CA . MET A 1 1254 ? -19.881 25.198 48.149 1.00 82.75 1254 MET A CA 1
ATOM 9657 C C . MET A 1 1254 ? -18.621 24.323 48.094 1.00 82.75 1254 MET A C 1
ATOM 9659 O O . MET A 1 1254 ? -18.293 23.834 47.016 1.00 82.75 1254 MET A O 1
ATOM 9663 N N . ASP A 1 1255 ? -17.950 24.061 49.224 1.00 81.81 1255 ASP A N 1
ATOM 9664 C CA . ASP A 1 1255 ? -16.789 23.153 49.253 1.00 81.81 1255 ASP A CA 1
ATOM 9665 C C . ASP A 1 1255 ? -17.177 21.715 48.884 1.00 81.81 1255 ASP A C 1
ATOM 9667 O O . ASP A 1 1255 ? -16.410 21.025 48.218 1.00 81.81 1255 ASP A O 1
ATOM 9671 N N . PHE A 1 1256 ? -18.373 21.249 49.258 1.00 84.00 1256 PHE A N 1
ATOM 9672 C CA . PHE A 1 1256 ? -18.864 19.939 48.830 1.00 84.00 1256 PHE A CA 1
ATOM 9673 C C . PHE A 1 1256 ? -18.993 19.841 47.305 1.00 84.00 1256 PHE A C 1
ATOM 9675 O O . PHE A 1 1256 ? -18.487 18.884 46.716 1.00 84.00 1256 PHE A O 1
ATOM 9682 N N . MET A 1 1257 ? -19.626 20.830 46.668 1.00 84.56 1257 MET A N 1
ATOM 9683 C CA . MET A 1 1257 ? -19.752 20.870 45.209 1.00 84.56 1257 MET A CA 1
ATOM 9684 C C . MET A 1 1257 ? -18.384 21.024 44.529 1.00 84.56 1257 MET A C 1
ATOM 9686 O O . MET A 1 1257 ? -18.102 20.299 43.580 1.00 84.56 1257 MET A O 1
ATOM 9690 N N . ASP A 1 1258 ? -17.497 21.882 45.047 1.00 79.25 1258 ASP A N 1
ATOM 9691 C CA . ASP A 1 1258 ? -16.128 22.050 44.530 1.00 79.25 1258 ASP A CA 1
ATOM 9692 C C . ASP A 1 1258 ? -15.311 20.753 44.637 1.00 79.25 1258 ASP A C 1
ATOM 9694 O O . ASP A 1 1258 ? -14.618 20.363 43.696 1.00 79.25 1258 ASP A O 1
ATOM 9698 N N . ARG A 1 1259 ? -15.439 20.020 45.751 1.00 82.38 1259 ARG A N 1
ATOM 9699 C CA . ARG A 1 1259 ? -14.828 18.695 45.901 1.00 82.38 1259 ARG A CA 1
ATOM 9700 C C . ARG A 1 1259 ? -15.362 17.714 44.870 1.00 82.38 1259 ARG A C 1
ATOM 9702 O O . ARG A 1 1259 ? -14.567 17.050 44.213 1.00 82.38 1259 ARG A O 1
ATOM 9709 N N . LEU A 1 1260 ? -16.681 17.630 44.733 1.00 83.00 1260 LEU A N 1
ATOM 9710 C CA . LEU A 1 1260 ? -17.346 16.679 43.850 1.00 83.00 1260 LEU A CA 1
ATOM 9711 C C . LEU A 1 1260 ? -17.032 16.943 42.364 1.00 83.00 1260 LEU A C 1
ATOM 9713 O O . LEU A 1 1260 ? -16.836 15.986 41.618 1.00 83.00 1260 LEU A O 1
ATOM 9717 N N . ILE A 1 1261 ? -16.918 18.213 41.965 1.00 77.44 1261 ILE A N 1
ATOM 9718 C CA . ILE A 1 1261 ? -16.622 18.631 40.587 1.00 77.44 1261 ILE A CA 1
ATOM 9719 C C . ILE A 1 1261 ? -15.115 18.604 40.292 1.00 77.44 1261 ILE A C 1
ATOM 9721 O O . ILE A 1 1261 ? -14.705 18.017 39.302 1.00 77.44 1261 ILE A O 1
ATOM 9725 N N . ARG A 1 1262 ? -14.278 19.239 41.125 1.00 72.06 1262 ARG A N 1
ATOM 9726 C CA . ARG A 1 1262 ? -12.873 19.534 40.774 1.00 72.06 1262 ARG A CA 1
ATOM 9727 C C . ARG A 1 1262 ? -11.837 18.669 41.479 1.00 72.06 1262 ARG A C 1
ATOM 9729 O O . ARG A 1 1262 ? -10.748 18.492 40.946 1.00 72.06 1262 ARG A O 1
ATOM 9736 N N . ARG A 1 1263 ? -12.113 18.188 42.700 1.00 72.69 1263 ARG A N 1
ATOM 9737 C CA . ARG A 1 1263 ? -11.095 17.486 43.517 1.00 72.69 1263 ARG A CA 1
ATOM 9738 C C . ARG A 1 1263 ? -11.221 15.967 43.494 1.00 72.69 1263 ARG A C 1
ATOM 9740 O O . ARG A 1 1263 ? -10.223 15.284 43.691 1.00 72.69 1263 ARG A O 1
ATOM 9747 N N . GLU A 1 1264 ? -12.433 15.448 43.328 1.00 79.75 1264 GLU A N 1
ATOM 9748 C CA . GLU A 1 1264 ? -12.729 14.018 43.452 1.00 79.75 1264 GLU A CA 1
ATOM 9749 C C . GLU A 1 1264 ? -13.211 13.369 42.145 1.00 79.75 1264 GLU A C 1
ATOM 9751 O O . GLU A 1 1264 ? -13.340 12.149 42.126 1.00 79.75 1264 GLU A O 1
ATOM 9756 N N . ASP A 1 1265 ? -13.443 14.148 41.081 1.00 77.88 1265 ASP A N 1
ATOM 9757 C CA . ASP A 1 1265 ? -13.854 13.664 39.749 1.00 77.88 1265 ASP A CA 1
ATOM 9758 C C . ASP A 1 1265 ? -15.140 12.803 39.774 1.00 77.88 1265 ASP A C 1
ATOM 9760 O O . ASP A 1 1265 ? -15.222 11.676 39.278 1.00 77.88 1265 ASP A O 1
ATOM 9764 N N . ARG A 1 1266 ? -16.176 13.312 40.458 1.00 85.31 1266 ARG A N 1
ATOM 9765 C CA . ARG A 1 1266 ? -17.458 12.607 40.667 1.00 85.31 1266 ARG A CA 1
ATOM 9766 C C . ARG A 1 1266 ? -18.667 13.341 40.096 1.00 85.31 1266 ARG A C 1
ATOM 9768 O O . ARG A 1 1266 ? -19.783 12.860 40.286 1.00 85.31 1266 ARG A O 1
ATOM 9775 N N . PHE A 1 1267 ? -18.463 14.455 39.395 1.00 87.00 1267 PHE A N 1
ATOM 9776 C CA . PHE A 1 1267 ? -19.479 15.122 38.582 1.00 87.00 1267 PHE A CA 1
ATOM 9777 C C . PHE A 1 1267 ? -19.091 15.014 37.109 1.00 87.00 1267 PHE A C 1
ATOM 9779 O O . PHE A 1 1267 ? -18.171 15.679 36.653 1.00 87.00 1267 PHE A O 1
ATOM 9786 N N . HIS A 1 1268 ? -19.816 14.187 36.371 1.00 86.56 1268 HIS A N 1
ATOM 9787 C CA . HIS A 1 1268 ? -19.515 13.830 34.992 1.00 86.56 1268 HIS A CA 1
ATOM 9788 C C . HIS A 1 1268 ? -20.475 14.560 34.054 1.00 86.56 1268 HIS A C 1
ATOM 9790 O O . HIS A 1 1268 ? -21.690 14.372 34.148 1.00 86.56 1268 HIS A O 1
ATOM 9796 N N . THR A 1 1269 ? -19.960 15.394 33.153 1.00 83.94 1269 THR A N 1
ATOM 9797 C CA . THR A 1 1269 ? -20.763 16.162 32.188 1.00 83.94 1269 THR A CA 1
ATOM 9798 C C . THR A 1 1269 ? -20.496 15.702 30.761 1.00 83.94 1269 THR A C 1
ATOM 9800 O O . THR A 1 1269 ? -19.368 15.704 30.281 1.00 83.94 1269 THR A O 1
ATOM 9803 N N . GLU A 1 1270 ? -21.561 15.364 30.040 1.00 83.69 1270 GLU A N 1
ATOM 9804 C CA . GLU A 1 1270 ? -21.518 15.164 28.593 1.00 83.69 1270 GLU A CA 1
ATOM 9805 C C . GLU A 1 1270 ? -22.504 16.110 27.924 1.00 83.69 1270 GLU A C 1
ATOM 9807 O O . GLU A 1 1270 ? -23.720 15.902 27.954 1.00 83.69 1270 GLU A O 1
ATOM 9812 N N . CYS A 1 1271 ? -21.965 17.174 27.337 1.00 80.00 1271 CYS A N 1
ATOM 9813 C CA . CYS A 1 1271 ? -22.763 18.205 26.695 1.00 80.00 1271 CYS A CA 1
ATOM 9814 C C . CYS A 1 1271 ? -22.585 18.187 25.177 1.00 80.00 1271 CYS A C 1
ATOM 9816 O O . CYS A 1 1271 ? -21.505 17.858 24.683 1.00 80.00 1271 CYS A O 1
ATOM 9818 N N . PHE A 1 1272 ? -23.638 18.562 24.455 1.00 72.06 1272 PHE A N 1
ATOM 9819 C CA . PHE A 1 1272 ? -23.657 18.651 22.994 1.00 72.06 1272 PHE A CA 1
ATOM 9820 C C . PHE A 1 1272 ? -24.403 19.884 22.486 1.00 72.06 1272 PHE A C 1
ATOM 9822 O O . PHE A 1 1272 ? -25.187 20.485 23.268 1.00 72.06 1272 PHE A O 1
#

pLDDT: mean 82.14, std 16.8, range [22.11, 98.56]

Solvent-accessible surface area (backbone atoms only — not comparable to full-atom values): 67822 Å² total; per-residue (Å²): 114,88,81,87,80,78,88,69,78,70,54,66,30,50,36,36,39,35,32,62,75,80,68,50,72,47,71,40,76,40,48,56,62,40,37,38,55,56,52,28,54,76,55,73,45,90,72,59,69,71,41,54,47,76,86,48,87,56,73,56,82,50,48,36,30,47,30,30,36,69,94,43,101,45,78,64,44,42,29,63,63,40,57,40,45,62,41,100,85,70,43,63,35,41,34,42,37,72,30,76,65,44,48,50,49,21,50,51,28,49,47,60,47,39,66,77,50,29,73,75,54,54,69,64,48,74,77,59,92,75,89,76,99,72,85,72,79,73,54,60,66,52,52,74,73,61,75,68,98,69,53,43,67,67,30,64,16,42,28,38,35,63,60,48,34,56,39,52,54,40,30,30,45,35,28,32,75,56,32,56,62,55,43,39,38,68,65,75,78,72,94,83,66,73,100,66,97,77,76,95,63,70,51,45,72,38,40,50,92,72,41,52,59,60,76,46,87,59,38,35,50,32,55,31,35,41,53,34,91,66,58,18,36,30,65,53,82,38,52,68,61,50,52,54,48,59,70,35,86,78,44,47,38,34,38,30,39,36,48,41,41,33,29,41,50,41,43,55,19,58,38,56,73,21,42,79,33,59,29,32,52,40,23,45,43,47,75,62,53,41,78,41,40,32,33,27,24,31,23,35,20,50,37,36,48,39,46,26,52,49,52,56,50,34,52,48,30,68,76,72,45,52,75,67,54,30,65,65,38,34,67,34,30,28,58,45,62,34,45,30,43,52,43,42,30,25,48,74,39,50,84,51,52,55,21,36,45,44,46,38,25,29,66,56,27,40,29,35,47,42,62,75,56,49,40,49,58,48,25,61,78,69,72,46,65,56,96,76,74,100,62,87,87,67,45,42,64,88,35,55,42,37,34,36,40,29,34,38,21,16,54,39,44,52,50,68,36,71,92,46,44,41,97,88,71,48,46,47,43,66,42,52,30,25,41,55,44,48,52,46,51,30,38,79,61,71,60,30,45,79,60,33,41,67,44,48,66,67,37,57,68,40,75,52,39,82,80,41,36,62,64,22,19,22,15,39,29,47,19,31,39,31,18,54,53,41,30,22,48,46,42,39,28,25,68,71,45,77,44,91,65,88,76,75,81,57,70,73,46,49,70,73,61,41,71,34,71,46,76,45,65,36,42,87,79,54,77,47,75,42,33,34,37,28,28,26,14,31,32,43,42,56,58,58,55,77,49,44,86,83,47,58,78,32,49,42,34,37,52,28,50,26,54,52,10,48,61,43,22,19,16,40,70,68,70,78,62,70,58,52,56,57,46,32,47,53,36,38,52,58,48,26,74,69,39,91,48,54,35,32,86,67,33,64,55,58,54,46,45,23,70,78,66,28,63,47,74,81,28,74,55,28,41,70,54,36,37,54,84,81,66,66,46,84,61,72,75,78,83,79,69,80,58,63,98,88,52,78,79,77,71,83,84,88,46,64,49,28,33,39,38,37,24,15,39,81,88,46,64,25,48,51,51,44,52,49,52,51,50,53,50,53,53,49,47,64,67,42,68,50,84,83,66,66,45,80,45,81,40,56,26,66,71,45,60,58,75,44,63,67,59,49,33,72,36,36,57,31,38,37,39,22,25,27,40,33,94,93,30,38,55,19,75,35,26,37,61,38,52,59,38,54,69,80,54,61,73,45,74,32,53,88,51,72,23,35,32,38,33,37,14,38,22,37,71,52,50,68,51,81,77,35,45,22,21,30,30,52,54,50,50,52,51,45,45,53,20,32,33,43,69,71,48,80,69,37,70,14,27,62,72,42,99,56,27,36,52,58,45,47,55,59,43,47,68,62,38,56,62,56,78,53,65,86,71,70,84,67,60,85,70,68,90,70,62,72,75,84,60,63,37,47,68,48,80,46,92,52,76,81,86,70,96,67,80,90,66,66,90,81,48,42,76,34,33,33,63,44,78,44,76,52,42,40,91,87,53,93,66,56,33,31,40,40,32,32,42,40,71,97,63,83,73,76,73,60,50,25,19,24,41,31,37,50,50,50,56,56,66,70,58,44,50,48,40,36,58,58,53,33,73,91,52,58,52,53,32,32,34,31,50,40,45,62,44,93,88,47,84,55,96,57,63,69,65,43,29,50,43,53,46,46,28,55,43,39,37,45,79,41,69,58,50,51,69,38,40,52,55,47,41,52,40,34,76,39,71,66,54,34,54,52,34,44,32,46,44,43,90,84,38,90,86,36,57,93,61,43,39,60,63,50,38,55,75,31,26,38,44,49,52,48,48,76,36,26,90,43,34,68,68,59,75,43,46,48,70,75,56,44,53,65,54,70,63,47,76,41,51,25,29,37,15,44,74,64,36,74,51,47,47,30,35,48,48,60,55,49,68,52,67,33,95,84,67,46,84,42,66,40,63,54,39,49,42,57,76,71,51,57,68,69,42,71,42,42,32,32,78,40,90,44,85,56,64,78,68,95,48,62,54,45,29,35,34,39,37,19,39,61,62,26,38,17,33,52,45,2,49,50,37,35,47,41,42,40,44,77,70,70,45,72,68,27,57,25,34,39,38,34,34,32,49,31,76,85,39,49,50,63,62,54,70,58,52,57,48,30,48,75,74,62,55,27,74,44,78,46,79,25,39,24,61,50,63,22,76,81,54,75,69,44,72,41,48,57,40,58,52,35,60,76,39,18,42,61,53,20,61,55,49,40,38,58,43,102,82,76,76,54,68,48,92,76,55,73,44,36,37,38,38,24,25,63,45,77,42,44,65,59,47,42,52,51,24,49,41,49,13,32,31,32,75,77,8,62,53,35,55,66,70,58,28,48,51,50,49,47,36,35,51,75,74,64,73,28,51,43,78,49,66,98

Organism: NCBI:txid303405

InterPro domains:
  IPR001041 2Fe-2S ferredoxin-type iron-sulfur binding domain [PS51085] (13-101)
  IPR001041 2Fe-2S ferredoxin-type iron-sulfur binding domain [cd00207] (15-72)
  IPR001433 Oxidoreductase FAD/NAD(P)-binding [PF00175] (1108-1225)
  IPR003097 Sulfite reductase [NADPH] flavoprotein alpha-component-like, FAD-binding [PF00667] (859-1075)
  IPR003149 Iron hydrogenase, small subunit [PF02256] (580-633)
  IPR003149 Iron hydrogenase, small subunit [SM00902] (575-634)
  IPR004108 Iron hydrogenase, large subunit, C-terminal [PF02906] (251-570)
  IPR008254 Flavodoxin/nitric oxide synthase [PF00258] (661-813)
  IPR008254 Flavodoxin/nitric oxide synthase [PS50902] (659-818)
  IPR013352 Iron hydrogenase, subset [TIGR02512] (158-574)
  IPR017896 4Fe-4S ferredoxin-type, iron-sulphur binding domain [PF00037] (215-234)
  IPR017896 4Fe-4S ferredoxin-type, iron-sulphur binding domain [PS51379] (156-186)
  IPR017896 4Fe-4S ferredoxin-type, iron-sulphur binding domain [PS51379] (209-238)
  IPR017900 4Fe-4S ferredoxin, iron-sulphur binding, conserved site [PS00198] (218-229)
  IPR017927 FAD-binding domain, ferredoxin reductase-type [PS51384] (859-1097)

Mean predicted aligned error: 19.07 Å

Foldseek 3Di:
DDDDDDPDVQPWAKAWEAEPVPRDIFIDTDGFFAFQCVRCVVRVHDFDDDLDFLQFQDDCVLQQRWKAKVVDPDRIDHRRNDTFDADPVRHGIYIYPNDPVSVVRNVVSVCLLQVQQPPPPVVVCVVDDDDDQADDPVVVVVCVVPDDPPKQPPDLFKIAAQNQFSLSCQLQRCCCVQFVFNQKDFDDDAPPDPPDDDPRHNGGIAGAVNDRCVLGLDLSQQSSQLRGRRVSMHTDACLVVLLVQLPDPLAQEEEEEALLLQQFLLVQQQDDRLHGHQQLLQLLCVLLRHPAYFYLLLLLLVLLQQQLVLLVVLVCCVVPNDPVSCQQADPPAEEDQASSVLSCCQAPNVVCQSNYDQFYHSLLLVLLCCQPPVQQVVCVVVVQADPDDDDDTDGDSVRYAAEYEAQASSVSVVQVDPQQADPVRAGSHNYYAFSNSSSVSSVVSVQGDGNNSVSSVPRGGHFGDPPRGFHALLSSQQQFFLSSVLQSLLASQCVVAVHNDPDSDDPQRDDQDAKGWDWDQGYPVSPDTATEMIGEANVRVVVCVVCVVVVSRHSYYYYARAGGHSNRTSRGHRDSDPCSSVSNSVSSNVVNVVGPHNHSVVTPSSVVCCVPFVVHHPDPRCCVRGGHGGHRDPHSPPPPDPDRVPDADDDPPDAQQEEEEEEFDDQCPLVVLSVVLQVVLVLLQVLLVFVVRRHYHYHWLQSDDLPCVVVCLQHYLAYEYGFEADDQQATHPRNRSNLVSLVPDAFQQSQVSQYEYAYEYAAAPLQPPPCNQSVVRVSVVVSCVRNNHHYLDPYQRFHCPDLQGRVVSSVVRSVSRVCSSPPPRDDRDDRDLLAATDQQKDKDWDDDADPDPDDDDDPQKWWWFFADWAWQWDPPDPWTKTKTKTFQPPGPDFAAQQWKKFFFFWDPPVLLVLCCVQQVVVFDQRIKMAMDGPPPPDDDRDDRIDGNVSCNTGWFDQQAFADLQLLSSQLSQFQDPVSNVVSCLQNPPPDPPHDVCNVVLVRLPHGNSRVSNVCSVGGHDDPSNCSVSTHTGGTDIFRWQAHCLLPVRMTMGIDIWDWDAGPVRDIDTDRRSVRVVPDDGGDIIIIHIGGHQDDDDPAQQAFEEEEAEQSQCRSVNHVLSVLLSCVVVVHDHHEYEYEYEDADPRTRPGPPVVVVVCCVSRSHVYYHYAHQNPCCVVVVNGGTDSLNVCLVCLLVLLVSQVQADPVGDHGDLDRRYAYEYGEASNCVVVSNLVSNLNSCCDPNNPVDPSVSSVVVSCCCVPVPVRYTYDHD

Nearest PDB structures (foldseek):
  3qe2-assembly1_A  TM=8.391E-01  e=1.609E-46  Homo sapiens
  5fa6-assembly2_B  TM=8.478E-01  e=1.221E-45  Homo sapiens
  4yal-assembly1_A  TM=8.351E-01  e=9.354E-46  Rattus norvegicus
  3qfc-assembly1_A  TM=8.348E-01  e=4.165E-45  Homo sapiens
  5urd-assembly2_B  TM=8.319E-01  e=2.295E-44  Rattus norvegicus